Protein AF-0000000068242786 (afdb_homodimer)

pLDDT: mean 90.92, std 7.45, range [47.47, 98.5]

Radius of gyration: 35.15 Å; Cα contacts (8 Å, |Δi|>4): 2105; chains: 2; bounding box: 86×103×88 Å

Solvent-accessible surface area (backbone atoms only — not comparable to full-atom values): 65023 Å² total; per-residue (Å²): 59,40,18,56,28,35,86,28,65,60,56,69,77,55,50,75,40,43,66,59,50,75,63,57,51,54,53,75,44,25,63,65,37,53,57,46,44,44,52,46,68,58,66,44,66,45,70,44,24,59,73,55,35,28,76,55,34,51,72,90,55,14,58,59,59,55,84,41,35,75,56,82,75,47,72,68,58,48,49,52,32,40,47,53,52,49,50,50,54,51,50,49,49,52,50,51,51,52,43,28,71,74,63,60,50,44,77,36,46,36,42,41,52,40,84,58,78,84,68,50,89,62,90,73,50,42,33,25,35,19,53,75,75,46,60,50,87,80,47,34,68,52,53,52,48,36,46,54,37,56,50,66,36,70,43,82,73,47,86,67,36,61,39,71,47,74,85,47,42,37,84,39,29,54,54,52,54,42,59,73,74,35,86,54,48,50,61,45,34,32,36,31,43,49,79,35,30,43,66,87,78,62,49,50,20,46,67,35,41,53,35,47,24,40,34,41,49,52,23,52,30,52,36,49,25,48,44,34,41,72,72,64,73,40,94,52,58,42,41,70,65,38,62,60,68,80,54,65,60,52,54,54,50,35,51,54,52,50,65,63,48,73,76,64,70,63,73,73,45,48,48,53,76,48,56,70,62,48,50,54,51,32,72,73,39,45,91,76,41,68,91,81,77,34,49,59,84,55,73,59,54,63,62,62,52,46,29,60,53,43,61,53,72,51,85,69,40,51,40,50,63,59,27,48,49,54,48,45,40,47,51,45,52,48,46,48,47,53,27,62,76,22,54,74,32,76,62,12,28,35,33,24,34,56,72,59,34,74,76,49,69,60,54,48,51,38,22,52,50,54,62,67,45,80,81,55,90,73,84,44,72,59,76,30,47,28,67,57,47,34,51,56,47,47,51,52,34,50,73,70,69,47,84,62,45,62,43,62,36,81,84,52,92,49,70,59,49,77,41,87,50,95,63,34,32,35,36,28,24,47,84,45,75,38,32,46,42,53,49,54,27,44,40,22,24,48,47,21,33,54,46,17,12,48,54,25,4,67,69,30,81,53,47,55,31,50,75,42,37,67,62,13,67,33,38,48,38,2,49,14,49,44,26,16,39,32,54,49,51,60,46,55,60,58,50,32,52,33,24,49,35,33,50,44,37,53,36,44,75,71,62,72,37,69,43,60,38,30,48,46,39,32,71,74,67,61,40,55,67,68,62,25,48,53,51,41,47,58,28,49,34,36,47,30,33,36,59,54,30,32,42,47,50,17,24,54,52,41,55,54,46,53,74,74,39,86,62,62,69,49,31,27,13,33,33,20,74,88,45,44,69,56,48,53,37,35,39,70,31,60,59,38,62,77,46,79,45,63,46,60,73,66,75,44,74,62,57,65,68,59,46,50,56,59,70,66,48,72,132,59,40,20,55,26,31,92,30,65,62,57,69,77,54,51,76,40,41,65,59,50,74,62,58,51,54,54,74,44,23,64,66,37,52,56,47,45,43,52,47,70,59,66,44,66,44,70,45,24,59,73,55,35,27,76,56,34,50,70,91,55,13,57,60,57,56,85,40,34,75,57,83,75,48,73,66,58,48,48,52,32,40,48,54,53,49,49,50,52,51,50,49,48,52,49,51,51,50,43,29,71,73,62,60,52,42,77,37,48,38,41,42,51,39,81,58,77,86,69,50,91,63,90,72,50,42,32,26,35,19,52,75,76,47,62,50,87,80,47,34,69,54,53,52,46,36,46,54,37,55,49,66,36,69,43,81,77,45,85,67,36,61,40,70,46,73,84,46,42,37,84,40,29,55,54,53,52,41,60,73,74,36,87,53,48,49,63,45,35,32,36,31,42,48,78,36,30,42,66,86,78,62,50,49,20,46,67,37,41,51,34,48,24,40,32,40,49,51,23,52,30,51,34,51,26,50,45,35,40,74,74,64,73,40,93,52,58,42,42,70,65,39,63,60,68,79,56,66,62,52,54,53,50,36,51,52,52,49,65,63,47,74,76,65,69,65,71,73,45,47,47,51,76,47,55,69,62,50,50,53,51,33,73,74,38,44,91,76,42,70,90,80,77,33,48,58,84,54,73,58,55,63,61,62,51,46,28,59,53,42,62,54,69,50,83,69,40,50,40,51,63,60,27,50,50,55,47,45,41,46,52,46,52,48,46,49,46,52,28,62,74,23,54,73,30,76,62,12,27,34,33,24,34,55,75,59,33,74,77,50,71,59,53,48,51,39,22,50,51,53,61,68,44,79,80,56,91,74,84,44,72,60,77,31,47,30,68,56,48,34,52,56,47,48,52,50,33,50,73,71,70,49,84,62,45,61,46,62,36,79,83,53,92,50,70,59,50,78,40,86,50,95,64,35,32,37,37,27,22,47,85,46,74,38,30,47,43,52,49,54,25,43,39,22,25,49,47,20,32,55,46,18,13,47,53,25,3,66,69,30,81,53,48,54,31,51,73,42,38,67,61,13,66,34,37,48,39,3,49,15,49,43,26,16,39,33,54,48,50,61,47,56,62,56,50,32,53,34,22,50,36,34,50,44,37,54,37,42,75,72,62,72,37,68,42,60,37,31,46,47,38,32,71,75,66,61,40,54,67,67,60,26,50,53,52,43,47,58,30,47,34,36,47,28,33,35,58,55,30,32,42,45,49,18,25,55,51,41,55,55,46,53,74,74,41,88,60,61,72,50,31,27,13,32,33,19,73,90,44,44,69,58,49,51,37,33,40,70,32,58,59,38,61,77,47,79,47,62,46,61,73,66,76,45,75,61,58,66,68,58,46,49,56,60,69,65,51,72,130

Structure (mmCIF, N/CA/C/O backbone):
data_AF-0000000068242786-model_v1
#
loop_
_entity.id
_entity.type
_entity.pdbx_description
1 polymer 'Flavohemoglobin expression-modulating QEGLA motif protein'
#
loop_
_atom_site.group_PDB
_atom_site.id
_atom_site.type_symbol
_atom_site.label_atom_id
_atom_site.label_alt_id
_atom_site.label_comp_id
_atom_site.label_asym_id
_atom_site.label_entity_id
_atom_site.label_seq_id
_atom_site.pdbx_PDB_ins_code
_atom_site.Cartn_x
_atom_site.Cartn_y
_atom_site.Cartn_z
_atom_site.occupancy
_atom_site.B_iso_or_equiv
_atom_site.auth_seq_id
_atom_site.auth_comp_id
_atom_site.auth_asym_id
_atom_site.auth_atom_id
_atom_site.pdbx_PDB_model_num
ATOM 1 N N . MET A 1 1 ? -4.738 38.281 -1.427 1 53.56 1 MET A N 1
ATOM 2 C CA . MET A 1 1 ? -3.43 37.656 -1.284 1 53.56 1 MET A CA 1
ATOM 3 C C . MET A 1 1 ? -2.678 37.656 -2.611 1 53.56 1 MET A C 1
ATOM 5 O O . MET A 1 1 ? -3.275 37.438 -3.668 1 53.56 1 MET A O 1
ATOM 9 N N . TYR A 1 2 ? -1.513 38.344 -2.645 1 54.56 2 TYR A N 1
ATOM 10 C CA . TYR A 1 2 ? -0.728 38.5 -3.863 1 54.56 2 TYR A CA 1
ATOM 11 C C . TYR A 1 2 ? 0.491 37.562 -3.85 1 54.56 2 TYR A C 1
ATOM 13 O O . TYR A 1 2 ? 1.108 37.375 -2.801 1 54.56 2 TYR A O 1
ATOM 21 N N . CYS A 1 3 ? 0.607 36.719 -4.805 1 49.56 3 CYS A N 1
ATOM 22 C CA . CYS A 1 3 ? 1.878 36 -4.926 1 49.56 3 CYS A CA 1
ATOM 23 C C . CYS A 1 3 ? 2.574 36.344 -6.234 1 49.56 3 CYS A C 1
ATOM 25 O O . CYS A 1 3 ? 1.915 36.625 -7.238 1 49.56 3 CYS A O 1
ATOM 27 N N . TYR A 1 4 ? 3.936 36.75 -6.141 1 48.44 4 TYR A N 1
ATOM 28 C CA . TYR A 1 4 ? 4.797 36.969 -7.297 1 48.44 4 TYR A CA 1
ATOM 29 C C . TYR A 1 4 ? 4.781 35.781 -8.219 1 48.44 4 TYR A C 1
ATOM 31 O O . TYR A 1 4 ? 4.59 34.625 -7.77 1 48.44 4 TYR A O 1
ATOM 39 N N . PRO A 1 5 ? 4.828 36 -9.633 1 47.94 5 PRO A N 1
ATOM 40 C CA . PRO A 1 5 ? 4.469 35.062 -10.672 1 47.94 5 PRO A CA 1
ATOM 41 C C . PRO A 1 5 ? 5.254 33.75 -10.562 1 47.94 5 PRO A C 1
ATOM 43 O O . PRO A 1 5 ? 6.465 33.75 -10.328 1 47.94 5 PRO A O 1
ATOM 46 N N . CYS A 1 6 ? 4.777 32.562 -10.641 1 53.25 6 CYS A N 1
ATOM 47 C CA . CYS A 1 6 ? 5.215 31.188 -10.773 1 53.25 6 CYS A CA 1
ATOM 48 C C . CYS A 1 6 ? 5.57 30.875 -12.219 1 53.25 6 CYS A C 1
ATOM 50 O O . CYS A 1 6 ? 4.762 31.078 -13.125 1 53.25 6 CYS A O 1
ATOM 52 N N . ARG A 1 7 ? 6.527 30.25 -12.547 1 56.69 7 ARG A N 1
ATOM 53 C CA . ARG A 1 7 ? 7.125 29.75 -13.773 1 56.69 7 ARG A CA 1
ATOM 54 C C . ARG A 1 7 ? 6.324 30.188 -14.992 1 56.69 7 ARG A C 1
ATOM 56 O O . ARG A 1 7 ? 5.594 29.391 -15.586 1 56.69 7 ARG A O 1
ATOM 63 N N . LYS A 1 8 ? 6.473 31.562 -15.328 1 69.62 8 LYS A N 1
ATOM 64 C CA . LYS A 1 8 ? 5.52 32.094 -16.297 1 69.62 8 LYS A CA 1
ATOM 65 C C . LYS A 1 8 ? 6.223 32.469 -17.594 1 69.62 8 LYS A C 1
ATOM 67 O O . LYS A 1 8 ? 7.395 32.844 -17.578 1 69.62 8 LYS A O 1
ATOM 72 N N . PRO A 1 9 ? 5.664 32.156 -18.531 1 76.12 9 PRO A N 1
ATOM 73 C CA . PRO A 1 9 ? 6.234 32.375 -19.875 1 76.12 9 PRO A CA 1
ATOM 74 C C . PRO A 1 9 ? 6.637 33.812 -20.141 1 76.12 9 PRO A C 1
ATOM 76 O O . PRO A 1 9 ? 5.984 34.75 -19.641 1 76.12 9 PRO A O 1
ATOM 79 N N . LEU A 1 10 ? 7.883 33.969 -20.594 1 84.94 10 LEU A N 1
ATOM 80 C CA . LEU A 1 10 ? 8.32 35.219 -21.156 1 84.94 10 LEU A CA 1
ATOM 81 C C . LEU A 1 10 ? 7.672 35.469 -22.516 1 84.94 10 LEU A C 1
ATOM 83 O O . LEU A 1 10 ? 7.527 34.562 -23.312 1 84.94 10 LEU A O 1
ATOM 87 N N . ARG A 1 11 ? 7.242 36.656 -22.625 1 87.69 11 ARG A N 1
ATOM 88 C CA . ARG A 1 11 ? 6.707 37.031 -23.938 1 87.69 11 ARG A CA 1
ATOM 89 C C . ARG A 1 11 ? 7.68 36.625 -25.047 1 87.69 11 ARG A C 1
ATOM 91 O O . ARG A 1 11 ? 8.891 36.781 -24.891 1 87.69 11 ARG A O 1
ATOM 98 N N . GLU A 1 12 ? 7.164 36.25 -26.156 1 87.94 12 GLU A N 1
ATOM 99 C CA . GLU A 1 12 ? 7.961 35.688 -27.25 1 87.94 12 GLU A CA 1
ATOM 100 C C . GLU A 1 12 ? 9.023 36.688 -27.719 1 87.94 12 GLU A C 1
ATOM 102 O O . GLU A 1 12 ? 10.148 36.281 -28.031 1 87.94 12 GLU A O 1
ATOM 107 N N . ASP A 1 13 ? 8.695 37.938 -27.844 1 89 13 ASP A N 1
ATOM 108 C CA . ASP A 1 13 ? 9.633 38.938 -28.359 1 89 13 ASP A CA 1
ATOM 109 C C . ASP A 1 13 ? 10.766 39.188 -27.359 1 89 13 ASP A C 1
ATOM 111 O O . ASP A 1 13 ? 11.875 39.531 -27.766 1 89 13 ASP A O 1
ATOM 115 N N . LEU A 1 14 ? 10.5 39.031 -26.141 1 90.44 14 LEU A N 1
ATOM 116 C CA . LEU A 1 14 ? 11.523 39.219 -25.125 1 90.44 14 LEU A CA 1
ATOM 117 C C . LEU A 1 14 ? 12.406 37.969 -25.016 1 90.44 14 LEU A C 1
ATOM 119 O O . LEU A 1 14 ? 13.602 38.094 -24.734 1 90.44 14 LEU A O 1
ATOM 123 N N . LEU A 1 15 ? 11.766 36.812 -25.234 1 88.69 15 LEU A N 1
ATOM 124 C CA . LEU A 1 15 ? 12.492 35.562 -25.172 1 88.69 15 LEU A CA 1
ATOM 125 C C . LEU A 1 15 ? 13.609 35.531 -26.203 1 88.69 15 LEU A C 1
ATOM 127 O O . LEU A 1 15 ? 14.695 35 -25.938 1 88.69 15 LEU A O 1
ATOM 131 N N . LYS A 1 16 ? 13.359 36.062 -27.312 1 86.81 16 LYS A N 1
ATOM 132 C CA . LYS A 1 16 ? 14.328 36.094 -28.406 1 86.81 16 LYS A CA 1
ATOM 133 C C . LYS A 1 16 ? 15.555 36.906 -28.047 1 86.81 16 LYS A C 1
ATOM 135 O O . LYS A 1 16 ? 16.656 36.656 -28.547 1 86.81 16 LYS A O 1
ATOM 140 N N . GLN A 1 17 ? 15.336 37.875 -27.156 1 88.88 17 GLN A N 1
ATOM 141 C CA . GLN A 1 17 ? 16.438 38.781 -26.812 1 88.88 17 GLN A CA 1
ATOM 142 C C . GLN A 1 17 ? 17.031 38.406 -25.453 1 88.88 17 GLN A C 1
ATOM 144 O O . GLN A 1 17 ? 18 39.031 -25.016 1 88.88 17 GLN A O 1
ATOM 149 N N . CYS A 1 18 ? 16.453 37.438 -24.844 1 89.25 18 CYS A N 1
ATOM 150 C CA . CYS A 1 18 ? 16.875 37.062 -23.484 1 89.25 18 CYS A CA 1
ATOM 151 C C . CYS A 1 18 ? 18.203 36.312 -23.516 1 89.25 18 CYS A C 1
ATOM 153 O O . CYS A 1 18 ? 18.344 35.344 -24.25 1 89.25 18 CYS A O 1
ATOM 155 N N . GLN A 1 19 ? 19.172 36.75 -22.672 1 89.44 19 GLN A N 1
ATOM 156 C CA . GLN A 1 19 ? 20.484 36.094 -22.656 1 89.44 19 GLN A CA 1
ATOM 157 C C . GLN A 1 19 ? 20.562 35.062 -21.547 1 89.44 19 GLN A C 1
ATOM 159 O O . GLN A 1 19 ? 21.516 34.281 -21.5 1 89.44 19 GLN A O 1
ATOM 164 N N . LEU A 1 20 ? 19.656 35.031 -20.672 1 88.81 20 LEU A N 1
ATOM 165 C CA . LEU A 1 20 ? 19.641 34.062 -19.578 1 88.81 20 LEU A CA 1
ATOM 166 C C . LEU A 1 20 ? 19.109 32.719 -20.047 1 88.81 20 LEU A C 1
ATOM 168 O O . LEU A 1 20 ? 18.172 32.688 -20.859 1 88.81 20 LEU A O 1
ATOM 172 N N . SER A 1 21 ? 19.797 31.719 -19.562 1 87.19 21 SER A N 1
ATOM 173 C CA . SER A 1 21 ? 19.266 30.375 -19.812 1 87.19 21 SER A CA 1
ATOM 174 C C . SER A 1 21 ? 17.969 30.141 -19.062 1 87.19 21 SER A C 1
ATOM 176 O O . SER A 1 21 ? 17.594 30.922 -18.188 1 87.19 21 SER A O 1
ATOM 178 N N . LYS A 1 22 ? 17.219 29.109 -19.5 1 85.25 22 LYS A N 1
ATOM 179 C CA . LYS A 1 22 ? 15.984 28.75 -18.812 1 85.25 22 LYS A CA 1
ATOM 180 C C . LYS A 1 22 ? 16.25 28.453 -17.344 1 85.25 22 LYS A C 1
ATOM 182 O O . LYS A 1 22 ? 15.461 28.844 -16.469 1 85.25 22 LYS A O 1
ATOM 187 N N . THR A 1 23 ? 17.375 27.875 -17.031 1 85.19 23 THR A N 1
ATOM 188 C CA . THR A 1 23 ? 17.75 27.516 -15.664 1 85.19 23 THR A CA 1
ATOM 189 C C . THR A 1 23 ? 18.031 28.766 -14.836 1 85.19 23 THR A C 1
ATOM 191 O O . THR A 1 23 ? 17.625 28.859 -13.68 1 85.19 23 THR A O 1
ATOM 194 N N . GLU A 1 24 ? 18.625 29.656 -15.445 1 85.81 24 GLU A N 1
ATOM 195 C CA . GLU A 1 24 ? 18.938 30.906 -14.766 1 85.81 24 GLU A CA 1
ATOM 196 C C . GLU A 1 24 ? 17.656 31.703 -14.469 1 85.81 24 GLU A C 1
ATOM 198 O O . GLU A 1 24 ? 17.531 32.312 -13.406 1 85.81 24 GLU A O 1
ATOM 203 N N . ARG A 1 25 ? 16.812 31.75 -15.406 1 86.69 25 ARG A N 1
ATOM 204 C CA . ARG A 1 25 ? 15.547 32.438 -15.203 1 86.69 25 ARG A CA 1
ATOM 205 C C . ARG A 1 25 ? 14.742 31.781 -14.086 1 86.69 25 ARG A C 1
ATOM 207 O O . ARG A 1 25 ? 14.164 32.469 -13.242 1 86.69 25 ARG A O 1
ATOM 214 N N . ASN A 1 26 ? 14.773 30.469 -14.086 1 85.62 26 ASN A N 1
ATOM 215 C CA . ASN A 1 26 ? 14 29.719 -13.094 1 85.62 26 ASN A CA 1
ATOM 216 C C . ASN A 1 26 ? 14.523 29.953 -11.68 1 85.62 26 ASN A C 1
ATOM 218 O O . ASN A 1 26 ? 13.758 29.969 -10.719 1 85.62 26 ASN A O 1
ATOM 222 N N . LEU A 1 27 ? 15.766 30.188 -11.617 1 86.81 27 LEU A N 1
ATOM 223 C CA . LEU A 1 27 ? 16.391 30.422 -10.32 1 86.81 27 LEU A CA 1
ATOM 224 C C . LEU A 1 27 ? 15.852 31.703 -9.68 1 86.81 27 LEU A C 1
ATOM 226 O O . LEU A 1 27 ? 15.68 31.766 -8.461 1 86.81 27 LEU A O 1
ATOM 230 N N . GLU A 1 28 ? 15.5 32.688 -10.5 1 84.56 28 GLU A N 1
ATOM 231 C CA . GLU A 1 28 ? 15.07 34 -9.992 1 84.56 28 GLU A CA 1
ATOM 232 C C . GLU A 1 28 ? 13.555 34.031 -9.805 1 84.56 28 GLU A C 1
ATOM 234 O O . GLU A 1 28 ? 13.039 34.938 -9.133 1 84.56 28 GLU A O 1
ATOM 239 N N . GLU A 1 29 ? 12.898 33.094 -10.375 1 87.44 29 GLU A N 1
ATOM 240 C CA . GLU A 1 29 ? 11.445 33.031 -10.234 1 87.44 29 GLU A CA 1
ATOM 241 C C . GLU A 1 29 ? 11.047 32.375 -8.922 1 87.44 29 GLU A C 1
ATOM 243 O O . GLU A 1 29 ? 11.898 31.828 -8.203 1 87.44 29 GLU A O 1
ATOM 248 N N . ALA A 1 30 ? 9.836 32.5 -8.516 1 86.56 30 ALA A N 1
ATOM 249 C CA . ALA A 1 30 ? 9.297 31.906 -7.293 1 86.56 30 ALA A CA 1
ATOM 250 C C . ALA A 1 30 ? 8.164 30.938 -7.605 1 86.56 30 ALA A C 1
ATOM 252 O O . ALA A 1 30 ? 7.008 31.188 -7.258 1 86.56 30 ALA A O 1
ATOM 253 N N . PRO A 1 31 ? 8.625 29.781 -8.125 1 87.5 31 PRO A N 1
ATOM 254 C CA . PRO A 1 31 ? 7.594 28.812 -8.492 1 87.5 31 PRO A CA 1
ATOM 255 C C . PRO A 1 31 ? 6.812 28.297 -7.281 1 87.5 31 PRO A C 1
ATOM 257 O O . PRO A 1 31 ? 7.348 28.25 -6.172 1 87.5 31 PRO A O 1
ATOM 260 N N . TYR A 1 32 ? 5.527 28 -7.406 1 89.12 32 TYR A N 1
ATOM 261 C CA . TYR A 1 32 ? 4.633 27.328 -6.473 1 89.12 32 TYR A CA 1
ATOM 262 C C . TYR A 1 32 ? 4.156 28.281 -5.391 1 89.12 32 TYR A C 1
ATOM 264 O O . TYR A 1 32 ? 3.434 27.891 -4.473 1 89.12 32 TYR A O 1
ATOM 272 N N . THR A 1 33 ? 4.52 29.562 -5.477 1 91 33 THR A N 1
ATOM 273 C CA . THR A 1 33 ? 4.074 30.516 -4.48 1 91 33 THR A CA 1
ATOM 274 C C . THR A 1 33 ? 2.566 30.734 -4.578 1 91 33 THR A C 1
ATOM 276 O O . THR A 1 33 ? 1.927 31.125 -3.598 1 91 33 THR A O 1
ATOM 279 N N . ASP A 1 34 ? 2.037 30.531 -5.777 1 89.81 34 ASP A N 1
ATOM 280 C CA . ASP A 1 34 ? 0.59 30.609 -5.953 1 89.81 34 ASP A CA 1
ATOM 281 C C . ASP A 1 34 ? -0.124 29.562 -5.109 1 89.81 34 ASP A C 1
ATOM 283 O O . ASP A 1 34 ? -1.256 29.766 -4.668 1 89.81 34 ASP A O 1
ATOM 287 N N . GLN A 1 35 ? 0.539 28.438 -4.832 1 89.81 35 GLN A N 1
ATOM 288 C CA . GLN A 1 35 ? -0.067 27.375 -4.051 1 89.81 35 GLN A CA 1
ATOM 289 C C . GLN A 1 35 ? -0.158 27.75 -2.576 1 89.81 35 GLN A C 1
ATOM 291 O O . GLN A 1 35 ? -1.036 27.266 -1.859 1 89.81 35 GLN A O 1
ATOM 296 N N . PHE A 1 36 ? 0.725 28.734 -2.18 1 92.44 36 PHE A N 1
ATOM 297 C CA . PHE A 1 36 ? 0.713 29.188 -0.795 1 92.44 36 PHE A CA 1
ATOM 298 C C . PHE A 1 36 ? -0.629 29.828 -0.445 1 92.44 36 PHE A C 1
ATOM 300 O O . PHE A 1 36 ? -1.062 29.781 0.708 1 92.44 36 PHE A O 1
ATOM 307 N N . ILE A 1 37 ? -1.262 30.391 -1.475 1 90.81 37 ILE A N 1
ATOM 308 C CA . ILE A 1 37 ? -2.414 31.25 -1.184 1 90.81 37 ILE A CA 1
ATOM 309 C C . ILE A 1 37 ? -3.648 30.688 -1.896 1 90.81 37 ILE A C 1
ATOM 311 O O . ILE A 1 37 ? -4.699 31.344 -1.914 1 90.81 37 ILE A O 1
ATOM 315 N N . ALA A 1 38 ? -3.533 29.547 -2.453 1 85.88 38 ALA A N 1
ATOM 316 C CA . ALA A 1 38 ? -4.566 29.016 -3.336 1 85.88 38 ALA A CA 1
ATOM 317 C C . ALA A 1 38 ? -5.887 28.828 -2.592 1 85.88 38 ALA A C 1
ATOM 319 O O . ALA A 1 38 ? -6.961 28.938 -3.188 1 85.88 38 ALA A O 1
ATOM 320 N N . SER A 1 39 ? -5.832 28.703 -1.296 1 83.81 39 SER A N 1
ATOM 321 C CA . SER A 1 39 ? -7.031 28.422 -0.513 1 83.81 39 SER A CA 1
ATOM 322 C C . SER A 1 39 ? -7.746 29.703 -0.104 1 83.81 39 SER A C 1
ATOM 324 O O . SER A 1 39 ? -8.852 29.656 0.446 1 83.81 39 SER A O 1
ATOM 326 N N . GLN A 1 40 ? -7.172 30.812 -0.411 1 87.5 40 GLN A N 1
ATOM 327 C CA . GLN A 1 40 ? -7.742 32.062 0.034 1 87.5 40 GLN A CA 1
ATOM 328 C C . GLN A 1 40 ? -8.883 32.5 -0.878 1 87.5 40 GLN A C 1
ATOM 330 O O . GLN A 1 40 ? -8.891 32.188 -2.07 1 87.5 40 GLN A O 1
ATOM 335 N N . PRO A 1 41 ? -9.82 33.219 -0.347 1 84.62 41 PRO A N 1
ATOM 336 C CA . PRO A 1 41 ? -11 33.594 -1.126 1 84.62 41 PRO A CA 1
ATOM 337 C C . PRO A 1 41 ? -10.664 34.5 -2.311 1 84.62 41 PRO A C 1
ATOM 339 O O . PRO A 1 41 ? -11.266 34.375 -3.381 1 84.62 41 PRO A O 1
ATOM 342 N N . ILE A 1 42 ? -9.773 35.5 -2.084 1 89.94 42 ILE A N 1
ATOM 343 C CA . ILE A 1 42 ? -9.352 36.375 -3.16 1 89.94 42 ILE A CA 1
ATOM 344 C C . ILE A 1 42 ? -7.84 36.25 -3.359 1 89.94 42 ILE A C 1
ATOM 346 O O . ILE A 1 42 ? -7.062 36.531 -2.439 1 89.94 42 ILE A O 1
ATOM 350 N N . THR A 1 43 ? -7.488 35.812 -4.496 1 91.12 43 THR A N 1
ATOM 351 C CA . THR A 1 43 ? -6.074 35.625 -4.809 1 91.12 43 THR A CA 1
ATOM 352 C C . THR A 1 43 ? -5.699 36.438 -6.062 1 91.12 43 THR A C 1
ATOM 354 O O . THR A 1 43 ? -6.48 36.5 -7.012 1 91.12 43 THR A O 1
ATOM 357 N N . LEU A 1 44 ? -4.633 37.156 -6.012 1 92.5 44 LEU A N 1
ATOM 358 C CA . LEU A 1 44 ? -4.023 37.812 -7.156 1 92.5 44 LEU A CA 1
ATOM 359 C C . LEU A 1 44 ? -2.633 37.25 -7.438 1 92.5 44 LEU A C 1
ATOM 361 O O . LEU A 1 44 ? -1.777 37.219 -6.547 1 92.5 44 LEU A O 1
ATOM 365 N N . CYS A 1 45 ? -2.428 36.719 -8.625 1 89.25 45 CYS A N 1
ATOM 366 C CA . CYS A 1 45 ? -1.149 36.125 -9 1 89.25 45 CYS A CA 1
ATOM 367 C C . CYS A 1 45 ? -0.629 36.719 -10.297 1 89.25 45 CYS A C 1
ATOM 369 O O . CYS A 1 45 ? -1.37 36.812 -11.273 1 89.25 45 CYS A O 1
ATOM 371 N N . GLY A 1 46 ? 0.573 37.219 -10.258 1 87.25 46 GLY A N 1
ATOM 372 C CA . GLY A 1 46 ? 1.195 37.594 -11.516 1 87.25 46 GLY A CA 1
ATOM 373 C C . GLY A 1 46 ? 1.413 36.406 -12.453 1 87.25 46 GLY A C 1
ATOM 374 O O . GLY A 1 46 ? 1.969 35.375 -12.055 1 87.25 46 GLY A O 1
ATOM 375 N N . LEU A 1 47 ? 0.993 36.531 -13.719 1 86.31 47 LEU A N 1
ATOM 376 C CA . LEU A 1 47 ? 1.026 35.375 -14.633 1 86.31 47 LEU A CA 1
ATOM 377 C C . LEU A 1 47 ? 2.189 35.5 -15.609 1 86.31 47 LEU A C 1
ATOM 379 O O . LEU A 1 47 ? 2.43 34.625 -16.422 1 86.31 47 LEU A O 1
ATOM 383 N N . ASP A 1 48 ? 2.893 36.625 -15.477 1 88.06 48 ASP A N 1
ATOM 384 C CA . ASP A 1 48 ? 4.031 36.844 -16.375 1 88.06 48 ASP A CA 1
ATOM 385 C C . ASP A 1 48 ? 5.348 36.781 -15.594 1 88.06 48 ASP A C 1
ATOM 387 O O . ASP A 1 48 ? 5.367 36.969 -14.383 1 88.06 48 ASP A O 1
ATOM 391 N N . SER A 1 49 ? 6.441 36.562 -16.406 1 88.88 49 SER A N 1
ATOM 392 C CA . SER A 1 49 ? 7.766 36.469 -15.797 1 88.88 49 SER A CA 1
ATOM 393 C C . SER A 1 49 ? 8.164 37.812 -15.172 1 88.88 49 SER A C 1
ATOM 395 O O . SER A 1 49 ? 7.852 38.875 -15.703 1 88.88 49 SER A O 1
ATOM 397 N N . ARG A 1 50 ? 8.898 37.656 -14.07 1 88.56 50 ARG A N 1
ATOM 398 C CA . ARG A 1 50 ? 9.391 38.875 -13.422 1 88.56 50 ARG A CA 1
ATOM 399 C C . ARG A 1 50 ? 10.352 39.625 -14.328 1 88.56 50 ARG A C 1
ATOM 401 O O . ARG A 1 50 ? 10.602 40.812 -14.117 1 88.56 50 ARG A O 1
ATOM 408 N N . PHE A 1 51 ? 10.867 38.969 -15.312 1 88.56 51 PHE A N 1
ATOM 409 C CA . PHE A 1 51 ? 11.797 39.594 -16.234 1 88.56 51 PHE A CA 1
ATOM 410 C C . PHE A 1 51 ? 11.055 40.5 -17.219 1 88.56 51 PHE A C 1
ATOM 412 O O . PHE A 1 51 ? 11.641 41.438 -17.797 1 88.56 51 PHE A O 1
ATOM 419 N N . GLU A 1 52 ? 9.859 40.188 -17.406 1 89.56 52 GLU A N 1
ATOM 420 C CA . GLU A 1 52 ? 9.047 41.062 -18.234 1 89.56 52 GLU A CA 1
ATOM 421 C C . GLU A 1 52 ? 8.719 42.375 -17.516 1 89.56 52 GLU A C 1
ATOM 423 O O . GLU A 1 52 ? 8.891 43.438 -18.062 1 89.56 52 GLU A O 1
ATOM 428 N N . TYR A 1 53 ? 8.219 42.281 -16.375 1 90.69 53 TYR A N 1
ATOM 429 C CA . TYR A 1 53 ? 8.016 43.375 -15.438 1 90.69 53 TYR A CA 1
ATOM 430 C C . TYR A 1 53 ? 7.98 42.875 -14 1 90.69 53 TYR A C 1
ATOM 432 O O . TYR A 1 53 ? 7.371 41.844 -13.711 1 90.69 53 TYR A O 1
ATOM 440 N N . ASP A 1 54 ? 8.672 43.562 -13.18 1 90.12 54 ASP A N 1
ATOM 441 C CA . ASP A 1 54 ? 8.703 43.25 -11.75 1 90.12 54 ASP A CA 1
ATOM 442 C C . ASP A 1 54 ? 7.609 44 -10.992 1 90.12 54 ASP A C 1
ATOM 444 O O . ASP A 1 54 ? 7.668 45.219 -10.859 1 90.12 54 ASP A O 1
ATOM 448 N N . LEU A 1 55 ? 6.672 43.281 -10.469 1 90.62 55 LEU A N 1
ATOM 449 C CA . LEU A 1 55 ? 5.52 43.875 -9.805 1 90.62 55 LEU A CA 1
ATOM 450 C C . LEU A 1 55 ? 5.918 44.469 -8.461 1 90.62 55 LEU A C 1
ATOM 452 O O . LEU A 1 55 ? 5.16 45.25 -7.875 1 90.62 55 LEU A O 1
ATOM 456 N N . ASN A 1 56 ? 7.125 44.125 -8.016 1 89.75 56 ASN A N 1
ATOM 457 C CA . ASN A 1 56 ? 7.582 44.656 -6.73 1 89.75 56 ASN A CA 1
ATOM 458 C C . ASN A 1 56 ? 8.391 45.938 -6.906 1 89.75 56 ASN A C 1
ATOM 460 O O . ASN A 1 56 ? 9.008 46.406 -5.961 1 89.75 56 ASN A O 1
ATOM 464 N N . ARG A 1 57 ? 8.336 46.469 -8.102 1 91.75 57 ARG A N 1
ATOM 465 C CA . ARG A 1 57 ? 8.984 47.719 -8.406 1 91.75 57 ARG A CA 1
ATOM 466 C C . ARG A 1 57 ? 8.008 48.688 -9.078 1 91.75 57 ARG A C 1
ATOM 468 O O . ARG A 1 57 ? 7.039 48.281 -9.703 1 91.75 57 ARG A O 1
ATOM 475 N N . ALA A 1 58 ? 8.367 49.906 -8.883 1 92.5 58 ALA A N 1
ATOM 476 C CA . ALA A 1 58 ? 7.562 50.938 -9.555 1 92.5 58 ALA A CA 1
ATOM 477 C C . ALA A 1 58 ? 7.641 50.781 -11.07 1 92.5 58 ALA A C 1
ATOM 479 O O . ALA A 1 58 ? 8.625 50.25 -11.602 1 92.5 58 ALA A O 1
ATOM 480 N N . LYS A 1 59 ? 6.637 51.281 -11.703 1 93.12 59 LYS A N 1
ATOM 481 C CA . LYS A 1 59 ? 6.473 51.125 -13.148 1 93.12 59 LYS A CA 1
ATOM 482 C C . LYS A 1 59 ? 7.773 51.438 -13.883 1 93.12 59 LYS A C 1
ATOM 484 O O . LYS A 1 59 ? 8.258 50.625 -14.672 1 93.12 59 LYS A O 1
ATOM 489 N N . THR A 1 60 ? 8.438 52.531 -13.516 1 89.94 60 THR A N 1
ATOM 490 C CA . THR A 1 60 ? 9.617 53 -14.219 1 89.94 60 THR A CA 1
ATOM 491 C C . THR A 1 60 ? 10.789 52.031 -14.031 1 89.94 60 THR A C 1
ATOM 493 O O . THR A 1 60 ? 11.625 51.875 -14.922 1 89.94 60 THR A O 1
ATOM 496 N N . LEU A 1 61 ? 10.75 51.375 -12.938 1 90 61 LEU A N 1
ATOM 497 C CA . LEU A 1 61 ? 11.867 50.5 -12.602 1 90 61 LEU A CA 1
ATOM 498 C C . LEU A 1 61 ? 11.5 49.031 -12.82 1 90 61 LEU A C 1
ATOM 500 O O . LEU A 1 61 ? 12.312 48.125 -12.562 1 90 61 LEU A O 1
ATOM 504 N N . SER A 1 62 ? 10.344 48.75 -13.289 1 90.69 62 SER A N 1
ATOM 505 C CA . SER A 1 62 ? 9.82 47.406 -13.359 1 90.69 62 SER A CA 1
ATOM 506 C C . SER A 1 62 ? 10.492 46.594 -14.477 1 90.69 62 SER A C 1
ATOM 508 O O . SER A 1 62 ? 10.461 45.375 -14.477 1 90.69 62 SER A O 1
ATOM 510 N N . THR A 1 63 ? 11.148 47.219 -15.398 1 86.25 63 THR A N 1
ATOM 511 C CA . THR A 1 63 ? 11.812 46.562 -16.516 1 86.25 63 THR A CA 1
ATOM 512 C C . THR A 1 63 ? 13.328 46.594 -16.344 1 86.25 63 THR A C 1
ATOM 514 O O . THR A 1 63 ? 14.062 46.531 -17.328 1 86.25 63 THR A O 1
ATOM 517 N N . ARG A 1 64 ? 13.781 46.688 -15.227 1 73.44 64 ARG A N 1
ATOM 518 C CA . ARG A 1 64 ? 15.172 47 -14.922 1 73.44 64 ARG A CA 1
ATOM 519 C C . ARG A 1 64 ? 16.078 45.812 -15.156 1 73.44 64 ARG A C 1
ATOM 521 O O . ARG A 1 64 ? 17.312 45.938 -15.141 1 73.44 64 ARG A O 1
ATOM 528 N N . TYR A 1 65 ? 15.602 44.656 -15.391 1 74.38 65 TYR A N 1
ATOM 529 C CA . TYR A 1 65 ? 16.5 43.531 -15.578 1 74.38 65 TYR A CA 1
ATOM 530 C C . TYR A 1 65 ? 17.266 43.656 -16.891 1 74.38 65 TYR A C 1
ATOM 532 O O . TYR A 1 65 ? 17.203 42.781 -17.75 1 74.38 65 TYR A O 1
ATOM 540 N N . LYS A 1 66 ? 18.047 44.688 -16.891 1 68.12 66 LYS A N 1
ATOM 541 C CA . LYS A 1 66 ? 18.797 45.031 -18.094 1 68.12 66 LYS A CA 1
ATOM 542 C C . LYS A 1 66 ? 19.812 43.938 -18.422 1 68.12 66 LYS A C 1
ATOM 544 O O . LYS A 1 66 ? 20.047 43.625 -19.594 1 68.12 66 LYS A O 1
ATOM 549 N N . SER A 1 67 ? 20.188 43.438 -17.391 1 73.69 67 SER A N 1
ATOM 550 C CA . SER A 1 67 ? 21.25 42.438 -17.594 1 73.69 67 SER A CA 1
ATOM 551 C C . SER A 1 67 ? 20.703 41.156 -18.188 1 73.69 67 SER A C 1
ATOM 553 O O . SER A 1 67 ? 21.469 40.312 -18.672 1 73.69 67 SER A O 1
ATOM 555 N N . ALA A 1 68 ? 19.438 41.094 -18.25 1 84.69 68 ALA A N 1
ATOM 556 C CA . ALA A 1 68 ? 18.844 39.844 -18.766 1 84.69 68 ALA A CA 1
ATOM 557 C C . ALA A 1 68 ? 18.75 39.875 -20.281 1 84.69 68 ALA A C 1
ATOM 559 O O . ALA A 1 68 ? 18.562 38.844 -20.922 1 84.69 68 ALA A O 1
ATOM 560 N N . TRP A 1 69 ? 19.141 41.094 -20.844 1 88.19 69 TRP A N 1
ATOM 561 C CA . TRP A 1 69 ? 18.891 41.281 -22.266 1 88.19 69 TRP A CA 1
ATOM 562 C C . TRP A 1 69 ? 20.203 41.469 -23.031 1 88.19 69 TRP A C 1
ATOM 564 O O . TRP A 1 69 ? 21.125 42.094 -22.547 1 88.19 69 TRP A O 1
ATOM 574 N N . ASN A 1 70 ? 20.25 40.906 -24.188 1 87.88 70 ASN A N 1
ATOM 575 C CA . ASN A 1 70 ? 21.422 41.094 -25.031 1 87.88 70 ASN A CA 1
ATOM 576 C C . ASN A 1 70 ? 21.469 42.5 -25.625 1 87.88 70 ASN A C 1
ATOM 578 O O . ASN A 1 70 ? 22.531 42.938 -26.062 1 87.88 70 ASN A O 1
ATOM 582 N N . ARG A 1 71 ? 20.328 43.062 -25.828 1 86.06 71 ARG A N 1
ATOM 583 C CA . ARG A 1 71 ? 20.188 44.469 -26.25 1 86.06 71 ARG A CA 1
ATOM 584 C C . ARG A 1 71 ? 19.094 45.156 -25.438 1 86.06 71 ARG A C 1
ATOM 586 O O . ARG A 1 71 ? 18.219 44.5 -24.875 1 86.06 71 ARG A O 1
ATOM 593 N N . PRO A 1 72 ? 19.25 46.469 -25.391 1 86.94 72 PRO A N 1
ATOM 594 C CA . PRO A 1 72 ? 18.219 47.188 -24.625 1 86.94 72 PRO A CA 1
ATOM 595 C C . PRO A 1 72 ? 16.828 46.969 -25.188 1 86.94 72 PRO A C 1
ATOM 597 O O . PRO A 1 72 ? 16.656 46.844 -26.406 1 86.94 72 PRO A O 1
ATOM 600 N N . LEU A 1 73 ? 15.875 47 -24.344 1 90.81 73 LEU A N 1
ATOM 601 C CA . LEU A 1 73 ? 14.484 46.844 -24.766 1 90.81 73 LEU A CA 1
ATOM 602 C C . LEU A 1 73 ? 14.055 48.031 -25.641 1 90.81 73 LEU A C 1
ATOM 604 O O . LEU A 1 73 ? 14.438 49.156 -25.391 1 90.81 73 LEU A O 1
ATOM 608 N N . SER A 1 74 ? 13.312 47.688 -26.641 1 90.38 74 SER A N 1
ATOM 609 C CA . SER A 1 74 ? 12.742 48.75 -27.469 1 90.38 74 SER A CA 1
ATOM 610 C C . SER A 1 74 ? 11.641 49.5 -26.734 1 90.38 74 SER A C 1
ATOM 612 O O . SER A 1 74 ? 11.141 49.031 -25.703 1 90.38 74 SER A O 1
ATOM 614 N N . ASP A 1 75 ? 11.305 50.719 -27.234 1 92.38 75 ASP A N 1
ATOM 615 C CA . ASP A 1 75 ? 10.219 51.5 -26.641 1 92.38 75 ASP A CA 1
ATOM 616 C C . ASP A 1 75 ? 8.906 50.719 -26.688 1 92.38 75 ASP A C 1
ATOM 618 O O . ASP A 1 75 ? 8.109 50.812 -25.75 1 92.38 75 ASP A O 1
ATOM 622 N N . LYS A 1 76 ? 8.734 50.031 -27.719 1 93.94 76 LYS A N 1
ATOM 623 C CA . LYS A 1 76 ? 7.52 49.219 -27.859 1 93.94 76 LYS A CA 1
ATOM 624 C C . LYS A 1 76 ? 7.473 48.125 -26.812 1 93.94 76 LYS A C 1
ATOM 626 O O . LYS A 1 76 ? 6.426 47.875 -26.219 1 93.94 76 LYS A O 1
ATOM 631 N N . GLN A 1 77 ? 8.617 47.438 -26.688 1 92.19 77 GLN A N 1
ATOM 632 C CA . GLN A 1 77 ? 8.703 46.344 -25.703 1 92.19 77 GLN A CA 1
ATOM 633 C C . GLN A 1 77 ? 8.492 46.875 -24.297 1 92.19 77 GLN A C 1
ATOM 635 O O . GLN A 1 77 ? 7.758 46.281 -23.5 1 92.19 77 GLN A O 1
ATOM 640 N N . ARG A 1 78 ? 9.086 47.938 -23.953 1 92.62 78 ARG A N 1
ATOM 641 C CA . ARG A 1 78 ? 8.969 48.531 -22.641 1 92.62 78 ARG A CA 1
ATOM 642 C C . ARG A 1 78 ? 7.547 49.031 -22.391 1 92.62 78 ARG A C 1
ATOM 644 O O . ARG A 1 78 ? 7.012 48.844 -21.281 1 92.62 78 ARG A O 1
ATOM 651 N N . THR A 1 79 ? 6.934 49.656 -23.359 1 94.56 79 THR A N 1
ATOM 652 C CA . THR A 1 79 ? 5.578 50.188 -23.234 1 94.56 79 THR A CA 1
ATOM 653 C C . THR A 1 79 ? 4.59 49.062 -22.938 1 94.56 79 THR A C 1
ATOM 655 O O . THR A 1 79 ? 3.682 49.219 -22.125 1 94.56 79 THR A O 1
ATOM 658 N N . GLU A 1 80 ? 4.805 48 -23.625 1 94.31 80 GLU A N 1
ATOM 659 C CA . GLU A 1 80 ? 3.926 46.844 -23.406 1 94.31 80 GLU A CA 1
ATOM 660 C C . GLU A 1 80 ? 4.086 46.312 -22 1 94.31 80 GLU A C 1
ATOM 662 O O . GLU A 1 80 ? 3.102 45.969 -21.344 1 94.31 80 GLU A O 1
ATOM 667 N N . SER A 1 81 ? 5.352 46.156 -21.516 1 93 81 SER A N 1
ATOM 668 C CA . SER A 1 81 ? 5.613 45.719 -20.156 1 93 81 SER A CA 1
ATOM 669 C C . SER A 1 81 ? 5.004 46.656 -19.141 1 93 81 SER A C 1
ATOM 671 O O . SER A 1 81 ? 4.402 46.219 -18.156 1 93 81 SER A O 1
ATOM 673 N N . HIS A 1 82 ? 5.117 47.906 -19.375 1 95.25 82 HIS A N 1
ATOM 674 C CA . HIS A 1 82 ? 4.566 48.906 -18.5 1 95.25 82 HIS A CA 1
ATOM 675 C C . HIS A 1 82 ? 3.041 48.875 -18.484 1 95.25 82 HIS A C 1
ATOM 677 O O . HIS A 1 82 ? 2.412 49.125 -17.453 1 95.25 82 HIS A O 1
ATOM 683 N N . ARG A 1 83 ? 2.479 48.625 -19.641 1 95.25 83 ARG A N 1
ATOM 684 C CA . ARG A 1 83 ? 1.026 48.5 -19.734 1 95.25 83 ARG A CA 1
ATOM 685 C C . ARG A 1 83 ? 0.516 47.375 -18.844 1 95.25 83 ARG A C 1
ATOM 687 O O . ARG A 1 83 ? -0.453 47.562 -18.094 1 95.25 83 ARG A O 1
ATOM 694 N N . LYS A 1 84 ? 1.157 46.281 -18.953 1 93.38 84 LYS A N 1
ATOM 695 C CA . LYS A 1 84 ? 0.754 45.125 -18.156 1 93.38 84 LYS A CA 1
ATOM 696 C C . LYS A 1 84 ? 0.951 45.375 -16.672 1 93.38 84 LYS A C 1
ATOM 698 O O . LYS A 1 84 ? 0.111 45 -15.852 1 93.38 84 LYS A O 1
ATOM 703 N N . HIS A 1 85 ? 2.076 45.969 -16.328 1 94.19 85 HIS A N 1
ATOM 704 C CA . HIS A 1 85 ? 2.34 46.375 -14.953 1 94.19 85 HIS A CA 1
ATOM 705 C C . HIS A 1 85 ? 1.234 47.281 -14.422 1 94.19 85 HIS A C 1
ATOM 707 O O . HIS A 1 85 ? 0.705 47.062 -13.336 1 94.19 85 HIS A O 1
ATOM 713 N N . SER A 1 86 ? 0.844 48.281 -15.203 1 95.06 86 SER A N 1
ATOM 714 C CA . SER A 1 86 ? -0.177 49.25 -14.82 1 95.06 86 SER A CA 1
ATOM 715 C C . SER A 1 86 ? -1.544 48.594 -14.68 1 95.06 86 SER A C 1
ATOM 717 O O . SER A 1 86 ? -2.338 48.938 -13.812 1 95.06 86 SER A O 1
ATOM 719 N N . GLU A 1 87 ? -1.74 47.688 -15.594 1 94.69 87 GLU A N 1
ATOM 720 C CA . GLU A 1 87 ? -3.012 47 -15.555 1 94.69 87 GLU A CA 1
ATOM 721 C C . GLU A 1 87 ? -3.166 46.219 -14.25 1 94.69 87 GLU A C 1
ATOM 723 O O . GLU A 1 87 ? -4.258 46.156 -13.68 1 94.69 87 GLU A O 1
ATOM 728 N N . PHE A 1 88 ? -2.115 45.625 -13.844 1 94.44 88 PHE A N 1
ATOM 729 C CA . PHE A 1 88 ? -2.154 44.875 -12.578 1 94.44 88 PHE A CA 1
ATOM 730 C C . PHE A 1 88 ? -2.539 45.812 -11.438 1 94.44 88 PHE A C 1
ATOM 732 O O . PHE A 1 88 ? -3.439 45.531 -10.648 1 94.44 88 PHE A O 1
ATOM 739 N N . TYR A 1 89 ? -1.922 46.906 -11.281 1 95.19 89 TYR A N 1
ATOM 740 C CA . TYR A 1 89 ? -2.133 47.781 -10.141 1 95.19 89 TYR A CA 1
ATOM 741 C C . TYR A 1 89 ? -3.469 48.531 -10.258 1 95.19 89 TYR A C 1
ATOM 743 O O . TYR A 1 89 ? -4.07 48.875 -9.25 1 95.19 89 TYR A O 1
ATOM 751 N N . GLN A 1 90 ? -3.957 48.688 -11.508 1 95.19 90 GLN A N 1
ATOM 752 C CA . GLN A 1 90 ? -5.309 49.219 -11.672 1 95.19 90 GLN A CA 1
ATOM 753 C C . GLN A 1 90 ? -6.344 48.25 -11.078 1 95.19 90 GLN A C 1
ATOM 755 O O . GLN A 1 90 ? -7.254 48.688 -10.367 1 95.19 90 GLN A O 1
ATOM 760 N N . LEU A 1 91 ? -6.129 47.094 -11.469 1 95.19 91 LEU A N 1
ATOM 761 C CA . LEU A 1 91 ? -7.023 46.062 -10.93 1 95.19 91 LEU A CA 1
ATOM 762 C C . LEU A 1 91 ? -6.891 45.969 -9.414 1 95.19 91 LEU A C 1
ATOM 764 O O . LEU A 1 91 ? -7.895 45.875 -8.703 1 95.19 91 LEU A O 1
ATOM 768 N N . TYR A 1 92 ? -5.707 45.938 -8.961 1 95.75 92 TYR A N 1
ATOM 769 C CA . TYR A 1 92 ? -5.41 45.844 -7.535 1 95.75 92 TYR A CA 1
ATOM 770 C C . TYR A 1 92 ? -6.074 47 -6.77 1 95.75 92 TYR A C 1
ATOM 772 O O . TYR A 1 92 ? -6.742 46.75 -5.762 1 95.75 92 TYR A O 1
ATOM 780 N N . GLU A 1 93 ? -5.938 48.125 -7.273 1 96.31 93 GLU A N 1
ATOM 781 C CA . GLU A 1 93 ? -6.516 49.312 -6.621 1 96.31 93 GLU A CA 1
ATOM 782 C C . GLU A 1 93 ? -8.039 49.25 -6.594 1 96.31 93 GLU A C 1
ATOM 784 O O . GLU A 1 93 ? -8.664 49.562 -5.582 1 96.31 93 GLU A O 1
ATOM 789 N N . ALA A 1 94 ? -8.523 48.844 -7.715 1 96.81 94 ALA A N 1
ATOM 790 C CA . ALA A 1 94 ? -9.984 48.75 -7.801 1 96.81 94 ALA A CA 1
ATOM 791 C C . ALA A 1 94 ? -10.508 47.719 -6.797 1 96.81 94 ALA A C 1
ATOM 793 O O . ALA A 1 94 ? -11.539 47.938 -6.164 1 96.81 94 ALA A O 1
ATOM 794 N N . LEU A 1 95 ? -9.812 46.688 -6.719 1 96.06 95 LEU A N 1
ATOM 795 C CA . LEU A 1 95 ? -10.211 45.625 -5.816 1 96.06 95 LEU A CA 1
ATOM 796 C C . LEU A 1 95 ? -10.148 46.094 -4.363 1 96.06 95 LEU A C 1
ATOM 798 O O . LEU A 1 95 ? -11.094 45.875 -3.598 1 96.06 95 LEU A O 1
ATOM 802 N N . ILE A 1 96 ? -9.055 46.688 -3.957 1 96.62 96 ILE A N 1
ATOM 803 C CA . ILE A 1 96 ? -8.867 47.125 -2.578 1 96.62 96 ILE A CA 1
ATOM 804 C C . ILE A 1 96 ? -9.914 48.188 -2.234 1 96.62 96 ILE A C 1
ATOM 806 O O . ILE A 1 96 ? -10.484 48.188 -1.142 1 96.62 96 ILE A O 1
ATOM 810 N N . ARG A 1 97 ? -10.156 49.062 -3.191 1 96.62 97 ARG A N 1
ATOM 811 C CA . ARG A 1 97 ? -11.148 50.094 -2.977 1 96.62 97 ARG A CA 1
ATOM 812 C C . ARG A 1 97 ? -12.523 49.5 -2.695 1 96.62 97 ARG A C 1
ATOM 814 O O . ARG A 1 97 ? -13.219 49.938 -1.771 1 96.62 97 ARG A O 1
ATOM 821 N N . LYS A 1 98 ? -12.844 48.656 -3.525 1 96.25 98 LYS A N 1
ATOM 822 C CA . LYS A 1 98 ? -14.133 48 -3.352 1 96.25 98 LYS A CA 1
ATOM 823 C C . LYS A 1 98 ? -14.195 47.25 -2.02 1 96.25 98 LYS A C 1
ATOM 825 O O . LYS A 1 98 ? -15.211 47.312 -1.319 1 96.25 98 LYS A O 1
ATOM 830 N N . LEU A 1 99 ? -13.172 46.562 -1.636 1 94.31 99 LEU A N 1
ATOM 831 C CA . LEU A 1 99 ? -13.133 45.781 -0.406 1 94.31 99 LEU A CA 1
ATOM 832 C C . LEU A 1 99 ? -13.18 46.688 0.819 1 94.31 99 LEU A C 1
ATOM 834 O O . LEU A 1 99 ? -13.836 46.375 1.811 1 94.31 99 LEU A O 1
ATOM 838 N N . GLU A 1 100 ? -12.484 47.812 0.728 1 93.69 100 GLU A N 1
ATOM 839 C CA . GLU A 1 100 ? -12.539 48.75 1.828 1 93.69 100 GLU A CA 1
ATOM 840 C C . GLU A 1 100 ? -13.953 49.312 2.004 1 93.69 100 GLU A C 1
ATOM 842 O O . GLU A 1 100 ? -14.406 49.5 3.131 1 93.69 100 GLU A O 1
ATOM 847 N N . ALA A 1 101 ? -14.516 49.531 0.873 1 94.25 101 ALA A N 1
ATOM 848 C CA . ALA A 1 101 ? -15.875 50.062 0.923 1 94.25 101 ALA A CA 1
ATOM 849 C C . ALA A 1 101 ? -16.844 49.031 1.53 1 94.25 101 ALA A C 1
ATOM 851 O O . ALA A 1 101 ? -17.75 49.406 2.275 1 94.25 101 ALA A O 1
ATOM 852 N N . MET A 1 102 ? -16.609 47.875 1.24 1 91.12 102 MET A N 1
ATOM 853 C CA . MET A 1 102 ? -17.531 46.844 1.657 1 91.12 102 MET A CA 1
ATOM 854 C C . MET A 1 102 ? -17.266 46.406 3.104 1 91.12 102 MET A C 1
ATOM 856 O O . MET A 1 102 ? -18.203 46.125 3.85 1 91.12 102 MET A O 1
ATOM 860 N N . HIS A 1 103 ? -15.984 46.406 3.525 1 89.06 103 HIS A N 1
ATOM 861 C CA . HIS A 1 103 ? -15.672 45.719 4.777 1 89.06 103 HIS A CA 1
ATOM 862 C C . HIS A 1 103 ? -14.977 46.688 5.754 1 89.06 103 HIS A C 1
ATOM 864 O O . HIS A 1 103 ? -14.719 46.312 6.902 1 89.06 103 HIS A O 1
ATOM 870 N N . GLY A 1 104 ? -14.648 47.844 5.305 1 88.94 104 GLY A N 1
ATOM 871 C CA . GLY A 1 104 ? -14.039 48.844 6.164 1 88.94 104 GLY A CA 1
ATOM 872 C C . GLY A 1 104 ? -12.523 48.781 6.172 1 88.94 104 GLY A C 1
ATOM 873 O O . GLY A 1 104 ? -11.844 49.812 5.98 1 88.94 104 GLY A O 1
ATOM 874 N N . MET A 1 105 ? -12.016 47.562 6.402 1 92 105 MET A N 1
ATOM 875 C CA . MET A 1 105 ? -10.57 47.344 6.41 1 92 105 MET A CA 1
ATOM 876 C C . MET A 1 105 ? -10.188 46.156 5.566 1 92 105 MET A C 1
ATOM 878 O O . MET A 1 105 ? -11.016 45.25 5.332 1 92 105 MET A O 1
ATOM 882 N N . VAL A 1 106 ? -8.969 46.188 5.117 1 94.31 106 VAL A N 1
ATOM 883 C CA . VAL A 1 106 ? -8.484 45.125 4.258 1 94.31 106 VAL A CA 1
ATOM 884 C C . VAL A 1 106 ? -7.094 44.688 4.715 1 94.31 106 VAL A C 1
ATOM 886 O O . VAL A 1 106 ? -6.293 45.5 5.176 1 94.31 106 VAL A O 1
ATOM 889 N N . ILE A 1 107 ? -6.84 43.406 4.73 1 94.94 107 ILE A N 1
ATOM 890 C CA . ILE A 1 107 ? -5.504 42.844 4.965 1 94.94 107 ILE A CA 1
ATOM 891 C C . ILE A 1 107 ? -5.004 42.156 3.701 1 94.94 107 ILE A C 1
ATOM 893 O O . ILE A 1 107 ? -5.742 41.406 3.064 1 94.94 107 ILE A O 1
ATOM 897 N N . VAL A 1 108 ? -3.822 42.5 3.287 1 96.12 108 VAL A N 1
ATOM 898 C CA . VAL A 1 108 ? -3.195 41.906 2.107 1 96.12 108 VAL A CA 1
ATOM 899 C C . VAL A 1 108 ? -1.962 41.094 2.521 1 96.12 108 VAL A C 1
ATOM 901 O O . VAL A 1 108 ? -1.042 41.656 3.139 1 96.12 108 VAL A O 1
ATOM 904 N N . PHE A 1 109 ? -2.014 39.812 2.266 1 96.31 109 PHE A N 1
ATOM 905 C CA . PHE A 1 109 ? -0.833 38.969 2.453 1 96.31 109 PHE A CA 1
ATOM 906 C C . PHE A 1 109 ? 0.003 38.938 1.181 1 96.31 109 PHE A C 1
ATOM 908 O O . PHE A 1 109 ? -0.404 38.312 0.188 1 96.31 109 PHE A O 1
ATOM 915 N N . ASP A 1 110 ? 1.14 39.594 1.219 1 95.75 110 ASP A N 1
ATOM 916 C CA . ASP A 1 110 ? 2.076 39.656 0.101 1 95.75 110 ASP A CA 1
ATOM 917 C C . ASP A 1 110 ? 3.15 38.594 0.22 1 95.75 110 ASP A C 1
ATOM 919 O O . ASP A 1 110 ? 4.121 38.75 0.962 1 95.75 110 ASP A O 1
ATOM 923 N N . MET A 1 111 ? 2.986 37.469 -0.552 1 94.31 111 MET A N 1
ATOM 924 C CA . MET A 1 111 ? 3.822 36.281 -0.37 1 94.31 111 MET A CA 1
ATOM 925 C C . MET A 1 111 ? 4.852 36.156 -1.49 1 94.31 111 MET A C 1
ATOM 927 O O . MET A 1 111 ? 4.52 36.344 -2.664 1 94.31 111 MET A O 1
ATOM 931 N N . TYR A 1 112 ? 6.102 35.875 -1.08 1 92.12 112 TYR A N 1
ATOM 932 C CA . TYR A 1 112 ? 7.211 35.625 -1.994 1 92.12 112 TYR A CA 1
ATOM 933 C C . TYR A 1 112 ? 8.062 34.438 -1.512 1 92.12 112 TYR A C 1
ATOM 935 O O . TYR A 1 112 ? 7.965 34.031 -0.353 1 92.12 112 TYR A O 1
ATOM 943 N N . ALA A 1 113 ? 8.766 33.844 -2.455 1 93.62 113 ALA A N 1
ATOM 944 C CA . ALA A 1 113 ? 9.789 32.875 -2.094 1 93.62 113 ALA A CA 1
ATOM 945 C C . ALA A 1 113 ? 11.188 33.375 -2.434 1 93.62 113 ALA A C 1
ATOM 947 O O . ALA A 1 113 ? 11.367 34.094 -3.426 1 93.62 113 ALA A O 1
ATOM 948 N N . TYR A 1 114 ? 12.141 33.031 -1.549 1 93.25 114 TYR A N 1
ATOM 949 C CA . TYR A 1 114 ? 13.461 33.562 -1.825 1 93.25 114 TYR A CA 1
ATOM 950 C C . TYR A 1 114 ? 14.523 32.5 -1.801 1 93.25 114 TYR A C 1
ATOM 952 O O . TYR A 1 114 ? 14.344 31.453 -1.164 1 93.25 114 TYR A O 1
ATOM 960 N N . ASN A 1 115 ? 15.641 32.719 -2.57 1 92.94 115 ASN A N 1
ATOM 961 C CA . ASN A 1 115 ? 16.828 31.875 -2.576 1 92.94 115 ASN A CA 1
ATOM 962 C C . ASN A 1 115 ? 17.703 32.125 -1.352 1 92.94 115 ASN A C 1
ATOM 964 O O . ASN A 1 115 ? 17.859 33.281 -0.918 1 92.94 115 ASN A O 1
ATOM 968 N N . TYR A 1 116 ? 18.172 31.062 -0.793 1 92.75 116 TYR A N 1
ATOM 969 C CA . TYR A 1 116 ? 18.938 31.25 0.437 1 92.75 116 TYR A CA 1
ATOM 970 C C . TYR A 1 116 ? 20.375 30.812 0.26 1 92.75 116 TYR A C 1
ATOM 972 O O . TYR A 1 116 ? 21.266 31.203 1.029 1 92.75 116 TYR A O 1
ATOM 980 N N . LYS A 1 117 ? 20.719 30 -0.705 1 88.5 117 LYS A N 1
ATOM 981 C CA . LYS A 1 117 ? 22.078 29.484 -0.873 1 88.5 117 LYS A CA 1
ATOM 982 C C . LYS A 1 117 ? 23.062 30.594 -1.234 1 88.5 117 LYS A C 1
ATOM 984 O O . LYS A 1 117 ? 24.219 30.562 -0.837 1 88.5 117 LYS A O 1
ATOM 989 N N . GLN A 1 118 ? 22.594 31.609 -1.938 1 83.75 118 GLN A N 1
ATOM 990 C CA . GLN A 1 118 ? 23.438 32.719 -2.408 1 83.75 118 GLN A CA 1
ATOM 991 C C . GLN A 1 118 ? 23.703 33.719 -1.3 1 83.75 118 GLN A C 1
ATOM 993 O O . GLN A 1 118 ? 24.562 34.594 -1.432 1 83.75 118 GLN A O 1
ATOM 998 N N . LEU A 1 119 ? 22.922 33.625 -0.25 1 88.12 119 LEU A N 1
ATOM 999 C CA . LEU A 1 119 ? 23.016 34.625 0.822 1 88.12 119 LEU A CA 1
ATOM 1000 C C . LEU A 1 119 ? 24.156 34.25 1.775 1 88.12 119 LEU A C 1
ATOM 1002 O O . LEU A 1 119 ? 24.422 35 2.725 1 88.12 119 LEU A O 1
ATOM 1006 N N . GLY A 1 120 ? 24.953 33.25 1.468 1 80.12 120 GLY A N 1
ATOM 1007 C CA . GLY A 1 120 ? 26.109 32.906 2.281 1 80.12 120 GLY A CA 1
ATOM 1008 C C . GLY A 1 120 ? 25.766 31.953 3.404 1 80.12 120 GLY A C 1
ATOM 1009 O O . GLY A 1 120 ? 24.766 31.234 3.342 1 80.12 120 GLY A O 1
ATOM 1010 N N . ASP A 1 121 ? 26.609 31.828 4.3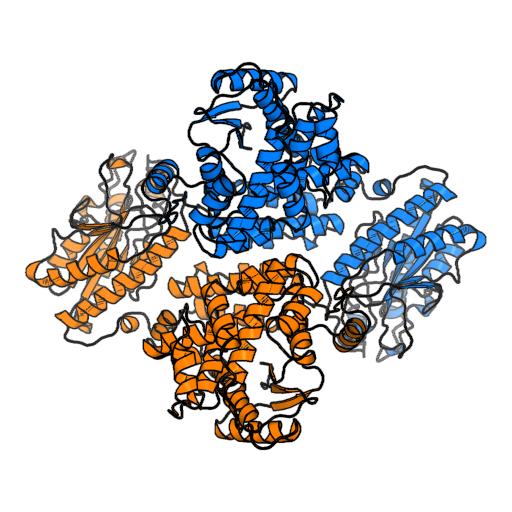91 1 79.75 121 ASP A N 1
ATOM 1011 C CA . ASP A 1 121 ? 26.516 30.828 5.438 1 79.75 121 ASP A CA 1
ATOM 1012 C C . ASP A 1 121 ? 25.688 31.328 6.617 1 79.75 121 ASP A C 1
ATOM 1014 O O . ASP A 1 121 ? 25.469 30.594 7.586 1 79.75 121 ASP A O 1
ATOM 1018 N N . LYS A 1 122 ? 25.141 32.625 6.395 1 82.62 122 LYS A N 1
ATOM 1019 C CA . LYS A 1 122 ? 24.297 33.125 7.484 1 82.62 122 LYS A CA 1
ATOM 1020 C C . LYS A 1 122 ? 22.969 32.375 7.527 1 82.62 122 LYS A C 1
ATOM 1022 O O . LYS A 1 122 ? 22.375 32.094 6.484 1 82.62 122 LYS A O 1
ATOM 1027 N N . PRO A 1 123 ? 22.594 32.094 8.852 1 89.19 123 PRO A N 1
ATOM 1028 C CA . PRO A 1 123 ? 21.281 31.438 8.969 1 89.19 123 PRO A CA 1
ATOM 1029 C C . PRO A 1 123 ? 20.141 32.312 8.477 1 89.19 123 PRO A C 1
ATOM 1031 O O . PRO A 1 123 ? 20.125 33.531 8.727 1 89.19 123 PRO A O 1
ATOM 1034 N N . THR A 1 124 ? 19.359 31.891 7.613 1 94.69 124 THR A N 1
ATOM 1035 C CA . THR A 1 124 ? 18.172 32.562 7.09 1 94.69 124 THR A CA 1
ATOM 1036 C C . THR A 1 124 ? 16.891 31.891 7.598 1 94.69 124 THR A C 1
ATOM 1038 O O . THR A 1 124 ? 16.844 30.656 7.723 1 94.69 124 THR A O 1
ATOM 1041 N N . PRO A 1 125 ? 15.906 32.688 7.973 1 97.38 125 PRO A N 1
ATOM 1042 C CA . PRO A 1 125 ? 14.672 32.094 8.5 1 97.38 125 PRO A CA 1
ATOM 1043 C C . PRO A 1 125 ? 13.789 31.484 7.402 1 97.38 125 PRO A C 1
ATOM 1045 O O . PRO A 1 125 ? 13.883 31.906 6.242 1 97.38 125 PRO A O 1
ATOM 1048 N N . VAL A 1 126 ? 13 30.547 7.809 1 97.81 126 VAL A N 1
ATOM 1049 C CA . VAL A 1 126 ? 12.039 29.969 6.871 1 97.81 126 VAL A CA 1
ATOM 1050 C C . VAL A 1 126 ? 11.047 31.047 6.438 1 97.81 126 VAL A C 1
ATOM 1052 O O . VAL A 1 126 ? 10.719 31.156 5.254 1 97.81 126 VAL A O 1
ATOM 1055 N N . PHE A 1 127 ? 10.586 31.844 7.43 1 98.38 127 PHE A N 1
ATOM 1056 C CA . PHE A 1 127 ? 9.664 32.938 7.137 1 98.38 127 PHE A CA 1
ATOM 1057 C C . PHE A 1 127 ? 10.289 34.281 7.508 1 98.38 127 PHE A C 1
ATOM 1059 O O . PHE A 1 127 ? 10.68 34.5 8.656 1 98.38 127 PHE A O 1
ATOM 1066 N N . ASN A 1 128 ? 10.422 35.188 6.586 1 98.25 128 ASN A N 1
ATOM 1067 C CA . ASN A 1 128 ? 10.852 36.594 6.797 1 98.25 128 ASN A CA 1
ATOM 1068 C C . ASN A 1 128 ? 9.711 37.562 6.574 1 98.25 128 ASN A C 1
ATOM 1070 O O . ASN A 1 128 ? 9.156 37.625 5.477 1 98.25 128 ASN A O 1
ATOM 1074 N N . VAL A 1 129 ? 9.367 38.281 7.59 1 98.25 129 VAL A N 1
ATOM 1075 C CA . VAL A 1 129 ? 8.305 39.281 7.48 1 98.25 129 VAL A CA 1
ATOM 1076 C C . VAL A 1 129 ? 8.914 40.688 7.449 1 98.25 129 VAL A C 1
ATOM 1078 O O . VAL A 1 129 ? 9.664 41.062 8.359 1 98.25 129 VAL A O 1
ATOM 1081 N N . GLY A 1 130 ? 8.617 41.406 6.398 1 97.94 130 GLY A N 1
ATOM 1082 C CA . GLY A 1 130 ? 9.102 42.781 6.277 1 97.94 130 GLY A CA 1
ATOM 1083 C C . GLY A 1 130 ? 8.172 43.812 6.902 1 97.94 130 GLY A C 1
ATOM 1084 O O . GLY A 1 130 ? 6.977 43.844 6.59 1 97.94 130 GLY A O 1
ATOM 1085 N N . THR A 1 131 ? 8.703 44.656 7.805 1 97.81 131 THR A N 1
ATOM 1086 C CA . THR A 1 131 ? 7.812 45.562 8.523 1 97.81 131 THR A CA 1
ATOM 1087 C C . THR A 1 131 ? 8.258 47.031 8.344 1 97.81 131 THR A C 1
ATOM 1089 O O . THR A 1 131 ? 7.68 47.938 8.953 1 97.81 131 THR A O 1
ATOM 1092 N N . ALA A 1 132 ? 9.227 47.25 7.473 1 97.12 132 ALA A N 1
ATOM 1093 C CA . ALA A 1 132 ? 9.828 48.594 7.371 1 97.12 132 ALA A CA 1
ATOM 1094 C C . ALA A 1 132 ? 8.797 49.625 6.926 1 97.12 132 ALA A C 1
ATOM 1096 O O . ALA A 1 132 ? 8.914 50.812 7.258 1 97.12 132 ALA A O 1
ATOM 1097 N N . GLN A 1 133 ? 7.82 49.188 6.195 1 96.62 133 GLN A N 1
ATOM 1098 C CA . GLN A 1 133 ? 6.828 50.125 5.676 1 96.62 133 GLN A CA 1
ATOM 1099 C C . GLN A 1 133 ? 5.477 49.938 6.359 1 96.62 133 GLN A C 1
ATOM 1101 O O . GLN A 1 133 ? 4.438 50.312 5.805 1 96.62 133 GLN A O 1
ATOM 1106 N N . ILE A 1 134 ? 5.453 49.312 7.484 1 97.25 134 ILE A N 1
ATOM 1107 C CA . ILE A 1 134 ? 4.215 49.062 8.219 1 97.25 134 ILE A CA 1
ATOM 1108 C C . ILE A 1 134 ? 4.129 50.031 9.406 1 97.25 134 ILE A C 1
ATOM 1110 O O . ILE A 1 134 ? 5.121 50.25 10.109 1 97.25 134 ILE A O 1
ATOM 1114 N N . ASP A 1 135 ? 2.996 50.656 9.578 1 96.12 135 ASP A N 1
ATOM 1115 C CA . ASP A 1 135 ? 2.727 51.406 10.797 1 96.12 135 ASP A CA 1
ATOM 1116 C C . ASP A 1 135 ? 2.605 50.469 12 1 96.12 135 ASP A C 1
ATOM 1118 O O . ASP A 1 135 ? 1.5 50.062 12.375 1 96.12 135 ASP A O 1
ATOM 1122 N N . MET A 1 136 ? 3.688 50.281 12.617 1 96 136 MET A N 1
ATOM 1123 C CA . MET A 1 136 ? 3.766 49.281 13.672 1 96 136 MET A CA 1
ATOM 1124 C C . MET A 1 136 ? 3.006 49.719 14.914 1 96 136 MET A C 1
ATOM 1126 O O . MET A 1 136 ? 2.645 48.906 15.758 1 96 136 MET A O 1
ATOM 1130 N N . GLN A 1 137 ? 2.816 51.031 15.07 1 94.75 137 GLN A N 1
ATOM 1131 C CA . GLN A 1 137 ? 2 51.5 16.188 1 94.75 137 GLN A CA 1
ATOM 1132 C C . GLN A 1 137 ? 0.543 51.062 16.016 1 94.75 137 GLN A C 1
ATOM 1134 O O . GLN A 1 137 ? -0.112 50.688 16.984 1 94.75 137 GLN A O 1
ATOM 1139 N N . ARG A 1 138 ? 0.144 51.156 14.828 1 95.12 138 ARG A N 1
ATOM 1140 C CA . ARG A 1 138 ? -1.249 50.812 14.539 1 95.12 138 ARG A CA 1
ATOM 1141 C C . ARG A 1 138 ? -1.437 49.312 14.359 1 95.12 138 ARG A C 1
ATOM 1143 O O . ARG A 1 138 ? -2.371 48.75 14.914 1 95.12 138 ARG A O 1
ATOM 1150 N N . TRP A 1 139 ? -0.519 48.719 13.57 1 95.88 139 TRP A N 1
ATOM 1151 C CA . TRP A 1 139 ? -0.764 47.344 13.094 1 95.88 139 TRP A CA 1
ATOM 1152 C C . TRP A 1 139 ? 0.172 46.344 13.781 1 95.88 139 TRP A C 1
ATOM 1154 O O . TRP A 1 139 ? 0.161 45.156 13.461 1 95.88 139 TRP A O 1
ATOM 1164 N N . GLY A 1 140 ? 0.97 46.75 14.703 1 96.44 140 GLY A N 1
ATOM 1165 C CA . GLY A 1 140 ? 2.014 45.938 15.305 1 96.44 140 GLY A CA 1
ATOM 1166 C C . GLY A 1 140 ? 1.49 44.656 15.922 1 96.44 140 GLY A C 1
ATOM 1167 O O . GLY A 1 140 ? 2.139 43.594 15.844 1 96.44 140 GLY A O 1
ATOM 1168 N N . SER A 1 141 ? 0.375 44.688 16.562 1 96.44 141 SER A N 1
ATOM 1169 C CA . SER A 1 141 ? -0.196 43.5 17.203 1 96.44 141 SER A CA 1
ATOM 1170 C C . SER A 1 141 ? -0.557 42.438 16.172 1 96.44 141 SER A C 1
ATOM 1172 O O . SER A 1 141 ? -0.417 41.25 16.438 1 96.44 141 SER A O 1
ATOM 1174 N N . VAL A 1 142 ? -1.029 42.875 15.039 1 96.88 142 VAL A N 1
ATOM 1175 C CA . VAL A 1 142 ? -1.385 41.938 13.969 1 96.88 142 VAL A CA 1
ATOM 1176 C C . VAL A 1 142 ? -0.122 41.281 13.414 1 96.88 142 VAL A C 1
ATOM 1178 O O . VAL A 1 142 ? -0.107 40.094 13.141 1 96.88 142 VAL A O 1
ATOM 1181 N N . VAL A 1 143 ? 0.928 42.062 13.281 1 97.81 143 VAL A N 1
ATOM 1182 C CA . VAL A 1 143 ? 2.201 41.562 12.789 1 97.81 143 VAL A CA 1
ATOM 1183 C C . VAL A 1 143 ? 2.742 40.5 13.75 1 97.81 143 VAL A C 1
ATOM 1185 O O . VAL A 1 143 ? 3.207 39.438 13.328 1 97.81 143 VAL A O 1
ATOM 1188 N N . LYS A 1 144 ? 2.635 40.812 15.023 1 97.44 144 LYS A N 1
ATOM 1189 C CA . LYS A 1 144 ? 3.102 39.875 16.031 1 97.44 144 LYS A CA 1
ATOM 1190 C C . LYS A 1 144 ? 2.297 38.594 16 1 97.44 144 LYS A C 1
ATOM 1192 O O . LYS A 1 144 ? 2.859 37.5 16.125 1 97.44 144 LYS A O 1
ATOM 1197 N N . ARG A 1 145 ? 1.015 38.75 15.852 1 97.25 145 ARG A N 1
ATOM 1198 C CA . ARG A 1 145 ? 0.158 37.562 15.742 1 97.25 145 ARG A CA 1
ATOM 1199 C C . ARG A 1 145 ? 0.526 36.719 14.516 1 97.25 145 ARG A C 1
ATOM 1201 O O . ARG A 1 145 ? 0.616 35.5 14.602 1 97.25 145 ARG A O 1
ATOM 1208 N N . PHE A 1 146 ? 0.736 37.375 13.461 1 97.69 146 PHE A N 1
ATOM 1209 C CA . PHE A 1 146 ? 1.085 36.719 12.219 1 97.69 146 PHE A CA 1
ATOM 1210 C C . PHE A 1 146 ? 2.385 35.938 12.367 1 97.69 146 PHE A C 1
ATOM 1212 O O . PHE A 1 146 ? 2.465 34.75 11.984 1 97.69 146 PHE A O 1
ATOM 1219 N N . CYS A 1 147 ? 3.336 36.531 12.969 1 98.44 147 CYS A N 1
ATOM 1220 C CA . CYS A 1 147 ? 4.621 35.875 13.195 1 98.44 147 CYS A CA 1
ATOM 1221 C C . CYS A 1 147 ? 4.465 34.656 14.117 1 98.44 147 CYS A C 1
ATOM 1223 O O . CYS A 1 147 ? 5.098 33.625 13.898 1 98.44 147 CYS A O 1
ATOM 1225 N N . ALA A 1 148 ? 3.658 34.844 15.086 1 97.94 148 ALA A N 1
ATOM 1226 C CA . ALA A 1 148 ? 3.408 33.719 16 1 97.94 148 ALA A CA 1
ATOM 1227 C C . ALA A 1 148 ? 2.764 32.531 15.281 1 97.94 148 ALA A C 1
ATOM 1229 O O . ALA A 1 148 ? 3.129 31.391 15.516 1 97.94 148 ALA A O 1
ATOM 1230 N N . GLU A 1 149 ? 1.807 32.844 14.438 1 97.56 149 GLU A N 1
ATOM 1231 C CA . GLU A 1 149 ? 1.125 31.781 13.695 1 97.56 149 GLU A CA 1
ATOM 1232 C C . GLU A 1 149 ? 2.074 31.094 12.719 1 97.56 149 GLU A C 1
ATOM 1234 O O . GLU A 1 149 ? 2.014 29.875 12.547 1 97.56 149 GLU A O 1
ATOM 1239 N N . LEU A 1 150 ? 2.926 31.859 12.062 1 98.25 150 LEU A N 1
ATOM 1240 C CA . LEU A 1 150 ? 3.912 31.297 11.156 1 98.25 150 LEU A CA 1
ATOM 1241 C C . LEU A 1 150 ? 4.863 30.359 11.891 1 98.25 150 LEU A C 1
ATOM 1243 O O . LEU A 1 150 ? 5.246 29.312 11.367 1 98.25 150 LEU A O 1
ATOM 1247 N N . SER A 1 151 ? 5.18 30.719 13.086 1 97.5 151 SER A N 1
ATOM 1248 C CA . SER A 1 151 ? 6.156 29.969 13.875 1 97.5 151 SER A CA 1
ATOM 1249 C C . SER A 1 151 ? 5.598 28.609 14.305 1 97.5 151 SER A C 1
ATOM 1251 O O . SER A 1 151 ? 6.355 27.703 14.648 1 97.5 151 SER A O 1
ATOM 1253 N N . LYS A 1 152 ? 4.301 28.469 14.242 1 96.38 152 LYS A N 1
ATOM 1254 C CA . LYS A 1 152 ? 3.652 27.234 14.664 1 96.38 152 LYS A CA 1
ATOM 1255 C C . LYS A 1 152 ? 3.658 26.203 13.539 1 96.38 152 LYS A C 1
ATOM 1257 O O . LYS A 1 152 ? 3.418 25.016 13.773 1 96.38 152 LYS A O 1
ATOM 1262 N N . ILE A 1 153 ? 4 26.609 12.352 1 96.44 153 ILE A N 1
ATOM 1263 C CA . ILE A 1 153 ? 3.922 25.719 11.195 1 96.44 153 ILE A CA 1
ATOM 1264 C C . ILE A 1 153 ? 4.992 24.625 11.312 1 96.44 153 ILE A C 1
ATOM 1266 O O . ILE A 1 153 ? 6.168 24.938 11.539 1 96.44 153 ILE A O 1
ATOM 1270 N N . GLN A 1 154 ? 4.582 23.375 11.219 1 94 154 GLN A N 1
ATOM 1271 C CA . GLN A 1 154 ? 5.496 22.25 11.273 1 94 154 GLN A CA 1
ATOM 1272 C C . GLN A 1 154 ? 5.84 21.75 9.867 1 94 154 GLN A C 1
ATOM 1274 O O . GLN A 1 154 ? 4.945 21.531 9.047 1 94 154 GLN A O 1
ATOM 1279 N N . LEU A 1 155 ? 7.109 21.641 9.57 1 94.62 155 LEU A N 1
ATOM 1280 C CA . LEU A 1 155 ? 7.609 21.156 8.297 1 94.62 155 LEU A CA 1
ATOM 1281 C C . LEU A 1 155 ? 8.406 19.859 8.484 1 94.62 155 LEU A C 1
ATOM 1283 O O . LEU A 1 155 ? 9.125 19.719 9.469 1 94.62 155 LEU A O 1
ATOM 1287 N N . PRO A 1 156 ? 8.25 18.938 7.582 1 91.06 156 PRO A N 1
ATOM 1288 C CA . PRO A 1 156 ? 8.969 17.672 7.707 1 91.06 156 PRO A CA 1
ATOM 1289 C C . PRO A 1 156 ? 10.484 17.844 7.676 1 91.06 156 PRO A C 1
ATOM 1291 O O . PRO A 1 156 ? 11.031 18.281 6.66 1 91.06 156 PRO A O 1
ATOM 1294 N N . HIS A 1 157 ? 11.148 17.484 8.773 1 89.44 157 HIS A N 1
ATOM 1295 C CA . HIS A 1 157 ? 12.594 17.406 8.891 1 89.44 157 HIS A CA 1
ATOM 1296 C C . HIS A 1 157 ? 13.242 18.766 8.742 1 89.44 157 HIS A C 1
ATOM 1298 O O . HIS A 1 157 ? 14.406 18.875 8.344 1 89.44 157 HIS A O 1
ATOM 1304 N N . ILE A 1 158 ? 12.453 19.844 8.883 1 92.69 158 ILE A N 1
ATOM 1305 C CA . ILE A 1 158 ? 12.945 21.219 8.789 1 92.69 158 ILE A CA 1
ATOM 1306 C C . ILE A 1 158 ? 12.562 21.984 10.055 1 92.69 158 ILE A C 1
ATOM 1308 O O . ILE A 1 158 ? 11.414 21.953 10.492 1 92.69 158 ILE A O 1
ATOM 1312 N N . GLU A 1 159 ? 13.531 22.578 10.641 1 91.06 159 GLU A N 1
ATOM 1313 C CA . GLU A 1 159 ? 13.242 23.453 11.781 1 91.06 159 GLU A CA 1
ATOM 1314 C C . GLU A 1 159 ? 12.672 24.797 11.32 1 91.06 159 GLU A C 1
ATOM 1316 O O . GLU A 1 159 ? 13.297 25.5 10.523 1 91.06 159 GLU A O 1
ATOM 1321 N N . ASN A 1 160 ? 11.547 25.125 11.781 1 95.44 160 ASN A N 1
ATOM 1322 C CA . ASN A 1 160 ? 10.891 26.391 11.438 1 95.44 160 ASN A CA 1
ATOM 1323 C C . ASN A 1 160 ? 11.5 27.562 12.188 1 95.44 160 ASN A C 1
ATOM 1325 O O . ASN A 1 160 ? 11.938 27.422 13.328 1 95.44 160 ASN A O 1
ATOM 1329 N N . SER A 1 161 ? 11.648 28.672 11.477 1 96.5 161 SER A N 1
ATOM 1330 C CA . SER A 1 161 ? 12.055 29.938 12.078 1 96.5 161 SER A CA 1
ATOM 1331 C C . SER A 1 161 ? 11.383 31.125 11.391 1 96.5 161 SER A C 1
ATOM 1333 O O . SER A 1 161 ? 11.195 31.109 10.172 1 96.5 161 SER A O 1
ATOM 1335 N N . THR A 1 162 ? 10.914 32.031 12.18 1 97.81 162 THR A N 1
ATOM 1336 C CA . THR A 1 162 ? 10.273 33.25 11.688 1 97.81 162 THR A CA 1
ATOM 1337 C C . THR A 1 162 ? 10.961 34.469 12.25 1 97.81 162 THR A C 1
ATOM 1339 O O . THR A 1 162 ? 11.148 34.594 13.461 1 97.81 162 THR A O 1
ATOM 1342 N N . GLU A 1 163 ? 11.359 35.375 11.391 1 97.62 163 GLU A N 1
ATOM 1343 C CA . GLU A 1 163 ? 12.039 36.594 11.82 1 97.62 163 GLU A CA 1
ATOM 1344 C C . GLU A 1 163 ? 11.5 37.812 11.086 1 97.62 163 GLU A C 1
ATOM 1346 O O . GLU A 1 163 ? 10.953 37.719 9.984 1 97.62 163 GLU A O 1
ATOM 1351 N N . ILE A 1 164 ? 11.648 38.938 11.75 1 97.69 164 ILE A N 1
ATOM 1352 C CA . ILE A 1 164 ? 11.25 40.188 11.164 1 97.69 164 ILE A CA 1
ATOM 1353 C C . ILE A 1 164 ? 12.484 40.906 10.594 1 97.69 164 ILE A C 1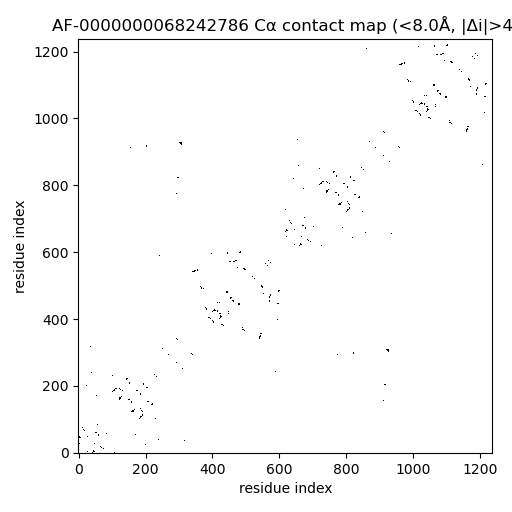
ATOM 1355 O O . ILE A 1 164 ? 13.484 41.094 11.289 1 97.69 164 ILE A O 1
ATOM 1359 N N . ASN A 1 165 ? 12.484 41.25 9.344 1 97.12 165 ASN A N 1
ATOM 1360 C CA . ASN A 1 165 ? 13.477 42.062 8.68 1 97.12 165 ASN A CA 1
ATOM 1361 C C . ASN A 1 165 ? 14.859 41.438 8.703 1 97.12 165 ASN A C 1
ATOM 1363 O O . ASN A 1 165 ? 15.867 42.125 8.797 1 97.12 165 ASN A O 1
ATOM 1367 N N . ALA A 1 166 ? 14.906 40.125 8.688 1 95.25 166 ALA A N 1
ATOM 1368 C CA . ALA A 1 166 ? 16.188 39.438 8.781 1 95.25 166 ALA A CA 1
ATOM 1369 C C . ALA A 1 166 ? 16.891 39.406 7.426 1 95.25 166 ALA A C 1
ATOM 1371 O O . ALA A 1 166 ? 18.125 39.531 7.352 1 95.25 166 ALA A O 1
ATOM 1372 N N . VAL A 1 167 ? 16.141 39.156 6.418 1 94.62 167 VAL A N 1
ATOM 1373 C CA . VAL A 1 167 ? 16.703 39.062 5.074 1 94.62 167 VAL A CA 1
ATOM 1374 C C . VAL A 1 167 ? 16.203 40.25 4.23 1 94.62 167 VAL A C 1
ATOM 1376 O O . VAL A 1 167 ? 16.984 40.938 3.568 1 94.62 167 VAL A O 1
ATOM 1379 N N . PHE A 1 168 ? 14.828 40.375 4.285 1 93.69 168 PHE A N 1
ATOM 1380 C CA . PHE A 1 168 ? 14.18 41.469 3.555 1 93.69 168 PHE A CA 1
ATOM 1381 C C . PHE A 1 168 ? 13.367 42.344 4.504 1 93.69 168 PHE A C 1
ATOM 1383 O O . PHE A 1 168 ? 12.734 41.844 5.43 1 93.69 168 PHE A O 1
ATOM 1390 N N . GLU A 1 169 ? 13.281 43.562 4.199 1 95.81 169 GLU A N 1
ATOM 1391 C CA . GLU A 1 169 ? 12.656 44.5 5.133 1 95.81 169 GLU A CA 1
ATOM 1392 C C . GLU A 1 169 ? 11.258 44.906 4.668 1 95.81 169 GLU A C 1
ATOM 1394 O O . GLU A 1 169 ? 10.539 45.594 5.371 1 95.81 169 GLU A O 1
ATOM 1399 N N . GLY A 1 170 ? 10.82 44.406 3.533 1 94 170 GLY A N 1
ATOM 1400 C CA . GLY A 1 170 ? 9.477 44.688 3.055 1 94 170 GLY A CA 1
ATOM 1401 C C . GLY A 1 170 ? 9.352 46.062 2.406 1 94 170 GLY A C 1
ATOM 1402 O O . GLY A 1 170 ? 8.398 46.781 2.668 1 94 170 GLY A O 1
ATOM 1403 N N . ARG A 1 171 ? 10.297 46.406 1.575 1 93 171 ARG A N 1
ATOM 1404 C CA . ARG A 1 171 ? 10.32 47.688 0.919 1 93 171 ARG A CA 1
ATOM 1405 C C . ARG A 1 171 ? 9.859 47.594 -0.532 1 93 171 ARG A C 1
ATOM 1407 O O . ARG A 1 171 ? 10.281 48.375 -1.38 1 93 171 ARG A O 1
ATOM 1414 N N . GLY A 1 172 ? 9.047 46.656 -0.777 1 92.62 172 GLY A N 1
ATOM 1415 C CA . GLY A 1 172 ? 8.539 46.469 -2.125 1 92.62 172 GLY A CA 1
ATOM 1416 C C . GLY A 1 172 ? 7.559 47.531 -2.555 1 92.62 172 GLY A C 1
ATOM 1417 O O . GLY A 1 172 ? 7.086 48.312 -1.729 1 92.62 172 GLY A O 1
ATOM 1418 N N . TYR A 1 173 ? 7.281 47.531 -3.816 1 94.12 173 TYR A N 1
ATOM 1419 C CA . TYR A 1 173 ? 6.418 48.562 -4.387 1 94.12 173 TYR A CA 1
ATOM 1420 C C . TYR A 1 173 ? 4.961 48.312 -4.012 1 94.12 173 TYR A C 1
ATOM 1422 O O . TYR A 1 173 ? 4.188 49.25 -3.859 1 94.12 173 TYR A O 1
ATOM 1430 N N . LEU A 1 174 ? 4.559 47.094 -3.85 1 94.88 174 LEU A N 1
ATOM 1431 C CA . LEU A 1 174 ? 3.156 46.812 -3.57 1 94.88 174 LEU A CA 1
ATOM 1432 C C . LEU A 1 174 ? 2.709 47.469 -2.273 1 94.88 174 LEU A C 1
ATOM 1434 O O . LEU A 1 174 ? 1.654 48.094 -2.229 1 94.88 174 LEU A O 1
ATOM 1438 N N . ILE A 1 175 ? 3.5 47.281 -1.228 1 96.06 175 ILE A N 1
ATOM 1439 C CA . ILE A 1 175 ? 3.125 47.875 0.045 1 96.06 175 ILE A CA 1
ATOM 1440 C C . ILE A 1 175 ? 3.25 49.406 -0.051 1 96.06 175 ILE A C 1
ATOM 1442 O O . ILE A 1 175 ? 2.422 50.125 0.492 1 96.06 175 ILE A O 1
ATOM 1446 N N . ALA A 1 176 ? 4.242 49.875 -0.725 1 96 176 ALA A N 1
ATOM 1447 C CA . ALA A 1 176 ? 4.387 51.312 -0.914 1 96 176 ALA A CA 1
ATOM 1448 C C . ALA A 1 176 ? 3.178 51.906 -1.639 1 96 176 ALA A C 1
ATOM 1450 O O . ALA A 1 176 ? 2.656 52.938 -1.246 1 96 176 ALA A O 1
ATOM 1451 N N . HIS A 1 177 ? 2.846 51.219 -2.67 1 95.75 177 HIS A N 1
ATOM 1452 C CA . HIS A 1 177 ? 1.682 51.656 -3.443 1 95.75 177 HIS A CA 1
ATOM 1453 C C . HIS A 1 177 ? 0.416 51.625 -2.594 1 95.75 177 HIS A C 1
ATOM 1455 O O . HIS A 1 177 ? -0.4 52.531 -2.654 1 95.75 177 HIS A O 1
ATOM 1461 N N . THR A 1 178 ? 0.184 50.562 -1.83 1 96.75 178 THR A N 1
ATOM 1462 C CA . THR A 1 178 ? -0.993 50.438 -0.98 1 96.75 178 THR A CA 1
ATOM 1463 C C . THR A 1 178 ? -1.04 51.531 0.069 1 96.75 178 THR A C 1
ATOM 1465 O O . THR A 1 178 ? -2.082 52.156 0.268 1 96.75 178 THR A O 1
ATOM 1468 N N . ASN A 1 179 ? 0.113 51.781 0.688 1 96.12 179 ASN A N 1
ATOM 1469 C CA . ASN A 1 179 ? 0.194 52.812 1.716 1 96.12 179 ASN A CA 1
ATOM 1470 C C . ASN A 1 179 ? -0.112 54.188 1.146 1 96.12 179 ASN A C 1
ATOM 1472 O O . ASN A 1 179 ? -0.645 55.031 1.849 1 96.12 179 ASN A O 1
ATOM 1476 N N . ALA A 1 180 ? 0.21 54.375 -0.078 1 95.5 180 ALA A N 1
ATOM 1477 C CA . ALA A 1 180 ? 0.013 55.656 -0.725 1 95.5 180 ALA A CA 1
ATOM 1478 C C . ALA A 1 180 ? -1.459 55.906 -1.051 1 95.5 180 ALA A C 1
ATOM 1480 O O . ALA A 1 180 ? -1.915 57.031 -1.116 1 95.5 180 ALA A O 1
ATOM 1481 N N . HIS A 1 181 ? -2.195 54.906 -1.173 1 95.25 181 HIS A N 1
ATOM 1482 C CA . HIS A 1 181 ? -3.541 55.062 -1.712 1 95.25 181 HIS A CA 1
ATOM 1483 C C . HIS A 1 181 ? -4.598 54.656 -0.692 1 95.25 181 HIS A C 1
ATOM 1485 O O . HIS A 1 181 ? -5.75 55.094 -0.779 1 95.25 181 HIS A O 1
ATOM 1491 N N . PHE A 1 182 ? -4.262 53.812 0.205 1 96.25 182 PHE A N 1
ATOM 1492 C CA . PHE A 1 182 ? -5.258 53.25 1.108 1 96.25 182 PHE A CA 1
ATOM 1493 C C . PHE A 1 182 ? -4.77 53.312 2.551 1 96.25 182 PHE A C 1
ATOM 1495 O O . PHE A 1 182 ? -3.777 52.656 2.9 1 96.25 182 PHE A O 1
ATOM 1502 N N . ASP A 1 183 ? -5.469 53.906 3.363 1 93.94 183 ASP A N 1
ATOM 1503 C CA . ASP A 1 183 ? -5.066 54.062 4.754 1 93.94 183 ASP A CA 1
ATOM 1504 C C . ASP A 1 183 ? -5.57 52.906 5.617 1 93.94 183 ASP A C 1
ATOM 1506 O O . ASP A 1 183 ? -5.012 52.625 6.68 1 93.94 183 ASP A O 1
ATOM 1510 N N . ARG A 1 184 ? -6.586 52.25 5.266 1 94.94 184 ARG A N 1
ATOM 1511 C CA . ARG A 1 184 ? -7.223 51.219 6.094 1 94.94 184 ARG A CA 1
ATOM 1512 C C . ARG A 1 184 ? -6.859 49.812 5.613 1 94.94 184 ARG A C 1
ATOM 1514 O O . ARG A 1 184 ? -7.605 48.875 5.852 1 94.94 184 ARG A O 1
ATOM 1521 N N . THR A 1 185 ? -5.762 49.75 4.863 1 96 185 THR A N 1
ATOM 1522 C CA . THR A 1 185 ? -5.316 48.469 4.336 1 96 185 THR A CA 1
ATOM 1523 C C . THR A 1 185 ? -3.932 48.125 4.871 1 96 185 THR A C 1
ATOM 1525 O O . THR A 1 185 ? -2.992 48.906 4.742 1 96 185 THR A O 1
ATOM 1528 N N . LEU A 1 186 ? -3.822 46.969 5.52 1 96.81 186 LEU A N 1
ATOM 1529 C CA . LEU A 1 186 ? -2.543 46.469 5.992 1 96.81 186 LEU A CA 1
ATOM 1530 C C . LEU A 1 186 ? -1.957 45.469 4.992 1 96.81 186 LEU A C 1
ATOM 1532 O O . LEU A 1 186 ? -2.646 44.531 4.551 1 96.81 186 LEU A O 1
ATOM 1536 N N . VAL A 1 187 ? -0.75 45.719 4.625 1 97.12 187 VAL A N 1
ATOM 1537 C CA . VAL A 1 187 ? -0.02 44.75 3.787 1 97.12 187 VAL A CA 1
ATOM 1538 C C . VAL A 1 187 ? 1.052 44.062 4.617 1 97.12 187 VAL A C 1
ATOM 1540 O O . VAL A 1 187 ? 1.788 44.688 5.367 1 97.12 187 VAL A O 1
ATOM 1543 N N . LEU A 1 188 ? 1.108 42.75 4.531 1 97.38 188 LEU A N 1
ATOM 1544 C CA . LEU A 1 188 ? 2.119 41.938 5.219 1 97.38 188 LEU A CA 1
ATOM 1545 C C . LEU A 1 188 ? 3.066 41.281 4.219 1 97.38 188 LEU A C 1
ATOM 1547 O O . LEU A 1 188 ? 2.848 40.156 3.801 1 97.38 188 LEU A O 1
ATOM 1551 N N . PRO A 1 189 ? 4.125 41.938 3.887 1 96.81 189 PRO A N 1
ATOM 1552 C CA . PRO A 1 189 ? 5.117 41.312 3.02 1 96.81 189 PRO A CA 1
ATOM 1553 C C . PRO A 1 189 ? 5.797 40.125 3.688 1 96.81 189 PRO A C 1
ATOM 1555 O O . PRO A 1 189 ? 6.359 40.25 4.777 1 96.81 189 PRO A O 1
ATOM 1558 N N . THR A 1 190 ? 5.719 38.969 3.057 1 97.19 190 THR A N 1
ATOM 1559 C CA . THR A 1 190 ? 6.27 37.75 3.643 1 97.19 190 THR A CA 1
ATOM 1560 C C . THR A 1 190 ? 7.066 36.969 2.607 1 97.19 190 THR A C 1
ATOM 1562 O O . THR A 1 190 ? 6.555 36.656 1.527 1 97.19 190 THR A O 1
ATOM 1565 N N . GLU A 1 191 ? 8.312 36.719 2.914 1 96.12 191 GLU A N 1
ATOM 1566 C CA . GLU A 1 191 ? 9.172 35.906 2.066 1 96.12 191 GLU A CA 1
ATOM 1567 C C . GLU A 1 191 ? 9.391 34.531 2.674 1 96.12 191 GLU A C 1
ATOM 1569 O O . GLU A 1 191 ? 9.742 34.406 3.848 1 96.12 191 GLU A O 1
ATOM 1574 N N . VAL A 1 192 ? 9.141 33.5 1.887 1 96.81 192 VAL A N 1
ATOM 1575 C CA . VAL A 1 192 ? 9.297 32.125 2.322 1 96.81 192 VAL A CA 1
ATOM 1576 C C . VAL A 1 192 ? 10.57 31.531 1.716 1 96.81 192 VAL A C 1
ATOM 1578 O O . VAL A 1 192 ? 10.773 31.578 0.5 1 96.81 192 VAL A O 1
ATOM 1581 N N . LYS A 1 193 ? 11.398 30.984 2.582 1 96.38 193 LYS A N 1
ATOM 1582 C CA . LYS A 1 193 ? 12.617 30.312 2.141 1 96.38 193 LYS A CA 1
ATOM 1583 C C . LYS A 1 193 ? 12.297 29.125 1.241 1 96.38 193 LYS A C 1
ATOM 1585 O O . LYS A 1 193 ? 11.367 28.359 1.518 1 96.38 193 LYS A O 1
ATOM 1590 N N . LYS A 1 194 ? 13.047 28.938 0.186 1 95.06 194 LYS A N 1
ATOM 1591 C CA . LYS A 1 194 ? 12.805 27.859 -0.76 1 95.06 194 LYS A CA 1
ATOM 1592 C C . LYS A 1 194 ? 13.242 26.516 -0.18 1 95.06 194 LYS A C 1
ATOM 1594 O O . LYS A 1 194 ? 13.953 25.75 -0.834 1 95.06 194 LYS A O 1
ATOM 1599 N N . VAL A 1 195 ? 12.711 26.203 0.976 1 95.06 195 VAL A N 1
ATOM 1600 C CA . VAL A 1 195 ? 13 24.922 1.61 1 95.06 195 VAL A CA 1
ATOM 1601 C C . VAL A 1 195 ? 12.164 23.828 0.961 1 95.06 195 VAL A C 1
ATOM 1603 O O . VAL A 1 195 ? 12.461 22.641 1.12 1 95.06 195 VAL A O 1
ATOM 1606 N N . PHE A 1 196 ? 11.117 24.188 0.14 1 95.62 196 PHE A N 1
ATOM 1607 C CA . PHE A 1 196 ? 10.164 23.25 -0.445 1 95.62 196 PHE A CA 1
ATOM 1608 C C . PHE A 1 196 ? 10.648 22.766 -1.809 1 95.62 196 PHE A C 1
ATOM 1610 O O . PHE A 1 196 ? 9.953 22.016 -2.496 1 95.62 196 PHE A O 1
ATOM 1617 N N . MET A 1 197 ? 11.898 23.156 -2.182 1 94.5 197 MET A N 1
ATOM 1618 C CA . MET A 1 197 ? 12.492 22.734 -3.447 1 94.5 197 MET A CA 1
ATOM 1619 C C . MET A 1 197 ? 14.008 22.828 -3.4 1 94.5 197 MET A C 1
ATOM 1621 O O . MET A 1 197 ? 14.57 23.469 -2.498 1 94.5 197 MET A O 1
ATOM 1625 N N . GLU A 1 198 ? 14.672 22.109 -4.281 1 92 198 GLU A N 1
ATOM 1626 C CA . GLU A 1 198 ? 16.094 22.359 -4.547 1 92 198 GLU A CA 1
ATOM 1627 C C . GLU A 1 198 ? 16.281 23.609 -5.41 1 92 198 GLU A C 1
ATOM 1629 O O . GLU A 1 198 ? 15.922 23.609 -6.594 1 92 198 GLU A O 1
ATOM 1634 N N . GLU A 1 199 ? 16.797 24.641 -4.828 1 89.12 199 GLU A N 1
ATOM 1635 C CA . GLU A 1 199 ? 16.797 25.969 -5.438 1 89.12 199 GLU A CA 1
ATOM 1636 C C . GLU A 1 199 ? 17.531 25.953 -6.777 1 89.12 199 GLU A C 1
ATOM 1638 O O . GLU A 1 199 ? 17.125 26.641 -7.715 1 89.12 199 GLU A O 1
ATOM 1643 N N . ASP A 1 200 ? 18.578 25.031 -6.926 1 87.5 200 ASP A N 1
ATOM 1644 C CA . ASP A 1 200 ? 19.422 25.062 -8.125 1 87.5 200 ASP A CA 1
ATOM 1645 C C . ASP A 1 200 ? 18.703 24.391 -9.297 1 87.5 200 ASP A C 1
ATOM 1647 O O . ASP A 1 200 ? 18.812 24.844 -10.438 1 87.5 200 ASP A O 1
ATOM 1651 N N . THR A 1 201 ? 17.969 23.375 -9 1 86.94 201 THR A N 1
ATOM 1652 C CA . THR A 1 201 ? 17.375 22.594 -10.078 1 86.94 201 THR A CA 1
ATOM 1653 C C . THR A 1 201 ? 15.883 22.891 -10.211 1 86.94 201 THR A C 1
ATOM 1655 O O . THR A 1 201 ? 15.281 22.625 -11.258 1 86.94 201 THR A O 1
ATOM 1658 N N . GLY A 1 202 ? 15.32 23.359 -9.195 1 89.31 202 GLY A N 1
ATOM 1659 C CA . GLY A 1 202 ? 13.883 23.609 -9.211 1 89.31 202 GLY A CA 1
ATOM 1660 C C . GLY A 1 202 ? 13.07 22.375 -8.867 1 89.31 202 GLY A C 1
ATOM 1661 O O . GLY A 1 202 ? 11.836 22.391 -8.922 1 89.31 202 GLY A O 1
ATOM 1662 N N . THR A 1 203 ? 13.758 21.344 -8.422 1 90.81 203 THR A N 1
ATOM 1663 C CA . THR A 1 203 ? 13.062 20.109 -8.055 1 90.81 203 THR A CA 1
ATOM 1664 C C . THR A 1 203 ? 12.281 20.281 -6.762 1 90.81 203 THR A C 1
ATOM 1666 O O . THR A 1 203 ? 12.852 20.641 -5.727 1 90.81 203 THR A O 1
ATOM 1669 N N . VAL A 1 204 ? 11.016 20.016 -6.816 1 93 204 VAL A N 1
ATOM 1670 C CA . VAL A 1 204 ? 10.125 20.297 -5.699 1 93 204 VAL A CA 1
ATOM 1671 C C . VAL A 1 204 ? 10.156 19.141 -4.703 1 93 204 VAL A C 1
ATOM 1673 O O . VAL A 1 204 ? 10.398 18 -5.082 1 93 204 VAL A O 1
ATOM 1676 N N . TYR A 1 205 ? 10.031 19.469 -3.439 1 94.5 205 TYR A N 1
ATOM 1677 C CA . TYR A 1 205 ? 9.766 18.516 -2.361 1 94.5 205 TYR A CA 1
ATOM 1678 C C . TYR A 1 205 ? 8.297 18.562 -1.946 1 94.5 205 TYR A C 1
ATOM 1680 O O . TYR A 1 205 ? 7.922 19.297 -1.038 1 94.5 205 TYR A O 1
ATOM 1688 N N . PRO A 1 206 ? 7.523 17.656 -2.508 1 92.12 206 PRO A N 1
ATOM 1689 C CA . PRO A 1 206 ? 6.066 17.75 -2.381 1 92.12 206 PRO A CA 1
ATOM 1690 C C . PRO A 1 206 ? 5.594 17.688 -0.93 1 92.12 206 PRO A C 1
ATOM 1692 O O . PRO A 1 206 ? 4.668 18.406 -0.547 1 92.12 206 PRO A O 1
ATOM 1695 N N . LEU A 1 207 ? 6.188 16.891 -0.088 1 91.38 207 LEU A N 1
ATOM 1696 C CA . LEU A 1 207 ? 5.762 16.766 1.302 1 91.38 207 LEU A CA 1
ATOM 1697 C C . LEU A 1 207 ? 5.961 18.078 2.053 1 91.38 207 LEU A C 1
ATOM 1699 O O . LEU A 1 207 ? 5.113 18.484 2.854 1 91.38 207 LEU A O 1
ATOM 1703 N N . VAL A 1 208 ? 7.039 18.734 1.777 1 95 208 VAL A N 1
ATOM 1704 C CA . VAL A 1 208 ? 7.328 20.016 2.424 1 95 208 VAL A CA 1
ATOM 1705 C C . VAL A 1 208 ? 6.375 21.078 1.901 1 95 208 VAL A C 1
ATOM 1707 O O . VAL A 1 208 ? 5.832 21.875 2.678 1 95 208 VAL A O 1
ATOM 1710 N N . LEU A 1 209 ? 6.223 21.094 0.588 1 94.88 209 LEU A N 1
ATOM 1711 C CA . LEU A 1 209 ? 5.336 22.078 -0.024 1 94.88 209 LEU A CA 1
ATOM 1712 C C . LEU A 1 209 ? 3.918 21.953 0.525 1 94.88 209 LEU A C 1
ATOM 1714 O O . LEU A 1 209 ? 3.279 22.953 0.856 1 94.88 209 LEU A O 1
ATOM 1718 N N . ASN A 1 210 ? 3.434 20.75 0.626 1 92.25 210 ASN A N 1
ATOM 1719 C CA . ASN A 1 210 ? 2.086 20.531 1.139 1 92.25 210 ASN A CA 1
ATOM 1720 C C . ASN A 1 210 ? 1.949 20.984 2.586 1 92.25 210 ASN A C 1
ATOM 1722 O O . ASN A 1 210 ? 0.941 21.594 2.953 1 92.25 210 ASN A O 1
ATOM 1726 N N . ALA A 1 211 ? 2.926 20.656 3.359 1 93.88 211 ALA A N 1
ATOM 1727 C CA . ALA A 1 211 ? 2.918 21.094 4.754 1 93.88 211 ALA A CA 1
ATOM 1728 C C . ALA A 1 211 ? 2.93 22.609 4.852 1 93.88 211 ALA A C 1
ATOM 1730 O O . ALA A 1 211 ? 2.262 23.188 5.715 1 93.88 211 ALA A O 1
ATOM 1731 N N . LEU A 1 212 ? 3.721 23.188 4.023 1 95.38 212 LEU A N 1
ATOM 1732 C CA . LEU A 1 212 ? 3.809 24.641 3.98 1 95.38 212 LEU A CA 1
ATOM 1733 C C . LEU A 1 212 ? 2.459 25.266 3.629 1 95.38 212 LEU A C 1
ATOM 1735 O O . LEU A 1 212 ? 2.021 26.219 4.277 1 95.38 212 LEU A O 1
ATOM 1739 N N . CYS A 1 213 ? 1.806 24.766 2.615 1 94.38 213 CYS A N 1
ATOM 1740 C CA . CYS A 1 213 ? 0.519 25.281 2.17 1 94.38 213 CYS A CA 1
ATOM 1741 C C . CYS A 1 213 ? -0.534 25.141 3.264 1 94.38 213 CYS A C 1
ATOM 1743 O O . CYS A 1 213 ? -1.291 26.078 3.523 1 94.38 213 CYS A O 1
ATOM 1745 N N . SER A 1 214 ? -0.556 24.047 3.928 1 93.12 214 SER A N 1
ATOM 1746 C CA . SER A 1 214 ? -1.505 23.828 5.016 1 93.12 214 SER A CA 1
ATOM 1747 C C . SER A 1 214 ? -1.223 24.75 6.191 1 93.12 214 SER A C 1
ATOM 1749 O O . SER A 1 214 ? -2.145 25.344 6.754 1 93.12 214 SER A O 1
ATOM 1751 N N . GLY A 1 215 ? 0.015 24.812 6.551 1 95.12 215 GLY A N 1
ATOM 1752 C CA . GLY A 1 215 ? 0.402 25.703 7.633 1 95.12 215 GLY A CA 1
ATOM 1753 C C . GLY A 1 215 ? 0.069 27.156 7.359 1 95.12 215 GLY A C 1
ATOM 1754 O O . GLY A 1 215 ? -0.409 27.875 8.25 1 95.12 215 GLY A O 1
ATOM 1755 N N . LEU A 1 216 ? 0.337 27.594 6.148 1 95.62 216 LEU A N 1
ATOM 1756 C CA . LEU A 1 216 ? 0.064 28.969 5.766 1 95.62 216 LEU A CA 1
ATOM 1757 C C . LEU A 1 216 ? -1.436 29.25 5.766 1 95.62 216 LEU A C 1
ATOM 1759 O O . LEU A 1 216 ? -1.873 30.328 6.176 1 95.62 216 LEU A O 1
ATOM 1763 N N . LYS A 1 217 ? -2.232 28.344 5.23 1 92.19 217 LYS A N 1
ATOM 1764 C CA . LYS A 1 217 ? -3.682 28.5 5.293 1 92.19 217 LYS A CA 1
ATOM 1765 C C . LYS A 1 217 ? -4.145 28.797 6.719 1 92.19 217 LYS A C 1
ATOM 1767 O O . LYS A 1 217 ? -4.922 29.719 6.945 1 92.19 217 LYS A O 1
ATOM 1772 N N . GLY A 1 218 ? -3.623 28 7.645 1 92.5 218 GLY A N 1
ATOM 1773 C CA . GLY A 1 218 ? -3.961 28.219 9.047 1 92.5 218 GLY A CA 1
ATOM 1774 C C . GLY A 1 218 ? -3.48 29.547 9.578 1 92.5 218 GLY A C 1
ATOM 1775 O O . GLY A 1 218 ? -4.223 30.25 10.273 1 92.5 218 GLY A O 1
ATOM 1776 N N . ALA A 1 219 ? -2.26 29.906 9.242 1 95.38 219 ALA A N 1
ATOM 1777 C CA . ALA A 1 219 ? -1.665 31.141 9.734 1 95.38 219 ALA A CA 1
ATOM 1778 C C . ALA A 1 219 ? -2.404 32.375 9.188 1 95.38 219 ALA A C 1
ATOM 1780 O O . ALA A 1 219 ? -2.666 33.312 9.922 1 95.38 219 ALA A O 1
ATOM 1781 N N . LEU A 1 220 ? -2.744 32.344 7.934 1 94.38 220 LEU A N 1
ATOM 1782 C CA . LEU A 1 220 ? -3.434 33.469 7.289 1 94.38 220 LEU A CA 1
ATOM 1783 C C . LEU A 1 220 ? -4.844 33.625 7.848 1 94.38 220 LEU A C 1
ATOM 1785 O O . LEU A 1 220 ? -5.273 34.75 8.148 1 94.38 220 LEU A O 1
ATOM 1789 N N . SER A 1 221 ? -5.523 32.5 7.996 1 90.19 221 SER A N 1
ATOM 1790 C CA . SER A 1 221 ? -6.898 32.562 8.484 1 90.19 221 SER A CA 1
ATOM 1791 C C . SER A 1 221 ? -6.957 33.031 9.938 1 90.19 221 SER A C 1
ATOM 1793 O O . SER A 1 221 ? -7.82 33.812 10.305 1 90.19 221 SER A O 1
ATOM 1795 N N . GLN A 1 222 ? -6.047 32.531 10.766 1 91.62 222 GLN A N 1
ATOM 1796 C CA . GLN A 1 222 ? -6.012 32.938 12.172 1 91.62 222 GLN A CA 1
ATOM 1797 C C . GLN A 1 222 ? -5.672 34.406 12.328 1 91.62 222 GLN A C 1
ATOM 1799 O O . GLN A 1 222 ? -6.258 35.094 13.156 1 91.62 222 GLN A O 1
ATOM 1804 N N . THR A 1 223 ? -4.754 34.844 11.516 1 94.25 223 THR A N 1
ATOM 1805 C CA . THR A 1 223 ? -4.359 36.25 11.562 1 94.25 223 THR A CA 1
ATOM 1806 C C . THR A 1 223 ? -5.496 37.125 11.078 1 94.25 223 THR A C 1
ATOM 1808 O O . THR A 1 223 ? -5.754 38.188 11.672 1 94.25 223 THR A O 1
ATOM 1811 N N . SER A 1 224 ? -6.156 36.75 10.031 1 92.25 224 SER A N 1
ATOM 1812 C CA . SER A 1 224 ? -7.281 37.531 9.508 1 92.25 224 SER A CA 1
ATOM 1813 C C . SER A 1 224 ? -8.406 37.625 10.531 1 92.25 224 SER A C 1
ATOM 1815 O O . SER A 1 224 ? -9.016 38.688 10.672 1 92.25 224 SER A O 1
ATOM 1817 N N . ALA A 1 225 ? -8.672 36.531 11.172 1 88.94 225 ALA A N 1
ATOM 1818 C CA . ALA A 1 225 ? -9.695 36.562 12.219 1 88.94 225 ALA A CA 1
ATOM 1819 C C . ALA A 1 225 ? -9.305 37.5 13.344 1 88.94 225 ALA A C 1
ATOM 1821 O O . ALA A 1 225 ? -10.141 38.25 13.852 1 88.94 225 ALA A O 1
ATOM 1822 N N . TYR A 1 226 ? -8.047 37.5 13.742 1 91.75 226 TYR A N 1
ATOM 1823 C CA . TYR A 1 226 ? -7.543 38.375 14.781 1 91.75 226 TYR A CA 1
ATOM 1824 C C . TYR A 1 226 ? -7.641 39.844 14.344 1 91.75 226 TYR A C 1
ATOM 1826 O O . TYR A 1 226 ? -8.047 40.688 15.125 1 91.75 226 TYR A O 1
ATOM 1834 N N . PHE A 1 227 ? -7.266 40.125 13.109 1 92.5 227 PHE A N 1
ATOM 1835 C CA . PHE A 1 227 ? -7.328 41.469 12.523 1 92.5 227 PHE A CA 1
ATOM 1836 C C . PHE A 1 227 ? -8.75 42 12.578 1 92.5 227 PHE A C 1
ATOM 1838 O O . PHE A 1 227 ? -8.961 43.156 12.961 1 92.5 227 PHE A O 1
ATOM 1845 N N . GLN A 1 228 ? -9.695 41.156 12.211 1 88 228 GLN A N 1
ATOM 1846 C CA . GLN A 1 228 ? -11.102 41.562 12.211 1 88 228 GLN A CA 1
ATOM 1847 C C . GLN A 1 228 ? -11.594 41.844 13.625 1 88 228 GLN A C 1
ATOM 1849 O O . GLN A 1 228 ? -12.32 42.812 13.844 1 88 228 GLN A O 1
ATOM 1854 N N . ARG A 1 229 ? -11.234 41.031 14.531 1 86.5 229 ARG A N 1
ATOM 1855 C CA . ARG A 1 229 ? -11.672 41.188 15.914 1 86.5 229 ARG A CA 1
ATOM 1856 C C . ARG A 1 229 ? -11.062 42.438 16.531 1 86.5 229 ARG A C 1
ATOM 1858 O O . ARG A 1 229 ? -11.742 43.188 17.266 1 86.5 229 ARG A O 1
ATOM 1865 N N . ARG A 1 230 ? -9.891 42.688 16.219 1 87.19 230 ARG A N 1
ATOM 1866 C CA . ARG A 1 230 ? -9.148 43.781 16.859 1 87.19 230 ARG A CA 1
ATOM 1867 C C . ARG A 1 230 ? -9.508 45.125 16.25 1 87.19 230 ARG A C 1
ATOM 1869 O O . ARG A 1 230 ? -9.641 46.125 16.953 1 87.19 230 ARG A O 1
ATOM 1876 N N . HIS A 1 231 ? -9.734 45.125 14.953 1 85.38 231 HIS A N 1
ATOM 1877 C CA . HIS A 1 231 ? -9.82 46.438 14.297 1 85.38 231 HIS A CA 1
ATOM 1878 C C . HIS A 1 231 ? -11.211 46.688 13.742 1 85.38 231 HIS A C 1
ATOM 1880 O O . HIS A 1 231 ? -11.602 47.812 13.523 1 85.38 231 HIS A O 1
ATOM 1886 N N . ASN A 1 232 ? -11.922 45.625 13.422 1 78.25 232 ASN A N 1
ATOM 1887 C CA . ASN A 1 232 ? -13.266 45.844 12.875 1 78.25 232 ASN A CA 1
ATOM 1888 C C . ASN A 1 232 ? -14.336 45.5 13.906 1 78.25 232 ASN A C 1
ATOM 1890 O O . ASN A 1 232 ? -15.531 45.625 13.625 1 78.25 232 ASN A O 1
ATOM 1894 N N . ARG A 1 233 ? -14.109 45.094 15.117 1 70.75 233 ARG A N 1
ATOM 1895 C CA . ARG A 1 233 ? -14.984 44.812 16.25 1 70.75 233 ARG A CA 1
ATOM 1896 C C . ARG A 1 233 ? -16.078 43.812 15.867 1 70.75 233 ARG A C 1
ATOM 1898 O O . ARG A 1 233 ? -17.234 43.969 16.219 1 70.75 233 ARG A O 1
ATOM 1905 N N . ARG A 1 234 ? -15.867 42.938 14.977 1 71.44 234 ARG A N 1
ATOM 1906 C CA . ARG A 1 234 ? -16.75 41.844 14.586 1 71.44 234 ARG A CA 1
ATOM 1907 C C . ARG A 1 234 ? -16.156 40.5 14.961 1 71.44 234 ARG A C 1
ATOM 1909 O O . ARG A 1 234 ? -14.977 40.219 14.711 1 71.44 234 ARG A O 1
ATOM 1916 N N . ARG A 1 235 ? -16.984 39.812 15.664 1 65.88 235 ARG A N 1
ATOM 1917 C CA . ARG A 1 235 ? -16.516 38.469 16.047 1 65.88 235 ARG A CA 1
ATOM 1918 C C . ARG A 1 235 ? -16.734 37.469 14.914 1 65.88 235 ARG A C 1
ATOM 1920 O O . ARG A 1 235 ? -17.875 37.219 14.508 1 65.88 235 ARG A O 1
ATOM 1927 N N . ILE A 1 236 ? -15.625 37.188 14.188 1 72.31 236 ILE A N 1
ATOM 1928 C CA . ILE A 1 236 ? -15.711 36.219 13.086 1 72.31 236 ILE A CA 1
ATOM 1929 C C . ILE A 1 236 ? -14.688 35.094 13.297 1 72.31 236 ILE A C 1
ATOM 1931 O O . ILE A 1 236 ? -13.57 35.375 13.75 1 72.31 236 ILE A O 1
ATOM 1935 N N . SER A 1 237 ? -15.188 33.844 13.188 1 68.81 237 SER A N 1
ATOM 1936 C CA . SER A 1 237 ? -14.289 32.719 13.289 1 68.81 237 SER A CA 1
ATOM 1937 C C . SER A 1 237 ? -13.414 32.594 12.047 1 68.81 237 SER A C 1
ATOM 1939 O O . SER A 1 237 ? -13.711 33.188 11.008 1 68.81 237 SER A O 1
ATOM 1941 N N . LYS A 1 238 ? -12.344 31.938 12.156 1 70.12 238 LYS A N 1
ATOM 1942 C CA . LYS A 1 238 ? -11.406 31.75 11.047 1 70.12 238 LYS A CA 1
ATOM 1943 C C . LYS A 1 238 ? -12.094 31.062 9.867 1 70.12 238 LYS A C 1
ATOM 1945 O O . LYS A 1 238 ? -11.734 31.312 8.711 1 70.12 238 LYS A O 1
ATOM 1950 N N . ALA A 1 239 ? -13.023 30.297 10.18 1 69.94 239 ALA A N 1
ATOM 1951 C CA . ALA A 1 239 ? -13.695 29.547 9.117 1 69.94 239 ALA A CA 1
ATOM 1952 C C . ALA A 1 239 ? -14.484 30.484 8.211 1 69.94 239 ALA A C 1
ATOM 1954 O O . ALA A 1 239 ? -14.594 30.25 7 1 69.94 239 ALA A O 1
ATOM 1955 N N . LYS A 1 240 ? -14.914 31.531 8.703 1 67.75 240 LYS A N 1
ATOM 1956 C CA . LYS A 1 240 ? -15.75 32.469 7.949 1 67.75 240 LYS A CA 1
ATOM 1957 C C . LYS A 1 240 ? -14.891 33.344 7.047 1 67.75 240 LYS A C 1
ATOM 1959 O O . LYS A 1 240 ? -15.422 34.094 6.203 1 67.75 240 LYS A O 1
ATOM 1964 N N . MET A 1 241 ? -13.609 33.156 7.262 1 65.81 241 MET A N 1
ATOM 1965 C CA . MET A 1 241 ? -12.68 33.938 6.43 1 65.81 241 MET A CA 1
ATOM 1966 C C . MET A 1 241 ? -12.414 33.219 5.109 1 65.81 241 MET A C 1
ATOM 1968 O O . MET A 1 241 ? -11.844 33.781 4.188 1 65.81 241 MET A O 1
ATOM 1972 N N . LEU A 1 242 ? -12.898 31.984 5.086 1 74.56 242 LEU A N 1
ATOM 1973 C CA . LEU A 1 242 ? -12.688 31.172 3.895 1 74.56 242 LEU A CA 1
ATOM 1974 C C . LEU A 1 242 ? -13.953 31.125 3.041 1 74.56 242 LEU A C 1
ATOM 1976 O O . LEU A 1 242 ? -15.008 31.578 3.469 1 74.56 242 LEU A O 1
ATOM 1980 N N . GLY A 1 243 ? -13.766 30.656 1.804 1 71.94 243 GLY A N 1
ATOM 1981 C CA . GLY A 1 243 ? -14.883 30.609 0.874 1 71.94 243 GLY A CA 1
ATOM 1982 C C . GLY A 1 243 ? -15.992 29.672 1.327 1 71.94 243 GLY A C 1
ATOM 1983 O O . GLY A 1 243 ? -15.727 28.625 1.901 1 71.94 243 GLY A O 1
ATOM 1984 N N . SER A 1 244 ? -17.219 30.078 1.065 1 72.06 244 SER A N 1
ATOM 1985 C CA . SER A 1 244 ? -18.375 29.328 1.543 1 72.06 244 SER A CA 1
ATOM 1986 C C . SER A 1 244 ? -18.875 28.344 0.491 1 72.06 244 SER A C 1
ATOM 1988 O O . SER A 1 244 ? -19.719 27.484 0.777 1 72.06 244 SER A O 1
ATOM 1990 N N . SER A 1 245 ? -18.344 28.406 -0.647 1 79.5 245 SER A N 1
ATOM 1991 C CA . SER A 1 245 ? -18.812 27.484 -1.681 1 79.5 245 SER A CA 1
ATOM 1992 C C . SER A 1 245 ? -17.797 26.375 -1.929 1 79.5 245 SER A C 1
ATOM 1994 O O . SER A 1 245 ? -16.594 26.609 -1.913 1 79.5 245 SER A O 1
ATOM 1996 N N . ILE A 1 246 ? -18.422 25.188 -2.104 1 86.75 246 ILE A N 1
ATOM 1997 C CA . ILE A 1 246 ? -17.562 24.047 -2.383 1 86.75 246 ILE A CA 1
ATOM 1998 C C . ILE A 1 246 ? -17.031 24.141 -3.811 1 86.75 246 ILE A C 1
ATOM 2000 O O . ILE A 1 246 ? -17.781 24.375 -4.75 1 86.75 246 ILE A O 1
ATOM 2004 N N . GLU A 1 247 ? -15.828 23.938 -3.98 1 86.44 247 GLU A N 1
ATOM 2005 C CA . GLU A 1 247 ? -15.188 23.984 -5.293 1 86.44 247 GLU A CA 1
ATOM 2006 C C . GLU A 1 247 ? -15.727 22.875 -6.199 1 86.44 247 GLU A C 1
ATOM 2008 O O . GLU A 1 247 ? -15.922 21.734 -5.754 1 86.44 247 GLU A O 1
ATOM 2013 N N . PRO A 1 248 ? -16.047 23.172 -7.438 1 89.12 248 PRO A N 1
ATOM 2014 C CA . PRO A 1 248 ? -16.531 22.172 -8.383 1 89.12 248 PRO A CA 1
ATOM 2015 C C . PRO A 1 248 ? -15.586 20.984 -8.516 1 89.12 248 PRO A C 1
ATOM 2017 O O . PRO A 1 248 ? -16.031 19.844 -8.664 1 89.12 248 PRO A O 1
ATOM 2020 N N . ALA A 1 249 ? -14.336 21.281 -8.438 1 91 249 ALA A N 1
ATOM 2021 C CA . ALA A 1 249 ? -13.352 20.219 -8.539 1 91 249 ALA A CA 1
ATOM 2022 C C . ALA A 1 249 ? -13.539 19.188 -7.43 1 91 249 ALA A C 1
ATOM 2024 O O . ALA A 1 249 ? -13.406 17.984 -7.66 1 91 249 ALA A O 1
ATOM 2025 N N . ILE A 1 250 ? -13.859 19.625 -6.293 1 93.56 250 ILE A N 1
ATOM 2026 C CA . ILE A 1 250 ? -14.062 18.75 -5.145 1 93.56 250 ILE A CA 1
ATOM 2027 C C . ILE A 1 250 ? -15.297 17.875 -5.367 1 93.56 250 ILE A C 1
ATOM 2029 O O . ILE A 1 250 ? -15.266 16.672 -5.117 1 93.56 250 ILE A O 1
ATOM 2033 N N . LEU A 1 251 ? -16.344 18.484 -5.875 1 94.06 251 LEU A N 1
ATOM 2034 C CA . LEU A 1 251 ? -17.578 17.766 -6.109 1 94.06 251 LEU A CA 1
ATOM 2035 C C . LEU A 1 251 ? -17.391 16.656 -7.145 1 94.06 251 LEU A C 1
ATOM 2037 O O . LEU A 1 251 ? -17.891 15.547 -6.977 1 94.06 251 LEU A O 1
ATOM 2041 N N . SER A 1 252 ? -16.672 16.984 -8.172 1 94.75 252 SER A N 1
ATOM 2042 C CA . SER A 1 252 ? -16.406 16 -9.227 1 94.75 252 SER A CA 1
ATOM 2043 C C . SER A 1 252 ? -15.578 14.836 -8.703 1 94.75 252 SER A C 1
ATOM 2045 O O . SER A 1 252 ? -15.898 13.68 -8.961 1 94.75 252 SER A O 1
ATOM 2047 N N . ILE A 1 253 ? -14.539 15.117 -8.008 1 95.69 253 ILE A N 1
ATOM 2048 C CA . ILE A 1 253 ? -13.664 14.094 -7.445 1 95.69 253 ILE A CA 1
ATOM 2049 C C . ILE A 1 253 ? -14.438 13.25 -6.438 1 95.69 253 ILE A C 1
ATOM 2051 O O . ILE A 1 253 ? -14.312 12.023 -6.422 1 95.69 253 ILE A O 1
ATOM 2055 N N . ASP A 1 254 ? -15.234 13.883 -5.613 1 96.19 254 ASP A N 1
ATOM 2056 C CA . ASP A 1 254 ? -16.047 13.203 -4.598 1 96.19 254 ASP A CA 1
ATOM 2057 C C . ASP A 1 254 ? -17.016 12.227 -5.242 1 96.19 254 ASP A C 1
ATOM 2059 O O . ASP A 1 254 ? -17.172 11.094 -4.766 1 96.19 254 ASP A O 1
ATOM 2063 N N . ASP A 1 255 ? -17.625 12.641 -6.285 1 94.56 255 ASP A N 1
ATOM 2064 C CA . ASP A 1 255 ? -18.578 11.789 -7.004 1 94.56 255 ASP A CA 1
ATOM 2065 C C . ASP A 1 255 ? -17.875 10.586 -7.625 1 94.56 255 ASP A C 1
ATOM 2067 O O . ASP A 1 255 ? -18.375 9.461 -7.551 1 94.56 255 ASP A O 1
ATOM 2071 N N . ALA A 1 256 ? -16.766 10.836 -8.211 1 94.31 256 ALA A N 1
ATOM 2072 C CA . ALA A 1 256 ? -15.992 9.758 -8.82 1 94.31 256 ALA A CA 1
ATOM 2073 C C . ALA A 1 256 ? -15.531 8.75 -7.777 1 94.31 256 ALA A C 1
ATOM 2075 O O . ALA A 1 256 ? -15.586 7.539 -8 1 94.31 256 ALA A O 1
ATOM 2076 N N . LEU A 1 257 ? -15.062 9.289 -6.699 1 94.12 257 LEU A N 1
ATOM 2077 C CA . LEU A 1 257 ? -14.609 8.438 -5.605 1 94.12 257 LEU A CA 1
ATOM 2078 C C . LEU A 1 257 ? -15.75 7.578 -5.074 1 94.12 257 LEU A C 1
ATOM 2080 O O . LEU A 1 257 ? -15.57 6.387 -4.805 1 94.12 257 LEU A O 1
ATOM 2084 N N . SER A 1 258 ? -16.906 8.125 -4.902 1 92.5 258 SER A N 1
ATOM 2085 C CA . SER A 1 258 ? -18.078 7.414 -4.398 1 92.5 258 SER A CA 1
ATOM 2086 C C . SER A 1 258 ? -18.484 6.281 -5.336 1 92.5 258 SER A C 1
ATOM 2088 O O . SER A 1 258 ? -18.812 5.184 -4.883 1 92.5 258 SER A O 1
ATOM 2090 N N . LYS A 1 259 ? -18.438 6.5 -6.586 1 90.31 259 LYS A N 1
ATOM 2091 C CA . LYS A 1 259 ? -18.781 5.488 -7.578 1 90.31 259 LYS A CA 1
ATOM 2092 C C . LYS A 1 259 ? -17.812 4.312 -7.531 1 90.31 259 LYS A C 1
ATOM 2094 O O . LYS A 1 259 ? -18.219 3.156 -7.668 1 90.31 259 LYS A O 1
ATOM 2099 N N . LEU A 1 260 ? -16.609 4.617 -7.305 1 88.94 260 LEU A N 1
ATOM 2100 C CA . LEU A 1 260 ? -15.57 3.588 -7.258 1 88.94 260 LEU A CA 1
ATOM 2101 C C . LEU A 1 260 ? -15.719 2.725 -6.008 1 88.94 260 LEU A C 1
ATOM 2103 O O . LEU A 1 260 ? -15.438 1.525 -6.043 1 88.94 260 LEU A O 1
ATOM 2107 N N . THR A 1 261 ? -16.141 3.277 -4.898 1 88.06 261 THR A N 1
ATOM 2108 C CA . THR A 1 261 ? -16.125 2.598 -3.609 1 88.06 261 THR A CA 1
ATOM 2109 C C . THR A 1 261 ? -17.375 1.749 -3.434 1 88.06 261 THR A C 1
ATOM 2111 O O . THR A 1 261 ? -17.422 0.87 -2.57 1 88.06 261 THR A O 1
ATOM 2114 N N . ARG A 1 262 ? -18.391 1.934 -4.152 1 78.69 262 ARG A N 1
ATOM 2115 C CA . ARG A 1 262 ? -19.625 1.167 -4.043 1 78.69 262 ARG A CA 1
ATOM 2116 C C . ARG A 1 262 ? -19.359 -0.324 -4.227 1 78.69 262 ARG A C 1
ATOM 2118 O O . ARG A 1 262 ? -20.078 -1.16 -3.676 1 78.69 262 ARG A O 1
ATOM 2125 N N . LYS A 1 263 ? -18.312 -0.687 -4.738 1 68.06 263 LYS A N 1
ATOM 2126 C CA . LYS A 1 263 ? -18 -2.068 -5.09 1 68.06 263 LYS A CA 1
ATOM 2127 C C . LYS A 1 263 ? -17.188 -2.74 -3.992 1 68.06 263 LYS A C 1
ATOM 2129 O O . LYS A 1 263 ? -16.953 -3.951 -4.031 1 68.06 263 LYS A O 1
ATOM 2134 N N . VAL A 1 264 ? -16.797 -1.962 -3.004 1 75.25 264 VAL A N 1
ATOM 2135 C CA . VAL A 1 264 ? -15.766 -2.512 -2.125 1 75.25 264 VAL A CA 1
ATOM 2136 C C . VAL A 1 264 ? -16.328 -2.67 -0.713 1 75.25 264 VAL A C 1
ATOM 2138 O O . VAL A 1 264 ? -16.547 -1.679 -0.013 1 75.25 264 VAL A O 1
ATOM 2141 N N . GLU A 1 265 ? -17.109 -3.744 -0.426 1 71.19 265 GLU A N 1
ATOM 2142 C CA . GLU A 1 265 ? -17.516 -3.98 0.959 1 71.19 265 GLU A CA 1
ATOM 2143 C C . GLU A 1 265 ? -16.562 -4.961 1.643 1 71.19 265 GLU A C 1
ATOM 2145 O O . GLU A 1 265 ? -16.453 -6.117 1.231 1 71.19 265 GLU A O 1
ATOM 2150 N N . THR A 1 266 ? -15.781 -4.641 2.678 1 64.88 266 THR A N 1
ATOM 2151 C CA . THR A 1 266 ? -14.688 -5.367 3.305 1 64.88 266 THR A CA 1
ATOM 2152 C C . THR A 1 266 ? -15.203 -6.555 4.105 1 64.88 266 THR A C 1
ATOM 2154 O O . THR A 1 266 ? -14.82 -7.699 3.852 1 64.88 266 THR A O 1
ATOM 2157 N N . LEU A 1 267 ? -16.078 -6.336 5.012 1 66.31 267 LEU A N 1
ATOM 2158 C CA . LEU A 1 267 ? -16.375 -7.289 6.074 1 66.31 267 LEU A CA 1
ATOM 2159 C C . LEU A 1 267 ? -16.953 -8.578 5.5 1 66.31 267 LEU A C 1
ATOM 2161 O O . LEU A 1 267 ? -16.672 -9.664 6.016 1 66.31 267 LEU A O 1
ATOM 2165 N N . LYS A 1 268 ? -17.516 -8.516 4.398 1 76.31 268 LYS A N 1
ATOM 2166 C CA . LYS A 1 268 ? -18.125 -9.688 3.793 1 76.31 268 LYS A CA 1
ATOM 2167 C C . LYS A 1 268 ? -17.078 -10.664 3.283 1 76.31 268 LYS A C 1
ATOM 2169 O O . LYS A 1 268 ? -17.297 -11.875 3.271 1 76.31 268 LYS A O 1
ATOM 2174 N N . TYR A 1 269 ? -15.938 -10.211 3.064 1 85.88 269 TYR A N 1
ATOM 2175 C CA . TYR A 1 269 ? -14.945 -11.062 2.416 1 85.88 269 TYR A CA 1
ATOM 2176 C C . TYR A 1 269 ? -13.938 -11.594 3.43 1 85.88 269 TYR A C 1
ATOM 2178 O O . TYR A 1 269 ? -13.234 -12.57 3.164 1 85.88 269 TYR A O 1
ATOM 2186 N N . VAL A 1 270 ? -13.883 -11 4.617 1 88.5 270 VAL A N 1
ATOM 2187 C CA . VAL A 1 270 ? -12.859 -11.383 5.586 1 88.5 270 VAL A CA 1
ATOM 2188 C C . VAL A 1 270 ? -13.398 -12.477 6.504 1 88.5 270 VAL A C 1
ATOM 2190 O O . VAL A 1 270 ? -12.633 -13.172 7.172 1 88.5 270 VAL A O 1
ATOM 2193 N N . ASN A 1 271 ? -14.695 -12.711 6.559 1 87.12 271 ASN A N 1
ATOM 2194 C CA . ASN A 1 271 ? -15.281 -13.734 7.41 1 87.12 271 ASN A CA 1
ATOM 2195 C C . ASN A 1 271 ? -15.227 -15.109 6.75 1 87.12 271 ASN A C 1
ATOM 2197 O O . ASN A 1 271 ? -15.742 -15.297 5.645 1 87.12 271 ASN A O 1
ATOM 2201 N N . PRO A 1 272 ? -14.602 -16.078 7.453 1 90.44 272 PRO A N 1
ATOM 2202 C CA . PRO A 1 272 ? -14.539 -17.422 6.883 1 90.44 272 PRO A CA 1
ATOM 2203 C C . PRO A 1 272 ? -15.922 -18.047 6.676 1 90.44 272 PRO A C 1
ATOM 2205 O O . PRO A 1 272 ? -16.828 -17.812 7.48 1 90.44 272 PRO A O 1
ATOM 2208 N N . THR A 1 273 ? -16.047 -18.844 5.699 1 88.69 273 THR A N 1
ATOM 2209 C CA . THR A 1 273 ? -17.328 -19.484 5.383 1 88.69 273 THR A CA 1
ATOM 2210 C C . THR A 1 273 ? -17.438 -20.844 6.074 1 88.69 273 THR A C 1
ATOM 2212 O O . THR A 1 273 ? -18.516 -21.422 6.137 1 88.69 273 THR A O 1
ATOM 2215 N N . ASN A 1 274 ? -16.422 -21.375 6.641 1 90.19 274 ASN A N 1
ATOM 2216 C CA . ASN A 1 274 ? -16.438 -22.719 7.219 1 90.19 274 ASN A CA 1
ATOM 2217 C C . ASN A 1 274 ? -16.062 -22.688 8.703 1 90.19 274 ASN A C 1
ATOM 2219 O O . ASN A 1 274 ? -15.32 -23.547 9.18 1 90.19 274 ASN A O 1
ATOM 2223 N N . ILE A 1 275 ? -16.531 -21.688 9.438 1 88.25 275 ILE A N 1
ATOM 2224 C CA . ILE A 1 275 ? -16.188 -21.5 10.844 1 88.25 275 ILE A CA 1
ATOM 2225 C C . ILE A 1 275 ? -16.688 -22.703 11.656 1 88.25 275 ILE A C 1
ATOM 2227 O O . ILE A 1 275 ? -15.992 -23.172 12.555 1 88.25 275 ILE A O 1
ATOM 2231 N N . ASN A 1 276 ? -17.891 -23.219 11.375 1 87.75 276 ASN A N 1
ATOM 2232 C CA . ASN A 1 276 ? -18.484 -24.312 12.133 1 87.75 276 ASN A CA 1
ATOM 2233 C C . ASN A 1 276 ? -17.656 -25.594 12 1 87.75 276 ASN A C 1
ATOM 2235 O O . ASN A 1 276 ? -17.406 -26.281 12.984 1 87.75 276 ASN A O 1
ATOM 2239 N N . ILE A 1 277 ? -17.266 -25.859 10.812 1 90.81 277 ILE A N 1
ATOM 2240 C CA . ILE A 1 277 ? -16.453 -27.047 10.547 1 90.81 277 ILE A CA 1
ATOM 2241 C C . ILE A 1 277 ? -15.102 -26.906 11.25 1 90.81 277 ILE A C 1
ATOM 2243 O O . ILE A 1 277 ? -14.594 -27.859 11.828 1 90.81 277 ILE A O 1
ATOM 2247 N N . GLU A 1 278 ? -14.516 -25.734 11.203 1 92.75 278 GLU A N 1
ATOM 2248 C CA . GLU A 1 278 ? -13.219 -25.484 11.82 1 92.75 278 GLU A CA 1
ATOM 2249 C C . GLU A 1 278 ? -13.305 -25.578 13.344 1 92.75 278 GLU A C 1
ATOM 2251 O O . GLU A 1 278 ? -12.352 -26 13.992 1 92.75 278 GLU A O 1
ATOM 2256 N N . GLN A 1 279 ? -14.461 -25.125 13.891 1 92.38 279 GLN A N 1
ATOM 2257 C CA . GLN A 1 279 ? -14.648 -25.25 15.336 1 92.38 279 GLN A CA 1
ATOM 2258 C C . GLN A 1 279 ? -14.633 -26.719 15.766 1 92.38 279 GLN A C 1
ATOM 2260 O O . GLN A 1 279 ? -14.023 -27.062 16.781 1 92.38 279 GLN A O 1
ATOM 2265 N N . LYS A 1 280 ? -15.281 -27.578 15.016 1 94.19 280 LYS A N 1
ATOM 2266 C CA . LYS A 1 280 ? -15.305 -29 15.312 1 94.19 280 LYS A CA 1
ATOM 2267 C C . LYS A 1 280 ? -13.906 -29.609 15.211 1 94.19 280 LYS A C 1
ATOM 2269 O O . LYS A 1 280 ? -13.516 -30.422 16.047 1 94.19 280 LYS A O 1
ATOM 2274 N N . ARG A 1 281 ? -13.234 -29.172 14.164 1 94.88 281 ARG A N 1
ATOM 2275 C CA . ARG A 1 281 ? -11.867 -29.656 13.992 1 94.88 281 ARG A CA 1
ATOM 2276 C C . ARG A 1 281 ? -10.984 -29.219 15.156 1 94.88 281 ARG A C 1
ATOM 2278 O O . ARG A 1 281 ? -10.141 -30 15.625 1 94.88 281 ARG A O 1
ATOM 2285 N N . PHE A 1 282 ? -11.133 -27.984 15.617 1 95.12 282 PHE A N 1
ATOM 2286 C CA . PHE A 1 282 ? -10.375 -27.469 16.75 1 95.12 282 PHE A CA 1
ATOM 2287 C C . PHE A 1 282 ? -10.672 -28.25 18.016 1 95.12 282 PHE A C 1
ATOM 2289 O O . PHE A 1 282 ? -9.758 -28.594 18.766 1 95.12 282 PHE A O 1
ATOM 2296 N N . GLU A 1 283 ? -11.945 -28.594 18.281 1 94.62 283 GLU A N 1
ATOM 2297 C CA . GLU A 1 283 ? -12.359 -29.297 19.484 1 94.62 283 GLU A CA 1
ATOM 2298 C C . GLU A 1 283 ? -11.828 -30.734 19.484 1 94.62 283 GLU A C 1
ATOM 2300 O O . GLU A 1 283 ? -11.523 -31.281 20.547 1 94.62 283 GLU A O 1
ATOM 2305 N N . ALA A 1 284 ? -11.672 -31.234 18.328 1 94.44 284 ALA A N 1
ATOM 2306 C CA . ALA A 1 284 ? -11.188 -32.594 18.203 1 94.44 284 ALA A CA 1
ATOM 2307 C C . ALA A 1 284 ? -9.703 -32.688 18.547 1 94.44 284 ALA A C 1
ATOM 2309 O O . ALA A 1 284 ? -9.273 -33.656 19.188 1 94.44 284 ALA A O 1
ATOM 2310 N N . ALA A 1 285 ? -8.906 -31.703 18.094 1 93.69 285 ALA A N 1
ATOM 2311 C CA . ALA A 1 285 ? -7.469 -31.703 18.359 1 93.69 285 ALA A CA 1
ATOM 2312 C C . ALA A 1 285 ? -6.938 -30.281 18.5 1 93.69 285 ALA A C 1
ATOM 2314 O O . ALA A 1 285 ? -6.273 -29.766 17.609 1 93.69 285 ALA A O 1
ATOM 2315 N N . PRO A 1 286 ? -7.094 -29.719 19.625 1 89.88 286 PRO A N 1
ATOM 2316 C CA . PRO A 1 286 ? -6.77 -28.312 19.797 1 89.88 286 PRO A CA 1
ATOM 2317 C C . PRO A 1 286 ? -5.277 -28.016 19.641 1 89.88 286 PRO A C 1
ATOM 2319 O O . PRO A 1 286 ? -4.898 -27.062 18.953 1 89.88 286 PRO A O 1
ATOM 2322 N N . SER A 1 287 ? -4.395 -28.844 20.203 1 87.88 287 SER A N 1
ATOM 2323 C CA . SER A 1 287 ? -2.963 -28.562 20.234 1 87.88 287 SER A CA 1
ATOM 2324 C C . SER A 1 287 ? -2.348 -28.688 18.844 1 87.88 287 SER A C 1
ATOM 2326 O O . SER A 1 287 ? -1.309 -28.078 18.562 1 87.88 287 SER A O 1
ATOM 2328 N N . ARG A 1 288 ? -2.967 -29.359 17.953 1 89.88 288 ARG A N 1
ATOM 2329 C CA . ARG A 1 288 ? -2.426 -29.562 16.625 1 89.88 288 ARG A CA 1
ATOM 2330 C C . ARG A 1 288 ? -3.229 -28.781 15.578 1 89.88 288 ARG A C 1
ATOM 2332 O O . ARG A 1 288 ? -2.939 -28.859 14.383 1 89.88 288 ARG A O 1
ATOM 2339 N N . TYR A 1 289 ? -4.051 -28.016 16.094 1 93.12 289 TYR A N 1
ATOM 2340 C CA . TYR A 1 289 ? -4.984 -27.359 15.18 1 93.12 289 TYR A CA 1
ATOM 2341 C C . TYR A 1 289 ? -4.309 -26.203 14.453 1 93.12 289 TYR A C 1
ATOM 2343 O O . TYR A 1 289 ? -3.621 -25.391 15.078 1 93.12 289 TYR A O 1
ATOM 2351 N N . LYS A 1 290 ? -4.375 -26.203 13.125 1 91.38 290 LYS A N 1
ATOM 2352 C CA . LYS A 1 290 ? -4.031 -25.078 12.266 1 91.38 290 LYS A CA 1
ATOM 2353 C C . LYS A 1 290 ? -5.227 -24.641 11.422 1 91.38 290 LYS A C 1
ATOM 2355 O O . LYS A 1 290 ? -5.805 -25.453 10.695 1 91.38 290 LYS A O 1
ATOM 2360 N N . PRO A 1 291 ? -5.594 -23.406 11.562 1 91.62 291 PRO A N 1
ATOM 2361 C CA . PRO A 1 291 ? -6.785 -22.969 10.836 1 91.62 291 PRO A CA 1
ATOM 2362 C C . PRO A 1 291 ? -6.664 -23.141 9.328 1 91.62 291 PRO A C 1
ATOM 2364 O O . PRO A 1 291 ? -5.605 -22.891 8.75 1 91.62 291 PRO A O 1
ATOM 2367 N N . GLU A 1 292 ? -7.613 -23.672 8.711 1 91.25 292 GLU A N 1
ATOM 2368 C CA . GLU A 1 292 ? -7.781 -23.75 7.262 1 91.25 292 GLU A CA 1
ATOM 2369 C C . GLU A 1 292 ? -9.07 -23.062 6.82 1 91.25 292 GLU A C 1
ATOM 2371 O O . GLU A 1 292 ? -9.938 -23.688 6.203 1 91.25 292 GLU A O 1
ATOM 2376 N N . PHE A 1 293 ? -9.086 -21.797 7.043 1 92.81 293 PHE A N 1
ATOM 2377 C CA . PHE A 1 293 ? -10.258 -20.969 6.758 1 92.81 293 PHE A CA 1
ATOM 2378 C C . PHE A 1 293 ? -10.445 -20.812 5.254 1 92.81 293 PHE A C 1
ATOM 2380 O O . PHE A 1 293 ? -9.477 -20.688 4.512 1 92.81 293 PHE A O 1
ATOM 2387 N N . ARG A 1 294 ? -11.625 -20.844 4.836 1 91.81 294 ARG A N 1
ATOM 2388 C CA . ARG A 1 294 ? -12.016 -20.547 3.461 1 91.81 294 ARG A CA 1
ATOM 2389 C C . ARG A 1 294 ? -12.797 -19.234 3.387 1 91.81 294 ARG A C 1
ATOM 2391 O O . ARG A 1 294 ? -13.523 -18.891 4.32 1 91.81 294 ARG A O 1
ATOM 2398 N N . TYR A 1 295 ? -12.609 -18.547 2.295 1 92.38 295 TYR A N 1
ATOM 2399 C CA . TYR A 1 295 ? -13.227 -17.234 2.172 1 92.38 295 TYR A CA 1
ATOM 2400 C C . TYR A 1 295 ? -13.992 -17.109 0.86 1 92.38 295 TYR A C 1
ATOM 2402 O O . TYR A 1 295 ? -13.773 -17.891 -0.071 1 92.38 295 TYR A O 1
ATOM 2410 N N . LYS A 1 296 ? -14.883 -16.156 0.854 1 89.81 296 LYS A N 1
ATOM 2411 C CA . LYS A 1 296 ? -15.602 -15.82 -0.373 1 89.81 296 LYS A CA 1
ATOM 2412 C C . LYS A 1 296 ? -14.656 -15.219 -1.416 1 89.81 296 LYS A C 1
ATOM 2414 O O . LYS A 1 296 ? -13.719 -14.5 -1.072 1 89.81 296 LYS A O 1
ATOM 2419 N N . GLN A 1 297 ? -14.953 -15.57 -2.703 1 91.12 297 GLN A N 1
ATOM 2420 C CA . GLN A 1 297 ? -14.117 -15.062 -3.781 1 91.12 297 GLN A CA 1
ATOM 2421 C C . GLN A 1 297 ? -14.352 -13.57 -3.998 1 91.12 297 GLN A C 1
ATOM 2423 O O . GLN A 1 297 ? -15.484 -13.094 -3.9 1 91.12 297 GLN A O 1
ATOM 2428 N N . LEU A 1 298 ? -13.32 -12.898 -4.266 1 89.44 298 LEU A N 1
ATOM 2429 C CA . LEU A 1 298 ? -13.367 -11.453 -4.434 1 89.44 298 LEU A CA 1
ATOM 2430 C C . LEU A 1 298 ? -13.523 -11.078 -5.906 1 89.44 298 LEU A C 1
ATOM 2432 O O . LEU A 1 298 ? -12.727 -11.508 -6.742 1 89.44 298 LEU A O 1
ATOM 2436 N N . PRO A 1 299 ? -14.57 -10.344 -6.258 1 89.88 299 PRO A N 1
ATOM 2437 C CA . PRO A 1 299 ? -14.75 -9.883 -7.637 1 89.88 299 PRO A CA 1
ATOM 2438 C C . PRO A 1 299 ? -14.086 -8.539 -7.906 1 89.88 299 PRO A C 1
ATOM 2440 O O . PRO A 1 299 ? -14.695 -7.648 -8.508 1 89.88 299 PRO A O 1
ATOM 2443 N N . ILE A 1 300 ? -12.875 -8.359 -7.488 1 88.12 300 ILE A N 1
ATOM 2444 C CA . ILE A 1 300 ? -12.195 -7.082 -7.633 1 88.12 300 ILE A CA 1
ATOM 2445 C C . ILE A 1 300 ? -10.82 -7.301 -8.266 1 88.12 300 ILE A C 1
ATOM 2447 O O . ILE A 1 300 ? -10.047 -8.141 -7.805 1 88.12 300 ILE A O 1
ATOM 2451 N N . ASN A 1 301 ? -10.641 -6.59 -9.359 1 88.94 301 ASN A N 1
ATOM 2452 C CA . ASN A 1 301 ? -9.297 -6.492 -9.93 1 88.94 301 ASN A CA 1
ATOM 2453 C C . ASN A 1 301 ? -8.5 -5.355 -9.289 1 88.94 301 ASN A C 1
ATOM 2455 O O . ASN A 1 301 ? -8.734 -4.184 -9.594 1 88.94 301 ASN A O 1
ATOM 2459 N N . ALA A 1 302 ? -7.516 -5.727 -8.469 1 89.56 302 ALA A N 1
ATOM 2460 C CA . ALA A 1 302 ? -6.789 -4.754 -7.66 1 89.56 302 ALA A CA 1
ATOM 2461 C C . ALA A 1 302 ? -6.113 -3.705 -8.539 1 89.56 302 ALA A C 1
ATOM 2463 O O . ALA A 1 302 ? -6.207 -2.506 -8.273 1 89.56 302 ALA A O 1
ATOM 2464 N N . ASN A 1 303 ? -5.457 -4.102 -9.609 1 89.25 303 ASN A N 1
ATOM 2465 C CA . ASN A 1 303 ? -4.727 -3.186 -10.484 1 89.25 303 ASN A CA 1
ATOM 2466 C C . ASN A 1 303 ? -5.668 -2.201 -11.172 1 89.25 303 ASN A C 1
ATOM 2468 O O . ASN A 1 303 ? -5.359 -1.013 -11.281 1 89.25 303 ASN A O 1
ATOM 2472 N N . GLU A 1 304 ? -6.715 -2.742 -11.656 1 89.25 304 GLU A N 1
ATOM 2473 C CA . GLU A 1 304 ? -7.688 -1.883 -12.32 1 89.25 304 GLU A CA 1
ATOM 2474 C C . GLU A 1 304 ? -8.297 -0.875 -11.352 1 89.25 304 GLU A C 1
ATOM 2476 O O . GLU A 1 304 ? -8.469 0.297 -11.695 1 89.25 304 GLU A O 1
ATOM 2481 N N . PHE A 1 305 ? -8.648 -1.325 -10.211 1 92.25 305 PHE A N 1
ATOM 2482 C CA . PHE A 1 305 ? -9.219 -0.447 -9.195 1 92.25 305 PHE A CA 1
ATOM 2483 C C . PHE A 1 305 ? -8.25 0.675 -8.844 1 92.25 305 PHE A C 1
ATOM 2485 O O . PHE A 1 305 ? -8.633 1.845 -8.805 1 92.25 305 PHE A O 1
ATOM 2492 N N . LYS A 1 306 ? -7.02 0.333 -8.609 1 93.62 306 LYS A N 1
ATOM 2493 C CA . LYS A 1 306 ? -6.004 1.31 -8.219 1 93.62 306 LYS A CA 1
ATOM 2494 C C . LYS A 1 306 ? -5.723 2.289 -9.359 1 93.62 306 LYS A C 1
ATOM 2496 O O . LYS A 1 306 ? -5.465 3.469 -9.117 1 93.62 306 LYS A O 1
ATOM 2501 N N . GLN A 1 307 ? -5.754 1.792 -10.555 1 92.56 307 GLN A N 1
ATOM 2502 C CA . GLN A 1 307 ? -5.598 2.672 -11.711 1 92.56 307 GLN A CA 1
ATOM 2503 C C . GLN A 1 307 ? -6.668 3.762 -11.719 1 92.56 307 GLN A C 1
ATOM 2505 O O . GLN A 1 307 ? -6.359 4.938 -11.93 1 92.56 307 GLN A O 1
ATOM 2510 N N . GLN A 1 308 ? -7.898 3.348 -11.5 1 93.12 308 GLN A N 1
ATOM 2511 C CA . GLN A 1 308 ? -9 4.301 -11.469 1 93.12 308 GLN A CA 1
ATOM 2512 C C . GLN A 1 308 ? -8.859 5.273 -10.305 1 93.12 308 GLN A C 1
ATOM 2514 O O . GLN A 1 308 ? -9.133 6.465 -10.445 1 93.12 308 GLN A O 1
ATOM 2519 N N . LEU A 1 309 ? -8.406 4.777 -9.211 1 93.88 309 LEU A N 1
ATOM 2520 C CA . LEU A 1 309 ? -8.258 5.574 -8 1 93.88 309 LEU A CA 1
ATOM 2521 C C . LEU A 1 309 ? -7.219 6.672 -8.203 1 93.88 309 LEU A C 1
ATOM 2523 O O . LEU A 1 309 ? -7.477 7.84 -7.902 1 93.88 309 LEU A O 1
ATOM 2527 N N . TYR A 1 310 ? -6.066 6.352 -8.734 1 93.69 310 TYR A N 1
ATOM 2528 C CA . TYR A 1 310 ? -4.953 7.293 -8.805 1 93.69 310 TYR A CA 1
ATOM 2529 C C . TYR A 1 310 ? -5.082 8.203 -10.023 1 93.69 310 TYR A C 1
ATOM 2531 O O . TYR A 1 310 ? -4.332 9.172 -10.164 1 93.69 310 TYR A O 1
ATOM 2539 N N . GLN A 1 311 ? -6.09 7.988 -10.828 1 93.06 311 GLN A N 1
ATOM 2540 C CA . GLN A 1 311 ? -6.379 8.867 -11.953 1 93.06 311 GLN A CA 1
ATOM 2541 C C . GLN A 1 311 ? -7.172 10.094 -11.508 1 93.06 311 GLN A C 1
ATOM 2543 O O . GLN A 1 311 ? -7.281 11.07 -12.242 1 93.06 311 GLN A O 1
ATOM 2548 N N . LEU A 1 312 ? -7.742 10.016 -10.32 1 94.38 312 LEU A N 1
ATOM 2549 C CA . LEU A 1 312 ? -8.492 11.164 -9.82 1 94.38 312 LEU A CA 1
ATOM 2550 C C . LEU A 1 312 ? -7.602 12.391 -9.719 1 94.38 312 LEU A C 1
ATOM 2552 O O . LEU A 1 312 ? -6.5 12.328 -9.164 1 94.38 312 LEU A O 1
ATOM 2556 N N . PRO A 1 313 ? -8.023 13.539 -10.258 1 93.38 313 PRO A N 1
ATOM 2557 C CA . PRO A 1 313 ? -7.195 14.75 -10.281 1 93.38 313 PRO A CA 1
ATOM 2558 C C . PRO A 1 313 ? -7.219 15.5 -8.953 1 93.38 313 PRO A C 1
ATOM 2560 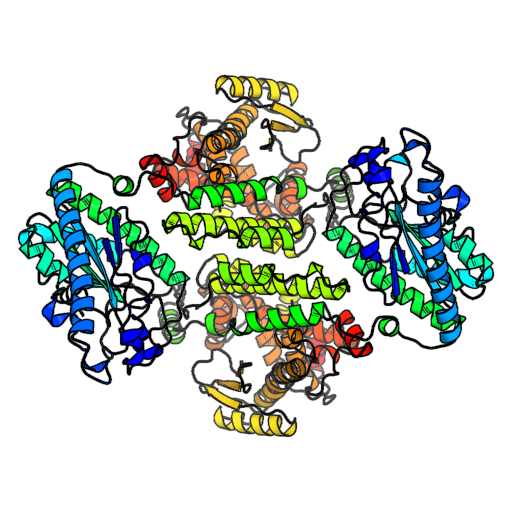O O . PRO A 1 313 ? -7.66 16.656 -8.906 1 93.38 313 PRO A O 1
ATOM 2563 N N . ILE A 1 314 ? -6.625 14.953 -7.914 1 92.88 314 ILE A N 1
ATOM 2564 C CA . ILE A 1 314 ? -6.637 15.5 -6.559 1 92.88 314 ILE A CA 1
ATOM 2565 C C . ILE A 1 314 ? -5.891 16.828 -6.535 1 92.88 314 ILE A C 1
ATOM 2567 O O . ILE A 1 314 ? -6.23 17.734 -5.762 1 92.88 314 ILE A O 1
ATOM 2571 N N . GLU A 1 315 ? -4.918 17.031 -7.426 1 87.44 315 GLU A N 1
ATOM 2572 C CA . GLU A 1 315 ? -4.055 18.203 -7.453 1 87.44 315 GLU A CA 1
ATOM 2573 C C . GLU A 1 315 ? -4.836 19.453 -7.855 1 87.44 315 GLU A C 1
ATOM 2575 O O . GLU A 1 315 ? -4.375 20.578 -7.641 1 87.44 315 GLU A O 1
ATOM 2580 N N . THR A 1 316 ? -6.023 19.281 -8.359 1 89.31 316 THR A N 1
ATOM 2581 C CA . THR A 1 316 ? -6.824 20.406 -8.812 1 89.31 316 THR A CA 1
ATOM 2582 C C . THR A 1 316 ? -7.562 21.062 -7.645 1 89.31 316 THR A C 1
ATOM 2584 O O . THR A 1 316 ? -8.102 22.156 -7.773 1 89.31 316 THR A O 1
ATOM 2587 N N . ILE A 1 317 ? -7.535 20.406 -6.477 1 91.31 317 ILE A N 1
ATOM 2588 C CA . ILE A 1 317 ? -8.172 20.953 -5.289 1 91.31 317 ILE A CA 1
ATOM 2589 C C . ILE A 1 317 ? -7.34 22.109 -4.746 1 91.31 317 ILE A C 1
ATOM 2591 O O . ILE A 1 317 ? -6.141 21.953 -4.488 1 91.31 317 ILE A O 1
ATOM 2595 N N . SER A 1 318 ? -7.938 23.266 -4.535 1 87.12 318 SER A N 1
ATOM 2596 C CA . SER A 1 318 ? -7.23 24.469 -4.094 1 87.12 318 SER A CA 1
ATOM 2597 C C . SER A 1 318 ? -7.004 24.453 -2.584 1 87.12 318 SER A C 1
ATOM 2599 O O . SER A 1 318 ? -5.945 24.859 -2.105 1 87.12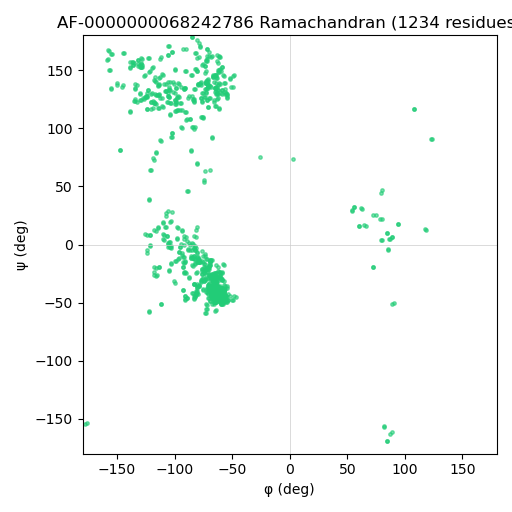 318 SER A O 1
ATOM 2601 N N . ASP A 1 319 ? -8.016 23.984 -1.833 1 88 319 ASP A N 1
ATOM 2602 C CA . ASP A 1 319 ? -7.879 23.922 -0.382 1 88 319 ASP A CA 1
ATOM 2603 C C . ASP A 1 319 ? -6.887 22.828 0.026 1 88 319 ASP A C 1
ATOM 2605 O O . ASP A 1 319 ? -7.117 21.656 -0.224 1 88 319 ASP A O 1
ATOM 2609 N N . PRO A 1 320 ? -5.816 23.203 0.667 1 88.88 320 PRO A N 1
ATOM 2610 C CA . PRO A 1 320 ? -4.766 22.219 0.958 1 88.88 320 PRO A CA 1
ATOM 2611 C C . PRO A 1 320 ? -5.234 21.109 1.903 1 88.88 320 PRO A C 1
ATOM 2613 O O . PRO A 1 320 ? -4.801 19.969 1.778 1 88.88 320 PRO A O 1
ATOM 2616 N N . ASP A 1 321 ? -6.082 21.422 2.811 1 91 321 ASP A N 1
ATOM 2617 C CA . ASP A 1 321 ? -6.551 20.422 3.76 1 91 321 ASP A CA 1
ATOM 2618 C C . ASP A 1 321 ? -7.477 19.406 3.082 1 91 321 ASP A C 1
ATOM 2620 O O . ASP A 1 321 ? -7.402 18.203 3.355 1 91 321 ASP A O 1
ATOM 2624 N N . LEU A 1 322 ? -8.328 19.969 2.25 1 92.56 322 LEU A N 1
ATOM 2625 C CA . LEU A 1 322 ? -9.195 19.062 1.501 1 92.56 322 LEU A CA 1
ATOM 2626 C C . LEU A 1 322 ? -8.398 18.234 0.504 1 92.56 322 LEU A C 1
ATOM 2628 O O . LEU A 1 322 ? -8.703 17.062 0.281 1 92.56 322 LEU A O 1
ATOM 2632 N N . LYS A 1 323 ? -7.43 18.891 -0.102 1 92.56 323 LYS A N 1
ATOM 2633 C CA . LYS A 1 323 ? -6.531 18.172 -0.987 1 92.56 323 LYS A CA 1
ATOM 2634 C C . LYS A 1 323 ? -5.875 17 -0.26 1 92.56 323 LYS A C 1
ATOM 2636 O O . LYS A 1 323 ? -5.816 15.883 -0.788 1 92.56 323 LYS A O 1
ATOM 2641 N N . GLN A 1 324 ? -5.426 17.25 0.931 1 92.44 324 GLN A N 1
ATOM 2642 C CA . GLN A 1 324 ? -4.801 16.219 1.742 1 92.44 324 GLN A CA 1
ATOM 2643 C C . GLN A 1 324 ? -5.809 15.133 2.123 1 92.44 324 GLN A C 1
ATOM 2645 O O . GLN A 1 324 ? -5.484 13.945 2.115 1 92.44 324 GLN A O 1
ATOM 2650 N N . LEU A 1 325 ? -6.977 15.516 2.471 1 95.38 325 LEU A N 1
ATOM 2651 C CA . LEU A 1 325 ? -8.008 14.555 2.854 1 95.38 325 LEU A CA 1
ATOM 2652 C C . LEU A 1 325 ? -8.305 13.594 1.711 1 95.38 325 LEU A C 1
ATOM 2654 O O . LEU A 1 325 ? -8.289 12.375 1.905 1 95.38 325 LEU A O 1
ATOM 2658 N N . TYR A 1 326 ? -8.555 14.133 0.542 1 95.94 326 TYR A N 1
ATOM 2659 C CA . TYR A 1 326 ? -8.906 13.281 -0.588 1 95.94 326 TYR A CA 1
ATOM 2660 C C . TYR A 1 326 ? -7.711 12.453 -1.032 1 95.94 326 TYR A C 1
ATOM 2662 O O . TYR A 1 326 ? -7.867 11.312 -1.476 1 95.94 326 TYR A O 1
ATOM 2670 N N . GLY A 1 327 ? -6.531 13.094 -0.937 1 94.06 327 GLY A N 1
ATOM 2671 C CA . GLY A 1 327 ? -5.336 12.297 -1.167 1 94.06 327 GLY A CA 1
ATOM 2672 C C . GLY A 1 327 ? -5.215 11.117 -0.22 1 94.06 327 GLY A C 1
ATOM 2673 O O . GLY A 1 327 ? -4.926 10 -0.648 1 94.06 327 GLY A O 1
ATOM 2674 N N . SER A 1 328 ? -5.453 11.344 1.026 1 94.5 328 SER A N 1
ATOM 2675 C CA . SER A 1 328 ? -5.41 10.289 2.035 1 94.5 328 SER A CA 1
ATOM 2676 C C . SER A 1 328 ? -6.496 9.242 1.792 1 94.5 328 SER A C 1
ATOM 2678 O O . SER A 1 328 ? -6.293 8.055 2.061 1 94.5 328 SER A O 1
ATOM 2680 N N . MET A 1 329 ? -7.633 9.711 1.33 1 95.44 329 MET A N 1
ATOM 2681 C CA . MET A 1 329 ? -8.719 8.797 0.999 1 95.44 329 MET A CA 1
ATOM 2682 C C . MET A 1 329 ? -8.289 7.816 -0.091 1 95.44 329 MET A C 1
ATOM 2684 O O . MET A 1 329 ? -8.57 6.621 -0.003 1 95.44 329 MET A O 1
ATOM 2688 N N . VAL A 1 330 ? -7.664 8.352 -1.084 1 94.81 330 VAL A N 1
ATOM 2689 C CA . VAL A 1 330 ? -7.176 7.535 -2.188 1 94.81 330 VAL A CA 1
ATOM 2690 C C . VAL A 1 330 ? -6.195 6.492 -1.662 1 94.81 330 VAL A C 1
ATOM 2692 O O . VAL A 1 330 ? -6.297 5.309 -1.994 1 94.81 330 VAL A O 1
ATOM 2695 N N . ASP A 1 331 ? -5.312 6.895 -0.831 1 93.62 331 ASP A N 1
ATOM 2696 C CA . ASP A 1 331 ? -4.312 5.996 -0.263 1 93.62 331 ASP A CA 1
ATOM 2697 C C . ASP A 1 331 ? -4.969 4.918 0.601 1 93.62 331 ASP A C 1
ATOM 2699 O O . ASP A 1 331 ? -4.598 3.746 0.525 1 93.62 331 ASP A O 1
ATOM 2703 N N . LYS A 1 332 ? -5.895 5.352 1.39 1 93.94 332 LYS A N 1
ATOM 2704 C CA . LYS A 1 332 ? -6.543 4.41 2.301 1 93.94 332 LYS A CA 1
ATOM 2705 C C . LYS A 1 332 ? -7.352 3.371 1.531 1 93.94 332 LYS A C 1
ATOM 2707 O O . LYS A 1 332 ? -7.41 2.205 1.928 1 93.94 332 LYS A O 1
ATOM 2712 N N . LEU A 1 333 ? -8.008 3.807 0.485 1 93.81 333 LEU A N 1
ATOM 2713 C CA . LEU A 1 333 ? -8.75 2.865 -0.347 1 93.81 333 LEU A CA 1
ATOM 2714 C C . LEU A 1 333 ? -7.809 1.882 -1.029 1 93.81 333 LEU A C 1
ATOM 2716 O O . LEU A 1 333 ? -8.125 0.698 -1.164 1 93.81 333 LEU A O 1
ATOM 2720 N N . SER A 1 334 ? -6.707 2.404 -1.473 1 94.12 334 SER A N 1
ATOM 2721 C CA . SER A 1 334 ? -5.688 1.521 -2.027 1 94.12 334 SER A CA 1
ATOM 2722 C C . SER A 1 334 ? -5.242 0.482 -1.004 1 94.12 334 SER A C 1
ATOM 2724 O O . SER A 1 334 ? -5.086 -0.696 -1.334 1 94.12 334 SER A O 1
ATOM 2726 N N . GLU A 1 335 ? -4.996 0.928 0.22 1 93.62 335 GLU A N 1
ATOM 2727 C CA . GLU A 1 335 ? -4.613 0.02 1.298 1 93.62 335 GLU A CA 1
ATOM 2728 C C . GLU A 1 335 ? -5.699 -1.025 1.548 1 93.62 335 GLU A C 1
ATOM 2730 O O . GLU A 1 335 ? -5.395 -2.191 1.808 1 93.62 335 GLU A O 1
ATOM 2735 N N . LYS A 1 336 ? -6.922 -0.646 1.492 1 93.44 336 LYS A N 1
ATOM 2736 C CA . LYS A 1 336 ? -8.047 -1.549 1.705 1 93.44 336 LYS A CA 1
ATOM 2737 C C . LYS A 1 336 ? -8.086 -2.645 0.643 1 93.44 336 LYS A C 1
ATOM 2739 O O . LYS A 1 336 ? -8.344 -3.809 0.953 1 93.44 336 LYS A O 1
ATOM 2744 N N . ILE A 1 337 ? -7.816 -2.244 -0.557 1 93.19 337 ILE A N 1
ATOM 2745 C CA . ILE A 1 337 ? -7.812 -3.209 -1.649 1 93.19 337 ILE A CA 1
ATOM 2746 C C . ILE A 1 337 ? -6.672 -4.207 -1.454 1 93.19 337 ILE A C 1
ATOM 2748 O O . ILE A 1 337 ? -6.836 -5.402 -1.701 1 93.19 337 ILE A O 1
ATOM 2752 N N . ASP A 1 338 ? -5.508 -3.695 -1.035 1 93.62 338 ASP A N 1
ATOM 2753 C CA . ASP A 1 338 ? -4.398 -4.594 -0.73 1 93.62 338 ASP A CA 1
ATOM 2754 C C . ASP A 1 338 ? -4.777 -5.586 0.366 1 93.62 338 ASP A C 1
ATOM 2756 O O . ASP A 1 338 ? -4.43 -6.766 0.291 1 93.62 338 ASP A O 1
ATOM 2760 N N . LEU A 1 339 ? -5.449 -5.059 1.354 1 93.94 339 LEU A N 1
ATOM 2761 C CA . LEU A 1 339 ? -5.906 -5.898 2.455 1 93.94 339 LEU A CA 1
ATOM 2762 C C . LEU A 1 339 ? -6.848 -6.988 1.952 1 93.94 339 LEU A C 1
ATOM 2764 O O . LEU A 1 339 ? -6.645 -8.172 2.234 1 93.94 339 LEU A O 1
ATOM 2768 N N . LEU A 1 340 ? -7.801 -6.66 1.133 1 93.06 340 LEU A N 1
ATOM 2769 C CA . LEU A 1 340 ? -8.828 -7.582 0.663 1 93.06 340 LEU A CA 1
ATOM 2770 C C . LEU A 1 340 ? -8.227 -8.625 -0.281 1 93.06 340 LEU A C 1
ATOM 2772 O O . LEU A 1 340 ? -8.594 -9.805 -0.221 1 93.06 340 LEU A O 1
ATOM 2776 N N . THR A 1 341 ? -7.312 -8.234 -1.104 1 91.94 341 THR A N 1
ATOM 2777 C CA . THR A 1 341 ? -6.789 -9.133 -2.127 1 91.94 341 THR A CA 1
ATOM 2778 C C . THR A 1 341 ? -5.719 -10.047 -1.543 1 91.94 341 THR A C 1
ATOM 2780 O O . THR A 1 341 ? -5.238 -10.961 -2.221 1 91.94 341 THR A O 1
ATOM 2783 N N . SER A 1 342 ? -5.375 -9.836 -0.292 1 93.19 342 SER A N 1
ATOM 2784 C CA . SER A 1 342 ? -4.371 -10.688 0.337 1 93.19 342 SER A CA 1
ATOM 2785 C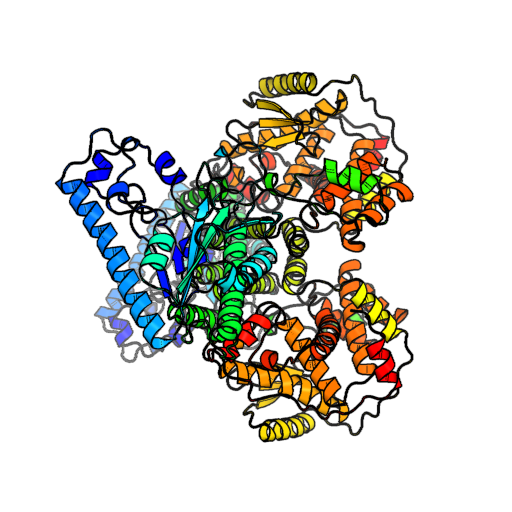 C . SER A 1 342 ? -5.012 -11.641 1.339 1 93.19 342 SER A C 1
ATOM 2787 O O . SER A 1 342 ? -4.309 -12.328 2.084 1 93.19 342 SER A O 1
ATOM 2789 N N . ILE A 1 343 ? -6.34 -11.695 1.4 1 93.19 343 ILE A N 1
ATOM 2790 C CA . ILE A 1 343 ? -7.059 -12.539 2.35 1 93.19 343 ILE A CA 1
ATOM 2791 C C . ILE A 1 343 ? -6.598 -13.992 2.201 1 93.19 343 ILE A C 1
ATOM 2793 O O . ILE A 1 343 ? -6.543 -14.523 1.088 1 93.19 343 ILE A O 1
ATOM 2797 N N . GLY A 1 344 ? -6.273 -14.602 3.314 1 91.38 344 GLY A N 1
ATOM 2798 C CA . GLY A 1 344 ? -5.863 -15.992 3.324 1 91.38 344 GLY A CA 1
ATOM 2799 C C . GLY A 1 344 ? -4.387 -16.188 3.035 1 91.38 344 GLY A C 1
ATOM 2800 O O . GLY A 1 344 ? -3.887 -17.312 3.035 1 91.38 344 GLY A O 1
ATOM 2801 N N . GLN A 1 345 ? -3.725 -15.047 2.729 1 89.25 345 GLN A N 1
ATOM 2802 C CA . GLN A 1 345 ? -2.293 -15.078 2.447 1 89.25 345 GLN A CA 1
ATOM 2803 C C . GLN A 1 345 ? -1.491 -14.5 3.609 1 89.25 345 GLN A C 1
ATOM 2805 O O . GLN A 1 345 ? -2.051 -13.844 4.492 1 89.25 345 GLN A O 1
ATOM 2810 N N . GLU A 1 346 ? -0.263 -14.766 3.627 1 85 346 GLU A N 1
ATOM 2811 C CA . GLU A 1 346 ? 0.611 -14.289 4.691 1 85 346 GLU A CA 1
ATOM 2812 C C . GLU A 1 346 ? 0.704 -12.766 4.688 1 85 346 GLU A C 1
ATOM 2814 O O . GLU A 1 346 ? 0.826 -12.141 5.742 1 85 346 GLU A O 1
ATOM 2819 N N . SER A 1 347 ? 0.617 -12.203 3.518 1 89.88 347 SER A N 1
ATOM 2820 C CA . SER A 1 347 ? 0.762 -10.758 3.395 1 89.88 347 SER A CA 1
ATOM 2821 C C . SER A 1 347 ? -0.43 -10.023 4.004 1 89.88 347 SER A C 1
ATOM 2823 O O . SER A 1 347 ? -0.367 -8.82 4.25 1 89.88 347 SER A O 1
ATOM 2825 N N . PHE A 1 348 ? -1.532 -10.75 4.289 1 95.44 348 PHE A N 1
ATOM 2826 C CA . PHE A 1 348 ? -2.725 -10.141 4.859 1 95.44 348 PHE A CA 1
ATOM 2827 C C . PHE A 1 348 ? -2.408 -9.477 6.195 1 95.44 348 PHE A C 1
ATOM 2829 O O . PHE A 1 348 ? -2.883 -8.375 6.477 1 95.44 348 PHE A O 1
ATOM 2836 N N . LEU A 1 349 ? -1.622 -10.156 6.992 1 94.75 349 LEU A N 1
ATOM 2837 C CA . LEU A 1 349 ? -1.274 -9.641 8.312 1 94.75 349 LEU A CA 1
ATOM 2838 C C . LEU A 1 349 ? -0.606 -8.273 8.195 1 94.75 349 LEU A C 1
ATOM 2840 O O . LEU A 1 349 ? -0.955 -7.344 8.93 1 94.75 349 LEU A O 1
ATOM 2844 N N . TYR A 1 350 ? 0.324 -8.102 7.309 1 92.62 350 TYR A N 1
ATOM 2845 C CA . TYR A 1 350 ? 1.06 -6.855 7.16 1 92.62 350 TYR A CA 1
ATOM 2846 C C . TYR A 1 350 ? 0.153 -5.75 6.629 1 92.62 350 TYR A C 1
ATOM 2848 O O . TYR A 1 350 ? 0.285 -4.586 7.02 1 92.62 350 TYR A O 1
ATOM 2856 N N . ASN A 1 351 ? -0.75 -6.137 5.703 1 94.69 351 ASN A N 1
ATOM 2857 C CA . ASN A 1 351 ? -1.734 -5.168 5.23 1 94.69 351 ASN A CA 1
ATOM 2858 C C . ASN A 1 351 ? -2.697 -4.762 6.344 1 94.69 351 ASN A C 1
ATOM 2860 O O . ASN A 1 351 ? -3.131 -3.609 6.402 1 94.69 351 ASN A O 1
ATOM 2864 N N . SER A 1 352 ? -3.055 -5.758 7.203 1 95.31 352 SER A N 1
ATOM 2865 C CA . SER A 1 352 ? -3.908 -5.469 8.352 1 95.31 352 SER A CA 1
ATOM 2866 C C . SER A 1 352 ? -3.229 -4.508 9.32 1 95.31 352 SER A C 1
ATOM 2868 O O . SER A 1 352 ? -3.855 -3.564 9.805 1 95.31 352 SER A O 1
ATOM 2870 N N . LEU A 1 353 ? -1.938 -4.727 9.555 1 93.69 353 LEU A N 1
ATOM 2871 C CA . LEU A 1 353 ? -1.159 -3.855 10.43 1 93.69 353 LEU A CA 1
ATOM 2872 C C . LEU A 1 353 ? -1.068 -2.447 9.852 1 93.69 353 LEU A C 1
ATOM 2874 O O . LEU A 1 353 ? -1.181 -1.463 10.586 1 93.69 353 LEU A O 1
ATOM 2878 N N . ARG A 1 354 ? -0.912 -2.398 8.594 1 92.5 354 ARG A N 1
ATOM 2879 C CA . ARG A 1 354 ? -0.826 -1.107 7.922 1 92.5 354 ARG A CA 1
ATOM 2880 C C . ARG A 1 354 ? -2.154 -0.361 7.996 1 92.5 354 ARG A C 1
ATOM 2882 O O . ARG A 1 354 ? -2.178 0.858 8.18 1 92.5 354 ARG A O 1
ATOM 2889 N N . PHE A 1 355 ? -3.248 -1.091 7.859 1 93.62 355 PHE A N 1
ATOM 2890 C CA . PHE A 1 355 ? -4.574 -0.488 7.773 1 93.62 355 PHE A CA 1
ATOM 2891 C C . PHE A 1 355 ? -5.105 -0.157 9.164 1 93.62 355 PHE A C 1
ATOM 2893 O O . PHE A 1 355 ? -5.684 0.912 9.375 1 93.62 355 PHE A O 1
ATOM 2900 N N . TYR A 1 356 ? -4.898 -1.104 10.195 1 94.56 356 TYR A N 1
ATOM 2901 C CA . TYR A 1 356 ? -5.547 -0.949 11.492 1 94.56 356 TYR A CA 1
ATOM 2902 C C . TYR A 1 356 ? -4.523 -0.689 12.586 1 94.56 356 TYR A C 1
ATOM 2904 O O . TYR A 1 356 ? -4.875 -0.232 13.68 1 94.56 356 TYR A O 1
ATOM 2912 N N . GLY A 1 357 ? -3.266 -1.026 12.344 1 92.06 357 GLY A N 1
ATOM 2913 C CA . GLY A 1 357 ? -2.238 -0.86 13.359 1 92.06 357 GLY A CA 1
ATOM 2914 C C . GLY A 1 357 ? -2.164 -2.021 14.328 1 92.06 357 GLY A C 1
ATOM 2915 O O . GLY A 1 357 ? -2.641 -3.119 14.031 1 92.06 357 GLY A O 1
ATOM 2916 N N . ARG A 1 358 ? -1.439 -1.85 15.375 1 92.25 358 ARG A N 1
ATOM 2917 C CA . ARG A 1 358 ? -1.277 -2.814 16.453 1 92.25 358 ARG A CA 1
ATOM 2918 C C . ARG A 1 358 ? -1.522 -2.162 17.812 1 92.25 358 ARG A C 1
ATOM 2920 O O . ARG A 1 358 ? -1.435 -0.94 17.953 1 92.25 358 ARG A O 1
ATOM 2927 N N . PRO A 1 359 ? -1.884 -2.982 18.797 1 93.5 359 PRO A N 1
ATOM 2928 C CA . PRO A 1 359 ? -2.027 -2.391 20.125 1 93.5 359 PRO A CA 1
ATOM 2929 C C . PRO A 1 359 ? -0.706 -1.87 20.688 1 93.5 359 PRO A C 1
ATOM 2931 O O . PRO A 1 359 ? 0.325 -2.537 20.578 1 93.5 359 PRO A O 1
ATOM 2934 N N . ASN A 1 360 ? -0.716 -0.731 21.219 1 87.62 360 ASN A N 1
ATOM 2935 C CA . ASN A 1 360 ? 0.491 -0.204 21.844 1 87.62 360 ASN A CA 1
ATOM 2936 C C . ASN A 1 360 ? 0.627 -0.678 23.281 1 87.62 360 ASN A C 1
ATOM 2938 O O . ASN A 1 360 ? -0.24 -1.392 23.797 1 87.62 360 ASN A O 1
ATOM 2942 N N . ARG A 1 361 ? 1.642 -0.317 23.938 1 85.31 361 ARG A N 1
ATOM 2943 C CA . ARG A 1 361 ? 1.95 -0.784 25.281 1 85.31 361 ARG A CA 1
ATOM 2944 C C . ARG A 1 361 ? 0.889 -0.327 26.281 1 85.31 361 ARG A C 1
ATOM 2946 O O . ARG A 1 361 ? 0.471 -1.097 27.141 1 85.31 361 ARG A O 1
ATOM 2953 N N . THR A 1 362 ? 0.477 0.886 26.094 1 90.62 362 THR A N 1
ATOM 2954 C CA . THR A 1 362 ? -0.533 1.432 27 1 90.62 362 THR A CA 1
ATOM 2955 C C . THR A 1 362 ? -1.841 0.656 26.875 1 90.62 362 THR A C 1
ATOM 2957 O O . THR A 1 362 ? -2.479 0.344 27.875 1 90.62 362 THR A O 1
ATOM 2960 N N . ALA A 1 363 ? -2.254 0.368 25.672 1 93.38 363 ALA A N 1
ATOM 2961 C CA . ALA A 1 363 ? -3.477 -0.395 25.438 1 93.38 363 ALA A CA 1
ATOM 2962 C C . ALA A 1 363 ? -3.387 -1.783 26.078 1 93.38 363 ALA A C 1
ATOM 2964 O O . ALA A 1 363 ? -4.359 -2.273 26.656 1 93.38 363 ALA A O 1
ATOM 2965 N N . ILE A 1 364 ? -2.256 -2.404 26 1 94.62 364 ILE A N 1
ATOM 2966 C CA . ILE A 1 364 ? -2.033 -3.736 26.547 1 94.62 364 ILE A CA 1
ATOM 2967 C C . ILE A 1 364 ? -2.104 -3.684 28.062 1 94.62 364 ILE A C 1
ATOM 2969 O O . ILE A 1 364 ? -2.754 -4.52 28.703 1 94.62 364 ILE A O 1
ATOM 2973 N N . GLU A 1 365 ? -1.458 -2.697 28.609 1 93.56 365 GLU A N 1
ATOM 2974 C CA . GLU A 1 365 ? -1.476 -2.553 30.047 1 93.56 365 GLU A CA 1
ATOM 2975 C C . GLU A 1 365 ? -2.887 -2.27 30.562 1 93.56 365 GLU A C 1
ATOM 2977 O O . GLU A 1 365 ? -3.291 -2.787 31.609 1 93.56 365 GLU A O 1
ATOM 2982 N N . ASN A 1 366 ? -3.598 -1.42 29.859 1 95.94 366 ASN A N 1
ATOM 2983 C CA . ASN A 1 366 ? -4.988 -1.158 30.203 1 95.94 366 ASN A CA 1
ATOM 2984 C C . ASN A 1 366 ? -5.824 -2.438 30.188 1 95.94 366 ASN A C 1
ATOM 2986 O O . ASN A 1 366 ? -6.637 -2.668 31.078 1 95.94 366 ASN A O 1
ATOM 2990 N N . ALA A 1 367 ? -5.621 -3.225 29.141 1 96.88 367 ALA A N 1
ATOM 2991 C CA . ALA A 1 367 ? -6.367 -4.473 29 1 96.88 367 ALA A CA 1
ATOM 2992 C C . ALA A 1 367 ? -6.051 -5.426 30.156 1 96.88 367 ALA A C 1
ATOM 2994 O O . ALA A 1 367 ? -6.957 -6.023 30.734 1 96.88 367 ALA A O 1
ATOM 2995 N N . LYS A 1 368 ? -4.793 -5.57 30.5 1 94.94 368 LYS A N 1
ATOM 2996 C CA . LYS A 1 368 ? -4.387 -6.426 31.609 1 94.94 368 LYS A CA 1
ATOM 2997 C C . LYS A 1 368 ? -5.004 -5.949 32.938 1 94.94 368 LYS A C 1
ATOM 2999 O O . LYS A 1 368 ? -5.465 -6.762 33.719 1 94.94 368 LYS A O 1
ATOM 3004 N N . PHE A 1 369 ? -5.02 -4.629 33.094 1 94.75 369 PHE A N 1
ATOM 3005 C CA . PHE A 1 369 ? -5.598 -4.031 34.281 1 94.75 369 PHE A CA 1
ATOM 3006 C C . PHE A 1 369 ? -7.074 -4.395 34.406 1 94.75 369 PHE A C 1
ATOM 3008 O O . PHE A 1 369 ? -7.52 -4.836 35.469 1 94.75 369 PHE A O 1
ATOM 3015 N N . LEU A 1 370 ? -7.809 -4.258 33.312 1 95.31 370 LEU A N 1
ATOM 3016 C CA . LEU A 1 370 ? -9.242 -4.512 33.344 1 95.31 370 LEU A CA 1
ATOM 3017 C C . LEU A 1 370 ? -9.539 -5.984 33.594 1 95.31 370 LEU A C 1
ATOM 3019 O O . LEU A 1 370 ? -10.531 -6.32 34.25 1 95.31 370 LEU A O 1
ATOM 3023 N N . LEU A 1 371 ? -8.695 -6.863 33.094 1 94.56 371 LEU A N 1
ATOM 3024 C CA . LEU A 1 371 ? -8.922 -8.297 33.219 1 94.56 371 LEU A CA 1
ATOM 3025 C C . LEU A 1 371 ? -8.469 -8.781 34.594 1 94.56 371 LEU A C 1
ATOM 3027 O O . LEU A 1 371 ? -8.938 -9.812 35.094 1 94.56 371 LEU A O 1
ATOM 3031 N N . TYR A 1 372 ? -7.57 -8.055 35.188 1 91.44 372 TYR A N 1
ATOM 3032 C CA . TYR A 1 372 ? -7.09 -8.398 36.531 1 91.44 372 TYR A CA 1
ATOM 3033 C C . TYR A 1 372 ? -8.102 -7.992 37.594 1 91.44 372 TYR A C 1
ATOM 3035 O O . TYR A 1 372 ? -8.227 -8.656 38.625 1 91.44 372 TYR A O 1
ATOM 3043 N N . ALA A 1 373 ? -8.867 -6.91 37.312 1 92 373 ALA A N 1
ATOM 3044 C CA . ALA A 1 373 ? -9.852 -6.41 38.281 1 92 373 ALA A CA 1
ATOM 3045 C C . ALA A 1 373 ? -10.984 -7.414 38.469 1 92 373 ALA A C 1
ATOM 3047 O O . ALA A 1 373 ? -11.414 -8.07 37.5 1 92 373 ALA A O 1
ATOM 3048 N N . LYS A 1 374 ? -11.461 -7.445 39.688 1 90.25 374 LYS A N 1
ATOM 3049 C CA . LYS A 1 374 ? -12.594 -8.32 39.969 1 90.25 374 LYS A CA 1
ATOM 3050 C C . LYS A 1 374 ? -13.836 -7.898 39.219 1 90.25 374 LYS A C 1
ATOM 3052 O O . LYS A 1 374 ? -14.188 -6.719 39.188 1 90.25 374 LYS A O 1
ATOM 3057 N N . THR A 1 375 ? -14.422 -8.875 38.594 1 90.19 375 THR A N 1
ATOM 3058 C CA . THR A 1 375 ? -15.586 -8.594 37.75 1 90.19 375 THR A CA 1
ATOM 3059 C C . THR A 1 375 ? -16.719 -8.031 38.594 1 90.19 375 THR A C 1
ATOM 3061 O O . THR A 1 375 ? -17.062 -8.594 39.656 1 90.19 375 THR A O 1
ATOM 3064 N N . LEU A 1 376 ? -17.25 -6.934 38.156 1 91.62 376 LEU A N 1
ATOM 3065 C CA . LEU A 1 376 ? -18.422 -6.34 38.781 1 91.62 376 LEU A CA 1
ATOM 3066 C C . LEU A 1 376 ? -19.703 -6.992 38.312 1 91.62 376 LEU A C 1
ATOM 3068 O O . LEU A 1 376 ? -19.844 -7.281 37.125 1 91.62 376 LEU A O 1
ATOM 3072 N N . PRO A 1 377 ? -20.578 -7.301 39.281 1 87.06 377 PRO A N 1
ATOM 3073 C CA . PRO A 1 377 ? -21.844 -7.898 38.875 1 87.06 377 PRO A CA 1
ATOM 3074 C C . PRO A 1 377 ? -22.688 -6.965 38 1 87.06 377 PRO A C 1
ATOM 3076 O O . PRO A 1 377 ? -22.688 -5.75 38.219 1 87.06 377 PRO A O 1
ATOM 3079 N N . GLU A 1 378 ? -23.266 -7.484 36.906 1 85.56 378 GLU A N 1
ATOM 3080 C CA . GLU A 1 378 ? -24.141 -6.734 36 1 85.56 378 GLU A CA 1
ATOM 3081 C C . GLU A 1 378 ? -25.562 -7.285 36.031 1 85.56 378 GLU A C 1
ATOM 3083 O O . GLU A 1 378 ? -25.766 -8.5 36 1 85.56 378 GLU A O 1
ATOM 3088 N N . GLU A 1 379 ? -26.453 -6.414 36.219 1 82.12 379 GLU A N 1
ATOM 3089 C CA . GLU A 1 379 ? -27.844 -6.809 36.031 1 82.12 379 GLU A CA 1
ATOM 3090 C C . GLU A 1 379 ? -28.203 -6.93 34.562 1 82.12 379 GLU A C 1
ATOM 3092 O O . GLU A 1 379 ? -28.406 -5.922 33.875 1 82.12 379 GLU A O 1
ATOM 3097 N N . LYS A 1 380 ? -28.391 -8.07 34.094 1 82.38 380 LYS A N 1
ATOM 3098 C CA . LYS A 1 380 ? -28.578 -8.297 32.656 1 82.38 380 LYS A CA 1
ATOM 3099 C C . LYS A 1 380 ? -30.047 -8.148 32.25 1 82.38 380 LYS A C 1
ATOM 3101 O O . LYS A 1 380 ? -30.359 -7.703 31.156 1 82.38 380 LYS A O 1
ATOM 3106 N N . GLY A 1 381 ? -30.844 -8.398 33.125 1 84.75 381 GLY A N 1
ATOM 3107 C CA . GLY A 1 381 ? -32.25 -8.266 32.844 1 84.75 381 GLY A CA 1
ATOM 3108 C C . GLY A 1 381 ? -32.844 -9.469 32.125 1 84.75 381 GLY A C 1
ATOM 3109 O O . GLY A 1 381 ? -32.281 -10.57 32.219 1 84.75 381 GLY A O 1
ATOM 3110 N N . GLU A 1 382 ? -33.969 -9.281 31.422 1 90.88 382 GLU A N 1
ATOM 3111 C CA . GLU A 1 382 ? -34.688 -10.328 30.703 1 90.88 382 GLU A CA 1
ATOM 3112 C C . GLU A 1 382 ? -33.938 -10.75 29.453 1 90.88 382 GLU A C 1
ATOM 3114 O O . GLU A 1 382 ? -33.188 -9.977 28.891 1 90.88 382 GLU A O 1
ATOM 3119 N N . LEU A 1 383 ? -34.125 -11.977 29.156 1 94.12 383 LEU A N 1
ATOM 3120 C CA . LEU A 1 383 ? -33.5 -12.516 27.938 1 94.12 383 LEU A CA 1
ATOM 3121 C C . LEU A 1 383 ? -34.5 -12.516 26.781 1 94.12 383 LEU A C 1
ATOM 3123 O O . LEU A 1 383 ? -35.688 -12.789 26.969 1 94.12 383 LEU A O 1
ATOM 3127 N N . TYR A 1 384 ? -34 -12.156 25.656 1 95.5 384 TYR A N 1
ATOM 3128 C CA . TYR A 1 384 ? -34.781 -12.078 24.438 1 95.5 384 TYR A CA 1
ATOM 3129 C C . TYR A 1 384 ? -34.125 -12.883 23.312 1 95.5 384 TYR A C 1
ATOM 3131 O O . TYR A 1 384 ? -32.906 -13.023 23.281 1 95.5 384 TYR A O 1
ATOM 3139 N N . ASN A 1 385 ? -34.906 -13.469 22.5 1 94 385 ASN A N 1
ATOM 3140 C CA . ASN A 1 385 ? -34.375 -14.062 21.281 1 94 385 ASN A CA 1
ATOM 3141 C C . ASN A 1 385 ? -34.125 -13.016 20.203 1 94 385 ASN A C 1
ATOM 3143 O O . ASN A 1 385 ? -34.438 -11.836 20.391 1 94 385 ASN A O 1
ATOM 3147 N N . ALA A 1 386 ? -33.531 -13.406 19.125 1 94.5 386 ALA A N 1
ATOM 3148 C CA . ALA A 1 386 ? -33.094 -12.484 18.078 1 94.5 386 ALA A CA 1
ATOM 3149 C C . ALA A 1 386 ? -34.281 -11.758 17.469 1 94.5 386 ALA A C 1
ATOM 3151 O O . ALA A 1 386 ? -34.188 -10.578 17.109 1 94.5 386 ALA A O 1
ATOM 3152 N N . ASP A 1 387 ? -35.406 -12.422 17.328 1 95.06 387 ASP A N 1
ATOM 3153 C CA . ASP A 1 387 ? -36.594 -11.805 16.75 1 95.06 387 ASP A CA 1
ATOM 3154 C C . ASP A 1 387 ? -37.156 -10.727 17.688 1 95.06 387 ASP A C 1
ATOM 3156 O O . ASP A 1 387 ? -37.562 -9.648 17.219 1 95.06 387 ASP A O 1
ATOM 3160 N N . GLN A 1 388 ? -37.219 -11.078 18.922 1 95.75 388 GLN A N 1
ATOM 3161 C CA . GLN A 1 388 ? -37.688 -10.117 19.906 1 95.75 388 GLN A CA 1
ATOM 3162 C C . GLN A 1 388 ? -36.75 -8.898 19.984 1 95.75 388 GLN A C 1
ATOM 3164 O O . GLN A 1 388 ? -37.219 -7.762 20.062 1 95.75 388 GLN A O 1
ATOM 3169 N N . ALA A 1 389 ? -35.531 -9.18 20.031 1 96.31 389 ALA A N 1
ATOM 3170 C CA . ALA A 1 389 ? -34.531 -8.102 20.047 1 96.31 389 ALA A CA 1
ATOM 3171 C C . ALA A 1 389 ? -34.688 -7.195 18.828 1 96.31 389 ALA A C 1
ATOM 3173 O O . ALA A 1 389 ? -34.594 -5.973 18.938 1 96.31 389 ALA A O 1
ATOM 3174 N N . ALA A 1 390 ? -34.906 -7.836 17.656 1 96.19 390 ALA A N 1
ATOM 3175 C CA . ALA A 1 390 ? -35.094 -7.094 16.406 1 96.19 390 ALA A CA 1
ATOM 3176 C C . ALA A 1 390 ? -36.281 -6.148 16.5 1 96.19 390 ALA A C 1
ATOM 3178 O O . ALA A 1 390 ? -36.219 -5.02 16 1 96.19 390 ALA A O 1
ATOM 3179 N N . GLU A 1 391 ? -37.312 -6.598 17.109 1 95.81 391 GLU A N 1
ATOM 3180 C CA . GLU A 1 391 ? -38.5 -5.785 17.25 1 95.81 391 GLU A CA 1
ATOM 3181 C C . GLU A 1 391 ? -38.25 -4.578 18.141 1 95.81 391 GLU A C 1
ATOM 3183 O O . GLU A 1 391 ? -38.719 -3.469 17.844 1 95.81 391 GLU A O 1
ATOM 3188 N N . ILE A 1 392 ? -37.625 -4.816 19.219 1 96.12 392 ILE A N 1
ATOM 3189 C CA . ILE A 1 392 ? -37.312 -3.75 20.156 1 96.12 392 ILE A CA 1
ATOM 3190 C C . ILE A 1 392 ? -36.406 -2.705 19.484 1 96.12 392 ILE A C 1
ATOM 3192 O O . ILE A 1 392 ? -36.656 -1.503 19.609 1 96.12 392 ILE A O 1
ATOM 3196 N N . MET A 1 393 ? -35.438 -3.172 18.797 1 96.44 393 MET A N 1
ATOM 3197 C CA . MET A 1 393 ? -34.5 -2.281 18.141 1 96.44 393 MET A CA 1
ATOM 3198 C C . MET A 1 393 ? -35.156 -1.509 17 1 96.44 393 MET A C 1
ATOM 3200 O O . MET A 1 393 ? -34.875 -0.331 16.797 1 96.44 393 MET A O 1
ATOM 3204 N N . LEU A 1 394 ? -36.062 -2.205 16.281 1 95.88 394 LEU A N 1
ATOM 3205 C CA . LEU A 1 394 ? -36.75 -1.55 15.195 1 95.88 394 LEU A CA 1
ATOM 3206 C C . LEU A 1 394 ? -37.656 -0.42 15.727 1 95.88 394 LEU A C 1
ATOM 3208 O O . LEU A 1 394 ? -37.75 0.637 15.094 1 95.88 394 LEU A O 1
ATOM 3212 N N . LYS A 1 395 ? -38.281 -0.667 16.781 1 95.81 395 LYS A N 1
ATOM 3213 C CA . LYS A 1 395 ? -39.094 0.363 17.406 1 95.81 395 LYS A CA 1
ATOM 3214 C C . LYS A 1 395 ? -38.281 1.597 17.75 1 95.81 395 LYS A C 1
ATOM 3216 O O . LYS A 1 395 ? -38.719 2.729 17.547 1 95.81 395 LYS A O 1
ATOM 3221 N N . LYS A 1 396 ? -37.125 1.374 18.312 1 95.31 396 LYS A N 1
ATOM 3222 C CA . LYS A 1 396 ? -36.25 2.49 18.656 1 95.31 396 LYS A CA 1
ATOM 3223 C C . LYS A 1 396 ? -35.781 3.234 17.406 1 95.31 396 LYS A C 1
ATOM 3225 O O . LYS A 1 396 ? -35.719 4.465 17.406 1 95.31 396 LYS A O 1
ATOM 3230 N N . ALA A 1 397 ? -35.406 2.525 16.375 1 95.62 397 ALA A N 1
ATOM 3231 C CA . ALA A 1 397 ? -35 3.135 15.117 1 95.62 397 ALA A CA 1
ATOM 3232 C C . ALA A 1 397 ? -36.094 4.023 14.555 1 95.62 397 ALA A C 1
ATOM 3234 O O . ALA A 1 397 ? -35.844 5.121 14.055 1 95.62 397 ALA A O 1
ATOM 3235 N N . GLN A 1 398 ? -37.312 3.551 14.703 1 94.62 398 GLN A N 1
ATOM 3236 C CA . GLN A 1 398 ? -38.469 4.312 14.227 1 94.62 398 GLN A CA 1
ATOM 3237 C C . GLN A 1 398 ? -38.656 5.578 15.055 1 94.62 398 GLN A C 1
ATOM 3239 O O . GLN A 1 398 ? -38.969 6.641 14.516 1 94.62 398 GLN A O 1
ATOM 3244 N N . GLU A 1 399 ? -38.469 5.41 16.234 1 94.75 399 GLU A N 1
ATOM 3245 C CA . GLU A 1 399 ? -38.594 6.562 17.125 1 94.75 399 GLU A CA 1
ATOM 3246 C C . GLU A 1 399 ? -37.562 7.637 16.766 1 94.75 399 GLU A C 1
ATOM 3248 O O . GLU A 1 399 ? -37.844 8.836 16.891 1 94.75 399 GLU A O 1
ATOM 3253 N N . TRP A 1 400 ? -36.406 7.203 16.406 1 94.94 400 TRP A N 1
ATOM 3254 C CA . TRP A 1 400 ? -35.312 8.125 16.047 1 94.94 400 TRP A CA 1
ATOM 3255 C C . TRP A 1 400 ? -35.469 8.602 14.602 1 94.94 400 TRP A C 1
ATOM 3257 O O . TRP A 1 400 ? -34.625 9.359 14.109 1 94.94 400 TRP A O 1
ATOM 3267 N N . GLY A 1 401 ? -36.5 8.086 13.867 1 93.56 401 GLY A N 1
ATOM 3268 C CA . GLY A 1 401 ? -36.781 8.5 12.5 1 93.56 401 GLY A CA 1
ATOM 3269 C C . GLY A 1 401 ? -35.875 7.84 11.484 1 93.56 401 GLY A C 1
ATOM 3270 O O . GLY A 1 401 ? -35.625 8.398 10.414 1 93.56 401 GLY A O 1
ATOM 3271 N N . MET A 1 402 ? -35.281 6.699 11.828 1 93.94 402 MET A N 1
ATOM 3272 C CA . MET A 1 402 ? -34.375 5.996 10.93 1 93.94 402 MET A CA 1
ATOM 3273 C C . MET A 1 402 ? -35.094 4.855 10.219 1 93.94 402 MET A C 1
ATOM 3275 O O . MET A 1 402 ? -35.5 3.869 10.852 1 93.94 402 MET A O 1
ATOM 3279 N N . HIS A 1 403 ? -35.219 4.938 8.984 1 91.88 403 HIS A N 1
ATOM 3280 C CA . HIS A 1 403 ? -35.844 3.889 8.188 1 91.88 403 HIS A CA 1
ATOM 3281 C C . HIS A 1 403 ? -34.844 2.805 7.82 1 91.88 403 HIS A C 1
ATOM 3283 O O . HIS A 1 403 ? -34.062 2.959 6.863 1 91.88 403 HIS A O 1
ATOM 3289 N N . CYS A 1 404 ? -34.844 1.699 8.492 1 93.06 404 CYS A N 1
ATOM 3290 C CA . CYS A 1 404 ? -33.906 0.611 8.258 1 93.06 404 CYS A CA 1
ATOM 3291 C C . CYS A 1 404 ? -34.562 -0.743 8.461 1 93.06 404 CYS A C 1
ATOM 3293 O O . CYS A 1 404 ? -35.75 -0.812 8.82 1 93.06 404 CYS A O 1
ATOM 3295 N N . HIS A 1 405 ? -33.906 -1.764 7.977 1 93 405 HIS A N 1
ATOM 3296 C CA . HIS A 1 405 ? -34.344 -3.133 8.227 1 93 405 HIS A CA 1
ATOM 3297 C C . HIS A 1 405 ? -33.5 -3.787 9.32 1 93 405 HIS A C 1
ATOM 3299 O O . HIS A 1 405 ? -32.312 -3.502 9.445 1 93 405 HIS A O 1
ATOM 3305 N N . ILE A 1 406 ? -34.125 -4.52 10.164 1 93.81 406 ILE A N 1
ATOM 3306 C CA . ILE A 1 406 ? -33.438 -5.312 11.172 1 93.81 406 ILE A CA 1
ATOM 3307 C C . ILE A 1 406 ? -33.844 -6.781 11.047 1 93.81 406 ILE A C 1
ATOM 3309 O O . ILE A 1 406 ? -35.031 -7.113 11.156 1 93.81 406 ILE A O 1
ATOM 3313 N N . THR A 1 407 ? -32.844 -7.605 10.727 1 91.69 407 THR A N 1
ATOM 3314 C CA . THR A 1 407 ? -33.188 -9 10.43 1 91.69 407 THR A CA 1
ATOM 3315 C C . THR A 1 407 ? -32.219 -9.945 11.141 1 91.69 407 THR A C 1
ATOM 3317 O O . THR A 1 407 ? -31 -9.734 11.109 1 91.69 407 THR A O 1
ATOM 3320 N N . PRO A 1 408 ? -32.719 -10.953 11.758 1 92.38 408 PRO A N 1
ATOM 3321 C CA . PRO A 1 408 ? -31.859 -12 12.297 1 92.38 408 PRO A CA 1
ATOM 3322 C C . PRO A 1 408 ? -31.25 -12.875 11.211 1 92.38 408 PRO A C 1
ATOM 3324 O O . PRO A 1 408 ? -31.875 -13.133 10.18 1 92.38 408 PRO A O 1
ATOM 3327 N N . THR A 1 409 ? -30.031 -13.195 11.367 1 85.56 409 THR A N 1
ATOM 3328 C CA . THR A 1 409 ? -29.359 -14.086 10.438 1 85.56 409 THR A CA 1
ATOM 3329 C C . THR A 1 409 ? -28.469 -15.078 11.18 1 85.56 409 THR A C 1
ATOM 3331 O O . THR A 1 409 ? -28.016 -14.805 12.297 1 85.56 409 THR A O 1
ATOM 3334 N N . ALA A 1 410 ? -28.203 -16.266 10.633 1 77.62 410 ALA A N 1
ATOM 3335 C CA . ALA A 1 410 ? -27.406 -17.297 11.258 1 77.62 410 ALA A CA 1
ATOM 3336 C C . ALA A 1 410 ? -25.953 -17.234 10.781 1 77.62 410 ALA A C 1
ATOM 3338 O O . ALA A 1 410 ? -25.094 -17.953 11.297 1 77.62 410 ALA A O 1
ATOM 3339 N N . SER A 1 411 ? -25.625 -16.375 9.906 1 66.44 411 SER A N 1
ATOM 3340 C CA . SER A 1 411 ? -24.328 -16.391 9.234 1 66.44 411 SER A CA 1
ATOM 3341 C C . SER A 1 411 ? -23.359 -15.414 9.883 1 66.44 411 SER A C 1
ATOM 3343 O O . SER A 1 411 ? -22.219 -15.289 9.438 1 66.44 411 SER A O 1
ATOM 3345 N N . LEU A 1 412 ? -23.75 -14.789 10.984 1 68.56 412 LEU A N 1
ATOM 3346 C CA . LEU A 1 412 ? -22.906 -13.75 11.562 1 68.56 412 LEU A CA 1
ATOM 3347 C C . LEU A 1 412 ? -21.953 -14.336 12.609 1 68.56 412 LEU A C 1
ATOM 3349 O O . LEU A 1 412 ? -22.359 -15.195 13.398 1 68.56 412 LEU A O 1
ATOM 3353 N N . ALA A 1 413 ? -20.719 -13.93 12.492 1 64.62 413 ALA A N 1
ATOM 3354 C CA . ALA A 1 413 ? -19.781 -14.242 13.57 1 64.62 413 ALA A CA 1
ATOM 3355 C C . ALA A 1 413 ? -20 -13.328 14.773 1 64.62 413 ALA A C 1
ATOM 3357 O O . ALA A 1 413 ? -19.922 -13.773 15.922 1 64.62 413 ALA A O 1
ATOM 3358 N N . ALA A 1 414 ? -20.453 -12.141 14.469 1 71.06 414 ALA A N 1
ATOM 3359 C CA . ALA A 1 414 ? -20.688 -11.141 15.516 1 71.06 414 ALA A CA 1
ATOM 3360 C C . ALA A 1 414 ? -22.125 -11.203 16 1 71.06 414 ALA A C 1
ATOM 3362 O O . ALA A 1 414 ? -22.953 -11.922 15.438 1 71.06 414 ALA A O 1
ATOM 3363 N N . ARG A 1 415 ? -22.359 -10.508 17.109 1 77.31 415 ARG A N 1
ATOM 3364 C CA . ARG A 1 415 ? -23.719 -10.477 17.672 1 77.31 415 ARG A CA 1
ATOM 3365 C C . ARG A 1 415 ? -24.625 -9.594 16.828 1 77.31 415 ARG A C 1
ATOM 3367 O O . ARG A 1 415 ? -25.844 -9.812 16.797 1 77.31 415 ARG A O 1
ATOM 3374 N N . ALA A 1 416 ? -24.047 -8.609 16.219 1 83.56 416 ALA A N 1
ATOM 3375 C CA . ALA A 1 416 ? -24.797 -7.684 15.367 1 83.56 416 ALA A CA 1
ATOM 3376 C C . ALA A 1 416 ? -23.875 -7.008 14.352 1 83.56 416 ALA A C 1
ATOM 3378 O O . ALA A 1 416 ? -22.672 -6.898 14.57 1 83.56 416 ALA A O 1
ATOM 3379 N N . MET A 1 417 ? -24.422 -6.672 13.211 1 79.94 417 MET A N 1
ATOM 3380 C CA . MET A 1 417 ? -23.656 -5.977 12.18 1 79.94 417 MET A CA 1
ATOM 3381 C C . MET A 1 417 ? -24.578 -5.086 11.344 1 79.94 417 MET A C 1
ATOM 3383 O O . MET A 1 417 ? -25.688 -5.473 11.008 1 79.94 417 MET A O 1
ATOM 3387 N N . VAL A 1 418 ? -24.078 -3.926 11.055 1 82 418 VAL A N 1
ATOM 3388 C CA . VAL A 1 418 ? -24.828 -3.006 10.195 1 82 418 VAL A CA 1
ATOM 3389 C C . VAL A 1 418 ? -24.25 -3.047 8.781 1 82 418 VAL A C 1
ATOM 3391 O O . VAL A 1 418 ? -23.031 -3.074 8.594 1 82 418 VAL A O 1
ATOM 3394 N N . SER A 1 419 ? -25.125 -3.197 7.863 1 79.19 419 SER A N 1
ATOM 3395 C CA . SER A 1 419 ? -24.766 -3.102 6.453 1 79.19 419 SER A CA 1
ATOM 3396 C C . SER A 1 419 ? -25.312 -1.817 5.832 1 79.19 419 SER A C 1
ATOM 3398 O O . SER A 1 419 ? -26.469 -1.462 6.043 1 79.19 419 SER A O 1
ATOM 3400 N N . GLY A 1 420 ? -24.5 -1.15 5.145 1 72.5 420 GLY A N 1
ATOM 3401 C CA . GLY A 1 420 ? -24.875 0.116 4.539 1 72.5 420 GLY A CA 1
ATOM 3402 C C . GLY A 1 420 ? -25.656 -0.052 3.252 1 72.5 420 GLY A C 1
ATOM 3403 O O . GLY A 1 420 ? -25.844 0.91 2.506 1 72.5 420 GLY A O 1
ATOM 3404 N N . LYS A 1 421 ? -26.203 -1.223 2.914 1 73.94 421 LYS A N 1
ATOM 3405 C CA . LYS A 1 421 ? -27 -1.435 1.712 1 73.94 421 LYS A CA 1
ATOM 3406 C C . LYS A 1 421 ? -28.266 -0.592 1.744 1 73.94 421 LYS A C 1
ATOM 3408 O O . LYS A 1 421 ? -28.578 0.032 2.762 1 73.94 421 LYS A O 1
ATOM 3413 N N . LYS A 1 422 ? -28.953 -0.409 0.504 1 76.56 422 LYS A N 1
ATOM 3414 C CA . LYS A 1 422 ? -30.219 0.329 0.448 1 76.56 422 LYS A CA 1
ATOM 3415 C C . LYS A 1 422 ? -31.406 -0.62 0.455 1 76.56 422 LYS A C 1
ATOM 3417 O O . LYS A 1 422 ? -31.594 -1.398 -0.482 1 76.56 422 LYS A O 1
ATOM 3422 N N . PRO A 1 423 ? -32.031 -0.417 1.469 1 81.88 423 PRO A N 1
ATOM 3423 C CA . PRO A 1 423 ? -31.953 0.332 2.727 1 81.88 423 PRO A CA 1
ATOM 3424 C C . PRO A 1 423 ? -30.953 -0.262 3.713 1 81.88 423 PRO A C 1
ATOM 3426 O O . PRO A 1 423 ? -30.688 -1.464 3.674 1 81.88 423 PRO A O 1
ATOM 3429 N N . PRO A 1 424 ? -30.453 0.58 4.559 1 87.88 424 PRO A N 1
ATOM 3430 C CA . PRO A 1 424 ? -29.531 0.051 5.566 1 87.88 424 PRO A CA 1
ATOM 3431 C C . PRO A 1 424 ? -30.141 -1.063 6.406 1 87.88 424 PRO A C 1
ATOM 3433 O O . PRO A 1 424 ? -31.328 -1.003 6.742 1 87.88 424 PRO A O 1
ATOM 3436 N N . THR A 1 425 ? -29.391 -2.09 6.695 1 89.75 425 THR A N 1
ATOM 3437 C CA . THR A 1 425 ? -29.906 -3.264 7.391 1 89.75 425 THR A CA 1
ATOM 3438 C C . THR A 1 425 ? -29.016 -3.635 8.57 1 89.75 425 THR A C 1
ATOM 3440 O O . THR A 1 425 ? -27.781 -3.617 8.453 1 89.75 425 THR A O 1
ATOM 3443 N N . LEU A 1 426 ? -29.625 -3.818 9.664 1 92.75 426 LEU A N 1
ATOM 3444 C CA . LEU A 1 426 ? -28.953 -4.34 10.844 1 92.75 426 LEU A CA 1
ATOM 3445 C C . LEU A 1 426 ? -29.219 -5.832 11.016 1 92.75 426 LEU A C 1
ATOM 3447 O O . LEU A 1 426 ? -30.375 -6.254 11.086 1 92.75 426 LEU A O 1
ATOM 3451 N N . TYR A 1 427 ? -28.172 -6.605 11.016 1 89.12 427 TYR A N 1
ATOM 3452 C CA . TYR A 1 427 ? -28.281 -8.047 11.18 1 89.12 427 TYR A CA 1
ATOM 3453 C C . TYR A 1 427 ? -28 -8.453 12.625 1 89.12 427 TYR A C 1
ATOM 3455 O O . TYR A 1 427 ? -27.094 -7.926 13.266 1 89.12 427 TYR A O 1
ATOM 3463 N N . LEU A 1 428 ? -28.844 -9.312 13.117 1 92.31 428 LEU A N 1
ATOM 3464 C CA . LEU A 1 428 ? -28.656 -9.875 14.445 1 92.31 428 LEU A CA 1
ATOM 3465 C C . LEU A 1 428 ? -28.391 -11.375 14.359 1 92.31 428 LEU A C 1
ATOM 3467 O O . LEU A 1 428 ? -28.984 -12.078 13.539 1 92.31 428 LEU A O 1
ATOM 3471 N N . ASN A 1 429 ? -27.453 -11.812 15.133 1 86.5 429 ASN A N 1
ATOM 3472 C CA . ASN A 1 429 ? -27.172 -13.242 15.195 1 86.5 429 ASN A CA 1
ATOM 3473 C C . ASN A 1 429 ? -28.359 -14.031 15.75 1 86.5 429 ASN A C 1
ATOM 3475 O O . ASN A 1 429 ? -28.75 -13.836 16.906 1 86.5 429 ASN A O 1
ATOM 3479 N N . SER A 1 430 ? -28.891 -14.922 15.008 1 89.81 430 SER A N 1
ATOM 3480 C CA . SER A 1 430 ? -30.109 -15.625 15.383 1 89.81 430 SER A CA 1
ATOM 3481 C C . SER A 1 430 ? -29.828 -16.766 16.359 1 89.81 430 SER A C 1
ATOM 3483 O O . SER A 1 430 ? -30.734 -17.281 17 1 89.81 430 SER A O 1
ATOM 3485 N N . LYS A 1 431 ? -28.609 -17.062 16.516 1 81.38 431 LYS A N 1
ATOM 3486 C CA . LYS A 1 431 ? -28.25 -18.234 17.312 1 81.38 431 LYS A CA 1
ATOM 3487 C C . LYS A 1 431 ? -28.016 -17.859 18.766 1 81.38 431 LYS A C 1
ATOM 3489 O O . LYS A 1 431 ? -27.781 -18.734 19.609 1 81.38 431 LYS A O 1
ATOM 3494 N N . VAL A 1 432 ? -28.156 -16.609 19.062 1 85.12 432 VAL A N 1
ATOM 3495 C CA . VAL A 1 432 ? -27.812 -16.203 20.422 1 85.12 432 VAL A CA 1
ATOM 3496 C C . VAL A 1 432 ? -29.016 -15.531 21.078 1 85.12 432 VAL A C 1
ATOM 3498 O O . VAL A 1 432 ? -29.984 -15.172 20.391 1 85.12 432 VAL A O 1
ATOM 3501 N N . MET A 1 433 ? -28.953 -15.508 22.391 1 91.25 433 MET A N 1
ATOM 3502 C CA . MET A 1 433 ? -29.922 -14.766 23.188 1 91.25 433 MET A CA 1
ATOM 3503 C C . MET A 1 433 ? -29.359 -13.414 23.625 1 91.25 433 MET A C 1
ATOM 3505 O O . MET A 1 433 ? -28.141 -13.266 23.75 1 91.25 433 MET A O 1
ATOM 3509 N N . TYR A 1 434 ? -30.25 -12.5 23.766 1 93.56 434 TYR A N 1
ATOM 3510 C CA . TYR A 1 434 ? -29.844 -11.141 24.125 1 93.56 434 TYR A CA 1
ATOM 3511 C C . TYR A 1 434 ? -30.469 -10.711 25.453 1 93.56 434 TYR A C 1
ATOM 3513 O O . TYR A 1 434 ? -31.672 -10.875 25.656 1 93.56 434 TYR A O 1
ATOM 3521 N N . SER A 1 435 ? -29.672 -10.211 26.312 1 93.56 435 SER A N 1
ATOM 3522 C CA . SER A 1 435 ? -30.219 -9.602 27.516 1 93.56 435 SER A CA 1
ATOM 3523 C C . SER A 1 435 ? -30.719 -8.188 27.25 1 93.56 435 SER A C 1
ATOM 3525 O O . SER A 1 435 ? -30.375 -7.586 26.234 1 93.56 435 SER A O 1
ATOM 3527 N N . HIS A 1 436 ? -31.562 -7.699 28.109 1 94.06 436 HIS A N 1
ATOM 3528 C CA . HIS A 1 436 ? -32.062 -6.344 27.953 1 94.06 436 HIS A CA 1
ATOM 3529 C C . HIS A 1 436 ? -30.938 -5.328 27.875 1 94.06 436 HIS A C 1
ATOM 3531 O O . HIS A 1 436 ? -30.953 -4.445 27.016 1 94.06 436 HIS A O 1
ATOM 3537 N N . ALA A 1 437 ? -30.016 -5.418 28.828 1 92.25 437 ALA A N 1
ATOM 3538 C CA . ALA A 1 437 ? -28.875 -4.504 28.844 1 92.25 437 ALA A CA 1
ATOM 3539 C C . ALA A 1 437 ? -28.094 -4.57 27.531 1 92.25 437 ALA A C 1
ATOM 3541 O O . ALA A 1 437 ? -27.641 -3.547 27.016 1 92.25 437 ALA A O 1
ATOM 3542 N N . GLU A 1 438 ? -27.984 -5.746 27.031 1 92.56 438 GLU A N 1
ATOM 3543 C CA . GLU A 1 438 ? -27.25 -5.945 25.781 1 92.56 438 GLU A CA 1
ATOM 3544 C C . GLU A 1 438 ? -28 -5.305 24.609 1 92.56 438 GLU A C 1
ATOM 3546 O O . GLU A 1 438 ? -27.375 -4.715 23.719 1 92.56 438 GLU A O 1
ATOM 3551 N N . ILE A 1 439 ? -29.266 -5.426 24.609 1 94.81 439 ILE A N 1
ATOM 3552 C CA . ILE A 1 439 ? -30.062 -4.84 23.547 1 94.81 439 ILE A CA 1
ATOM 3553 C C . ILE A 1 439 ? -29.922 -3.318 23.562 1 94.81 439 ILE A C 1
ATOM 3555 O O . ILE A 1 439 ? -29.75 -2.689 22.516 1 94.81 439 ILE A O 1
ATOM 3559 N N . GLN A 1 440 ? -29.969 -2.773 24.734 1 93.5 440 GLN A N 1
ATOM 3560 C CA . GLN A 1 440 ? -29.844 -1.325 24.859 1 93.5 440 GLN A CA 1
ATOM 3561 C C . GLN A 1 440 ? -28.469 -0.862 24.391 1 93.5 440 GLN A C 1
ATOM 3563 O O . GLN A 1 440 ? -28.344 0.179 23.75 1 93.5 440 GLN A O 1
ATOM 3568 N N . ARG A 1 441 ? -27.438 -1.637 24.75 1 93.62 441 ARG A N 1
ATOM 3569 C CA . ARG A 1 441 ? -26.078 -1.339 24.281 1 93.62 441 ARG A CA 1
ATOM 3570 C C . ARG A 1 441 ? -26.016 -1.375 22.766 1 93.62 441 ARG A C 1
ATOM 3572 O O . ARG A 1 441 ? -25.438 -0.48 22.141 1 93.62 441 ARG A O 1
ATOM 3579 N N . LEU A 1 442 ? -26.609 -2.383 22.219 1 94.5 442 LEU A N 1
ATOM 3580 C CA . LEU A 1 442 ? -26.594 -2.555 20.766 1 94.5 442 LEU A CA 1
ATOM 3581 C C . LEU A 1 442 ? -27.344 -1.421 20.078 1 94.5 442 LEU A C 1
ATOM 3583 O O . LEU A 1 442 ? -26.953 -0.982 18.984 1 94.5 442 LEU A O 1
ATOM 3587 N N . ILE A 1 443 ? -28.422 -1.007 20.688 1 95.5 443 ILE A N 1
ATOM 3588 C CA . ILE A 1 443 ? -29.188 0.102 20.141 1 95.5 443 ILE A CA 1
ATOM 3589 C C . ILE A 1 443 ? -28.297 1.344 20.047 1 95.5 443 ILE A C 1
ATOM 3591 O O . ILE A 1 443 ? -28.25 1.99 18.984 1 95.5 443 ILE A O 1
ATOM 3595 N N . GLN A 1 444 ? -27.609 1.666 21.109 1 95.75 444 GLN A N 1
ATOM 3596 C CA . GLN A 1 444 ? -26.75 2.846 21.125 1 95.75 444 GLN A CA 1
ATOM 3597 C C . GLN A 1 444 ? -25.562 2.666 20.172 1 95.75 444 GLN A C 1
ATOM 3599 O O . GLN A 1 444 ? -25.188 3.596 19.453 1 95.75 444 GLN A O 1
ATOM 3604 N N . HIS A 1 445 ? -25.016 1.498 20.109 1 96.06 445 HIS A N 1
ATOM 3605 C CA . HIS A 1 445 ? -23.844 1.163 19.312 1 96.06 445 HIS A CA 1
ATOM 3606 C C . HIS A 1 445 ? -24.172 1.096 17.828 1 96.06 445 HIS A C 1
ATOM 3608 O O . HIS A 1 445 ? -23.609 1.847 17.031 1 96.06 445 HIS A O 1
ATOM 3614 N N . GLU A 1 446 ? -25.094 0.231 17.469 1 95.06 446 GLU A N 1
ATOM 3615 C CA . GLU A 1 446 ? -25.391 -0.082 16.062 1 95.06 446 GLU A CA 1
ATOM 3616 C C . GLU A 1 446 ? -26.312 0.961 15.445 1 95.06 446 GLU A C 1
ATOM 3618 O O . GLU A 1 446 ? -26.094 1.396 14.312 1 95.06 446 GLU A O 1
ATOM 3623 N N . ILE A 1 447 ? -27.328 1.343 16.188 1 95.44 447 ILE A N 1
ATOM 3624 C CA . ILE A 1 447 ? -28.281 2.307 15.648 1 95.44 447 ILE A CA 1
ATOM 3625 C C . ILE A 1 447 ? -27.812 3.727 15.977 1 95.44 447 ILE A C 1
ATOM 3627 O O . ILE A 1 447 ? -27.797 4.594 15.102 1 95.44 447 ILE A O 1
ATOM 3631 N N . GLY A 1 448 ? -27.422 4 17.141 1 95.94 448 GLY A N 1
ATOM 3632 C CA . GLY A 1 448 ? -27.078 5.332 17.625 1 95.94 448 GLY A CA 1
ATOM 3633 C C . GLY A 1 448 ? -25.812 5.887 16.984 1 95.94 448 GLY A C 1
ATOM 3634 O O . GLY A 1 448 ? -25.625 7.102 16.922 1 95.94 448 GLY A O 1
ATOM 3635 N N . VAL A 1 449 ? -24.922 4.988 16.547 1 96.38 449 VAL A N 1
ATOM 3636 C CA . VAL A 1 449 ? -23.672 5.504 15.984 1 96.38 449 VAL A CA 1
ATOM 3637 C C . VAL A 1 449 ? -23.5 5 14.555 1 96.38 449 VAL A C 1
ATOM 3639 O O . VAL A 1 449 ? -23.5 5.793 13.609 1 96.38 449 VAL A O 1
ATOM 3642 N N . HIS A 1 450 ? -23.5 3.658 14.32 1 94.62 450 HIS A N 1
ATOM 3643 C CA . HIS A 1 450 ? -23.203 3.121 12.992 1 94.62 450 HIS A CA 1
ATOM 3644 C C . HIS A 1 450 ? -24.312 3.49 12.008 1 94.62 450 HIS A C 1
ATOM 3646 O O . HIS A 1 450 ? -24.031 4 10.922 1 94.62 450 HIS A O 1
ATOM 3652 N N . LEU A 1 451 ? -25.516 3.23 12.359 1 94.69 451 LEU A N 1
ATOM 3653 C CA . LEU A 1 451 ? -26.625 3.594 11.477 1 94.69 451 LEU A CA 1
ATOM 3654 C C . LEU A 1 451 ? -26.781 5.109 11.391 1 94.69 451 LEU A C 1
ATOM 3656 O O . LEU A 1 451 ? -27.047 5.648 10.312 1 94.69 451 LEU A O 1
ATOM 3660 N N . ALA A 1 452 ? -26.672 5.762 12.539 1 95.94 452 ALA A N 1
ATOM 3661 C CA . ALA A 1 452 ? -26.781 7.219 12.57 1 95.94 452 ALA A CA 1
ATOM 3662 C C . ALA A 1 452 ? -25.766 7.863 11.625 1 95.94 452 ALA A C 1
ATOM 3664 O O . ALA A 1 452 ? -26.125 8.758 10.852 1 95.94 452 ALA A O 1
ATOM 3665 N N . THR A 1 453 ? -24.516 7.457 11.703 1 96.19 453 THR A N 1
ATOM 3666 C CA . THR A 1 453 ? -23.484 8.062 10.867 1 96.19 453 THR A CA 1
ATOM 3667 C C . THR A 1 453 ? -23.672 7.664 9.406 1 96.19 453 THR A C 1
ATOM 3669 O O . THR A 1 453 ? -23.25 8.383 8.5 1 96.19 453 THR A O 1
ATOM 3672 N N . THR A 1 454 ? -24.297 6.488 9.141 1 93.69 454 THR A N 1
ATOM 3673 C CA . THR A 1 454 ? -24.672 6.133 7.773 1 93.69 454 THR A CA 1
ATOM 3674 C C . THR A 1 454 ? -25.688 7.109 7.215 1 93.69 454 THR A C 1
ATOM 3676 O O . THR A 1 454 ? -25.531 7.629 6.109 1 93.69 454 THR A O 1
ATOM 3679 N N . PHE A 1 455 ? -26.703 7.43 7.992 1 94.88 455 PHE A N 1
ATOM 3680 C CA . PHE A 1 455 ? -27.75 8.352 7.57 1 94.88 455 PHE A CA 1
ATOM 3681 C C . PHE A 1 455 ? -27.219 9.773 7.465 1 94.88 455 PHE A C 1
ATOM 3683 O O . PHE A 1 455 ? -27.453 10.469 6.477 1 94.88 455 PHE A O 1
ATOM 3690 N N . ASN A 1 456 ? -26.516 10.195 8.508 1 97.12 456 ASN A N 1
ATOM 3691 C CA . ASN A 1 456 ? -25.922 11.531 8.492 1 97.12 456 ASN A CA 1
ATOM 3692 C C . ASN A 1 456 ? -24.984 11.719 7.309 1 97.12 456 ASN A C 1
ATOM 3694 O O . ASN A 1 456 ? -24.953 12.781 6.684 1 97.12 456 ASN A O 1
ATOM 3698 N N . GLY A 1 457 ? -24.156 10.688 7.09 1 95.81 457 GLY A N 1
ATOM 3699 C CA . GLY A 1 457 ? -23.234 10.742 5.965 1 95.81 457 GLY A CA 1
ATOM 3700 C C . GLY A 1 457 ? -23.938 10.906 4.629 1 95.81 457 GLY A C 1
ATOM 3701 O O . GLY A 1 457 ? -23.453 11.641 3.758 1 95.81 457 GLY A O 1
ATOM 3702 N N . ARG A 1 458 ? -25.078 10.273 4.453 1 92.88 458 ARG A N 1
ATOM 3703 C CA . ARG A 1 458 ? -25.844 10.312 3.209 1 92.88 458 ARG A CA 1
ATOM 3704 C C . ARG A 1 458 ? -26.484 11.688 3.002 1 92.88 458 ARG A C 1
ATOM 3706 O O . ARG A 1 458 ? -26.781 12.07 1.87 1 92.88 458 ARG A O 1
ATOM 3713 N N . MET A 1 459 ? -26.594 12.438 4.074 1 94.25 459 MET A N 1
ATOM 3714 C CA . MET A 1 459 ? -27.219 13.758 4.02 1 94.25 459 MET A CA 1
ATOM 3715 C C . MET A 1 459 ? -26.203 14.82 3.613 1 94.25 459 MET A C 1
ATOM 3717 O O . MET A 1 459 ? -26.578 15.93 3.236 1 94.25 459 MET A O 1
ATOM 3721 N N . GLN A 1 460 ? -25 14.5 3.602 1 95.81 460 GLN A N 1
ATOM 3722 C CA . GLN A 1 460 ? -23.953 15.5 3.357 1 95.81 460 GLN A CA 1
ATOM 3723 C C . GLN A 1 460 ? -23.812 15.789 1.866 1 95.81 460 GLN A C 1
ATOM 3725 O O . GLN A 1 460 ? -24.031 14.906 1.035 1 95.81 460 GLN A O 1
ATOM 3730 N N . PRO A 1 461 ? -23.438 16.984 1.55 1 93.94 461 PRO A N 1
ATOM 3731 C CA . PRO A 1 461 ? -23.141 17.297 0.149 1 93.94 461 PRO A CA 1
ATOM 3732 C C . PRO A 1 461 ? -21.938 16.531 -0.391 1 93.94 461 PRO A C 1
ATOM 3734 O O . PRO A 1 461 ? -21.859 16.25 -1.591 1 93.94 461 PRO A O 1
ATOM 3737 N N . LEU A 1 462 ? -21.031 16.25 0.46 1 95.12 462 LEU A N 1
ATOM 3738 C CA . LEU A 1 462 ? -19.859 15.477 0.091 1 95.12 462 LEU A CA 1
ATOM 3739 C C . LEU A 1 462 ? -20.031 14.016 0.489 1 95.12 462 LEU A C 1
ATOM 3741 O O . LEU A 1 462 ? -20.172 13.703 1.673 1 95.12 462 LEU A O 1
ATOM 3745 N N . ARG A 1 463 ? -19.938 13.133 -0.418 1 94.19 463 ARG A N 1
ATOM 3746 C CA . ARG A 1 463 ? -20.25 11.719 -0.241 1 94.19 463 ARG A CA 1
ATOM 3747 C C . ARG A 1 463 ? -19.125 10.992 0.483 1 94.19 463 ARG A C 1
ATOM 3749 O O . ARG A 1 463 ? -19.312 9.891 1.001 1 94.19 463 ARG A O 1
ATOM 3756 N N . VAL A 1 464 ? -17.969 11.641 0.539 1 95.19 464 VAL A N 1
ATOM 3757 C CA . VAL A 1 464 ? -16.797 11.031 1.175 1 95.19 464 VAL A CA 1
ATOM 3758 C C . VAL A 1 464 ? -17.125 10.711 2.633 1 95.19 464 VAL A C 1
ATOM 3760 O O . VAL A 1 464 ? -16.609 9.734 3.186 1 95.19 464 VAL A O 1
ATOM 3763 N N . PHE A 1 465 ? -18.047 11.383 3.201 1 95.69 465 PHE A N 1
ATOM 3764 C CA . PHE A 1 465 ? -18.391 11.203 4.605 1 95.69 465 PHE A CA 1
ATOM 3765 C C . PHE A 1 465 ? -19.266 9.977 4.793 1 95.69 465 PHE A C 1
ATOM 3767 O O . PHE A 1 465 ? -19.453 9.5 5.918 1 95.69 465 PHE A O 1
ATOM 3774 N N . SER A 1 466 ? -19.797 9.414 3.73 1 92.19 466 SER A N 1
ATOM 3775 C CA . SER A 1 466 ? -20.531 8.148 3.785 1 92.19 466 SER A CA 1
ATOM 3776 C C . SER A 1 466 ? -19.609 6.965 3.551 1 92.19 466 SER A C 1
ATOM 3778 O O . SER A 1 466 ? -19.922 5.836 3.924 1 92.19 466 SER A O 1
ATOM 3780 N N . ILE A 1 467 ? -18.5 7.164 2.889 1 90.94 467 ILE A N 1
ATOM 3781 C CA . ILE A 1 467 ? -17.547 6.117 2.549 1 90.94 467 ILE A CA 1
ATOM 3782 C C . ILE A 1 467 ? -16.75 5.727 3.791 1 90.94 467 ILE A C 1
ATOM 3784 O O . ILE A 1 467 ? -16.547 4.539 4.066 1 90.94 467 ILE A O 1
ATOM 3788 N N . GLY A 1 468 ? -16.406 6.719 4.605 1 92.69 468 GLY A N 1
ATOM 3789 C CA . GLY A 1 468 ? -15.539 6.535 5.758 1 92.69 468 GLY A CA 1
ATOM 3790 C C . GLY A 1 468 ? -14.156 7.137 5.566 1 92.69 468 GLY A C 1
ATOM 3791 O O . GLY A 1 468 ? -13.406 6.715 4.688 1 92.69 468 GLY A O 1
ATOM 3792 N N . LEU A 1 469 ? -13.805 8.094 6.344 1 96 469 LEU A N 1
ATOM 3793 C CA . LEU A 1 469 ? -12.523 8.789 6.27 1 96 469 LEU A CA 1
ATOM 3794 C C . LEU A 1 469 ? -11.398 7.902 6.785 1 96 469 LEU A C 1
ATOM 3796 O O . LEU A 1 469 ? -11.648 6.914 7.48 1 96 469 LEU A O 1
ATOM 3800 N N . PRO A 1 470 ? -10.164 8.203 6.379 1 94.25 470 PRO A N 1
ATOM 3801 C CA . PRO A 1 470 ? -9.047 7.453 6.953 1 94.25 470 PRO A CA 1
ATOM 3802 C C . PRO A 1 470 ? -9.031 7.484 8.477 1 94.25 470 PRO A C 1
ATOM 3804 O O . PRO A 1 470 ? -9.125 8.555 9.078 1 94.25 470 PRO A O 1
ATOM 3807 N N . GLY A 1 471 ? -8.984 6.336 9.078 1 92.88 471 GLY A N 1
ATOM 3808 C CA . GLY A 1 471 ? -8.992 6.254 10.531 1 92.88 471 GLY A CA 1
ATOM 3809 C C . GLY A 1 471 ? -10.391 6.188 11.125 1 92.88 471 GLY A C 1
ATOM 3810 O O . GLY A 1 471 ? -10.555 6.199 12.344 1 92.88 471 GLY A O 1
ATOM 3811 N N . ALA A 1 472 ? -11.383 6.078 10.273 1 94.69 472 ALA A N 1
ATOM 3812 C CA . ALA A 1 472 ? -12.773 6.137 10.727 1 94.69 472 ALA A CA 1
ATOM 3813 C C . ALA A 1 472 ? -13.117 4.934 11.594 1 94.69 472 ALA A C 1
ATOM 3815 O O . ALA A 1 472 ? -13.922 5.039 12.523 1 94.69 472 ALA A O 1
ATOM 3816 N N . THR A 1 473 ? -12.461 3.803 11.367 1 93 473 THR A N 1
ATOM 3817 C CA . THR A 1 473 ? -12.797 2.594 12.109 1 93 473 THR A CA 1
ATOM 3818 C C . THR A 1 473 ? -12.594 2.807 13.609 1 93 473 THR A C 1
ATOM 3820 O O . THR A 1 473 ? -13.477 2.498 14.414 1 93 473 THR A O 1
ATOM 3823 N N . GLU A 1 474 ? -11.469 3.305 13.953 1 94.19 474 GLU A N 1
ATOM 3824 C CA . GLU A 1 474 ? -11.172 3.557 15.359 1 94.19 474 GLU A CA 1
ATOM 3825 C C . GLU A 1 474 ? -12.156 4.559 15.961 1 94.19 474 GLU A C 1
ATOM 3827 O O . GLU A 1 474 ? -12.68 4.34 17.047 1 94.19 474 GLU A O 1
ATOM 3832 N N . SER A 1 475 ? -12.406 5.66 15.234 1 95.69 475 SER A N 1
ATOM 3833 C CA . SER A 1 475 ? -13.281 6.711 15.742 1 95.69 475 SER A CA 1
ATOM 3834 C C . SER A 1 475 ? -14.727 6.234 15.828 1 95.69 475 SER A C 1
ATOM 3836 O O . SER A 1 475 ? -15.438 6.566 16.781 1 95.69 475 SER A O 1
ATOM 3838 N N . GLN A 1 476 ? -15.156 5.434 14.844 1 95.12 476 GLN A N 1
ATOM 3839 C CA . GLN A 1 476 ? -16.516 4.906 14.844 1 95.12 476 GLN A CA 1
ATOM 3840 C C . GLN A 1 476 ? -16.734 3.936 16 1 95.12 476 GLN A C 1
ATOM 3842 O O . GLN A 1 476 ? -17.734 4.02 16.719 1 95.12 476 GLN A O 1
ATOM 3847 N N . GLU A 1 477 ? -15.781 3.078 16.188 1 94.94 477 GLU A N 1
ATOM 3848 C CA . GLU A 1 477 ? -15.891 2.129 17.281 1 94.94 477 GLU A CA 1
ATOM 3849 C C . GLU A 1 477 ? -15.797 2.838 18.641 1 94.94 477 GLU A C 1
ATOM 3851 O O . GLU A 1 477 ? -16.516 2.494 19.578 1 94.94 477 GLU A O 1
ATOM 3856 N N . GLY A 1 478 ? -14.875 3.762 18.688 1 95.88 478 GLY A N 1
ATOM 3857 C CA . GLY A 1 478 ? -14.758 4.539 19.906 1 95.88 478 GLY A CA 1
ATOM 3858 C C . GLY A 1 478 ? -16.031 5.281 20.266 1 95.88 478 GLY A C 1
ATOM 3859 O O . GLY A 1 478 ? -16.469 5.246 21.422 1 95.88 478 GLY A O 1
ATOM 3860 N N . LEU A 1 479 ? -16.609 5.926 19.281 1 95.94 479 LEU A N 1
ATOM 3861 C CA . LEU A 1 479 ? -17.859 6.656 19.484 1 95.94 479 LEU A CA 1
ATOM 3862 C C . LEU A 1 479 ? -18.984 5.707 19.875 1 95.94 479 LEU A C 1
ATOM 3864 O O . LEU A 1 479 ? -19.828 6.059 20.703 1 95.94 479 LEU A O 1
ATOM 3868 N N . ALA A 1 480 ? -19.016 4.555 19.266 1 96.38 480 ALA A N 1
ATOM 3869 C CA . ALA A 1 480 ? -20.062 3.58 19.547 1 96.38 480 ALA A CA 1
ATOM 3870 C C . ALA A 1 480 ? -20 3.1 20.984 1 96.38 480 ALA A C 1
ATOM 3872 O O . ALA A 1 480 ? -21.031 2.975 21.656 1 96.38 480 ALA A O 1
ATOM 3873 N N . ILE A 1 481 ? -18.844 2.834 21.438 1 95.94 481 ILE A N 1
ATOM 3874 C CA . ILE A 1 481 ? -18.688 2.371 22.812 1 95.94 481 ILE A CA 1
ATOM 3875 C C . ILE A 1 481 ? -18.953 3.523 23.781 1 95.94 481 ILE A C 1
ATOM 3877 O O . ILE A 1 481 ? -19.531 3.322 24.859 1 95.94 481 ILE A O 1
ATOM 3881 N N . LEU A 1 482 ? -18.516 4.719 23.422 1 94.62 482 LEU A N 1
ATOM 3882 C CA . LEU A 1 482 ? -18.844 5.887 24.234 1 94.62 482 LEU A CA 1
ATOM 3883 C C . LEU A 1 482 ? -20.359 6.031 24.375 1 94.62 482 LEU A C 1
ATOM 3885 O O . LEU A 1 482 ? -20.859 6.398 25.438 1 94.62 482 LEU A O 1
ATOM 3889 N N . ALA A 1 483 ? -21.031 5.789 23.281 1 95.25 483 ALA A N 1
ATOM 3890 C CA . ALA A 1 483 ? -22.5 5.859 23.297 1 95.25 483 ALA A CA 1
ATOM 3891 C C . ALA A 1 483 ? -23.078 4.863 24.297 1 95.25 483 ALA A C 1
ATOM 3893 O O . ALA A 1 483 ? -24.031 5.18 25.016 1 95.25 483 ALA A O 1
ATOM 3894 N N . GLU A 1 484 ? -22.547 3.609 24.328 1 94.62 484 GLU A N 1
ATOM 3895 C CA . GLU A 1 484 ? -22.938 2.633 25.328 1 94.62 484 GLU A CA 1
ATOM 3896 C C . GLU A 1 484 ? -22.75 3.178 26.734 1 94.62 484 GLU A C 1
ATOM 3898 O O . GLU A 1 484 ? -23.609 3.023 27.594 1 94.62 484 GLU A O 1
ATOM 3903 N N . TYR A 1 485 ? -21.625 3.791 26.891 1 93.31 485 TYR A N 1
ATOM 3904 C CA . TYR A 1 485 ? -21.219 4.332 28.188 1 93.31 485 TYR A CA 1
ATOM 3905 C C . TYR A 1 485 ? -22.141 5.48 28.609 1 93.31 485 TYR A C 1
ATOM 3907 O O . TYR A 1 485 ? -22.641 5.504 29.719 1 93.31 485 TYR A O 1
ATOM 3915 N N . LYS A 1 486 ? -22.344 6.398 27.719 1 92.25 486 LYS A N 1
ATOM 3916 C CA . LYS A 1 486 ? -23.125 7.594 28.016 1 92.25 486 LYS A CA 1
ATOM 3917 C C . LYS A 1 486 ? -24.594 7.242 28.25 1 92.25 486 LYS A C 1
ATOM 3919 O O . LYS A 1 486 ? -25.297 7.965 28.953 1 92.25 486 LYS A O 1
ATOM 3924 N N . ALA A 1 487 ? -25.016 6.141 27.672 1 91.81 487 ALA A N 1
ATOM 3925 C CA . ALA A 1 487 ? -26.391 5.695 27.844 1 91.81 487 ALA A CA 1
ATOM 3926 C C . ALA A 1 487 ? -26.562 4.926 29.141 1 91.81 487 ALA A C 1
ATOM 3928 O O . ALA A 1 487 ? -27.688 4.617 29.562 1 91.81 487 ALA A O 1
ATOM 3929 N N . GLY A 1 488 ? -25.469 4.555 29.766 1 89.31 488 GLY A N 1
ATOM 3930 C CA . GLY A 1 488 ? -25.516 3.926 31.078 1 89.31 488 GLY A CA 1
ATOM 3931 C C . GLY A 1 488 ? -25.516 2.41 31.016 1 89.31 488 GLY A C 1
ATOM 3932 O O . GLY A 1 488 ? -25.875 1.738 31.984 1 89.31 488 GLY A O 1
ATOM 3933 N N . TYR A 1 489 ? -25.141 1.868 29.938 1 90.38 489 TYR A N 1
ATOM 3934 C CA . TYR A 1 489 ? -25.234 0.419 29.797 1 90.38 489 TYR A CA 1
ATOM 3935 C C . TYR A 1 489 ? -23.844 -0.203 29.688 1 90.38 489 TYR A C 1
ATOM 3937 O O . TYR A 1 489 ? -23.703 -1.343 29.234 1 90.38 489 TYR A O 1
ATOM 3945 N N . MET A 1 490 ? -22.828 0.568 30.031 1 91.44 490 MET A N 1
ATOM 3946 C CA . MET A 1 490 ? -21.484 0.01 30.109 1 91.44 490 MET A CA 1
ATOM 3947 C C . MET A 1 490 ? -21.328 -0.887 31.328 1 91.44 490 MET A C 1
ATOM 3949 O O . MET A 1 490 ? -21.906 -0.611 32.375 1 91.44 490 MET A O 1
ATOM 3953 N N . SER A 1 491 ? -20.688 -1.957 31.188 1 92.5 491 SER A N 1
ATOM 3954 C CA . SER A 1 491 ? -20.406 -2.869 32.281 1 92.5 491 SER A CA 1
ATOM 3955 C C . SER A 1 491 ? -18.953 -3.295 32.312 1 92.5 491 SER A C 1
ATOM 3957 O O . SER A 1 491 ? -18.25 -3.121 31.297 1 92.5 491 SER A O 1
ATOM 3959 N N . HIS A 1 492 ? -18.547 -3.723 33.438 1 94.31 492 HIS A N 1
ATOM 3960 C CA . HIS A 1 492 ? -17.188 -4.242 33.531 1 94.31 492 HIS A CA 1
ATOM 3961 C C . HIS A 1 492 ? -16.984 -5.445 32.625 1 94.31 492 HIS A C 1
ATOM 3963 O O . HIS A 1 492 ? -15.922 -5.613 32.031 1 94.31 492 HIS A O 1
ATOM 3969 N N . GLU A 1 493 ? -17.984 -6.273 32.531 1 92.31 493 GLU A N 1
ATOM 3970 C CA . GLU A 1 493 ? -17.922 -7.434 31.625 1 92.31 493 GLU A CA 1
ATOM 3971 C C . GLU A 1 493 ? -17.703 -7.008 30.188 1 92.31 493 GLU A C 1
ATOM 3973 O O . GLU A 1 493 ? -16.938 -7.648 29.453 1 92.31 493 GLU A O 1
ATOM 3978 N N . ARG A 1 494 ? -18.406 -5.98 29.828 1 93.12 494 ARG A N 1
ATOM 3979 C CA . ARG A 1 494 ? -18.25 -5.438 28.484 1 93.12 494 ARG A CA 1
ATOM 3980 C C . ARG A 1 494 ? -16.828 -4.934 28.25 1 93.12 494 ARG A C 1
ATOM 3982 O O . ARG A 1 494 ? -16.203 -5.219 27.219 1 93.12 494 ARG A O 1
ATOM 3989 N N . LEU A 1 495 ? -16.297 -4.258 29.234 1 95.38 495 LEU A N 1
ATOM 3990 C CA . LEU A 1 495 ? -14.922 -3.76 29.156 1 95.38 495 LEU A CA 1
ATOM 3991 C C . LEU A 1 495 ? -13.93 -4.91 29.109 1 95.38 495 LEU A C 1
ATOM 3993 O O . LEU A 1 495 ? -12.914 -4.832 28.406 1 95.38 495 LEU A O 1
ATOM 3997 N N . LYS A 1 496 ? -14.203 -5.945 29.844 1 95.19 496 LYS A N 1
ATOM 3998 C CA . LYS A 1 496 ? -13.336 -7.121 29.844 1 95.19 496 LYS A CA 1
ATOM 3999 C C . LYS A 1 496 ? -13.328 -7.797 28.484 1 95.19 496 LYS A C 1
ATOM 4001 O O . LYS A 1 496 ? -12.289 -8.273 28.031 1 95.19 496 LYS A O 1
ATOM 4006 N N . THR A 1 497 ? -14.484 -7.816 27.875 1 94.19 497 THR A N 1
ATOM 4007 C CA . THR A 1 497 ? -14.57 -8.375 26.531 1 94.19 497 THR A CA 1
ATOM 4008 C C . THR A 1 497 ? -13.688 -7.586 25.562 1 94.19 497 THR A C 1
ATOM 4010 O O . THR A 1 497 ? -12.945 -8.18 24.766 1 94.19 497 THR A O 1
ATOM 4013 N N . LEU A 1 498 ? -13.773 -6.277 25.656 1 96.19 498 LEU A N 1
ATOM 4014 C CA . LEU A 1 498 ? -12.969 -5.414 24.781 1 96.19 498 LEU A CA 1
ATOM 4015 C C . LEU A 1 498 ? -11.484 -5.574 25.094 1 96.19 498 LEU A C 1
ATOM 4017 O O . LEU A 1 498 ? -10.656 -5.57 24.172 1 96.19 498 LEU A O 1
ATOM 4021 N N . ALA A 1 499 ? -11.188 -5.707 26.391 1 97.31 499 ALA A N 1
ATOM 4022 C CA . ALA A 1 499 ? -9.805 -5.906 26.828 1 97.31 499 ALA A CA 1
ATOM 4023 C C . ALA A 1 499 ? -9.25 -7.227 26.297 1 97.31 499 ALA A C 1
ATOM 4025 O O . ALA A 1 499 ? -8.094 -7.297 25.875 1 97.31 499 ALA A O 1
ATOM 4026 N N . THR A 1 500 ? -10.055 -8.266 26.359 1 97.62 500 THR A N 1
ATOM 4027 C CA . THR A 1 500 ? -9.664 -9.578 25.859 1 97.62 500 THR A CA 1
ATOM 4028 C C . THR A 1 500 ? -9.281 -9.508 24.391 1 97.62 500 THR A C 1
ATOM 4030 O O . THR A 1 500 ? -8.328 -10.156 23.953 1 97.62 500 THR A O 1
ATOM 4033 N N . ARG A 1 501 ? -10 -8.742 23.641 1 96.94 501 ARG A N 1
ATOM 4034 C CA . ARG A 1 501 ? -9.742 -8.602 22.203 1 96.94 501 ARG A CA 1
ATOM 4035 C C . ARG A 1 501 ? -8.391 -7.945 21.953 1 96.94 501 ARG A C 1
ATOM 4037 O O . ARG A 1 501 ? -7.691 -8.305 21 1 96.94 501 ARG A O 1
ATOM 4044 N N . VAL A 1 502 ? -8.008 -6.965 22.766 1 97.88 502 VAL A N 1
ATOM 4045 C CA . VAL A 1 502 ? -6.703 -6.316 22.672 1 97.88 502 VAL A CA 1
ATOM 4046 C C . VAL A 1 502 ? -5.594 -7.344 22.875 1 97.88 502 VAL A C 1
ATOM 4048 O O . VAL A 1 502 ? -4.648 -7.418 22.094 1 97.88 502 VAL A O 1
ATOM 4051 N N . LEU A 1 503 ? -5.762 -8.156 23.922 1 97.62 503 LEU A N 1
ATOM 4052 C CA . LEU A 1 503 ? -4.738 -9.141 24.266 1 97.62 503 LEU A CA 1
ATOM 4053 C C . LEU A 1 503 ? -4.684 -10.258 23.234 1 97.62 503 LEU A C 1
ATOM 4055 O O . LEU A 1 503 ? -3.613 -10.797 22.953 1 97.62 503 LEU A O 1
ATOM 4059 N N . ALA A 1 504 ? -5.828 -10.578 22.688 1 98 504 ALA A N 1
ATOM 4060 C CA . ALA A 1 504 ? -5.852 -11.578 21.625 1 98 504 ALA A CA 1
ATOM 4061 C C . ALA A 1 504 ? -5.039 -11.125 20.422 1 98 504 ALA A C 1
ATOM 4063 O O . ALA A 1 504 ? -4.281 -11.914 19.844 1 98 504 ALA A O 1
AT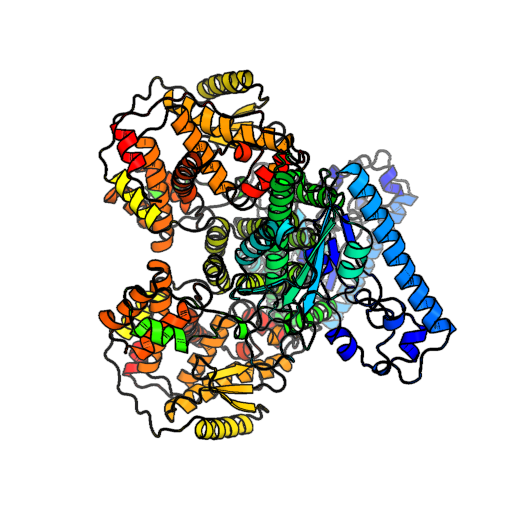OM 4064 N N . VAL A 1 505 ? -5.211 -9.867 19.969 1 97.69 505 VAL A N 1
ATOM 4065 C CA . VAL A 1 505 ? -4.453 -9.32 18.844 1 97.69 505 VAL A CA 1
ATOM 4066 C C . VAL A 1 505 ? -2.963 -9.328 19.172 1 97.69 505 VAL A C 1
ATOM 4068 O O . VAL A 1 505 ? -2.141 -9.727 18.344 1 97.69 505 VAL A O 1
ATOM 4071 N N . ASP A 1 506 ? -2.648 -8.906 20.391 1 95.88 506 ASP A N 1
ATOM 4072 C CA . ASP A 1 506 ? -1.254 -8.883 20.828 1 95.88 506 ASP A CA 1
ATOM 4073 C C . ASP A 1 506 ? -0.647 -10.281 20.781 1 95.88 506 ASP A C 1
ATOM 4075 O O . ASP A 1 506 ? 0.472 -10.469 20.297 1 95.88 506 ASP A O 1
ATOM 4079 N N . SER A 1 507 ? -1.382 -11.227 21.328 1 95.56 507 SER A N 1
ATOM 4080 C CA . SER A 1 507 ? -0.912 -12.609 21.344 1 95.56 507 SER A CA 1
ATOM 4081 C C . SER A 1 507 ? -0.73 -13.156 19.938 1 95.56 507 SER A C 1
ATOM 4083 O O . SER A 1 507 ? 0.261 -13.828 19.656 1 95.56 507 SER A O 1
ATOM 4085 N N . MET A 1 508 ? -1.681 -12.922 19.078 1 95.88 508 MET A N 1
ATOM 4086 C CA . MET A 1 508 ? -1.589 -13.383 17.688 1 95.88 508 MET A CA 1
ATOM 4087 C C . MET A 1 508 ? -0.334 -12.844 17.016 1 95.88 508 MET A C 1
ATOM 4089 O O . MET A 1 508 ? 0.346 -13.562 16.297 1 95.88 508 MET A O 1
ATOM 4093 N N . LEU A 1 509 ? 0.055 -11.602 17.266 1 92 509 LEU A N 1
ATOM 4094 C CA . LEU A 1 509 ? 1.222 -10.961 16.672 1 92 509 LEU A CA 1
ATOM 4095 C C . LEU A 1 509 ? 2.512 -11.578 17.203 1 92 509 LEU A C 1
ATOM 4097 O O . LEU A 1 509 ? 3.521 -11.625 16.5 1 92 509 LEU A O 1
ATOM 4101 N N . LYS A 1 510 ? 2.424 -12.078 18.406 1 87.38 510 LYS A N 1
ATOM 4102 C CA . LYS A 1 510 ? 3.617 -12.625 19.047 1 87.38 510 LYS A CA 1
ATOM 4103 C C . LYS A 1 510 ? 3.768 -14.117 18.75 1 87.38 510 LYS A C 1
ATOM 4105 O O . LYS A 1 510 ? 4.863 -14.586 18.422 1 87.38 510 LYS A O 1
ATOM 4110 N N . GLU A 1 511 ? 2.6 -14.828 18.859 1 86.06 511 GLU A N 1
ATOM 4111 C CA . GLU A 1 511 ? 2.664 -16.297 18.844 1 86.06 511 GLU A CA 1
ATOM 4112 C C . GLU A 1 511 ? 2.486 -16.828 17.438 1 86.06 511 GLU A C 1
ATOM 4114 O O . GLU A 1 511 ? 3.061 -17.875 17.078 1 86.06 511 GLU A O 1
ATOM 4119 N N . HIS A 1 512 ? 1.636 -16.25 16.688 1 86.44 512 HIS A N 1
ATOM 4120 C CA . HIS A 1 512 ? 1.279 -16.719 15.352 1 86.44 512 HIS A CA 1
ATOM 4121 C C . HIS A 1 512 ? 0.801 -18.172 15.383 1 86.44 512 HIS A C 1
ATOM 4123 O O . HIS A 1 512 ? 1.174 -18.969 14.531 1 86.44 512 HIS A O 1
ATOM 4129 N N . ASN A 1 513 ? 0.211 -18.531 16.375 1 92.69 513 ASN A N 1
ATOM 4130 C CA . ASN A 1 513 ? -0.317 -19.859 16.625 1 92.69 513 ASN A CA 1
ATOM 4131 C C . ASN A 1 513 ? -1.693 -19.812 17.281 1 92.69 513 ASN A C 1
ATOM 4133 O O . ASN A 1 513 ? -1.822 -19.359 18.422 1 92.69 513 ASN A O 1
ATOM 4137 N N . PHE A 1 514 ? -2.672 -20.281 16.562 1 96.31 514 PHE A N 1
ATOM 4138 C CA . PHE A 1 514 ? -4.07 -20.203 16.969 1 96.31 514 PHE A CA 1
ATOM 4139 C C . PHE A 1 514 ? -4.266 -20.797 18.359 1 96.31 514 PHE A C 1
ATOM 4141 O O . PHE A 1 514 ? -4.867 -20.172 19.234 1 96.31 514 PHE A O 1
ATOM 4148 N N . TYR A 1 515 ? -3.748 -21.938 18.609 1 95.94 515 TYR A N 1
ATOM 4149 C CA . TYR A 1 515 ? -3.932 -22.641 19.875 1 95.94 515 TYR A CA 1
ATOM 4150 C C . TYR A 1 515 ? -3.262 -21.891 21.016 1 95.94 515 TYR A C 1
ATOM 4152 O O . TYR A 1 515 ? -3.801 -21.828 22.125 1 95.94 515 TYR A O 1
ATOM 4160 N N . GLN A 1 516 ? -2.1 -21.359 20.797 1 95 516 GLN A N 1
ATOM 4161 C CA . GLN A 1 516 ? -1.392 -20.641 21.844 1 95 516 GLN A CA 1
ATOM 4162 C C . GLN A 1 516 ? -2.178 -19.406 22.297 1 95 516 GLN A C 1
ATOM 4164 O O . GLN A 1 516 ? -2.229 -19.094 23.484 1 95 516 GLN A O 1
ATOM 4169 N N . THR A 1 517 ? -2.781 -18.75 21.312 1 96.75 517 THR A N 1
ATOM 4170 C CA . THR A 1 517 ? -3.602 -17.578 21.656 1 96.75 517 THR A CA 1
ATOM 4171 C C . THR A 1 517 ? -4.852 -18.016 22.422 1 96.75 517 THR A C 1
ATOM 4173 O O . THR A 1 517 ? -5.219 -17.391 23.422 1 96.75 517 THR A O 1
ATOM 4176 N N . PHE A 1 518 ? -5.457 -19.062 21.938 1 97.31 518 PHE A N 1
ATOM 4177 C CA . PHE A 1 518 ? -6.617 -19.609 22.625 1 97.31 518 PHE A CA 1
ATOM 4178 C C . PHE A 1 518 ? -6.27 -19.984 24.062 1 97.31 518 PHE A C 1
ATOM 4180 O O . PHE A 1 518 ? -6.984 -19.625 24.984 1 97.31 518 PHE A O 1
ATOM 4187 N N . SER A 1 519 ? -5.184 -20.703 24.266 1 96.31 519 SER A N 1
ATOM 4188 C CA . SER A 1 519 ? -4.734 -21.156 25.578 1 96.31 519 SER A CA 1
ATOM 4189 C C . SER A 1 519 ? -4.363 -19.984 26.469 1 96.31 519 SER A C 1
ATOM 4191 O O . SER A 1 519 ? -4.645 -19.984 27.672 1 96.31 519 SER A O 1
ATOM 4193 N N . TYR A 1 520 ? -3.777 -19 25.844 1 96.31 520 TYR A N 1
ATOM 4194 C CA . TYR A 1 520 ? -3.416 -17.781 26.562 1 96.31 520 TYR A CA 1
ATOM 4195 C C . TYR A 1 520 ? -4.645 -17.125 27.172 1 96.31 520 TYR A C 1
ATOM 4197 O O . TYR A 1 520 ? -4.645 -16.766 28.344 1 96.31 520 TYR A O 1
ATOM 4205 N N . LEU A 1 521 ? -5.703 -17.031 26.422 1 96.44 521 LEU A N 1
ATOM 4206 C CA . LEU A 1 521 ? -6.93 -16.391 26.875 1 96.44 521 LEU A CA 1
ATOM 4207 C C . LEU A 1 521 ? -7.629 -17.219 27.938 1 96.44 521 LEU A C 1
ATOM 4209 O O . LEU A 1 521 ? -8.133 -16.688 28.922 1 96.44 521 LEU A O 1
ATOM 4213 N N . THR A 1 522 ? -7.602 -18.516 27.812 1 96.12 522 THR A N 1
ATOM 4214 C CA . THR A 1 522 ? -8.344 -19.391 28.719 1 96.12 522 THR A CA 1
ATOM 4215 C C . THR A 1 522 ? -7.562 -19.641 30 1 96.12 522 THR A C 1
ATOM 4217 O O . THR A 1 522 ? -8.117 -19.547 31.094 1 96.12 522 THR A O 1
ATOM 4220 N N . GLU A 1 523 ? -6.32 -19.906 29.875 1 95.31 523 GLU A N 1
ATOM 4221 C CA . GLU A 1 523 ? -5.523 -20.344 31.016 1 95.31 523 GLU A CA 1
ATOM 4222 C C . GLU A 1 523 ? -5.012 -19.141 31.828 1 95.31 523 GLU A C 1
ATOM 4224 O O . GLU A 1 523 ? -5.027 -19.156 33.062 1 95.31 523 GLU A O 1
ATOM 4229 N N . GLU A 1 524 ? -4.586 -18.156 31.141 1 93 524 GLU A N 1
ATOM 4230 C CA . GLU A 1 524 ? -3.988 -17.016 31.844 1 93 524 GLU A CA 1
ATOM 4231 C C . GLU A 1 524 ? -5.059 -16.047 32.344 1 93 524 GLU A C 1
ATOM 4233 O O . GLU A 1 524 ? -4.91 -15.453 33.406 1 93 524 GLU A O 1
ATOM 4238 N N . TYR A 1 525 ? -6.156 -15.922 31.562 1 93.25 525 TYR A N 1
ATOM 4239 C CA . TYR A 1 525 ? -7.098 -14.867 31.938 1 93.25 525 TYR A CA 1
ATOM 4240 C C . TYR A 1 525 ? -8.477 -15.453 32.219 1 93.25 525 TYR A C 1
ATOM 4242 O O . TYR A 1 525 ? -9.43 -14.711 32.469 1 93.25 525 TYR A O 1
ATOM 4250 N N . GLY A 1 526 ? -8.648 -16.672 32.094 1 92.06 526 GLY A N 1
ATOM 4251 C CA . GLY A 1 526 ? -9.859 -17.359 32.5 1 92.06 526 GLY A CA 1
ATOM 4252 C C . GLY A 1 526 ? -11.039 -17.094 31.594 1 92.06 526 GLY A C 1
ATOM 4253 O O . GLY A 1 526 ? -12.195 -17.172 32.031 1 92.06 526 GLY A O 1
ATOM 4254 N N . VAL A 1 527 ? -10.836 -16.766 30.375 1 94.06 527 VAL A N 1
ATOM 4255 C CA . VAL A 1 527 ? -11.922 -16.594 29.406 1 94.06 527 VAL A CA 1
ATOM 4256 C C . VAL A 1 527 ? -12.57 -17.938 29.094 1 94.06 527 VAL A C 1
ATOM 4258 O O . VAL A 1 527 ? -11.875 -18.953 28.984 1 94.06 527 VAL A O 1
ATOM 4261 N N . ASP A 1 528 ? -13.867 -17.922 29.078 1 93.75 528 ASP A N 1
ATOM 4262 C CA . ASP A 1 528 ? -14.555 -19.172 28.781 1 93.75 528 ASP A CA 1
ATOM 4263 C C . ASP A 1 528 ? -14.18 -19.688 27.391 1 93.75 528 ASP A C 1
ATOM 4265 O O . ASP A 1 528 ? -13.906 -18.891 26.484 1 93.75 528 ASP A O 1
ATOM 4269 N N . ARG A 1 529 ? -14.203 -20.953 27.141 1 93.44 529 ARG A N 1
ATOM 4270 C CA . ARG A 1 529 ? -13.68 -21.625 25.969 1 93.44 529 ARG A CA 1
ATOM 4271 C C . ARG A 1 529 ? -14.383 -21.141 24.703 1 93.44 529 ARG A C 1
ATOM 4273 O O . ARG A 1 529 ? -13.742 -20.922 23.672 1 93.44 529 ARG A O 1
ATOM 4280 N N . GLU A 1 530 ? -15.633 -21.016 24.781 1 90.12 530 GLU A N 1
ATOM 4281 C CA . GLU A 1 530 ? -16.391 -20.609 23.609 1 90.12 530 GLU A CA 1
ATOM 4282 C C . GLU A 1 530 ? -16.031 -19.188 23.172 1 90.12 530 GLU A C 1
ATOM 4284 O O . GLU A 1 530 ? -15.773 -18.938 22 1 90.12 530 GLU A O 1
ATOM 4289 N N . SER A 1 531 ? -16.062 -18.328 24.141 1 91.69 531 SER A N 1
ATOM 4290 C CA . SER A 1 531 ? -15.719 -16.938 23.875 1 91.69 531 SER A CA 1
ATOM 4291 C C . SER A 1 531 ? -14.273 -16.812 23.391 1 91.69 531 SER A C 1
ATOM 4293 O O . SER A 1 531 ? -13.969 -15.992 22.531 1 91.69 531 SER A O 1
ATOM 4295 N N . ALA A 1 532 ? -13.414 -17.625 23.969 1 95.88 532 ALA A N 1
ATOM 4296 C CA . ALA A 1 532 ? -12.008 -17.609 23.578 1 95.88 532 ALA A CA 1
ATOM 4297 C C . ALA A 1 532 ? -11.836 -18.047 22.125 1 95.88 532 ALA A C 1
ATOM 4299 O O . ALA A 1 532 ? -11.039 -17.484 21.391 1 95.88 532 ALA A O 1
ATOM 4300 N N . PHE A 1 533 ? -12.602 -19.094 21.766 1 94.38 533 PHE A N 1
ATOM 4301 C CA . PHE A 1 533 ? -12.531 -19.578 20.391 1 94.38 533 PHE A CA 1
ATOM 4302 C C . PHE A 1 533 ? -13.008 -18.5 19.422 1 94.38 533 PHE A C 1
ATOM 4304 O O . PHE A 1 533 ? -12.375 -18.25 18.391 1 94.38 533 PHE A O 1
ATOM 4311 N N . VAL A 1 534 ? -14.086 -17.875 19.766 1 90.56 534 VAL A N 1
ATOM 4312 C CA . VAL A 1 534 ? -14.664 -16.859 18.906 1 90.56 534 VAL A CA 1
ATOM 4313 C C . VAL A 1 534 ? -13.688 -15.688 18.766 1 90.56 534 VAL A C 1
ATOM 4315 O O . VAL A 1 534 ? -13.438 -15.203 17.672 1 90.56 534 VAL A O 1
ATOM 4318 N N . THR A 1 535 ? -13.156 -15.242 19.859 1 95.19 535 THR A N 1
ATOM 4319 C CA . THR A 1 535 ? -12.227 -14.125 19.859 1 95.19 535 THR A CA 1
ATOM 4320 C C . THR A 1 535 ? -10.961 -14.469 19.062 1 95.19 535 THR A C 1
ATOM 4322 O O . THR A 1 535 ? -10.469 -13.656 18.281 1 95.19 535 THR A O 1
ATOM 4325 N N . THR A 1 536 ? -10.43 -15.68 19.297 1 96.5 536 THR A N 1
ATOM 4326 C CA . THR A 1 536 ? -9.242 -16.109 18.578 1 96.5 536 THR A CA 1
ATOM 4327 C C . THR A 1 536 ? -9.508 -16.203 17.078 1 96.5 536 THR A C 1
ATOM 4329 O O . THR A 1 536 ? -8.672 -15.789 16.266 1 96.5 536 THR A O 1
ATOM 4332 N N . THR A 1 537 ? -10.672 -16.703 16.734 1 94 537 THR A N 1
ATOM 4333 C CA . THR A 1 537 ? -11.062 -16.781 15.336 1 94 537 THR A CA 1
ATOM 4334 C C . THR A 1 537 ? -11.117 -15.391 14.711 1 94 537 THR A C 1
ATOM 4336 O O . THR A 1 537 ? -10.656 -15.188 13.578 1 94 537 THR A O 1
ATOM 4339 N N . ARG A 1 538 ? -11.57 -14.422 15.445 1 92.44 538 ARG A N 1
ATOM 4340 C CA . ARG A 1 538 ? -11.695 -13.047 14.969 1 92.44 538 ARG A CA 1
ATOM 4341 C C . ARG A 1 538 ? -10.328 -12.461 14.625 1 92.44 538 ARG A C 1
ATOM 4343 O O . ARG A 1 538 ? -10.188 -11.734 13.641 1 92.44 538 ARG A O 1
ATOM 4350 N N . VAL A 1 539 ? -9.352 -12.852 15.391 1 96.38 539 VAL A N 1
ATOM 4351 C CA . VAL A 1 539 ? -8.07 -12.18 15.219 1 96.38 539 VAL A CA 1
ATOM 4352 C C . VAL A 1 539 ? -7.211 -12.961 14.219 1 96.38 539 VAL A C 1
ATOM 4354 O O . VAL A 1 539 ? -6.316 -12.391 13.586 1 96.38 539 VAL A O 1
ATOM 4357 N N . TYR A 1 540 ? -7.527 -14.25 13.969 1 96.19 540 TYR A N 1
ATOM 4358 C CA . TYR A 1 540 ? -6.715 -15.047 13.055 1 96.19 540 TYR A CA 1
ATOM 4359 C C . TYR A 1 540 ? -7.359 -15.125 11.672 1 96.19 540 TYR A C 1
ATOM 4361 O O . TYR A 1 540 ? -6.73 -15.578 10.711 1 96.19 540 TYR A O 1
ATOM 4369 N N . ARG A 1 541 ? -8.641 -14.742 11.57 1 93.5 541 ARG A N 1
ATOM 4370 C CA . ARG A 1 541 ? -9.281 -14.781 10.258 1 93.5 541 ARG A CA 1
ATOM 4371 C C . ARG A 1 541 ? -8.531 -13.906 9.258 1 93.5 541 ARG A C 1
ATOM 4373 O O . ARG A 1 541 ? -7.867 -12.938 9.641 1 93.5 541 ARG A O 1
ATOM 4380 N N . GLY A 1 542 ? -8.625 -14.266 7.926 1 93.19 542 GLY A N 1
ATOM 4381 C CA . GLY A 1 542 ? -7.941 -13.578 6.84 1 93.19 542 GLY A CA 1
ATOM 4382 C C . GLY A 1 542 ? -6.445 -13.844 6.816 1 93.19 542 GLY A C 1
ATOM 4383 O O . GLY A 1 542 ? -5.789 -13.633 5.793 1 93.19 542 GLY A O 1
ATOM 4384 N N . GLY A 1 543 ? -5.82 -14.281 7.867 1 93.31 543 GLY A N 1
ATOM 4385 C CA . GLY A 1 543 ? -4.387 -14.469 8.023 1 93.31 543 GLY A CA 1
ATOM 4386 C C . GLY A 1 543 ? -3.785 -13.602 9.117 1 93.31 543 GLY A C 1
ATOM 4387 O O . GLY A 1 543 ? -2.562 -13.477 9.211 1 93.31 543 GLY A O 1
ATOM 4388 N N . GLY A 1 544 ? -4.609 -13.023 9.898 1 95.44 544 GLY A N 1
ATOM 4389 C CA . GLY A 1 544 ? -4.238 -12.094 10.953 1 95.44 544 GLY A CA 1
ATOM 4390 C C . GLY A 1 544 ? -4.91 -10.742 10.82 1 95.44 544 GLY A C 1
ATOM 4391 O O . GLY A 1 544 ? -4.414 -9.867 10.117 1 95.44 544 GLY A O 1
ATOM 4392 N N . PHE A 1 545 ? -6.039 -10.594 11.414 1 95.56 545 PHE A N 1
ATOM 4393 C CA . PHE A 1 545 ? -6.863 -9.391 11.336 1 95.56 545 PHE A CA 1
ATOM 4394 C C . PHE A 1 545 ? -6.758 -8.578 12.617 1 95.56 545 PHE A C 1
ATOM 4396 O O . PHE A 1 545 ? -7.27 -8.984 13.664 1 95.56 545 PHE A O 1
ATOM 4403 N N . THR A 1 546 ? -6.152 -7.375 12.594 1 96.12 546 THR A N 1
ATOM 4404 C CA . THR A 1 546 ? -5.766 -6.66 13.805 1 96.12 546 THR A CA 1
ATOM 4405 C C . THR A 1 546 ? -6.816 -5.617 14.172 1 96.12 546 THR A C 1
ATOM 4407 O O . THR A 1 546 ? -6.582 -4.777 15.047 1 96.12 546 THR A O 1
ATOM 4410 N N . LYS A 1 547 ? -7.977 -5.629 13.656 1 94.38 547 LYS A N 1
ATOM 4411 C CA . LYS A 1 547 ? -9.008 -4.605 13.805 1 94.38 547 LYS A CA 1
ATOM 4412 C C . LYS A 1 547 ? -9.492 -4.523 15.25 1 94.38 547 LYS A C 1
ATOM 4414 O O . LYS A 1 547 ? -9.766 -3.436 15.758 1 94.38 547 LYS A O 1
ATOM 4419 N N . ASP A 1 548 ? -9.523 -5.555 15.969 1 94.81 548 ASP A N 1
ATOM 4420 C CA . ASP A 1 548 ? -10.305 -5.691 17.188 1 94.81 548 ASP A CA 1
ATOM 4421 C C . ASP A 1 548 ? -9.672 -4.906 18.344 1 94.81 548 ASP A C 1
ATOM 4423 O O . ASP A 1 548 ? -10.328 -4.621 19.344 1 94.81 548 ASP A O 1
ATOM 4427 N N . HIS A 1 549 ? -8.398 -4.637 18.25 1 96.06 549 HIS A N 1
ATOM 4428 C CA . HIS A 1 549 ? -7.801 -3.873 19.344 1 96.06 549 HIS A CA 1
ATOM 4429 C C . HIS A 1 549 ? -8.312 -2.438 19.359 1 96.06 549 HIS A C 1
ATOM 4431 O O . HIS A 1 549 ? -8.227 -1.752 20.375 1 96.06 549 HIS A O 1
ATOM 4437 N N . LEU A 1 550 ? -8.938 -1.981 18.297 1 95.38 550 LEU A N 1
ATOM 4438 C CA . LEU A 1 550 ? -9.328 -0.586 18.109 1 95.38 550 LEU A CA 1
ATOM 4439 C C . LEU A 1 550 ? -10.516 -0.229 18.984 1 95.38 550 LEU A C 1
ATOM 4441 O O . LEU A 1 550 ? -10.742 0.946 19.281 1 95.38 550 LEU A O 1
ATOM 4445 N N . TYR A 1 551 ? -11.281 -1.261 19.453 1 94.06 551 TYR A N 1
ATOM 4446 C CA . TYR A 1 551 ? -12.492 -0.993 20.234 1 94.06 551 TYR A CA 1
ATOM 4447 C C . TYR A 1 551 ? -12.148 -0.315 21.547 1 94.06 551 TYR A C 1
ATOM 4449 O O . TYR A 1 551 ? -12.633 0.786 21.828 1 94.06 551 TYR A O 1
ATOM 4457 N N . LEU A 1 552 ? -11.32 -0.956 22.297 1 95.38 552 LEU A N 1
ATOM 4458 C CA . LEU A 1 552 ? -10.961 -0.409 23.609 1 95.38 552 LEU A CA 1
ATOM 4459 C C . LEU A 1 552 ? -10.156 0.875 23.453 1 95.38 552 LEU A C 1
ATOM 4461 O O . LEU A 1 552 ? -10.414 1.863 24.141 1 95.38 552 LEU A O 1
ATOM 4465 N N . GLU A 1 553 ? -9.219 0.82 22.531 1 93.94 553 GLU A N 1
ATOM 4466 C CA . GLU A 1 553 ? -8.383 1.995 22.297 1 93.94 553 GLU A CA 1
ATOM 4467 C C . GLU A 1 553 ? -9.211 3.18 21.812 1 93.94 553 GLU A C 1
ATOM 4469 O O . GLU A 1 553 ? -9 4.312 22.25 1 93.94 553 GLU A O 1
ATOM 4474 N N . GLY A 1 554 ? -10.078 2.885 20.875 1 94.75 554 GLY A N 1
ATOM 4475 C CA . GLY A 1 554 ? -10.969 3.924 20.391 1 94.75 554 GLY A CA 1
ATOM 4476 C C . GLY A 1 554 ? -11.828 4.535 21.469 1 94.75 554 GLY A C 1
ATOM 4477 O O . GLY A 1 554 ? -12.008 5.754 21.516 1 94.75 554 GLY A O 1
ATOM 4478 N N . PHE A 1 555 ? -12.305 3.684 22.422 1 95.44 555 PHE A N 1
ATOM 4479 C CA . PHE A 1 555 ? -13.141 4.156 23.531 1 95.44 555 PHE A CA 1
ATOM 4480 C C . PHE A 1 555 ? -12.359 5.105 24.422 1 95.44 555 PHE A C 1
ATOM 4482 O O . PHE A 1 555 ? -12.828 6.211 24.719 1 95.44 555 PHE A O 1
ATOM 4489 N N . ILE A 1 556 ? -11.211 4.684 24.797 1 94.31 556 ILE A N 1
ATOM 4490 C CA . ILE A 1 556 ? -10.398 5.469 25.719 1 94.31 556 ILE A CA 1
ATOM 4491 C C . ILE A 1 556 ? -10.039 6.809 25.062 1 94.31 556 ILE A C 1
ATOM 4493 O O . ILE A 1 556 ? -10.164 7.859 25.703 1 94.31 556 ILE A O 1
ATOM 4497 N N . ASN A 1 557 ? -9.641 6.738 23.797 1 93.56 557 ASN A N 1
ATOM 4498 C CA . ASN A 1 557 ? -9.305 7.961 23.078 1 93.56 557 ASN A CA 1
ATOM 4499 C C . ASN A 1 557 ? -10.508 8.891 22.953 1 93.56 557 ASN A C 1
ATOM 4501 O O . ASN A 1 557 ? -10.367 10.109 23.109 1 93.56 557 ASN A O 1
ATOM 4505 N N . THR A 1 558 ? -11.633 8.336 22.672 1 95.06 558 THR A N 1
ATOM 4506 C CA . THR A 1 558 ? -12.852 9.117 22.516 1 95.06 558 THR A CA 1
ATOM 4507 C C . THR A 1 558 ? -13.258 9.75 23.844 1 95.06 558 THR A C 1
ATOM 4509 O O . THR A 1 558 ? -13.695 10.906 23.891 1 95.06 558 THR A O 1
ATOM 4512 N N . LEU A 1 559 ? -13.133 9 24.891 1 93.06 559 LEU A N 1
ATOM 4513 C CA . LEU A 1 559 ? -13.461 9.516 26.219 1 93.06 559 LEU A CA 1
ATOM 4514 C C . LEU A 1 559 ? -12.586 10.711 26.562 1 93.06 559 LEU A C 1
ATOM 4516 O O . LEU A 1 559 ? -13.07 11.703 27.109 1 93.06 559 LEU A O 1
ATOM 4520 N N . GLN A 1 560 ? -11.367 10.586 26.25 1 92.06 560 GLN A N 1
ATOM 4521 C CA . GLN A 1 560 ? -10.43 11.68 26.516 1 92.06 560 GLN A CA 1
ATOM 4522 C C . GLN A 1 560 ? -10.766 12.906 25.688 1 92.06 560 GLN A C 1
ATOM 4524 O O . GLN A 1 560 ? -10.758 14.031 26.188 1 92.06 560 GLN A O 1
ATOM 4529 N N . GLN A 1 561 ? -11.023 12.672 24.453 1 93 561 GLN A N 1
ATOM 4530 C CA . GLN A 1 561 ? -11.344 13.781 23.562 1 93 561 GLN A CA 1
ATOM 4531 C C . GLN A 1 561 ? -12.648 14.461 23.969 1 93 561 GLN A C 1
ATOM 4533 O O . GLN A 1 561 ? -12.789 15.68 23.844 1 93 561 GLN A O 1
ATOM 4538 N N . ALA A 1 562 ? -13.555 13.68 24.438 1 92.06 562 ALA A N 1
ATOM 4539 C CA . ALA A 1 562 ? -14.867 14.195 24.828 1 92.06 562 ALA A CA 1
ATOM 4540 C C . ALA A 1 562 ? -14.75 15.141 26.016 1 92.06 562 ALA A C 1
ATOM 4542 O O . ALA A 1 562 ? -15.609 16 26.219 1 92.06 562 ALA A O 1
ATOM 4543 N N . GLN A 1 563 ? -13.695 14.969 26.781 1 89.75 563 GLN A N 1
ATOM 4544 C CA . GLN A 1 563 ? -13.461 15.852 27.922 1 89.75 563 GLN A CA 1
ATOM 4545 C C . GLN A 1 563 ? -12.922 17.203 27.469 1 89.75 563 GLN A C 1
ATOM 4547 O O . GLN A 1 563 ? -13.07 18.203 28.172 1 89.75 563 GLN A O 1
ATOM 4552 N N . LYS A 1 564 ? -12.375 17.219 26.312 1 91.75 564 LYS A N 1
ATOM 4553 C CA . LYS A 1 564 ? -11.688 18.422 25.844 1 91.75 564 LYS A CA 1
ATOM 4554 C C . LYS A 1 564 ? -12.562 19.234 24.906 1 91.75 564 LYS A C 1
ATOM 4556 O O . LYS A 1 564 ? -12.43 20.453 24.828 1 91.75 564 LYS A O 1
ATOM 4561 N N . ARG A 1 565 ? -13.367 18.547 24.172 1 93.19 565 ARG A N 1
ATOM 4562 C CA . ARG A 1 565 ? -14.18 19.25 23.172 1 93.19 565 ARG A CA 1
ATOM 4563 C C . ARG A 1 565 ? -15.422 18.438 22.812 1 93.19 565 ARG A C 1
ATOM 4565 O O . ARG A 1 565 ? -15.516 17.266 23.156 1 93.19 565 ARG A O 1
ATOM 4572 N N . SER A 1 566 ? -16.281 19.172 22.141 1 93.44 566 SER A N 1
ATOM 4573 C CA . SER A 1 566 ? -17.453 18.469 21.609 1 93.44 566 SER A CA 1
ATOM 4574 C C . SER A 1 566 ? -17.078 17.531 20.469 1 93.44 566 SER A C 1
ATOM 4576 O O . SER A 1 566 ? -16.281 17.906 19.609 1 93.44 566 SER A O 1
ATOM 4578 N N . LEU A 1 567 ? -17.641 16.328 20.469 1 94.75 567 LEU A N 1
ATOM 4579 C CA . LEU A 1 567 ? -17.344 15.352 19.422 1 94.75 567 LEU A CA 1
ATOM 4580 C C . LEU A 1 567 ? -18.547 15.18 18.5 1 94.75 567 LEU A C 1
ATOM 4582 O O . LEU A 1 567 ? -18.578 14.25 17.688 1 94.75 567 LEU A O 1
ATOM 4586 N N . ASP A 1 568 ? -19.484 16.078 18.562 1 94.44 568 ASP A N 1
ATOM 4587 C CA . ASP A 1 568 ? -20.734 15.961 17.828 1 94.44 568 ASP A CA 1
ATOM 4588 C C . ASP A 1 568 ? -20.469 15.883 16.328 1 94.44 568 ASP A C 1
ATOM 4590 O O . ASP A 1 568 ? -21.141 15.133 15.617 1 94.44 568 ASP A O 1
ATOM 4594 N N . ASN A 1 569 ? -19.547 16.625 15.883 1 96.31 569 ASN A N 1
ATOM 4595 C CA . ASN A 1 569 ? -19.281 16.703 14.453 1 96.31 569 ASN A CA 1
ATOM 4596 C C . ASN A 1 569 ? -18.703 15.398 13.914 1 96.31 569 ASN A C 1
ATOM 4598 O O . ASN A 1 569 ? -18.672 15.188 12.703 1 96.31 569 ASN A O 1
ATOM 4602 N N . LEU A 1 570 ? -18.266 14.5 14.82 1 96.69 570 LEU A N 1
ATOM 4603 C CA . LEU A 1 570 ? -17.812 13.188 14.375 1 96.69 570 LEU A CA 1
ATOM 4604 C C . LEU A 1 570 ? -18.984 12.359 13.859 1 96.69 570 LEU A C 1
ATOM 4606 O O . LEU A 1 570 ? -18.797 11.375 13.141 1 96.69 570 LEU A O 1
ATOM 4610 N N . LEU A 1 571 ? -20.219 12.805 14.234 1 97.19 571 LEU A N 1
ATOM 4611 C CA . LEU A 1 571 ? -21.422 12.055 13.852 1 97.19 571 LEU A CA 1
ATOM 4612 C C . LEU A 1 571 ? -21.906 12.484 12.477 1 97.19 571 LEU A C 1
ATOM 4614 O O . LEU A 1 571 ? -22.875 11.922 11.945 1 97.19 571 LEU A O 1
ATOM 4618 N N . VAL A 1 572 ? -21.234 13.422 11.836 1 97.12 572 VAL A N 1
ATOM 4619 C CA . VAL A 1 572 ? -21.625 13.914 10.516 1 97.12 572 VAL A CA 1
ATOM 4620 C C . VAL A 1 572 ? -21.594 12.766 9.508 1 97.12 572 VAL A C 1
ATOM 4622 O O . VAL A 1 572 ? -22.375 12.758 8.547 1 97.12 572 VAL A O 1
ATOM 4625 N N . GLY A 1 573 ? -20.844 11.836 9.703 1 97.19 573 GLY A N 1
ATOM 4626 C CA . GLY A 1 573 ? -20.641 10.641 8.898 1 97.19 573 GLY A CA 1
ATOM 4627 C C . GLY A 1 573 ? -19.672 9.664 9.523 1 97.19 573 GLY A C 1
ATOM 4628 O O . GLY A 1 573 ? -19.609 9.531 10.742 1 97.19 573 GLY A O 1
ATOM 4629 N N . LYS A 1 574 ? -19.031 8.875 8.664 1 95.44 574 LYS A N 1
ATOM 4630 C CA . LYS A 1 574 ? -17.969 7.992 9.133 1 95.44 574 LYS A CA 1
ATOM 4631 C C . LYS A 1 574 ? -16.625 8.719 9.172 1 95.44 574 LYS A C 1
ATOM 4633 O O . LYS A 1 574 ? -15.781 8.516 8.305 1 95.44 574 LYS A O 1
ATOM 4638 N N . CYS A 1 575 ? -16.438 9.477 10.227 1 96.69 575 CYS A N 1
ATOM 4639 C CA . CYS A 1 575 ? -15.344 10.438 10.328 1 96.69 575 CYS A CA 1
ATOM 4640 C C . CYS A 1 575 ? -14.25 9.922 11.266 1 96.69 575 CYS A C 1
ATOM 4642 O O . CYS A 1 575 ? -14.398 8.859 11.875 1 96.69 575 CYS A O 1
ATOM 4644 N N . SER A 1 576 ? -13.195 10.602 11.273 1 95.75 576 SER A N 1
ATOM 4645 C CA . SER A 1 576 ? -12.055 10.266 12.125 1 95.75 576 SER A CA 1
ATOM 4646 C C . SER A 1 576 ? -11.594 11.484 12.922 1 95.75 576 SER A C 1
ATOM 4648 O O . SER A 1 576 ? -11.773 12.625 12.484 1 95.75 576 SER A O 1
ATOM 4650 N N . TYR A 1 577 ? -11.016 11.195 14.062 1 94.38 577 TYR A N 1
ATOM 4651 C CA . TYR A 1 577 ? -10.508 12.25 14.938 1 94.38 577 TYR A CA 1
ATOM 4652 C C . TYR A 1 577 ? -9.445 13.078 14.219 1 94.38 577 TYR A C 1
ATOM 4654 O O . TYR A 1 577 ? -9.32 14.281 14.469 1 94.38 577 TYR A O 1
ATOM 4662 N N . GLN A 1 578 ? -8.781 12.453 13.328 1 92.38 578 GLN A N 1
ATOM 4663 C CA . GLN A 1 578 ? -7.695 13.094 12.594 1 92.38 578 GLN A CA 1
ATOM 4664 C C . GLN A 1 578 ? -8.211 14.297 11.805 1 92.38 578 GLN A C 1
ATOM 4666 O O . GLN A 1 578 ? -7.469 15.25 11.57 1 92.38 578 GLN A O 1
ATOM 4671 N N . TYR A 1 579 ? -9.461 14.305 11.484 1 95.44 579 TYR A N 1
ATOM 4672 C CA . TYR A 1 579 ? -10.008 15.336 10.609 1 95.44 579 TYR A CA 1
ATOM 4673 C C . TYR A 1 579 ? -11.039 16.188 11.336 1 95.44 579 TYR A C 1
ATOM 4675 O O . TYR A 1 579 ? -11.812 16.906 10.703 1 95.44 579 TYR A O 1
ATOM 4683 N N . LEU A 1 580 ? -11.109 16.047 12.641 1 95.5 580 LEU A N 1
ATOM 4684 C CA . LEU A 1 580 ? -12.156 16.719 13.398 1 95.5 580 LEU A CA 1
ATOM 4685 C C . LEU A 1 580 ? -12.055 18.234 13.242 1 95.5 580 LEU A C 1
ATOM 4687 O O . LEU A 1 580 ? -13.078 18.922 13.117 1 95.5 580 LEU A O 1
ATOM 4691 N N . ASP A 1 581 ? -10.82 18.844 13.219 1 92.44 581 ASP A N 1
ATOM 4692 C CA . ASP A 1 581 ? -10.648 20.281 13.031 1 92.44 581 ASP A CA 1
ATOM 4693 C C . ASP A 1 581 ? -11.164 20.719 11.664 1 92.44 581 ASP A C 1
ATOM 4695 O O . ASP A 1 581 ? -11.828 21.75 11.555 1 92.44 581 ASP A O 1
ATOM 4699 N N . LEU A 1 582 ? -10.82 19.938 10.742 1 93.38 582 LEU A N 1
ATOM 4700 C CA . LEU A 1 582 ? -11.289 20.234 9.398 1 93.38 582 LEU A CA 1
ATOM 4701 C C . LEU A 1 582 ? -12.812 20.125 9.32 1 93.38 582 LEU A C 1
ATOM 4703 O O . LEU A 1 582 ? -13.469 20.969 8.703 1 93.38 582 LEU A O 1
ATOM 4707 N N . ILE A 1 583 ? -13.406 19.109 9.922 1 96 583 ILE A N 1
ATOM 4708 C CA . ILE A 1 583 ? -14.852 18.906 9.906 1 96 583 ILE A CA 1
ATOM 4709 C C . ILE A 1 583 ? -15.547 20.078 10.586 1 96 583 ILE A C 1
ATOM 4711 O O . ILE A 1 583 ? -16.547 20.594 10.078 1 96 583 ILE A O 1
ATOM 4715 N N . ASP A 1 584 ? -14.977 20.484 11.703 1 94.38 584 ASP A N 1
ATOM 4716 C CA . ASP A 1 584 ? -15.516 21.656 12.398 1 94.38 584 ASP A CA 1
ATOM 4717 C C . ASP A 1 584 ? -15.516 22.875 11.492 1 94.38 584 ASP A C 1
ATOM 4719 O O . ASP A 1 584 ? -16.5 23.625 11.438 1 94.38 584 ASP A O 1
ATOM 4723 N N . GLU A 1 585 ? -14.406 23.062 10.828 1 90.88 585 GLU A N 1
ATOM 4724 C CA . GLU A 1 585 ? -14.281 24.188 9.906 1 90.88 585 GLU A CA 1
ATOM 4725 C C . GLU A 1 585 ? -15.32 24.109 8.797 1 90.88 585 GLU A C 1
ATOM 4727 O O . GLU A 1 585 ? -15.961 25.109 8.469 1 90.88 585 GLU A O 1
ATOM 4732 N N . LEU A 1 586 ? -15.523 22.938 8.25 1 92.69 586 LEU A N 1
ATOM 4733 C CA . LEU A 1 586 ? -16.438 22.766 7.133 1 92.69 586 LEU A CA 1
ATOM 4734 C C . LEU A 1 586 ? -17.891 22.953 7.57 1 92.69 586 LEU A C 1
ATOM 4736 O O . LEU A 1 586 ? -18.703 23.469 6.809 1 92.69 586 LEU A O 1
ATOM 4740 N N . VAL A 1 587 ? -18.219 22.531 8.758 1 93.19 587 VAL A N 1
ATOM 4741 C CA . VAL A 1 587 ? -19.562 22.75 9.305 1 93.19 587 VAL A CA 1
ATOM 4742 C C . VAL A 1 587 ? -19.797 24.25 9.516 1 93.19 587 VAL A C 1
ATOM 4744 O O . VAL A 1 587 ? -20.844 24.781 9.156 1 93.19 587 VAL A O 1
ATOM 4747 N N . GLU A 1 588 ? -18.781 24.891 10.055 1 89.62 588 GLU A N 1
ATOM 4748 C CA . GLU A 1 588 ? -18.891 26.328 10.32 1 89.62 588 GLU A CA 1
ATOM 4749 C C . GLU A 1 588 ? -19.016 27.109 9.023 1 89.62 588 GLU A C 1
ATOM 4751 O O . GLU A 1 588 ? -19.688 28.141 8.977 1 89.62 588 GLU A O 1
ATOM 4756 N N . ARG A 1 589 ? -18.344 26.609 8.023 1 86.44 589 ARG A N 1
ATOM 4757 C CA . ARG A 1 589 ? -18.375 27.266 6.715 1 86.44 589 ARG A CA 1
ATOM 4758 C C . ARG A 1 589 ? -19.688 26.984 5.996 1 86.44 589 ARG A C 1
ATOM 4760 O O . ARG A 1 589 ? -20.016 27.641 5.012 1 86.44 589 ARG A O 1
ATOM 4767 N N . GLY A 1 590 ? -20.469 25.938 6.527 1 88.44 590 GLY A N 1
ATOM 4768 C CA . GLY A 1 590 ? -21.734 25.578 5.914 1 88.44 590 GLY A CA 1
ATOM 4769 C C . GLY A 1 590 ? -21.578 24.578 4.781 1 88.44 590 GLY A C 1
ATOM 4770 O O . GLY A 1 590 ? -22.516 24.359 4.016 1 88.44 590 GLY A O 1
ATOM 4771 N N . TRP A 1 591 ? -20.344 24.094 4.574 1 90 591 TRP A N 1
ATOM 4772 C CA . TRP A 1 591 ? -20.125 23.062 3.564 1 90 591 TRP A CA 1
ATOM 4773 C C . TRP A 1 591 ? -20.797 21.75 3.975 1 90 591 TRP A C 1
ATOM 4775 O O . TRP A 1 591 ? -21.203 20.969 3.121 1 90 591 TRP A O 1
ATOM 4785 N N . LEU A 1 592 ? -20.875 21.484 5.316 1 94.12 592 LEU A N 1
ATOM 4786 C CA . LEU A 1 592 ? -21.438 20.266 5.859 1 94.12 592 LEU A CA 1
ATOM 4787 C C . LEU A 1 592 ? -22.656 20.578 6.738 1 94.12 592 LEU A C 1
ATOM 4789 O O . LEU A 1 592 ? -22.734 21.656 7.324 1 94.12 592 LEU A O 1
ATOM 4793 N N . ILE A 1 593 ? -23.5 19.625 6.797 1 95.38 593 ILE A N 1
ATOM 4794 C CA . ILE A 1 593 ? -24.703 19.734 7.609 1 95.38 593 ILE A CA 1
ATOM 4795 C C . ILE A 1 593 ? -24.453 19.125 8.984 1 95.38 593 ILE A C 1
ATOM 4797 O O . ILE A 1 593 ? -23.844 18.062 9.102 1 95.38 593 ILE A O 1
ATOM 4801 N N . LYS A 1 594 ? -24.875 19.797 9.961 1 95.81 594 LYS A N 1
ATOM 4802 C CA . LYS A 1 594 ? -24.766 19.266 11.312 1 95.81 594 LYS A CA 1
ATOM 4803 C C . LYS A 1 594 ? -25.484 17.906 11.422 1 95.81 594 LYS A C 1
ATOM 4805 O O . LYS A 1 594 ? -26.484 17.672 10.75 1 95.81 594 LYS A O 1
ATOM 4810 N N . PRO A 1 595 ? -24.922 17.031 12.242 1 96.5 595 PRO A N 1
ATOM 4811 C CA . PRO A 1 595 ? -25.562 15.711 12.375 1 96.5 595 PRO A CA 1
ATOM 4812 C C . PRO A 1 595 ? -26.984 15.797 12.945 1 96.5 595 PRO A C 1
ATOM 4814 O O . PRO A 1 595 ? -27.203 16.5 13.938 1 96.5 595 PRO A O 1
ATOM 4817 N N . ARG A 1 596 ? -27.859 15.133 12.344 1 95.31 596 ARG A N 1
ATOM 4818 C CA . ARG A 1 596 ? -29.25 15.062 12.781 1 95.31 596 ARG A CA 1
ATOM 4819 C C . ARG A 1 596 ? -29.453 13.883 13.727 1 95.31 596 ARG A C 1
ATOM 4821 O O . ARG A 1 596 ? -30.156 14.016 14.734 1 95.31 596 ARG A O 1
ATOM 4828 N N . PHE A 1 597 ? -28.969 12.742 13.352 1 95.69 597 PHE A N 1
ATOM 4829 C CA . PHE A 1 597 ? -29.141 11.516 14.117 1 95.69 597 PHE A CA 1
ATOM 4830 C C . PHE A 1 597 ? -28 11.32 15.102 1 95.69 597 PHE A C 1
ATOM 4832 O O . PHE A 1 597 ? -26.828 11.5 14.742 1 95.69 597 PHE A O 1
ATOM 4839 N N . ARG A 1 598 ? -28.266 10.977 16.266 1 92.44 598 ARG A N 1
ATOM 4840 C CA . ARG A 1 598 ? -27.266 10.758 17.297 1 92.44 598 ARG A CA 1
ATOM 4841 C C . ARG A 1 598 ? -27.766 9.789 18.359 1 92.44 598 ARG A C 1
ATOM 4843 O O . ARG A 1 598 ? -28.969 9.477 18.391 1 92.44 598 ARG A O 1
ATOM 4850 N N . PHE A 1 599 ? -26.922 9.266 19.141 1 92.25 599 PHE A N 1
ATOM 4851 C CA . PHE A 1 599 ? -27.25 8.383 20.25 1 92.25 599 PHE A CA 1
ATOM 4852 C C . PHE A 1 599 ? -27.766 9.18 21.438 1 92.25 599 PHE A C 1
ATOM 4854 O O . PHE A 1 599 ? -27.734 10.406 21.438 1 92.25 599 PHE A O 1
ATOM 4861 N N . ASP A 1 600 ? -28.281 8.469 22.422 1 88.31 600 ASP A N 1
ATOM 4862 C CA . ASP A 1 600 ? -28.812 9.094 23.625 1 88.31 600 ASP A CA 1
ATOM 4863 C C . ASP A 1 600 ? -27.703 9.383 24.641 1 88.31 600 ASP A C 1
ATOM 4865 O O . ASP A 1 600 ? -26.812 8.562 24.844 1 88.31 600 ASP A O 1
ATOM 4869 N N . ASP A 1 601 ? -27.672 10.594 25 1 86.88 601 ASP A N 1
ATOM 4870 C CA . ASP A 1 601 ? -26.844 10.953 26.141 1 86.88 601 ASP A CA 1
ATOM 4871 C C . ASP A 1 601 ? -27.688 11.172 27.391 1 86.88 601 ASP A C 1
ATOM 4873 O O . ASP A 1 601 ? -28.188 12.273 27.625 1 86.88 601 ASP A O 1
ATOM 4877 N N . LEU A 1 602 ? -27.844 10.141 28.141 1 82.44 602 LEU A N 1
ATOM 4878 C CA . LEU A 1 602 ? -28.781 10.172 29.266 1 82.44 602 LEU A CA 1
ATOM 4879 C C . LEU A 1 602 ? -28.109 10.766 30.5 1 82.44 602 LEU A C 1
ATOM 4881 O O . LEU A 1 602 ? -28.766 10.977 31.516 1 82.44 602 LEU A O 1
ATOM 4885 N N . GLY A 1 603 ? -26.859 11.164 30.375 1 75.31 603 GLY A N 1
ATOM 4886 C CA . GLY A 1 603 ? -26.156 11.766 31.484 1 75.31 603 GLY A CA 1
ATOM 4887 C C . GLY A 1 603 ? -26.047 10.852 32.688 1 75.31 603 GLY A C 1
ATOM 4888 O O . GLY A 1 603 ? -25.922 11.312 33.812 1 75.31 603 GLY A O 1
ATOM 4889 N N . SER A 1 604 ? -26.297 9.578 32.469 1 77 604 SER A N 1
ATOM 4890 C CA . SER A 1 604 ? -26.234 8.641 33.594 1 77 604 SER A CA 1
ATOM 4891 C C . SER A 1 604 ? -24.781 8.398 34.031 1 77 604 SER A C 1
ATOM 4893 O O . SER A 1 604 ? -23.891 8.328 33.188 1 77 604 SER A O 1
ATOM 4895 N N . GLU A 1 605 ? -24.609 8.531 35.312 1 76.62 605 GLU A N 1
ATOM 4896 C CA . GLU A 1 605 ? -23.297 8.242 35.875 1 76.62 605 GLU A CA 1
ATOM 4897 C C . GLU A 1 605 ? -23.109 6.746 36.125 1 76.62 605 GLU A C 1
ATOM 4899 O O . GLU A 1 605 ? -23.984 6.105 36.719 1 76.62 605 GLU A O 1
ATOM 4904 N N . PRO A 1 606 ? -22.141 6.219 35.625 1 81.38 606 PRO A N 1
ATOM 4905 C CA . PRO A 1 606 ? -21.891 4.797 35.875 1 81.38 606 PRO A CA 1
ATOM 4906 C C . PRO A 1 606 ? -21.688 4.488 37.375 1 81.38 606 PRO A C 1
ATOM 4908 O O . PRO A 1 606 ? -21.484 5.402 38.156 1 81.38 606 PRO A O 1
ATOM 4911 N N . GLU A 1 607 ? -21.828 3.258 37.719 1 86.38 607 GLU A N 1
ATOM 4912 C CA . GLU A 1 607 ? -21.484 2.795 39.062 1 86.38 607 GLU A CA 1
ATOM 4913 C C . GLU A 1 607 ? -20.094 3.266 39.469 1 86.38 607 GLU A C 1
ATOM 4915 O O . GLU A 1 607 ? -19.156 3.264 38.656 1 86.38 607 GLU A O 1
ATOM 4920 N N . PRO A 1 608 ? -19.969 3.732 40.656 1 90.06 608 PRO A N 1
ATOM 4921 C CA . PRO A 1 608 ? -18.719 4.383 41.094 1 90.06 608 PRO A CA 1
ATOM 4922 C C . PRO A 1 608 ? -17.484 3.516 40.875 1 90.06 608 PRO A C 1
ATOM 4924 O O . PRO A 1 608 ? -16.438 4.023 40.469 1 90.06 608 PRO A O 1
ATOM 4927 N N . THR A 1 609 ? -17.625 2.254 41.188 1 92.19 609 THR A N 1
ATOM 4928 C CA . THR A 1 609 ? -16.469 1.38 41 1 92.19 609 THR A CA 1
ATOM 4929 C C . THR A 1 609 ? -16.109 1.264 39.5 1 92.19 609 THR A C 1
ATOM 4931 O O . THR A 1 609 ? -14.938 1.244 39.156 1 92.19 609 THR A O 1
ATOM 4934 N N . LEU A 1 610 ? -17.125 1.163 38.75 1 92.81 610 LEU A N 1
ATOM 4935 C CA . LEU A 1 610 ? -16.906 1.105 37.281 1 92.81 610 LEU A CA 1
ATOM 4936 C C . LEU A 1 610 ? -16.281 2.402 36.781 1 92.81 610 LEU A C 1
ATOM 4938 O O . LEU A 1 610 ? -15.359 2.375 35.969 1 92.81 610 LEU A O 1
ATOM 4942 N N . LYS A 1 611 ? -16.812 3.449 37.281 1 91.56 611 LYS A N 1
ATOM 4943 C CA . LYS A 1 611 ? -16.266 4.758 36.938 1 91.56 611 LYS A CA 1
ATOM 4944 C C . LYS A 1 611 ? -14.781 4.852 37.312 1 91.56 611 LYS A C 1
ATOM 4946 O O . LYS A 1 611 ? -13.977 5.371 36.562 1 91.56 611 LYS A O 1
ATOM 4951 N N . TYR A 1 612 ? -14.484 4.316 38.469 1 92.12 612 TYR A N 1
ATOM 4952 C CA . TYR A 1 612 ? -13.109 4.301 38.938 1 92.12 612 TYR A CA 1
ATOM 4953 C C . TYR A 1 612 ? -12.219 3.48 38 1 92.12 612 TYR A C 1
ATOM 4955 O O . TYR A 1 612 ? -11.102 3.887 37.688 1 92.12 612 TYR A O 1
ATOM 4963 N N . LEU A 1 613 ? -12.695 2.369 37.594 1 93.19 613 LEU A N 1
ATOM 4964 C CA . LEU A 1 613 ? -11.938 1.514 36.688 1 93.19 613 LEU A CA 1
ATOM 4965 C C . LEU A 1 613 ? -11.672 2.227 35.375 1 93.19 613 LEU A C 1
ATOM 4967 O O . LEU A 1 613 ? -10.555 2.16 34.844 1 93.19 613 LEU A O 1
ATOM 4971 N N . ILE A 1 614 ? -12.664 2.928 34.875 1 93.75 614 ILE A N 1
ATOM 4972 C CA . ILE A 1 614 ? -12.555 3.617 33.594 1 93.75 614 ILE A CA 1
ATOM 4973 C C . ILE A 1 614 ? -11.594 4.793 33.719 1 93.75 614 ILE A C 1
ATOM 4975 O O . ILE A 1 614 ? -10.758 5.02 32.844 1 93.75 614 ILE A O 1
ATOM 4979 N N . GLU A 1 615 ? -11.617 5.496 34.781 1 90.81 615 GLU A N 1
ATOM 4980 C CA . GLU A 1 615 ? -10.758 6.656 35.031 1 90.81 615 GLU A CA 1
ATOM 4981 C C . GLU A 1 615 ? -9.312 6.234 35.25 1 90.81 615 GLU A C 1
ATOM 4983 O O . GLU A 1 615 ? -8.398 7.047 35.125 1 90.81 615 GLU A O 1
ATOM 4988 N N . SER A 1 616 ? -9.109 4.934 35.625 1 92 616 SER A N 1
ATOM 4989 C CA . SER A 1 616 ? -7.77 4.406 35.875 1 92 616 SER A CA 1
ATOM 4990 C C . SER A 1 616 ? -7.055 4.062 34.562 1 92 616 SER A C 1
ATOM 4992 O O . SER A 1 616 ? -5.844 3.826 34.562 1 92 616 SER A O 1
ATOM 4994 N N . LEU A 1 617 ? -7.758 3.996 33.531 1 92.5 617 LEU A N 1
ATOM 4995 C CA . LEU A 1 617 ? -7.148 3.645 32.25 1 92.5 617 LEU A CA 1
ATOM 4996 C C . LEU A 1 617 ? -6.277 4.781 31.75 1 92.5 617 LEU A C 1
ATOM 4998 O O . LEU A 1 617 ? -6.633 5.957 31.891 1 92.5 617 LEU A O 1
ATOM 5002 N N . ARG A 1 618 ? -5.098 4.41 31.25 1 86 618 ARG A N 1
ATOM 5003 C CA . ARG A 1 618 ? -4.109 5.379 30.781 1 86 618 ARG A CA 1
ATOM 5004 C C . ARG A 1 618 ? -4.301 5.703 29.312 1 86 618 ARG A C 1
ATOM 5006 O O . ARG A 1 618 ? -4.871 4.906 28.562 1 86 618 ARG A O 1
ATOM 5013 N N . HIS A 1 619 ? -3.943 6.934 28.984 1 82.31 619 HIS A N 1
ATOM 5014 C CA . HIS A 1 619 ? -4.059 7.363 27.594 1 82.31 619 HIS A CA 1
ATOM 5015 C C . HIS A 1 619 ? -2.807 8.102 27.141 1 82.31 619 HIS A C 1
ATOM 5017 O O . HIS A 1 619 ? -2.096 8.688 27.953 1 82.31 619 HIS A O 1
ATOM 5023 N N . MET B 1 1 ? -4.125 -24.828 -29.844 1 52.28 1 MET B N 1
ATOM 5024 C CA . MET B 1 1 ? -5.047 -24.75 -28.719 1 52.28 1 MET B CA 1
ATOM 5025 C C . MET B 1 1 ? -6.305 -23.969 -29.094 1 52.28 1 MET B C 1
ATOM 5027 O O . MET B 1 1 ? -6.234 -22.969 -29.812 1 52.28 1 MET B O 1
ATOM 5031 N N . TYR B 1 2 ? -7.48 -24.656 -29.062 1 52.88 2 TYR B N 1
ATOM 5032 C CA . TYR B 1 2 ? -8.75 -24.062 -29.484 1 52.88 2 TYR B CA 1
ATOM 5033 C C . TYR B 1 2 ? -9.602 -23.703 -28.281 1 52.88 2 TYR B C 1
ATOM 5035 O O . TYR B 1 2 ? -9.609 -24.422 -27.266 1 52.88 2 TYR B O 1
ATOM 5043 N N . CYS B 1 3 ? -9.961 -22.469 -28.141 1 49.66 3 CYS B N 1
ATOM 5044 C CA . CYS B 1 3 ? -10.969 -22.156 -27.125 1 49.66 3 CYS B CA 1
ATOM 5045 C C . CYS B 1 3 ? -12.242 -21.625 -27.766 1 49.66 3 CYS B C 1
ATOM 5047 O O . CYS B 1 3 ? -12.195 -20.984 -28.812 1 49.66 3 CYS B O 1
ATOM 5049 N N . TYR B 1 4 ? -13.469 -22.266 -27.375 1 47.59 4 TYR B N 1
ATOM 5050 C CA . TYR B 1 4 ? -14.789 -21.781 -27.766 1 47.59 4 TYR B CA 1
ATOM 5051 C C . TYR B 1 4 ? -14.945 -20.297 -27.438 1 47.59 4 TYR B C 1
ATOM 5053 O O . TYR B 1 4 ? -14.344 -19.812 -26.484 1 47.59 4 TYR B O 1
ATOM 5061 N N . PRO B 1 5 ? -15.672 -19.516 -28.391 1 47.47 5 PRO B N 1
ATOM 5062 C CA . PRO B 1 5 ? -15.633 -18.062 -28.453 1 47.47 5 PRO B CA 1
ATOM 5063 C C . PRO B 1 5 ? -15.992 -17.391 -27.125 1 47.47 5 PRO B C 1
ATOM 5065 O O . PRO B 1 5 ? -16.922 -17.828 -26.453 1 47.47 5 PRO B O 1
ATOM 5068 N N . CYS B 1 6 ? -15.32 -16.562 -26.641 1 54.66 6 CYS B N 1
ATOM 5069 C CA . CYS B 1 6 ? -15.539 -15.617 -25.547 1 54.66 6 CYS B CA 1
ATOM 5070 C C . CYS B 1 6 ? -16.547 -14.547 -25.953 1 54.66 6 CYS B C 1
ATOM 5072 O O . CYS B 1 6 ? -16.703 -14.242 -27.125 1 54.66 6 CYS B O 1
ATOM 5074 N N . ARG B 1 7 ? -17.156 -13.727 -25.125 1 55.56 7 ARG B N 1
ATOM 5075 C CA . ARG B 1 7 ? -18.141 -12.656 -25.188 1 55.56 7 ARG B CA 1
ATOM 5076 C C . ARG B 1 7 ? -18.141 -11.984 -26.562 1 55.56 7 ARG B C 1
ATOM 5078 O O . ARG B 1 7 ? -17.547 -10.922 -26.734 1 55.56 7 ARG B O 1
ATOM 5085 N N . LYS B 1 8 ? -18.797 -12.781 -27.609 1 69.94 8 LYS B N 1
ATOM 5086 C CA . LYS B 1 8 ? -18.547 -12.312 -28.984 1 69.94 8 LYS B CA 1
ATOM 5087 C C . LYS B 1 8 ? -19.844 -11.805 -29.625 1 69.94 8 LYS B C 1
ATOM 5089 O O . LYS B 1 8 ? -20.922 -12.289 -29.312 1 69.94 8 LYS B O 1
ATOM 5094 N N . PRO B 1 9 ? -19.703 -10.82 -30.203 1 76.62 9 PRO B N 1
ATOM 5095 C CA . PRO B 1 9 ? -20.859 -10.141 -30.812 1 76.62 9 PRO B CA 1
ATOM 5096 C C . PRO B 1 9 ? -21.625 -11.031 -31.781 1 76.62 9 PRO B C 1
ATOM 5098 O O . PRO B 1 9 ? -21.031 -11.883 -32.469 1 76.62 9 PRO B O 1
ATOM 5101 N N . LEU B 1 10 ? -22.938 -11.078 -31.578 1 85.44 10 LEU B N 1
ATOM 5102 C CA . LEU B 1 10 ? -23.828 -11.656 -32.562 1 85.44 10 LEU B CA 1
ATOM 5103 C C . LEU B 1 10 ? -23.953 -10.742 -33.781 1 85.44 10 LEU B C 1
ATOM 5105 O O . LEU B 1 10 ? -24 -9.516 -33.656 1 85.44 10 LEU B O 1
ATOM 5109 N N . ARG B 1 11 ? -23.859 -11.398 -34.875 1 88 11 ARG B N 1
ATOM 5110 C CA . ARG B 1 11 ? -24.078 -10.617 -36.094 1 88 11 ARG B CA 1
ATOM 5111 C C . ARG B 1 11 ? -25.344 -9.781 -36 1 88 11 ARG B C 1
ATOM 5113 O O . ARG B 1 11 ? -26.359 -10.242 -35.469 1 88 11 ARG B O 1
ATOM 5120 N N . GLU B 1 12 ? -25.328 -8.633 -36.562 1 88.06 12 GLU B N 1
ATOM 5121 C CA . GLU B 1 12 ? -26.391 -7.645 -36.406 1 88.06 12 GLU B CA 1
ATOM 5122 C C . GLU B 1 12 ? -27.734 -8.203 -36.875 1 88.06 12 GLU B C 1
ATOM 5124 O O . GLU B 1 12 ? -28.766 -7.957 -36.25 1 88.06 12 GLU B O 1
ATOM 5129 N N . ASP B 1 13 ? -27.766 -8.93 -37.969 1 89.19 13 ASP B N 1
ATOM 5130 C CA . ASP B 1 13 ? -29.016 -9.438 -38.5 1 89.19 13 ASP B CA 1
ATOM 5131 C C . ASP B 1 13 ? -29.594 -10.539 -37.625 1 89.19 13 ASP B C 1
ATOM 5133 O O . ASP B 1 13 ? -30.812 -10.719 -37.594 1 89.19 13 ASP B O 1
ATOM 5137 N N . LEU B 1 14 ? -28.781 -11.242 -36.969 1 90.56 14 LEU B N 1
ATOM 5138 C CA . LEU B 1 14 ? -29.234 -12.289 -36.062 1 90.56 14 LEU B CA 1
ATOM 5139 C C . LEU B 1 14 ? -29.703 -11.688 -34.75 1 90.56 14 LEU B C 1
ATOM 5141 O O . LEU B 1 14 ? -30.609 -12.211 -34.094 1 90.56 14 LEU B O 1
ATOM 5145 N N . LEU B 1 15 ? -29 -10.617 -34.344 1 88.81 15 LEU B N 1
ATOM 5146 C CA . LEU B 1 15 ? -29.344 -9.945 -33.094 1 88.81 15 LEU B CA 1
ATOM 5147 C C . LEU B 1 15 ? -30.781 -9.43 -33.125 1 88.81 15 LEU B C 1
ATOM 5149 O O . LEU B 1 15 ? -31.484 -9.469 -32.125 1 88.81 15 LEU B O 1
ATOM 5153 N N . LYS B 1 16 ? -31.188 -8.961 -34.25 1 87 16 LYS B N 1
ATOM 5154 C CA . LYS B 1 16 ? -32.531 -8.414 -34.406 1 87 16 LYS B CA 1
ATOM 5155 C C . LYS B 1 16 ? -33.594 -9.492 -34.219 1 87 16 LYS B C 1
ATOM 5157 O O . LYS B 1 16 ? -34.719 -9.195 -33.781 1 87 16 LYS B O 1
ATOM 5162 N N . GLN B 1 17 ? -33.188 -10.727 -34.5 1 89.06 17 GLN B N 1
ATOM 5163 C CA . GLN B 1 17 ? -34.156 -11.812 -34.406 1 89.06 17 GLN B CA 1
ATOM 5164 C C . GLN B 1 17 ? -33.969 -12.625 -33.156 1 89.06 17 GLN B C 1
ATOM 5166 O O . GLN B 1 17 ? -34.75 -13.555 -32.875 1 89.06 17 GLN B O 1
ATOM 5171 N N . CYS B 1 18 ? -33 -12.266 -32.406 1 89.44 18 CYS B N 1
ATOM 5172 C CA . CYS B 1 18 ? -32.656 -13.047 -31.203 1 89.44 18 CYS B CA 1
ATOM 5173 C C . CYS B 1 18 ? -33.656 -12.773 -30.094 1 89.44 18 CYS B C 1
ATOM 5175 O O . CYS B 1 18 ? -33.906 -11.617 -29.75 1 89.44 18 CYS B O 1
ATOM 5177 N N . GLN B 1 19 ? -34.188 -13.859 -29.484 1 89.75 19 GLN B N 1
ATOM 5178 C CA . GLN B 1 19 ? -35.188 -13.688 -28.422 1 89.75 19 GLN B CA 1
ATOM 5179 C C . GLN B 1 19 ? -34.531 -13.758 -27.047 1 89.75 19 GLN B C 1
ATOM 5181 O O . GLN B 1 19 ? -35.188 -13.445 -26.031 1 89.75 19 GLN B O 1
ATOM 5186 N N . LEU B 1 20 ? -33.344 -14.172 -26.953 1 89 20 LEU B N 1
ATOM 5187 C CA . LEU B 1 20 ? -32.625 -14.266 -25.688 1 89 20 LEU B CA 1
ATOM 5188 C C . LEU B 1 20 ? -32.094 -12.898 -25.266 1 89 20 LEU B C 1
ATOM 5190 O O . LEU B 1 20 ? -31.656 -12.117 -26.109 1 89 20 LEU B O 1
ATOM 5194 N N . SER B 1 21 ? -32.25 -12.68 -23.984 1 87.44 21 SER B N 1
ATOM 5195 C CA . SER B 1 21 ? -31.641 -11.477 -23.438 1 87.44 21 SER B CA 1
ATOM 5196 C C . SER B 1 21 ? -30.109 -11.578 -23.453 1 87.44 21 SER B C 1
ATOM 5198 O O . SER B 1 21 ? -29.562 -12.648 -23.688 1 87.44 21 SER B O 1
ATOM 5200 N N . LYS B 1 22 ? -29.469 -10.414 -23.344 1 85.5 22 LYS B N 1
ATOM 5201 C CA . LYS B 1 22 ? -28 -10.391 -23.266 1 85.5 22 LYS B CA 1
ATOM 5202 C C . LYS B 1 22 ? -27.5 -11.273 -22.141 1 85.5 22 LYS B C 1
ATOM 5204 O O . LYS B 1 22 ? -26.5 -11.984 -22.297 1 85.5 22 LYS B O 1
ATOM 5209 N N . THR B 1 23 ? -28.188 -11.305 -21.031 1 85.56 23 THR B N 1
ATOM 5210 C CA . THR B 1 23 ? -27.812 -12.094 -19.859 1 85.56 23 THR B CA 1
ATOM 5211 C C . THR B 1 23 ? -27.938 -13.586 -20.156 1 85.56 23 THR B C 1
ATOM 5213 O O . THR B 1 23 ? -27.078 -14.375 -19.766 1 85.56 23 THR B O 1
ATOM 5216 N N . GLU B 1 24 ? -28.922 -13.891 -20.828 1 86.06 24 GLU B N 1
ATOM 5217 C CA . GLU B 1 24 ? -29.141 -15.289 -21.188 1 86.06 24 GLU B CA 1
ATOM 5218 C C . GLU B 1 24 ? -28.078 -15.789 -22.156 1 86.06 24 GLU B C 1
ATOM 5220 O O . GLU B 1 24 ? -27.609 -16.922 -22.047 1 86.06 24 GLU B O 1
ATOM 5225 N N . ARG B 1 25 ? -27.781 -14.992 -23.094 1 87 25 ARG B N 1
ATOM 5226 C CA . ARG B 1 25 ? -26.734 -15.367 -24.047 1 87 25 ARG B CA 1
ATOM 5227 C C . ARG B 1 25 ? -25.391 -15.531 -23.344 1 87 25 ARG B C 1
ATOM 5229 O O . ARG B 1 25 ? -24.656 -16.484 -23.625 1 87 25 ARG B O 1
ATOM 5236 N N . ASN B 1 26 ? -25.141 -14.617 -22.406 1 86 26 ASN B N 1
ATOM 5237 C CA . ASN B 1 26 ? -23.875 -14.641 -21.703 1 86 26 ASN B CA 1
ATOM 5238 C C . ASN B 1 26 ? -23.719 -15.898 -20.844 1 86 26 ASN B C 1
ATOM 5240 O O . ASN B 1 26 ? -22.625 -16.406 -20.672 1 86 26 ASN B O 1
ATOM 5244 N N . LEU B 1 27 ? -24.828 -16.359 -20.406 1 87.12 27 LEU B N 1
ATOM 5245 C CA . LEU B 1 27 ? -24.812 -17.547 -19.562 1 87.12 27 LEU B CA 1
ATOM 5246 C C . LEU B 1 27 ? -24.328 -18.766 -20.344 1 87.12 27 LEU B C 1
ATOM 5248 O O . LEU B 1 27 ? -23.641 -19.625 -19.781 1 87.12 27 LEU B O 1
ATOM 5252 N N . GLU B 1 28 ? -24.609 -18.812 -21.641 1 85.06 28 GLU B N 1
ATOM 5253 C CA . GLU B 1 28 ? -24.266 -19.969 -22.469 1 85.06 28 GLU B CA 1
ATOM 5254 C C . GLU B 1 28 ? -22.891 -19.828 -23.094 1 85.06 28 GLU B C 1
ATOM 5256 O O . GLU B 1 28 ? -22.312 -20.812 -23.578 1 85.06 28 GLU B O 1
ATOM 5261 N N . GLU B 1 29 ? -22.375 -18.641 -23.047 1 87.69 29 GLU B N 1
ATOM 5262 C CA . GLU B 1 29 ? -21.047 -18.391 -23.594 1 87.69 29 GLU B CA 1
ATOM 5263 C C . GLU B 1 29 ? -19.969 -18.781 -22.594 1 87.69 29 GLU B C 1
ATOM 5265 O O . GLU B 1 29 ? -20.25 -19.094 -21.438 1 87.69 29 GLU B O 1
ATOM 5270 N N . ALA B 1 30 ? -18.75 -18.906 -23.031 1 86.88 30 ALA B N 1
ATOM 5271 C CA . ALA B 1 30 ? -17.609 -19.234 -22.203 1 86.88 30 ALA B CA 1
ATOM 5272 C C . ALA B 1 30 ? -16.562 -18.125 -22.203 1 86.88 30 ALA B C 1
ATOM 5274 O O . ALA B 1 30 ? -15.461 -18.297 -22.719 1 86.88 30 ALA B O 1
ATOM 5275 N N . PRO B 1 31 ? -16.969 -17.062 -21.484 1 87.69 31 PRO B N 1
ATOM 5276 C CA . PRO B 1 31 ? -16.047 -15.922 -21.484 1 87.69 31 PRO B CA 1
ATOM 5277 C C . PRO B 1 31 ? -14.719 -16.234 -20.828 1 87.69 31 PRO B C 1
ATOM 5279 O O . PRO B 1 31 ? -14.656 -17.094 -19.938 1 87.69 31 PRO B O 1
ATOM 5282 N N . TYR B 1 32 ? -13.609 -15.688 -21.281 1 89.19 32 TYR B N 1
ATOM 5283 C CA . TYR B 1 32 ? -12.266 -15.688 -20.703 1 89.19 32 TYR B CA 1
ATOM 5284 C C . TYR B 1 32 ? -11.547 -17 -20.984 1 89.19 32 TYR B C 1
ATOM 5286 O O . TYR B 1 32 ? -10.422 -17.203 -20.531 1 89.19 32 TYR B O 1
ATOM 5294 N N . THR B 1 33 ? -12.156 -17.891 -21.75 1 91.12 33 THR B N 1
ATOM 5295 C CA . THR B 1 33 ? -11.508 -19.156 -22.078 1 91.12 33 THR B CA 1
ATOM 5296 C C . THR B 1 33 ? -10.297 -18.922 -22.96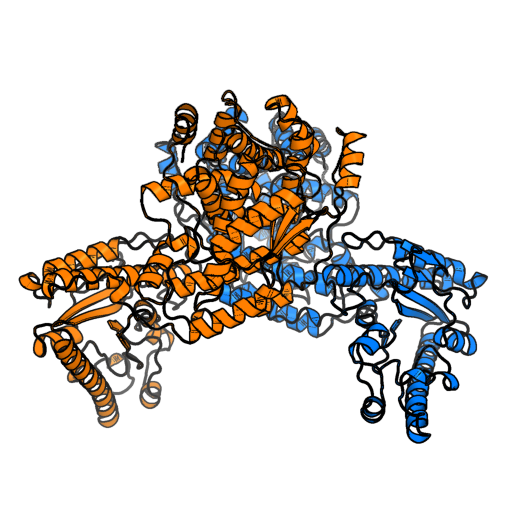9 1 91.12 33 THR B C 1
ATOM 5298 O O . THR B 1 33 ? -9.375 -19.734 -23 1 91.12 33 THR B O 1
ATOM 5301 N N . ASP B 1 34 ? -10.352 -17.828 -23.719 1 89.81 34 ASP B N 1
ATOM 5302 C CA . ASP B 1 34 ? -9.203 -17.469 -24.547 1 89.81 34 ASP B CA 1
ATOM 5303 C C . ASP B 1 34 ? -7.977 -17.188 -23.672 1 89.81 34 ASP B C 1
ATOM 5305 O O . ASP B 1 34 ? -6.84 -17.391 -24.094 1 89.81 34 ASP B O 1
ATOM 5309 N N . GLN B 1 35 ? -8.195 -16.75 -22.453 1 89.94 35 GLN B N 1
ATOM 5310 C CA . GLN B 1 35 ? -7.094 -16.438 -21.547 1 89.94 35 GLN B CA 1
ATOM 5311 C C . GLN B 1 35 ? -6.41 -17.703 -21.031 1 89.94 35 GLN B C 1
ATOM 5313 O O . GLN B 1 35 ? -5.223 -17.672 -20.703 1 89.94 35 GLN B O 1
ATOM 5318 N N . PHE B 1 36 ? -7.188 -18.844 -21.109 1 92.44 36 PHE B N 1
ATOM 5319 C CA . PHE B 1 36 ? -6.633 -20.109 -20.656 1 92.44 36 PHE B CA 1
ATOM 5320 C C . PHE B 1 36 ? -5.445 -20.516 -21.516 1 92.44 36 PHE B C 1
ATOM 5322 O O . PHE B 1 36 ? -4.531 -21.203 -21.047 1 92.44 36 PHE B O 1
ATOM 5329 N N . ILE B 1 37 ? -5.488 -20.062 -22.781 1 90.88 37 ILE B N 1
ATOM 5330 C CA . ILE B 1 37 ? -4.531 -20.609 -23.734 1 90.88 37 ILE B CA 1
ATOM 5331 C C . ILE B 1 37 ? -3.686 -19.484 -24.312 1 90.88 37 ILE B C 1
ATOM 5333 O O . ILE B 1 37 ? -2.922 -19.688 -25.266 1 90.88 37 ILE B O 1
ATOM 5337 N N . ALA B 1 38 ? -3.809 -18.312 -23.781 1 86 38 ALA B N 1
ATOM 5338 C CA . ALA B 1 38 ? -3.217 -17.125 -24.375 1 86 38 ALA B CA 1
ATOM 5339 C C . ALA B 1 38 ? -1.697 -17.25 -24.453 1 86 38 ALA B C 1
ATOM 5341 O O . ALA B 1 38 ? -1.067 -16.672 -25.344 1 86 38 ALA B O 1
ATOM 5342 N N . SER B 1 39 ? -1.113 -18.062 -23.625 1 84.06 39 SER B N 1
ATOM 5343 C CA . SER B 1 39 ? 0.341 -18.156 -23.547 1 84.06 39 SER B CA 1
ATOM 5344 C C . SER B 1 39 ? 0.882 -19.188 -24.547 1 84.06 39 SER B C 1
ATOM 5346 O O . SER B 1 39 ? 2.096 -19.297 -24.719 1 84.06 39 SER B O 1
ATOM 5348 N N . GLN B 1 40 ? 0.025 -19.844 -25.219 1 87.75 40 GLN B N 1
ATOM 5349 C CA . GLN B 1 40 ? 0.459 -20.906 -26.109 1 87.75 40 GLN B CA 1
ATOM 5350 C C . GLN B 1 40 ? 0.931 -20.344 -27.453 1 87.75 40 GLN B C 1
ATOM 5352 O O . GLN B 1 40 ? 0.457 -19.297 -27.891 1 87.75 40 GLN B O 1
ATOM 5357 N N . PRO B 1 41 ? 1.827 -21.016 -28.078 1 84.81 41 PRO B N 1
ATOM 5358 C CA . PRO B 1 41 ? 2.41 -20.484 -29.312 1 84.81 41 PRO B CA 1
ATOM 5359 C C . PRO B 1 41 ? 1.388 -20.344 -30.438 1 84.81 41 PRO B C 1
ATOM 5361 O O . PRO B 1 41 ? 1.441 -19.391 -31.219 1 84.81 41 PRO B O 1
ATOM 5364 N N . ILE B 1 42 ? 0.513 -21.359 -30.578 1 90.06 42 ILE B N 1
ATOM 5365 C CA . ILE B 1 42 ? -0.536 -21.312 -31.594 1 90.06 42 ILE B CA 1
ATOM 5366 C C . ILE B 1 42 ? -1.904 -21.406 -30.922 1 90.06 42 ILE B C 1
ATOM 5368 O O . ILE B 1 42 ? -2.207 -22.391 -30.25 1 90.06 42 ILE B O 1
ATOM 5372 N N . THR B 1 43 ? -2.637 -20.375 -31.078 1 91.19 43 THR B N 1
ATOM 5373 C CA . THR B 1 43 ? -3.967 -20.328 -30.484 1 91.19 43 THR B CA 1
ATOM 5374 C C . THR B 1 43 ? -5.031 -20.078 -31.547 1 91.19 43 THR B C 1
ATOM 5376 O O . THR B 1 43 ? -4.809 -19.312 -32.469 1 91.19 43 THR B O 1
ATOM 5379 N N . LEU B 1 44 ? -6.074 -20.828 -31.516 1 92.56 44 LEU B N 1
ATOM 5380 C CA . LEU B 1 44 ? -7.266 -20.609 -32.344 1 92.56 44 LEU B CA 1
ATOM 5381 C C . LEU B 1 44 ? -8.477 -20.312 -31.453 1 92.56 44 LEU B C 1
ATOM 5383 O O . LEU B 1 44 ? -8.789 -21.094 -30.547 1 92.56 44 LEU B O 1
ATOM 5387 N N . CYS B 1 45 ? -9.094 -19.188 -31.641 1 89.31 45 CYS B N 1
ATOM 5388 C CA . CYS B 1 45 ? -10.25 -18.781 -30.859 1 89.31 45 CYS B CA 1
ATOM 5389 C C . CYS B 1 45 ? -11.422 -18.391 -31.75 1 89.31 45 CYS B C 1
ATOM 5391 O O . CYS B 1 45 ? -11.25 -17.641 -32.719 1 89.31 45 CYS B O 1
ATOM 5393 N N . GLY B 1 46 ? -12.539 -19 -31.516 1 87.31 46 GLY B N 1
ATOM 5394 C CA . GLY B 1 46 ? -13.734 -18.516 -32.188 1 87.31 46 GLY B CA 1
ATOM 5395 C C . GLY B 1 46 ? -14.117 -17.109 -31.781 1 87.31 46 GLY B C 1
ATOM 5396 O O . GLY B 1 46 ? -14.211 -16.797 -30.594 1 87.31 46 GLY B O 1
ATOM 5397 N N . LEU B 1 47 ? -14.359 -16.203 -32.75 1 86.62 47 LEU B N 1
ATOM 5398 C CA . LEU B 1 47 ? -14.57 -14.797 -32.438 1 86.62 47 LEU B CA 1
ATOM 5399 C C . LEU B 1 47 ? -16.047 -14.445 -32.531 1 86.62 47 LEU B C 1
ATOM 5401 O O . LEU B 1 47 ? -16.438 -13.312 -32.25 1 86.62 47 LEU B O 1
ATOM 5405 N N . ASP B 1 48 ? -16.828 -15.453 -32.906 1 88.31 48 ASP B N 1
ATOM 5406 C CA . ASP B 1 48 ? -18.266 -15.211 -33.031 1 88.31 48 ASP B CA 1
ATOM 5407 C C . ASP B 1 48 ? -19.047 -15.992 -31.969 1 88.31 48 ASP B C 1
ATOM 5409 O O . ASP B 1 48 ? -18.547 -16.969 -31.406 1 88.31 48 ASP B O 1
ATOM 5413 N N . SER B 1 49 ? -20.312 -15.484 -31.75 1 89 49 SER B N 1
ATOM 5414 C CA . SER B 1 49 ? -21.156 -16.125 -30.75 1 89 49 SER B CA 1
ATOM 5415 C C . SER B 1 49 ? -21.5 -17.562 -31.141 1 89 49 SER B C 1
ATOM 5417 O O . SER B 1 49 ? -21.688 -17.859 -32.312 1 89 49 SER B O 1
ATOM 5419 N N . ARG B 1 50 ? -21.578 -18.391 -30.109 1 88.81 50 ARG B N 1
ATOM 5420 C CA . ARG B 1 50 ? -21.953 -19.781 -30.359 1 88.81 50 ARG B CA 1
ATOM 5421 C C . ARG B 1 50 ? -23.359 -19.859 -30.953 1 88.81 50 ARG B C 1
ATOM 5423 O O . ARG B 1 50 ? -23.734 -20.875 -31.547 1 88.81 50 ARG B O 1
ATOM 5430 N N . PHE B 1 51 ? -24.125 -18.828 -30.797 1 88.81 51 PHE B N 1
ATOM 5431 C CA . PHE B 1 51 ? -25.484 -18.812 -31.312 1 88.81 51 PHE B CA 1
ATOM 5432 C C . PHE B 1 51 ? -25.484 -18.594 -32.812 1 88.81 51 PHE B C 1
ATOM 5434 O O . PHE B 1 51 ? -26.438 -18.938 -33.5 1 88.81 51 PHE B O 1
ATOM 5441 N N . GLU B 1 52 ? -24.453 -17.984 -33.25 1 89.81 52 GLU B N 1
ATOM 5442 C CA . GLU B 1 52 ? -24.328 -17.844 -34.719 1 89.81 52 GLU B CA 1
ATOM 5443 C C . GLU B 1 52 ? -23.969 -19.172 -35.375 1 89.81 52 GLU B C 1
ATOM 5445 O O . GLU B 1 52 ? -24.594 -19.578 -36.344 1 89.81 52 GLU B O 1
ATOM 5450 N N . TYR B 1 53 ? -23 -19.797 -34.906 1 90.94 53 TYR B N 1
ATOM 5451 C CA . TYR B 1 53 ? -22.609 -21.156 -35.25 1 90.94 53 TYR B CA 1
ATOM 5452 C C . TYR B 1 53 ? -21.812 -21.812 -34.125 1 90.94 53 TYR B C 1
ATOM 5454 O O . TYR B 1 53 ? -20.938 -21.172 -33.531 1 90.94 53 TYR B O 1
ATOM 5462 N N . ASP B 1 54 ? -22.188 -23 -33.844 1 90.38 54 ASP B N 1
ATOM 5463 C CA . ASP B 1 54 ? -21.484 -23.781 -32.812 1 90.38 54 ASP B CA 1
ATOM 5464 C C . ASP B 1 54 ? -20.359 -24.594 -33.406 1 90.38 54 ASP B C 1
ATOM 5466 O O . ASP B 1 54 ? -20.594 -25.547 -34.156 1 90.38 54 ASP B O 1
ATOM 5470 N N . LEU B 1 55 ? -19.156 -24.281 -33.062 1 90.81 55 LEU B N 1
ATOM 5471 C CA . LEU B 1 55 ? -17.984 -24.922 -33.625 1 90.81 55 LEU B CA 1
ATOM 5472 C C . LEU B 1 55 ? -17.828 -26.344 -33.125 1 90.81 55 LEU B C 1
ATOM 5474 O O . LEU B 1 55 ? -17.078 -27.141 -33.719 1 90.81 55 LEU B O 1
ATOM 5478 N N . ASN B 1 56 ? -18.594 -26.672 -32.094 1 89.88 56 ASN B N 1
ATOM 5479 C CA . ASN B 1 56 ? -18.516 -28.016 -31.547 1 89.88 56 ASN B CA 1
ATOM 5480 C C . ASN B 1 56 ? -19.562 -28.953 -32.156 1 89.88 56 ASN B C 1
ATOM 5482 O O . ASN B 1 56 ? -19.766 -30.062 -31.688 1 89.88 56 ASN B O 1
ATOM 5486 N N . ARG B 1 57 ? -20.156 -28.469 -33.219 1 91.94 57 ARG B N 1
ATOM 5487 C CA . ARG B 1 57 ? -21.125 -29.266 -33.969 1 91.94 57 ARG B CA 1
ATOM 5488 C C . ARG B 1 57 ? -20.797 -29.25 -35.469 1 91.94 57 ARG B C 1
ATOM 5490 O O . ARG B 1 57 ? -20.141 -28.328 -35.938 1 91.94 57 ARG B O 1
ATOM 5497 N N . ALA B 1 58 ? -21.266 -30.297 -36.031 1 92.62 58 ALA B N 1
ATOM 5498 C CA . ALA B 1 58 ? -21.078 -30.359 -37.469 1 92.62 58 ALA B CA 1
ATOM 5499 C C . ALA B 1 58 ? -21.828 -29.203 -38.156 1 92.62 58 ALA B C 1
ATOM 5501 O O . ALA B 1 58 ? -22.797 -28.688 -37.625 1 92.62 58 ALA B O 1
ATOM 5502 N N . LYS B 1 59 ? -21.344 -28.922 -39.344 1 93.31 59 LYS B N 1
ATOM 5503 C CA . LYS B 1 59 ? -21.828 -27.766 -40.094 1 93.31 59 LYS B CA 1
ATOM 5504 C C . LYS B 1 59 ? -23.359 -27.734 -40.125 1 93.31 59 LYS B C 1
ATOM 5506 O O . LYS B 1 59 ? -23.969 -26.719 -39.75 1 93.31 59 LYS B O 1
ATOM 5511 N N . THR B 1 60 ? -23.984 -28.875 -40.375 1 90.06 60 THR B N 1
ATOM 5512 C CA . THR B 1 60 ? -25.438 -28.938 -40.531 1 90.06 60 THR B CA 1
ATOM 5513 C C . THR B 1 60 ? -26.156 -28.656 -39.219 1 90.06 60 THR B C 1
ATOM 5515 O O . THR B 1 60 ? -27.25 -28.094 -39.219 1 90.06 60 THR B O 1
ATOM 5518 N N . LEU B 1 61 ? -25.484 -28.969 -38.188 1 90.31 61 LEU B N 1
ATOM 5519 C CA . LEU B 1 61 ? -26.109 -28.828 -36.875 1 90.31 61 LEU B CA 1
ATOM 5520 C C . LEU B 1 61 ? -25.594 -27.594 -36.125 1 90.31 61 LEU B C 1
ATOM 5522 O O . LEU B 1 61 ? -25.984 -27.328 -35 1 90.31 61 LEU B O 1
ATOM 5526 N N . SER B 1 62 ? -24.75 -26.844 -36.75 1 90.94 62 SER B N 1
ATOM 5527 C CA . SER B 1 62 ? -24.047 -25.75 -36.062 1 90.94 62 SER B CA 1
ATOM 5528 C C . SER B 1 62 ? -24.984 -24.562 -35.812 1 90.94 62 SER B C 1
ATOM 5530 O O . SER B 1 62 ? -24.688 -23.719 -34.969 1 90.94 62 SER B O 1
ATOM 5532 N N . THR B 1 63 ? -26.109 -24.469 -36.469 1 86.81 63 THR B N 1
ATOM 5533 C CA . THR B 1 63 ? -27.047 -23.375 -36.281 1 86.81 63 THR B CA 1
ATOM 5534 C C . THR B 1 63 ? -28.297 -23.828 -35.531 1 86.81 63 THR B C 1
ATOM 5536 O O . THR B 1 63 ? -29.359 -23.219 -35.656 1 86.81 63 THR B O 1
ATOM 5539 N N . ARG B 1 64 ? -28.188 -24.766 -34.781 1 73.69 64 ARG B N 1
ATOM 5540 C CA . ARG B 1 64 ? -29.312 -25.5 -34.188 1 73.69 64 ARG B CA 1
ATOM 5541 C C . ARG B 1 64 ? -29.938 -24.703 -33.062 1 73.69 64 ARG B C 1
ATOM 5543 O O . ARG B 1 64 ? -30.984 -25.094 -32.531 1 73.69 64 ARG B O 1
ATOM 5550 N N . TYR B 1 65 ? -29.453 -23.625 -32.656 1 74.88 65 TYR B N 1
ATOM 5551 C CA . TYR B 1 65 ? -30.062 -22.906 -31.531 1 74.88 65 TYR B CA 1
ATOM 5552 C C . TYR B 1 65 ? -31.359 -22.25 -31.969 1 74.88 65 TYR B C 1
ATOM 5554 O O . TYR B 1 65 ? -31.531 -21.031 -31.844 1 74.88 65 TYR B O 1
ATOM 5562 N N . LYS B 1 66 ? -32.281 -23.094 -32.344 1 68.75 66 LYS B N 1
ATOM 5563 C CA . LYS B 1 66 ? -33.562 -22.656 -32.875 1 68.75 66 LYS B CA 1
ATOM 5564 C C . LYS B 1 66 ? -34.344 -21.891 -31.828 1 68.75 66 LYS B C 1
ATOM 5566 O O . LYS B 1 66 ? -35.031 -20.906 -32.156 1 68.75 66 LYS B O 1
ATOM 5571 N N . SER B 1 67 ? -34.094 -22.328 -30.719 1 74 67 SER B N 1
ATOM 5572 C CA . SER B 1 67 ? -34.875 -21.719 -29.656 1 74 67 SER B CA 1
ATOM 5573 C C . SER B 1 67 ? -34.406 -20.297 -29.344 1 74 67 SER B C 1
ATOM 5575 O O . SER B 1 67 ? -35.094 -19.547 -28.656 1 74 67 SER B O 1
ATOM 5577 N N . ALA B 1 68 ? -33.312 -19.969 -29.922 1 85.12 68 ALA B N 1
ATOM 5578 C CA . ALA B 1 68 ? -32.781 -18.641 -29.625 1 85.12 68 ALA B CA 1
ATOM 5579 C C . ALA B 1 68 ? -33.406 -17.578 -30.531 1 85.12 68 ALA B C 1
ATOM 5581 O O . ALA B 1 68 ? -33.312 -16.375 -30.25 1 85.12 68 ALA B O 1
ATOM 5582 N N . TRP B 1 69 ? -34.25 -18.109 -31.5 1 88.5 69 TRP B N 1
ATOM 5583 C CA . TRP B 1 69 ? -34.719 -17.172 -32.531 1 88.5 69 TRP B CA 1
ATOM 5584 C C . TRP B 1 69 ? -36.25 -17.031 -32.469 1 88.5 69 TRP B C 1
ATOM 5586 O O . TRP B 1 69 ? -36.969 -18.016 -32.219 1 88.5 69 TRP B O 1
ATOM 5596 N N . ASN B 1 70 ? -36.688 -15.867 -32.719 1 88.12 70 ASN B N 1
ATOM 5597 C CA . ASN B 1 70 ? -38.156 -15.641 -32.75 1 88.12 70 ASN B CA 1
ATOM 5598 C C . ASN B 1 70 ? -38.75 -16.203 -34.031 1 88.12 70 ASN B C 1
ATOM 5600 O O . ASN B 1 70 ? -39.969 -16.438 -34.125 1 88.12 70 ASN B O 1
ATOM 5604 N N . ARG B 1 71 ? -37.969 -16.234 -35.094 1 86.44 71 ARG B N 1
ATOM 5605 C CA . ARG B 1 71 ? -38.344 -16.875 -36.344 1 86.44 71 ARG B CA 1
ATOM 5606 C C . ARG B 1 71 ? -37.188 -17.703 -36.906 1 86.44 71 ARG B C 1
ATOM 5608 O O . ARG B 1 71 ? -36.031 -17.469 -36.531 1 86.44 71 ARG B O 1
ATOM 5615 N N . PRO B 1 72 ? -37.562 -18.641 -37.719 1 87.25 72 PRO B N 1
ATOM 5616 C CA . PRO B 1 72 ? -36.469 -19.453 -38.25 1 87.25 72 PRO B CA 1
ATOM 5617 C C . PRO B 1 72 ? -35.469 -18.641 -39.062 1 87.25 72 PRO B C 1
ATOM 5619 O O . PRO B 1 72 ? -35.844 -17.672 -39.75 1 87.25 72 PRO B O 1
ATOM 5622 N N . LEU B 1 73 ? -34.281 -19.062 -39.062 1 91 73 LEU B N 1
ATOM 5623 C CA . LEU B 1 73 ? -33.219 -18.391 -39.844 1 91 73 LEU B CA 1
ATOM 5624 C C . LEU B 1 73 ? -33.5 -18.484 -41.312 1 91 73 LEU B C 1
ATOM 5626 O O . LEU B 1 73 ? -33.969 -19.531 -41.812 1 91 73 LEU B O 1
ATOM 5630 N N . SER B 1 74 ? -33.25 -17.406 -42 1 90.62 74 SER B N 1
ATOM 5631 C CA . SER B 1 74 ? -33.344 -17.438 -43.438 1 90.62 74 SER B CA 1
ATOM 5632 C C . SER B 1 74 ? -32.219 -18.25 -44.062 1 90.62 74 SER B C 1
ATOM 5634 O O . SER B 1 74 ? -31.219 -18.531 -43.406 1 90.62 74 SER B O 1
ATOM 5636 N N . ASP B 1 75 ? -32.406 -18.656 -45.344 1 92.56 75 ASP B N 1
ATOM 5637 C CA . ASP B 1 75 ? -31.344 -19.391 -46.062 1 92.56 75 ASP B CA 1
ATOM 5638 C C . ASP B 1 75 ? -30.078 -18.547 -46.156 1 92.56 75 ASP B C 1
ATOM 5640 O O . ASP B 1 75 ? -28.969 -19.094 -46.062 1 92.56 75 ASP B O 1
ATOM 5644 N N . LYS B 1 76 ? -30.25 -17.312 -46.312 1 94.06 76 LYS B N 1
ATOM 5645 C CA . LYS B 1 76 ? -29.109 -16.406 -46.406 1 94.06 76 LYS B CA 1
ATOM 5646 C C . LYS B 1 76 ? -28.359 -16.359 -45.062 1 94.06 76 LYS B C 1
ATOM 5648 O O . LYS B 1 76 ? -27.125 -16.391 -45.031 1 94.06 76 LYS B O 1
ATOM 5653 N N . GLN B 1 77 ? -29.141 -16.219 -44 1 92.31 77 GLN B N 1
ATOM 5654 C CA . GLN B 1 77 ? -28.547 -16.188 -42.656 1 92.31 77 GLN B CA 1
ATOM 5655 C C . GLN B 1 77 ? -27.812 -17.484 -42.344 1 92.31 77 GLN B C 1
ATOM 5657 O O . GLN B 1 77 ? -26.688 -17.469 -41.844 1 92.31 77 GLN B O 1
ATOM 5662 N N . ARG B 1 78 ? -28.391 -18.578 -42.625 1 92.75 78 ARG B N 1
ATOM 5663 C CA . ARG B 1 78 ? -27.812 -19.891 -42.375 1 92.75 78 ARG B CA 1
ATOM 5664 C C . ARG B 1 78 ? -26.562 -20.109 -43.219 1 92.75 78 ARG B C 1
ATOM 5666 O O . ARG B 1 78 ? -25.562 -20.641 -42.75 1 92.75 78 ARG B O 1
ATOM 5673 N N . THR B 1 79 ? -26.625 -19.75 -44.469 1 94.62 79 THR B N 1
ATOM 5674 C CA . THR B 1 79 ? -25.5 -19.906 -45.406 1 94.62 79 THR B CA 1
ATOM 5675 C C . THR B 1 79 ? -24.281 -19.125 -44.906 1 94.62 79 THR B C 1
ATOM 5677 O O . THR B 1 79 ? -23.156 -19.609 -44.969 1 94.62 79 THR B O 1
ATOM 5680 N N . GLU B 1 80 ? -24.562 -17.953 -44.438 1 94.44 80 GLU B N 1
ATOM 5681 C CA . GLU B 1 80 ? -23.469 -17.156 -43.938 1 94.44 80 GLU B CA 1
ATOM 5682 C C . GLU B 1 80 ? -22.844 -17.781 -42.688 1 94.44 80 GLU B C 1
ATOM 5684 O O . GLU B 1 80 ? -21.625 -17.812 -42.562 1 94.44 80 GLU B O 1
ATOM 5689 N N . SER B 1 81 ? -23.688 -18.266 -41.75 1 93.31 81 SER B N 1
ATOM 5690 C CA . SER B 1 81 ? -23.188 -18.969 -40.562 1 93.31 81 SER B CA 1
ATOM 5691 C C . SER B 1 81 ? -22.391 -20.219 -40.938 1 93.31 81 SER B C 1
ATOM 5693 O O . SER B 1 81 ? -21.328 -20.484 -40.375 1 93.31 81 SER B O 1
ATOM 5695 N N . HIS B 1 82 ? -22.859 -20.922 -41.906 1 95.31 82 HIS B N 1
ATOM 5696 C CA . HIS B 1 82 ? -22.188 -22.125 -42.375 1 95.31 82 HIS B CA 1
ATOM 5697 C C . HIS B 1 82 ? -20.859 -21.781 -43.031 1 95.31 82 HIS B C 1
ATOM 5699 O O . HIS B 1 82 ? -19.891 -22.531 -42.906 1 95.31 82 HIS B O 1
ATOM 5705 N N . ARG B 1 83 ? -20.844 -20.703 -43.75 1 95.38 83 ARG B N 1
ATOM 5706 C CA . ARG B 1 83 ? -19.609 -20.266 -44.406 1 95.38 83 ARG B CA 1
ATOM 5707 C C . ARG B 1 83 ? -18.531 -20 -43.344 1 95.38 83 ARG B C 1
ATOM 5709 O O . ARG B 1 83 ? -17.391 -20.438 -43.5 1 95.38 83 ARG B O 1
ATOM 5716 N N . LYS B 1 84 ? -18.906 -19.281 -42.344 1 93.5 84 LYS B N 1
ATOM 5717 C CA . LYS B 1 84 ? -17.953 -18.953 -41.281 1 93.5 84 LYS B CA 1
ATOM 5718 C C . LYS B 1 84 ? -17.484 -20.219 -40.562 1 93.5 84 LYS B C 1
ATOM 5720 O O . LYS B 1 84 ? -16.312 -20.359 -40.25 1 93.5 84 LYS B O 1
ATOM 5725 N N . HIS B 1 85 ? -18.422 -21.109 -40.281 1 94.31 85 HIS B N 1
ATOM 5726 C CA . HIS B 1 85 ? -18.109 -22.406 -39.688 1 94.31 85 HIS B CA 1
ATOM 5727 C C . HIS B 1 85 ? -17.094 -23.156 -40.531 1 94.31 85 HIS B C 1
ATOM 5729 O O . HIS B 1 85 ? -16.094 -23.656 -40 1 94.31 85 HIS B O 1
ATOM 5735 N N . SER B 1 86 ? -17.328 -23.203 -41.812 1 95.12 86 SER B N 1
ATOM 5736 C CA . SER B 1 86 ? -16.469 -23.938 -42.75 1 95.12 86 SER B CA 1
ATOM 5737 C C . SER B 1 86 ? -15.086 -23.281 -42.844 1 95.12 86 SER B C 1
ATOM 5739 O O . SER B 1 86 ? -14.078 -23.984 -43 1 95.12 86 SER B O 1
ATOM 5741 N N . GLU B 1 87 ? -15.156 -22.016 -42.812 1 94.75 87 GLU B N 1
ATOM 5742 C CA . GLU B 1 87 ? -13.891 -21.297 -42.875 1 94.75 87 GLU B CA 1
ATOM 5743 C C . GLU B 1 87 ? -12.992 -21.641 -41.688 1 94.75 87 GLU B C 1
ATOM 5745 O O . GLU B 1 87 ? -11.773 -21.766 -41.844 1 94.75 87 GLU B O 1
ATOM 5750 N N . PHE B 1 88 ? -13.586 -21.719 -40.562 1 94.5 88 PHE B N 1
ATOM 5751 C CA . PHE B 1 88 ? -12.82 -22.094 -39.406 1 94.5 88 PHE B CA 1
ATOM 5752 C C . PHE B 1 88 ? -12.156 -23.453 -39.594 1 94.5 88 PHE B C 1
ATOM 5754 O O . PHE B 1 88 ? -10.953 -23.609 -39.375 1 94.5 88 PHE B O 1
ATOM 5761 N N . TYR B 1 89 ? -12.844 -24.438 -39.969 1 95.25 89 TYR B N 1
ATOM 5762 C CA . TYR B 1 89 ? -12.32 -25.797 -40.062 1 95.25 89 TYR B CA 1
ATOM 5763 C C . TYR B 1 89 ? -11.367 -25.938 -41.25 1 95.25 89 TYR B C 1
ATOM 5765 O O . TYR B 1 89 ? -10.461 -26.781 -41.219 1 95.25 89 TYR B O 1
ATOM 5773 N N . GLN B 1 90 ? -11.562 -25.094 -42.281 1 95.19 90 GLN B N 1
ATOM 5774 C CA . GLN B 1 90 ? -10.578 -25.047 -43.375 1 95.19 90 GLN B CA 1
ATOM 5775 C C . GLN B 1 90 ? -9.211 -24.594 -42.844 1 95.19 90 GLN B C 1
ATOM 5777 O O . GLN B 1 90 ? -8.188 -25.203 -43.156 1 95.19 90 GLN B O 1
ATOM 5782 N N . LEU B 1 91 ? -9.328 -23.562 -42.125 1 95.25 91 LEU B N 1
ATOM 5783 C CA . LEU B 1 91 ? -8.102 -23.047 -41.531 1 95.25 91 LEU B CA 1
ATOM 5784 C C . LEU B 1 91 ? -7.5 -24.062 -40.594 1 95.25 91 LEU B C 1
ATOM 5786 O O . LEU B 1 91 ? -6.285 -24.281 -40.594 1 95.25 91 LEU B O 1
ATOM 5790 N N . TYR B 1 92 ? -8.312 -24.609 -39.781 1 95.75 92 TYR B N 1
ATOM 5791 C CA . TYR B 1 92 ? -7.891 -25.609 -38.781 1 95.75 92 TYR B CA 1
ATOM 5792 C C . TYR B 1 92 ? -7.203 -26.781 -39.469 1 95.75 92 TYR B C 1
ATOM 5794 O O . TYR B 1 92 ? -6.113 -27.188 -39.062 1 95.75 92 TYR B O 1
ATOM 5802 N N . GLU B 1 93 ? -7.789 -27.25 -40.469 1 96.31 93 GLU B N 1
ATOM 5803 C CA . GLU B 1 93 ? -7.234 -28.391 -41.219 1 96.31 93 GLU B CA 1
ATOM 5804 C C . GLU B 1 93 ? -5.887 -28.031 -41.844 1 96.31 93 GLU B C 1
ATOM 5806 O O . GLU B 1 93 ? -4.949 -28.828 -41.781 1 96.31 93 GLU B O 1
ATOM 5811 N N . ALA B 1 94 ? -5.906 -26.891 -42.406 1 96.88 94 ALA B N 1
ATOM 5812 C CA . ALA B 1 94 ? -4.664 -26.453 -43.062 1 96.88 94 ALA B CA 1
ATOM 5813 C C . ALA B 1 94 ? -3.537 -26.344 -42.031 1 96.88 94 ALA B C 1
ATOM 5815 O O . ALA B 1 94 ? -2.396 -26.719 -42.312 1 96.88 94 ALA B O 1
ATOM 5816 N N . LEU B 1 95 ? -3.881 -25.828 -40.938 1 96.12 95 LEU B N 1
ATOM 5817 C CA . LEU B 1 95 ? -2.898 -25.641 -39.875 1 96.12 95 LEU B CA 1
ATOM 5818 C C . LEU B 1 95 ? -2.385 -26.984 -39.375 1 96.12 95 LEU B C 1
ATOM 5820 O O . LEU B 1 95 ? -1.173 -27.188 -39.219 1 96.12 95 LEU B O 1
ATOM 5824 N N . ILE B 1 96 ? -3.273 -27.906 -39.062 1 96.69 96 ILE B N 1
ATOM 5825 C CA . ILE B 1 96 ? -2.891 -29.219 -38.531 1 96.69 96 ILE B CA 1
ATOM 5826 C C . ILE B 1 96 ? -2.051 -29.969 -39.562 1 96.69 96 ILE B C 1
ATOM 5828 O O . ILE B 1 96 ? -1.054 -30.609 -39.219 1 96.69 96 ILE B O 1
ATOM 5832 N N . ARG B 1 97 ? -2.457 -29.844 -40.812 1 96.62 97 ARG B N 1
ATOM 5833 C CA . ARG B 1 97 ? -1.715 -30.516 -41.875 1 96.62 97 ARG B CA 1
ATOM 5834 C C . ARG B 1 97 ? -0.274 -30.016 -41.938 1 96.62 97 ARG B C 1
ATOM 5836 O O . ARG B 1 97 ? 0.66 -30.812 -42.031 1 96.62 97 ARG B O 1
ATOM 5843 N N . LYS B 1 98 ? -0.198 -28.766 -41.938 1 96.31 98 LYS B N 1
ATOM 5844 C CA . LYS B 1 98 ? 1.136 -28.172 -41.969 1 96.31 98 LYS B CA 1
ATOM 5845 C C . LYS B 1 98 ? 1.952 -28.578 -40.75 1 96.31 98 LYS B C 1
ATOM 5847 O O . LYS B 1 98 ? 3.137 -28.891 -40.844 1 96.31 98 LYS B O 1
ATOM 5852 N N . LEU B 1 99 ? 1.382 -28.578 -39.594 1 94.38 99 LEU B N 1
ATOM 5853 C CA . LEU B 1 99 ? 2.076 -28.906 -38.344 1 94.38 99 LEU B CA 1
ATOM 5854 C C . LEU B 1 99 ? 2.488 -30.375 -38.312 1 94.38 99 LEU B C 1
ATOM 5856 O O . LEU B 1 99 ? 3.58 -30.719 -37.844 1 94.38 99 LEU B O 1
ATOM 5860 N N . GLU B 1 100 ? 1.616 -31.234 -38.844 1 93.75 100 GLU B N 1
ATOM 5861 C CA . GLU B 1 100 ? 1.976 -32.656 -38.906 1 93.75 100 GLU B CA 1
ATOM 5862 C C . GLU B 1 100 ? 3.164 -32.844 -39.844 1 93.75 100 GLU B C 1
ATOM 5864 O O . GLU B 1 100 ? 4.035 -33.688 -39.562 1 93.75 100 GLU B O 1
ATOM 5869 N N . ALA B 1 101 ? 3.094 -32.094 -40.875 1 94.31 101 ALA B N 1
ATOM 5870 C CA . ALA B 1 101 ? 4.184 -32.219 -41.844 1 94.31 101 ALA B CA 1
ATOM 5871 C C . ALA B 1 101 ? 5.504 -31.75 -41.25 1 94.31 101 ALA B C 1
ATOM 5873 O O . ALA B 1 101 ? 6.559 -32.312 -41.5 1 94.31 101 ALA B O 1
ATOM 5874 N N . MET B 1 102 ? 5.41 -30.781 -40.5 1 91.12 102 MET B N 1
ATOM 5875 C CA . MET B 1 102 ? 6.609 -30.141 -39.938 1 91.12 102 MET B CA 1
ATOM 5876 C C . MET B 1 102 ? 7.129 -30.922 -38.75 1 91.12 102 MET B C 1
ATOM 5878 O O . MET B 1 102 ? 8.344 -31.047 -38.562 1 91.12 102 MET B O 1
ATOM 5882 N N . HIS B 1 103 ? 6.215 -31.484 -37.906 1 89.19 103 HIS B N 1
ATOM 5883 C CA . HIS B 1 103 ? 6.66 -31.969 -36.625 1 89.19 103 HIS B CA 1
ATOM 5884 C C . HIS B 1 103 ? 6.312 -33.438 -36.406 1 89.19 103 HIS B C 1
ATOM 5886 O O . HIS B 1 103 ? 6.695 -34.031 -35.406 1 89.19 103 HIS B O 1
ATOM 5892 N N . GLY B 1 104 ? 5.594 -34 -37.344 1 89.19 104 GLY B N 1
ATOM 5893 C CA . GLY B 1 104 ? 5.254 -35.406 -37.281 1 89.19 104 GLY B CA 1
ATOM 5894 C C . GLY B 1 104 ? 3.961 -35.688 -36.531 1 89.19 104 GLY B C 1
ATOM 5895 O O . GLY B 1 104 ? 3.08 -36.375 -37.031 1 89.19 104 GLY B O 1
ATOM 5896 N N . MET B 1 105 ? 3.883 -35.125 -35.312 1 92.12 105 MET B N 1
ATOM 5897 C CA . MET B 1 105 ? 2.68 -35.281 -34.5 1 92.12 105 MET B CA 1
ATOM 5898 C C . MET B 1 105 ? 2.213 -33.938 -33.938 1 92.12 105 MET B C 1
ATOM 5900 O O . MET B 1 105 ? 3 -33 -33.844 1 92.12 105 MET B O 1
ATOM 5904 N N . VAL B 1 106 ? 0.938 -33.906 -33.688 1 94.38 106 VAL B N 1
ATOM 5905 C CA . VAL B 1 106 ? 0.34 -32.688 -33.188 1 94.38 106 VAL B CA 1
ATOM 5906 C C . VAL B 1 106 ? -0.559 -32.969 -31.984 1 94.38 106 VAL B C 1
ATOM 5908 O O . VAL B 1 106 ? -1.204 -34.031 -31.938 1 94.38 106 VAL B O 1
ATOM 5911 N N . ILE B 1 107 ? -0.503 -32.156 -30.969 1 95 107 ILE B N 1
ATOM 5912 C CA . ILE B 1 107 ? -1.438 -32.219 -29.844 1 95 107 ILE B CA 1
ATOM 5913 C C . ILE B 1 107 ? -2.307 -30.969 -29.828 1 95 107 ILE B C 1
ATOM 5915 O O . ILE B 1 107 ? -1.804 -29.859 -29.984 1 95 107 ILE B O 1
ATOM 5919 N N . VAL B 1 108 ? -3.598 -31.156 -29.75 1 96.12 108 VAL B N 1
ATOM 5920 C CA . VAL B 1 108 ? -4.559 -30.062 -29.703 1 96.12 108 VAL B CA 1
ATOM 5921 C C . VAL B 1 108 ? -5.27 -30.047 -28.344 1 96.12 108 VAL B C 1
ATOM 5923 O O . VAL B 1 108 ? -5.891 -31.047 -27.953 1 96.12 108 VAL B O 1
ATOM 5926 N N . PHE B 1 109 ? -5.074 -28.969 -27.609 1 96.38 109 PHE B N 1
ATOM 5927 C CA . PHE B 1 109 ? -5.836 -28.781 -26.375 1 96.38 109 PHE B CA 1
ATOM 5928 C C . PHE B 1 109 ? -7.133 -28.031 -26.656 1 96.38 109 PHE B C 1
ATOM 5930 O O . PHE B 1 109 ? -7.113 -26.828 -26.969 1 96.38 109 PHE B O 1
ATOM 5937 N N . ASP B 1 110 ? -8.234 -28.75 -26.594 1 95.81 110 ASP B N 1
ATOM 5938 C CA . ASP B 1 110 ? -9.57 -28.203 -26.828 1 95.81 110 ASP B CA 1
ATOM 5939 C C . ASP B 1 110 ? -10.227 -27.766 -25.516 1 95.81 110 ASP B C 1
ATOM 5941 O O . ASP B 1 110 ? -10.758 -28.594 -24.781 1 95.81 110 ASP B O 1
ATOM 5945 N N . MET B 1 111 ? -10.203 -26.438 -25.234 1 94.44 111 MET B N 1
ATOM 5946 C CA . MET B 1 111 ? -10.594 -25.922 -23.938 1 94.44 111 MET B CA 1
ATOM 5947 C C . MET B 1 111 ? -11.977 -25.266 -24 1 94.44 111 MET B C 1
ATOM 5949 O O . MET B 1 111 ? -12.266 -24.516 -24.922 1 94.44 111 MET B O 1
ATOM 5953 N N . TYR B 1 112 ? -12.805 -25.594 -22.984 1 92.25 112 TYR B N 1
ATOM 5954 C CA . TYR B 1 112 ? -14.133 -25.016 -22.797 1 92.25 112 TYR B CA 1
ATOM 5955 C C . TYR B 1 112 ? -14.398 -24.719 -21.328 1 92.25 112 TYR B C 1
ATOM 5957 O O . TYR B 1 112 ? -13.688 -25.219 -20.453 1 92.25 112 TYR B O 1
ATOM 5965 N N . ALA B 1 113 ? -15.32 -23.797 -21.094 1 93.75 113 ALA B N 1
ATOM 5966 C CA . ALA B 1 113 ? -15.836 -23.594 -19.75 1 93.75 113 ALA B CA 1
ATOM 5967 C C . ALA B 1 113 ? -17.312 -24 -19.656 1 93.75 113 ALA B C 1
ATOM 5969 O O . ALA B 1 113 ? -18.062 -23.828 -20.609 1 93.75 113 ALA B O 1
ATOM 5970 N N . TYR B 1 114 ? -17.656 -24.562 -18.469 1 93.44 114 TYR B N 1
ATOM 5971 C CA . TYR B 1 114 ? -19.031 -25.016 -18.406 1 93.44 114 TYR B CA 1
ATOM 5972 C C . TYR B 1 114 ? -19.719 -24.5 -17.141 1 93.44 114 TYR B C 1
ATOM 5974 O O . TYR B 1 114 ? -19.047 -24.203 -16.141 1 93.44 114 TYR B O 1
ATOM 5982 N N . ASN B 1 115 ? -21.078 -24.359 -17.234 1 93.06 115 ASN B N 1
ATOM 5983 C CA . ASN B 1 115 ? -21.922 -24.016 -16.094 1 93.06 115 ASN B CA 1
ATOM 5984 C C . ASN B 1 115 ? -22.172 -25.234 -15.188 1 93.06 115 ASN B C 1
ATOM 5986 O O . ASN B 1 115 ? -22.344 -26.344 -15.672 1 93.06 115 ASN B O 1
ATOM 5990 N N . TYR B 1 116 ? -22.109 -24.984 -13.914 1 93 116 TYR B N 1
ATOM 5991 C CA . TYR B 1 116 ? -22.234 -26.141 -13.023 1 93 116 TYR B CA 1
ATOM 5992 C C . TYR B 1 116 ? -23.469 -26.016 -12.141 1 93 116 TYR B C 1
ATOM 5994 O O . TYR B 1 116 ? -23.953 -27 -11.594 1 93 116 TYR B O 1
ATOM 6002 N N . LYS B 1 117 ? -24.047 -24.844 -11.953 1 88.75 117 LYS B N 1
ATOM 6003 C CA . LYS B 1 117 ? -25.188 -24.656 -11.055 1 88.75 117 LYS B CA 1
ATOM 6004 C C . LYS B 1 117 ? -26.422 -25.375 -11.586 1 88.75 117 LYS B C 1
ATOM 6006 O O . LYS B 1 117 ? -27.234 -25.875 -10.812 1 88.75 117 LYS B O 1
ATOM 6011 N N . GLN B 1 118 ? -26.562 -25.469 -12.891 1 84.06 118 GLN B N 1
ATOM 6012 C CA . GLN B 1 118 ? -27.734 -26.078 -13.523 1 84.06 118 GLN B CA 1
ATOM 6013 C C . GLN B 1 118 ? -27.656 -27.594 -13.5 1 84.06 118 GLN B C 1
ATOM 6015 O O . GLN B 1 118 ? -28.656 -28.281 -13.781 1 84.06 118 GLN B O 1
ATOM 6020 N N . LEU B 1 119 ? -26.469 -28.109 -13.227 1 88.69 119 LEU B N 1
ATOM 6021 C CA . LEU B 1 119 ? -26.281 -29.547 -13.266 1 88.69 119 LEU B CA 1
ATOM 6022 C C . LEU B 1 119 ? -26.75 -30.203 -11.977 1 88.69 119 LEU B C 1
ATOM 6024 O O . LEU B 1 119 ? -26.688 -31.422 -11.836 1 88.69 119 LEU B O 1
ATOM 6028 N N . GLY B 1 120 ? -27.359 -29.453 -11.078 1 80.56 120 GLY B N 1
ATOM 6029 C CA . GLY B 1 120 ? -27.906 -30.016 -9.852 1 80.56 120 GLY B CA 1
ATOM 6030 C C . GLY B 1 120 ? -26.906 -30.062 -8.719 1 80.56 120 GLY B C 1
ATOM 6031 O O . GLY B 1 120 ? -25.906 -29.328 -8.727 1 80.56 120 GLY B O 1
ATOM 6032 N N . ASP B 1 121 ? -27.156 -30.859 -7.727 1 80.19 121 ASP B N 1
ATOM 6033 C CA . ASP B 1 121 ? -26.375 -30.875 -6.484 1 80.19 121 ASP B CA 1
ATOM 6034 C C . ASP B 1 121 ? -25.234 -31.891 -6.57 1 80.19 121 ASP B C 1
ATOM 6036 O O . ASP B 1 121 ? -24.453 -32.031 -5.625 1 80.19 121 ASP B O 1
ATOM 6040 N N . LYS B 1 122 ? -25.125 -32.5 -7.848 1 83.12 122 LYS B N 1
ATOM 6041 C CA . LYS B 1 122 ? -24.016 -33.438 -7.984 1 83.12 122 LYS B CA 1
ATOM 6042 C C . LYS B 1 122 ? -22.672 -32.688 -8.055 1 83.12 122 LYS B C 1
ATOM 6044 O O . LYS B 1 122 ? -22.578 -31.625 -8.688 1 83.12 122 LYS B O 1
ATOM 6049 N N . PRO B 1 123 ? -21.688 -33.344 -7.305 1 89.19 123 PRO B N 1
ATOM 6050 C CA . PRO B 1 123 ? -20.375 -32.719 -7.379 1 89.19 123 PRO B CA 1
ATOM 6051 C C . PRO B 1 123 ? -19.797 -32.719 -8.789 1 89.19 123 PRO B C 1
ATOM 6053 O O . PRO B 1 123 ? -19.922 -33.719 -9.508 1 89.19 123 PRO B O 1
ATOM 6056 N N . THR B 1 124 ? -19.422 -31.672 -9.32 1 94.69 124 THR B N 1
ATOM 6057 C CA . THR B 1 124 ? -18.781 -31.516 -10.617 1 94.69 124 THR B CA 1
ATOM 6058 C C . THR B 1 124 ? -17.312 -31.141 -10.453 1 94.69 124 THR B C 1
ATOM 6060 O O . THR B 1 124 ? -16.953 -30.375 -9.547 1 94.69 124 THR B O 1
ATOM 6063 N N . PRO B 1 125 ? -16.438 -31.734 -11.25 1 97.38 125 PRO B N 1
ATOM 6064 C CA . PRO B 1 125 ? -15.016 -31.438 -11.117 1 97.38 125 PRO B CA 1
ATOM 6065 C C . PRO B 1 125 ? -14.633 -30.094 -11.719 1 97.38 125 PRO B C 1
ATOM 6067 O O . PRO B 1 125 ? -15.336 -29.578 -12.602 1 97.38 125 PRO B O 1
ATOM 6070 N N . VAL B 1 126 ? -13.57 -29.547 -11.195 1 97.81 126 VAL B N 1
ATOM 6071 C CA . VAL B 1 126 ? -13.047 -28.312 -11.766 1 97.81 126 VAL B CA 1
ATOM 6072 C C . VAL B 1 126 ? -12.625 -28.547 -13.211 1 97.81 126 VAL B C 1
ATOM 6074 O O . VAL B 1 126 ? -12.914 -27.734 -14.094 1 97.81 126 VAL B O 1
ATOM 6077 N N . PHE B 1 127 ? -11.93 -29.688 -13.43 1 98.38 127 PHE B N 1
ATOM 6078 C CA . PHE B 1 127 ? -11.5 -30.047 -14.773 1 98.38 127 PHE B CA 1
ATOM 6079 C C . PHE B 1 127 ? -12.141 -31.359 -15.219 1 98.38 127 PHE B C 1
ATOM 6081 O O . PHE B 1 127 ? -12 -32.375 -14.547 1 98.38 127 PHE B O 1
ATOM 6088 N N . ASN B 1 128 ? -12.859 -31.359 -16.297 1 98.31 128 ASN B N 1
ATOM 6089 C CA . ASN B 1 128 ? -13.422 -32.562 -16.938 1 98.31 128 ASN B CA 1
ATOM 6090 C C . ASN B 1 128 ? -12.742 -32.844 -18.281 1 98.31 128 ASN B C 1
ATOM 6092 O O . ASN B 1 128 ? -12.789 -32 -19.188 1 98.31 128 ASN B O 1
ATOM 6096 N N . VAL B 1 129 ? -12.133 -33.969 -18.375 1 98.31 129 VAL B N 1
ATOM 6097 C CA . VAL B 1 129 ? -11.477 -34.344 -19.625 1 98.31 129 VAL B CA 1
ATOM 6098 C C . VAL B 1 129 ? -12.305 -35.438 -20.328 1 98.31 129 VAL B C 1
ATOM 6100 O O . VAL B 1 129 ? -12.609 -36.469 -19.75 1 98.31 129 VAL B O 1
ATOM 6103 N N . GLY B 1 130 ? -12.688 -35.125 -21.562 1 97.94 130 GLY B N 1
ATOM 6104 C CA . GLY B 1 130 ? -13.438 -36.094 -22.359 1 97.94 130 GLY B CA 1
ATOM 6105 C C . GLY B 1 130 ? -12.562 -37.031 -23.141 1 97.94 130 GLY B C 1
ATOM 6106 O O . GLY B 1 130 ? -11.688 -36.594 -23.906 1 97.94 130 GLY B O 1
ATOM 6107 N N . THR B 1 131 ? -12.789 -38.375 -23 1 97.88 131 THR B N 1
ATOM 6108 C CA . THR B 1 131 ? -11.875 -39.312 -23.656 1 97.88 131 THR B CA 1
ATOM 6109 C C . THR B 1 131 ? -12.641 -40.281 -24.547 1 97.88 131 THR B C 1
ATOM 6111 O O . THR B 1 131 ? -12.055 -41.219 -25.109 1 97.88 131 THR B O 1
ATOM 6114 N N . ALA B 1 132 ? -13.93 -40.031 -24.734 1 97.19 132 ALA B N 1
ATOM 6115 C CA . ALA B 1 132 ? -14.773 -41 -25.438 1 97.19 132 ALA B CA 1
ATOM 6116 C C . ALA B 1 132 ? -14.305 -41.188 -26.875 1 97.19 132 ALA B C 1
ATOM 6118 O O . ALA B 1 132 ? -14.508 -42.25 -27.469 1 97.19 132 ALA B O 1
ATOM 6119 N N . GLN B 1 133 ? -13.703 -40.188 -27.438 1 96.62 133 GLN B N 1
ATOM 6120 C CA . GLN B 1 133 ? -13.273 -40.281 -28.828 1 96.62 133 GLN B CA 1
ATOM 6121 C C . GLN B 1 133 ? -11.758 -40.344 -28.938 1 96.62 133 GLN B C 1
ATOM 6123 O O . GLN B 1 133 ? -11.188 -39.969 -29.984 1 96.62 133 GLN B O 1
ATOM 6128 N N . ILE B 1 134 ? -11.094 -40.688 -27.906 1 97.31 134 ILE B N 1
ATOM 6129 C CA . ILE B 1 134 ? -9.633 -40.781 -27.906 1 97.31 134 ILE B CA 1
ATOM 6130 C C . ILE B 1 134 ? -9.211 -42.25 -27.938 1 97.31 134 ILE B C 1
ATOM 6132 O O . ILE B 1 134 ? -9.789 -43.094 -27.25 1 97.31 134 ILE B O 1
ATOM 6136 N N . ASP B 1 135 ? -8.297 -42.562 -28.797 1 96.19 135 ASP B N 1
ATOM 6137 C CA . ASP B 1 135 ? -7.656 -43.875 -28.781 1 96.19 135 ASP B CA 1
ATOM 6138 C C . ASP B 1 135 ? -6.805 -44.031 -27.516 1 96.19 135 ASP B C 1
ATOM 6140 O O . ASP B 1 135 ? -5.598 -43.812 -27.547 1 96.19 135 ASP B O 1
ATOM 6144 N N . MET B 1 136 ? -7.406 -44.562 -26.547 1 96.12 136 MET B N 1
ATOM 6145 C CA . MET B 1 136 ? -6.777 -44.625 -25.219 1 96.12 136 MET B CA 1
ATOM 6146 C C . MET B 1 136 ? -5.645 -45.625 -25.203 1 96.12 136 MET B C 1
ATOM 6148 O O . MET B 1 136 ? -4.773 -45.594 -24.344 1 96.12 136 MET B O 1
ATOM 6152 N N . GLN B 1 137 ? -5.676 -46.594 -26.109 1 94.88 137 GLN B N 1
ATOM 6153 C CA . GLN B 1 137 ? -4.559 -47.531 -26.203 1 94.88 137 GLN B CA 1
ATOM 6154 C C . GLN B 1 137 ? -3.289 -46.812 -26.672 1 94.88 137 GLN B C 1
ATOM 6156 O O . GLN B 1 137 ? -2.199 -47.094 -26.172 1 94.88 137 GLN B O 1
ATOM 6161 N N . ARG B 1 138 ? -3.514 -45.969 -27.562 1 95.19 138 ARG B N 1
ATOM 6162 C CA . ARG B 1 138 ? -2.379 -45.25 -28.156 1 95.19 138 ARG B CA 1
ATOM 6163 C C . ARG B 1 138 ? -1.984 -44.062 -27.297 1 95.19 138 ARG B C 1
ATOM 6165 O O . ARG B 1 138 ? -0.801 -43.844 -27.016 1 95.19 138 ARG B O 1
ATOM 6172 N N . TRP B 1 139 ? -3.006 -43.281 -26.875 1 95.94 139 TRP B N 1
ATOM 6173 C CA . TRP B 1 139 ? -2.73 -41.969 -26.312 1 95.94 139 TRP B CA 1
ATOM 6174 C C . TRP B 1 139 ? -3.021 -41.938 -24.812 1 95.94 139 TRP B C 1
ATOM 6176 O O . TRP B 1 139 ? -2.928 -40.906 -24.172 1 95.94 139 TRP B O 1
ATOM 6186 N N . GLY B 1 140 ? -3.365 -43 -24.203 1 96.56 140 GLY B N 1
ATOM 6187 C CA . GLY B 1 140 ? -3.824 -43.062 -22.812 1 96.56 140 GLY B CA 1
ATOM 6188 C C . GLY B 1 140 ? -2.82 -42.531 -21.828 1 96.56 140 GLY B C 1
ATOM 6189 O O . GLY B 1 140 ? -3.201 -41.875 -20.844 1 96.56 140 GLY B O 1
ATOM 6190 N N . SER B 1 141 ? -1.571 -42.781 -22.016 1 96.5 141 SER B N 1
ATOM 6191 C CA . SER B 1 141 ? -0.541 -42.281 -21.109 1 96.5 141 SER B CA 1
ATOM 6192 C C . SER B 1 141 ? -0.483 -40.75 -21.094 1 96.5 141 SER B C 1
ATOM 6194 O O . SER B 1 141 ? -0.236 -40.156 -20.062 1 96.5 141 SER B O 1
ATOM 6196 N N . VAL B 1 142 ? -0.681 -40.156 -22.25 1 97 142 VAL B N 1
ATOM 6197 C CA . VAL B 1 142 ? -0.675 -38.719 -22.359 1 97 142 VAL B CA 1
ATOM 6198 C C . VAL B 1 142 ? -1.885 -38.125 -21.625 1 97 142 VAL B C 1
ATOM 6200 O O . VAL B 1 142 ? -1.773 -37.125 -20.938 1 97 142 VAL B O 1
ATOM 6203 N N . VAL B 1 143 ? -3.018 -38.781 -21.766 1 97.88 143 VAL B N 1
ATOM 6204 C CA . VAL B 1 143 ? -4.234 -38.375 -21.094 1 97.88 143 VAL B CA 1
ATOM 6205 C C . VAL B 1 143 ? -4.035 -38.406 -19.578 1 97.88 143 VAL B C 1
ATOM 6207 O O . VAL B 1 143 ? -4.41 -37.5 -18.859 1 97.88 143 VAL B O 1
ATOM 6210 N N . LYS B 1 144 ? -3.432 -39.5 -19.141 1 97.5 144 LYS B N 1
ATOM 6211 C CA . LYS B 1 144 ? -3.17 -39.656 -17.719 1 97.5 144 LYS B CA 1
ATOM 6212 C C . LYS B 1 144 ? -2.223 -38.562 -17.203 1 97.5 144 LYS B C 1
ATOM 6214 O O . LYS B 1 144 ? -2.428 -38.031 -16.125 1 97.5 144 LYS B O 1
ATOM 6219 N N . ARG B 1 145 ? -1.215 -38.312 -17.984 1 97.38 145 ARG B N 1
ATOM 6220 C CA . ARG B 1 145 ? -0.282 -37.25 -17.625 1 97.38 145 ARG B CA 1
ATOM 6221 C C . ARG B 1 145 ? -0.992 -35.906 -17.547 1 97.38 145 ARG B C 1
ATOM 6223 O O . ARG B 1 145 ? -0.779 -35.125 -16.609 1 97.38 145 ARG B O 1
ATOM 6230 N N . PHE B 1 146 ? -1.801 -35.656 -18.5 1 97.75 146 PHE B N 1
ATOM 6231 C CA . PHE B 1 146 ? -2.533 -34.406 -18.547 1 97.75 146 PHE B CA 1
ATOM 6232 C C . PHE B 1 146 ? -3.422 -34.25 -17.328 1 97.75 146 PHE B C 1
ATOM 6234 O O . PHE B 1 146 ? -3.424 -33.188 -16.688 1 97.75 146 PHE B O 1
ATOM 6241 N N . CYS B 1 147 ? -4.086 -35.25 -16.969 1 98.5 147 CYS B N 1
ATOM 6242 C CA . CYS B 1 147 ? -4.957 -35.219 -15.797 1 98.5 147 CYS B CA 1
ATOM 6243 C C . CYS B 1 147 ? -4.148 -35 -14.523 1 98.5 147 CYS B C 1
ATOM 6245 O O . CYS B 1 147 ? -4.578 -34.281 -13.625 1 98.5 147 CYS B O 1
ATOM 6247 N N . ALA B 1 148 ? -3.039 -35.625 -14.469 1 97.94 148 ALA B N 1
ATOM 6248 C CA . ALA B 1 148 ? -2.17 -35.469 -13.305 1 97.94 148 ALA B CA 1
ATOM 6249 C C . ALA B 1 148 ? -1.703 -34.031 -13.18 1 97.94 148 ALA B C 1
ATOM 6251 O O . ALA B 1 148 ? -1.668 -33.469 -12.086 1 97.94 148 ALA B O 1
ATOM 6252 N N . GLU B 1 149 ? -1.32 -33.438 -14.297 1 97.62 149 GLU B N 1
ATOM 6253 C CA . GLU B 1 149 ? -0.856 -32.031 -14.289 1 97.62 149 GLU B CA 1
ATOM 6254 C C . GLU B 1 149 ? -1.98 -31.094 -13.906 1 97.62 149 GLU B C 1
ATOM 6256 O O . GLU B 1 149 ? -1.755 -30.109 -13.18 1 97.62 149 GLU B O 1
ATOM 6261 N N . LEU B 1 150 ? -3.184 -31.344 -14.414 1 98.25 150 LEU B N 1
ATOM 6262 C CA . LEU B 1 150 ? -4.336 -30.531 -14.07 1 98.25 150 LEU B CA 1
ATOM 6263 C C . LEU B 1 150 ? -4.621 -30.594 -12.57 1 98.25 150 LEU B C 1
ATOM 6265 O O . LEU B 1 150 ? -4.977 -29.594 -11.953 1 98.25 150 LEU B O 1
ATOM 6269 N N . SER B 1 151 ? -4.422 -31.734 -12.008 1 97.56 151 SER B N 1
ATOM 6270 C CA . SER B 1 151 ? -4.742 -31.969 -10.602 1 97.56 151 SER B CA 1
ATOM 6271 C C . SER B 1 151 ? -3.785 -31.219 -9.688 1 97.56 151 SER B C 1
ATOM 6273 O O . SER B 1 151 ? -4.09 -31 -8.508 1 97.56 151 SER B O 1
ATOM 6275 N N . LYS B 1 152 ? -2.664 -30.812 -10.211 1 96.38 152 LYS B N 1
ATOM 6276 C CA . LYS B 1 152 ? -1.655 -30.125 -9.422 1 96.38 152 LYS B CA 1
ATOM 6277 C C . LYS B 1 152 ? -1.965 -28.625 -9.312 1 96.38 152 LYS B C 1
ATOM 6279 O O . LYS B 1 152 ? -1.399 -27.938 -8.469 1 96.38 152 LYS B O 1
ATOM 6284 N N . ILE B 1 153 ? -2.893 -28.156 -10.086 1 96.5 153 ILE B N 1
ATOM 6285 C CA . ILE B 1 153 ? -3.172 -26.719 -10.141 1 96.5 153 ILE B CA 1
ATOM 6286 C C . ILE B 1 153 ? -3.822 -26.281 -8.836 1 96.5 153 ILE B C 1
ATOM 6288 O O . ILE B 1 153 ? -4.789 -26.891 -8.375 1 96.5 153 ILE B O 1
ATOM 6292 N N . GLN B 1 154 ? -3.246 -25.266 -8.203 1 94.06 154 GLN B N 1
ATOM 6293 C CA . GLN B 1 154 ? -3.777 -24.703 -6.965 1 94.06 154 GLN B CA 1
ATOM 6294 C C . GLN B 1 154 ? -4.613 -23.453 -7.234 1 94.06 154 GLN B C 1
ATOM 6296 O O . GLN B 1 154 ? -4.176 -22.547 -7.945 1 94.06 154 GLN B O 1
ATOM 6301 N N . LEU B 1 155 ? -5.836 -23.453 -6.746 1 94.62 155 LEU B N 1
ATOM 6302 C CA . LEU B 1 155 ? -6.754 -22.328 -6.879 1 94.62 155 LEU B CA 1
ATOM 6303 C C . LEU B 1 155 ? -7.09 -21.734 -5.512 1 94.62 155 LEU B C 1
ATOM 6305 O O . LEU B 1 155 ? -7.227 -22.469 -4.531 1 94.62 155 LEU B O 1
ATOM 6309 N N . PRO B 1 156 ? -7.168 -20.438 -5.434 1 91 156 PRO B N 1
ATOM 6310 C CA . PRO B 1 156 ? -7.469 -19.797 -4.152 1 91 156 PRO B CA 1
ATOM 6311 C C . PRO B 1 156 ? -8.828 -20.203 -3.594 1 91 156 PRO B C 1
ATOM 6313 O O . PRO B 1 156 ? -9.867 -19.922 -4.203 1 91 156 PRO B O 1
ATOM 6316 N N . HIS B 1 157 ? -8.836 -20.859 -2.436 1 89.25 157 HIS B N 1
ATOM 6317 C CA . HIS B 1 157 ? -10.016 -21.172 -1.644 1 89.25 157 HIS B CA 1
ATOM 6318 C C . HIS B 1 157 ? -10.922 -22.156 -2.385 1 89.25 157 HIS B C 1
ATOM 6320 O O . HIS B 1 157 ? -12.133 -22.188 -2.146 1 89.25 157 HIS B O 1
ATOM 6326 N N . ILE B 1 158 ? -10.406 -22.828 -3.422 1 92.62 158 ILE B N 1
ATOM 6327 C CA . ILE B 1 158 ? -11.148 -23.812 -4.203 1 92.62 158 ILE B CA 1
ATOM 6328 C C . ILE B 1 158 ? -10.398 -25.141 -4.215 1 92.62 158 ILE B C 1
ATOM 6330 O O . ILE B 1 158 ? -9.195 -25.172 -4.48 1 92.62 158 ILE B O 1
ATOM 6334 N N . GLU B 1 159 ? -11.086 -26.156 -3.855 1 91.12 159 GLU B N 1
ATOM 6335 C CA . GLU B 1 159 ? -10.492 -27.484 -3.965 1 91.12 159 GLU B CA 1
ATOM 6336 C C . GLU B 1 159 ? -10.492 -27.969 -5.41 1 91.12 159 GLU B C 1
ATOM 6338 O O . GLU B 1 159 ? -11.539 -28.031 -6.055 1 91.12 159 GLU B O 1
ATOM 6343 N N . ASN B 1 160 ? -9.383 -28.297 -5.902 1 95.5 160 ASN B N 1
ATOM 6344 C CA . ASN B 1 160 ? -9.227 -28.781 -7.27 1 95.5 160 ASN B CA 1
ATOM 6345 C C . ASN B 1 160 ? -9.648 -30.25 -7.398 1 95.5 160 ASN B C 1
ATOM 6347 O O . ASN B 1 160 ? -9.469 -31.031 -6.465 1 95.5 160 ASN B O 1
ATOM 6351 N N . SER B 1 161 ? -10.336 -30.531 -8.492 1 96.56 161 SER B N 1
ATOM 6352 C CA . SER B 1 161 ? -10.664 -31.906 -8.859 1 96.56 161 SER B CA 1
ATOM 6353 C C . SER B 1 161 ? -10.641 -32.094 -10.375 1 96.56 161 SER B C 1
ATOM 6355 O O . SER B 1 161 ? -11.039 -31.203 -11.125 1 96.56 161 SER B O 1
ATOM 6357 N N . THR B 1 162 ? -10.062 -33.188 -10.781 1 97.88 162 THR B N 1
ATOM 6358 C CA . THR B 1 162 ? -9.992 -33.531 -12.195 1 97.88 162 THR B CA 1
ATOM 6359 C C . THR B 1 162 ? -10.578 -34.938 -12.438 1 97.88 162 THR B C 1
ATOM 6361 O O . THR B 1 162 ? -10.211 -35.906 -11.766 1 97.88 162 THR B O 1
ATOM 6364 N N . GLU B 1 163 ? -11.508 -35.031 -13.352 1 97.69 163 GLU B N 1
ATOM 6365 C CA . GLU B 1 163 ? -12.141 -36.312 -13.641 1 97.69 163 GLU B CA 1
ATOM 6366 C C . GLU B 1 163 ? -12.273 -36.531 -15.148 1 97.69 163 GLU B C 1
ATOM 6368 O O . GLU B 1 163 ? -12.289 -35.562 -15.922 1 97.69 163 GLU B O 1
ATOM 6373 N N . ILE B 1 164 ? -12.328 -37.781 -15.477 1 97.75 164 ILE B N 1
ATOM 6374 C CA . ILE B 1 164 ? -12.523 -38.156 -16.875 1 97.75 164 ILE B CA 1
ATOM 6375 C C . ILE B 1 164 ? -13.992 -38.5 -17.109 1 97.75 164 ILE B C 1
ATOM 6377 O O . ILE B 1 164 ? -14.578 -39.312 -16.391 1 97.75 164 ILE B O 1
ATOM 6381 N N . ASN B 1 165 ? -14.633 -37.875 -18.031 1 97.19 165 ASN B N 1
ATOM 6382 C CA . ASN B 1 165 ? -15.969 -38.188 -18.516 1 97.19 165 ASN B CA 1
ATOM 6383 C C . ASN B 1 165 ? -17.016 -38.031 -17.422 1 97.19 165 ASN B C 1
ATOM 6385 O O . ASN B 1 165 ? -17.984 -38.812 -17.391 1 97.19 165 ASN B O 1
ATOM 6389 N N . ALA B 1 166 ? -16.797 -37.125 -16.484 1 95.31 166 ALA B N 1
ATOM 6390 C CA . ALA B 1 166 ? -17.719 -36.969 -15.367 1 95.31 166 ALA B CA 1
ATOM 6391 C C . ALA B 1 166 ? -18.953 -36.156 -15.773 1 95.31 166 ALA B C 1
ATOM 6393 O O . ALA B 1 166 ? -20.062 -36.438 -15.336 1 95.31 166 ALA B O 1
ATOM 6394 N N . VAL B 1 167 ? -18.719 -35.125 -16.5 1 94.75 167 VAL B N 1
ATOM 6395 C CA . VAL B 1 167 ? -19.797 -34.25 -16.922 1 94.75 167 VAL B CA 1
ATOM 6396 C C . VAL B 1 167 ? -19.984 -34.375 -18.438 1 94.75 167 VAL B C 1
ATOM 6398 O O . VAL B 1 167 ? -21.109 -34.531 -18.922 1 94.75 167 VAL B O 1
ATOM 6401 N N . PHE B 1 168 ? -18.812 -34.219 -19.141 1 93.62 168 PHE B N 1
ATOM 6402 C CA . PHE B 1 168 ? -18.812 -34.344 -20.594 1 93.62 168 PHE B CA 1
ATOM 6403 C C . PHE B 1 168 ? -17.859 -35.438 -21.062 1 93.62 168 PHE B C 1
ATOM 6405 O O . PHE B 1 168 ? -16.781 -35.594 -20.5 1 93.62 168 PHE B O 1
ATOM 6412 N N . GLU B 1 169 ? -18.172 -36.031 -22.109 1 95.81 169 GLU B N 1
ATOM 6413 C CA . GLU B 1 169 ? -17.391 -37.219 -22.531 1 95.81 169 GLU B CA 1
ATOM 6414 C C . GLU B 1 169 ? -16.484 -36.875 -23.703 1 95.81 169 GLU B C 1
ATOM 6416 O O . GLU B 1 169 ? -15.688 -37.688 -24.141 1 95.81 169 GLU B O 1
ATOM 6421 N N . GLY B 1 170 ? -16.531 -35.656 -24.203 1 94 170 GLY B N 1
ATOM 6422 C CA . GLY B 1 170 ? -15.656 -35.25 -25.281 1 94 170 GLY B CA 1
ATOM 6423 C C . GLY B 1 170 ? -16.125 -35.719 -26.641 1 94 170 GLY B C 1
ATOM 6424 O O . GLY B 1 170 ? -15.336 -36.219 -27.438 1 94 170 GLY B O 1
ATOM 6425 N N . ARG B 1 171 ? -17.391 -35.531 -26.906 1 93.06 171 ARG B N 1
ATOM 6426 C CA . ARG B 1 171 ? -17.984 -36 -28.172 1 93.06 171 ARG B CA 1
ATOM 6427 C C . ARG B 1 171 ? -18.234 -34.812 -29.109 1 93.06 171 ARG B C 1
ATOM 6429 O O . ARG B 1 171 ? -19.141 -34.844 -29.938 1 93.06 171 ARG B O 1
ATOM 6436 N N . GLY B 1 172 ? -17.453 -33.844 -28.969 1 92.62 172 GLY B N 1
ATOM 6437 C CA . GLY B 1 172 ? -17.594 -32.656 -29.812 1 92.62 172 GLY B CA 1
ATOM 6438 C C . GLY B 1 172 ? -17.156 -32.906 -31.25 1 92.62 172 GLY B C 1
ATOM 6439 O O . GLY B 1 172 ? -16.547 -33.906 -31.562 1 92.62 172 GLY B O 1
ATOM 6440 N N . TYR B 1 173 ? -17.5 -31.953 -32.062 1 94.19 173 TYR B N 1
ATOM 6441 C CA . TYR B 1 173 ? -17.234 -32.094 -33.5 1 94.19 173 TYR B CA 1
ATOM 6442 C C . TYR B 1 173 ? -15.75 -31.891 -33.781 1 94.19 173 TYR B C 1
ATOM 6444 O O . TYR B 1 173 ? -15.211 -32.5 -34.719 1 94.19 173 TYR B O 1
ATOM 6452 N N . LEU B 1 174 ? -15.078 -31.078 -33.031 1 94.88 174 LEU B N 1
ATOM 6453 C CA . LEU B 1 174 ? -13.68 -30.781 -33.312 1 94.88 174 LEU B CA 1
ATOM 6454 C C . LEU B 1 174 ? -12.836 -32.062 -33.281 1 94.88 174 LEU B C 1
ATOM 6456 O O . LEU B 1 174 ? -12.031 -32.312 -34.188 1 94.88 174 LEU B O 1
ATOM 6460 N N . ILE B 1 175 ? -13 -32.812 -32.188 1 96.06 175 ILE B N 1
ATOM 6461 C CA . ILE B 1 175 ? -12.211 -34.031 -32.094 1 96.06 175 ILE B CA 1
ATOM 6462 C C . ILE B 1 175 ? -12.68 -35.031 -33.156 1 96.06 175 ILE B C 1
ATOM 6464 O O . ILE B 1 175 ? -11.859 -35.75 -33.75 1 96.06 175 ILE B O 1
ATOM 6468 N N . ALA B 1 176 ? -13.945 -35.094 -33.406 1 96 176 ALA B N 1
ATOM 6469 C CA . ALA B 1 176 ? -14.453 -36 -34.438 1 96 176 ALA B CA 1
ATOM 6470 C C . ALA B 1 176 ? -13.859 -35.656 -35.812 1 96 176 ALA B C 1
ATOM 6472 O O . ALA B 1 176 ? -13.445 -36.531 -36.562 1 96 176 ALA B O 1
ATOM 6473 N N . HIS B 1 177 ? -13.914 -34.406 -36.062 1 95.81 177 HIS B N 1
ATOM 6474 C CA . HIS B 1 177 ? -13.352 -33.906 -37.312 1 95.81 177 HIS B CA 1
ATOM 6475 C C . HIS B 1 177 ? -11.859 -34.219 -37.406 1 95.81 177 HIS B C 1
ATOM 6477 O O . HIS B 1 177 ? -11.375 -34.625 -38.438 1 95.81 177 HIS B O 1
ATOM 6483 N N . THR B 1 178 ? -11.094 -33.969 -36.375 1 96.81 178 THR B N 1
ATOM 6484 C CA . THR B 1 178 ? -9.656 -34.219 -36.344 1 96.81 178 THR B CA 1
ATOM 6485 C C . THR B 1 178 ? -9.359 -35.719 -36.562 1 96.81 178 THR B C 1
ATOM 6487 O O . THR B 1 178 ? -8.5 -36.062 -37.344 1 96.81 178 THR B O 1
ATOM 6490 N N . ASN B 1 179 ? -10.117 -36.531 -35.844 1 96.19 179 ASN B N 1
ATOM 6491 C CA . ASN B 1 179 ? -9.93 -37.969 -35.938 1 96.19 179 ASN B CA 1
ATOM 6492 C C . ASN B 1 179 ? -10.211 -38.469 -37.375 1 96.19 179 ASN B C 1
ATOM 6494 O O . ASN B 1 179 ? -9.609 -39.438 -37.812 1 96.19 179 ASN B O 1
ATOM 6498 N N . ALA B 1 180 ? -11.086 -37.812 -38.031 1 95.5 180 ALA B N 1
ATOM 6499 C CA . ALA B 1 180 ? -11.484 -38.219 -39.375 1 95.5 180 ALA B CA 1
ATOM 6500 C C . ALA B 1 180 ? -10.414 -37.844 -40.406 1 95.5 180 ALA B C 1
ATOM 6502 O O . ALA B 1 180 ? -10.289 -38.469 -41.438 1 95.5 180 ALA B O 1
ATOM 6503 N N . HIS B 1 181 ? -9.633 -36.906 -40.094 1 95.25 181 HIS B N 1
ATOM 6504 C CA . HIS B 1 181 ? -8.75 -36.375 -41.125 1 95.25 181 HIS B CA 1
ATOM 6505 C C . HIS B 1 181 ? -7.285 -36.562 -40.781 1 95.25 181 HIS B C 1
ATOM 6507 O O . HIS B 1 181 ? -6.418 -36.562 -41.656 1 95.25 181 HIS B O 1
ATOM 6513 N N . PHE B 1 182 ? -6.984 -36.688 -39.531 1 96.25 182 PHE B N 1
ATOM 6514 C CA . PHE B 1 182 ? -5.594 -36.75 -39.125 1 96.25 182 PHE B CA 1
ATOM 6515 C C . PHE B 1 182 ? -5.363 -37.875 -38.125 1 96.25 182 PHE B C 1
ATOM 6517 O O . PHE B 1 182 ? -5.938 -37.906 -37.031 1 96.25 182 PHE B O 1
ATOM 6524 N N . ASP B 1 183 ? -4.496 -38.688 -38.406 1 93.94 183 ASP B N 1
ATOM 6525 C CA . ASP B 1 183 ? -4.238 -39.875 -37.562 1 93.94 183 ASP B CA 1
ATOM 6526 C C . ASP B 1 183 ? -3.168 -39.562 -36.531 1 93.94 183 ASP B C 1
ATOM 6528 O O . ASP B 1 183 ? -3.1 -40.25 -35.5 1 93.94 183 ASP B O 1
ATOM 6532 N N . ARG B 1 184 ? -2.318 -38.656 -36.719 1 95.06 184 ARG B N 1
ATOM 6533 C CA . ARG B 1 184 ? -1.177 -38.406 -35.844 1 95.06 184 ARG B CA 1
ATOM 6534 C C . ARG B 1 184 ? -1.42 -37.188 -34.969 1 95.06 184 ARG B C 1
ATOM 6536 O O . ARG B 1 184 ? -0.472 -36.531 -34.531 1 95.06 184 ARG B O 1
ATOM 6543 N N . THR B 1 185 ? -2.697 -36.844 -34.844 1 96.06 185 THR B N 1
ATOM 6544 C CA . THR B 1 185 ? -3.061 -35.688 -34.031 1 96.06 185 THR B CA 1
ATOM 6545 C C . THR B 1 185 ? -3.938 -36.094 -32.844 1 96.06 185 THR B C 1
ATOM 6547 O O . THR B 1 185 ? -4.973 -36.75 -33.031 1 96.06 185 THR B O 1
ATOM 6550 N N . LEU B 1 186 ? -3.498 -35.781 -31.641 1 96.88 186 LEU B N 1
ATOM 6551 C CA . LEU B 1 186 ? -4.277 -36.031 -30.422 1 96.88 186 LEU B CA 1
ATOM 6552 C C . LEU B 1 186 ? -5.039 -34.75 -30.016 1 96.88 186 LEU B C 1
ATOM 6554 O O . LEU B 1 186 ? -4.457 -33.688 -29.938 1 96.88 186 LEU B O 1
ATOM 6558 N N . VAL B 1 187 ? -6.309 -34.906 -29.844 1 97.19 187 VAL B N 1
ATOM 6559 C CA . VAL B 1 187 ? -7.129 -33.844 -29.312 1 97.19 187 VAL B CA 1
ATOM 6560 C C . VAL B 1 187 ? -7.523 -34.156 -27.859 1 97.19 187 VAL B C 1
ATOM 6562 O O . VAL B 1 187 ? -7.949 -35.281 -27.562 1 97.19 187 VAL B O 1
ATOM 6565 N N . LEU B 1 188 ? -7.344 -33.219 -26.969 1 97.44 188 LEU B N 1
ATOM 6566 C CA . LEU B 1 188 ? -7.738 -33.344 -25.562 1 97.44 188 LEU B CA 1
ATOM 6567 C C . LEU B 1 188 ? -8.883 -32.406 -25.219 1 97.44 188 LEU B C 1
ATOM 6569 O O . LEU B 1 188 ? -8.641 -31.281 -24.766 1 97.44 188 LEU B O 1
ATOM 6573 N N . PRO B 1 189 ? -10.078 -32.844 -25.391 1 96.81 189 PRO B N 1
ATOM 6574 C CA . PRO B 1 189 ? -11.195 -31.984 -24.953 1 96.81 189 PRO B CA 1
ATOM 6575 C C . PRO B 1 189 ? -11.234 -31.781 -23.453 1 96.81 189 PRO B C 1
ATOM 6577 O O . PRO B 1 189 ? -11.25 -32.75 -22.688 1 96.81 189 PRO B O 1
ATOM 6580 N N . THR B 1 190 ? -11.219 -30.547 -23.031 1 97.25 190 THR B N 1
ATOM 6581 C CA . THR B 1 190 ? -11.172 -30.234 -21.609 1 97.25 190 THR B CA 1
ATOM 6582 C C . THR B 1 190 ? -12.172 -29.125 -21.266 1 97.25 190 THR B C 1
ATOM 6584 O O . THR B 1 190 ? -12.164 -28.062 -21.875 1 97.25 190 THR B O 1
ATOM 6587 N N . GLU B 1 191 ? -13.055 -29.406 -20.344 1 96.25 191 GLU B N 1
ATOM 6588 C CA . GLU B 1 191 ? -14.016 -28.438 -19.844 1 96.25 191 GLU B CA 1
ATOM 6589 C C . GLU B 1 191 ? -13.641 -27.953 -18.453 1 96.25 191 GLU B C 1
ATOM 6591 O O . GLU B 1 191 ? -13.375 -28.766 -17.562 1 96.25 191 GLU B O 1
ATOM 6596 N N . VAL B 1 192 ? -13.578 -26.656 -18.297 1 96.88 192 VAL B N 1
ATOM 6597 C CA . VAL B 1 192 ? -13.219 -26.047 -17.016 1 96.88 192 VAL B CA 1
ATOM 6598 C C . VAL B 1 192 ? -14.477 -25.484 -16.359 1 96.88 192 VAL B C 1
ATOM 6600 O O . VAL B 1 192 ? -15.219 -24.719 -16.969 1 96.88 192 VAL B O 1
ATOM 6603 N N . LYS B 1 193 ? -14.68 -25.891 -15.125 1 96.44 193 LYS B N 1
ATOM 6604 C CA . LYS B 1 193 ? -15.797 -25.375 -14.336 1 96.44 193 LYS B CA 1
ATOM 6605 C C . LYS B 1 193 ? -15.688 -23.859 -14.156 1 96.44 193 LYS B C 1
ATOM 6607 O O . LYS B 1 193 ? -14.602 -23.328 -13.898 1 96.44 193 LYS B O 1
ATOM 6612 N N . LYS B 1 194 ? -16.781 -23.156 -14.266 1 95.19 194 LYS B N 1
ATOM 6613 C CA . LYS B 1 194 ? -16.797 -21.703 -14.148 1 95.19 194 LYS B CA 1
ATOM 6614 C C . LYS B 1 194 ? -16.625 -21.266 -12.688 1 95.19 194 LYS B C 1
ATOM 6616 O O . LYS B 1 194 ? -17.391 -20.438 -12.195 1 95.19 194 LYS B O 1
ATOM 6621 N N . VAL B 1 195 ? -15.57 -21.75 -12.078 1 95.12 195 VAL B N 1
ATOM 6622 C CA . VAL B 1 195 ? -15.266 -21.375 -10.703 1 95.12 195 VAL B CA 1
ATOM 6623 C C . VAL B 1 195 ? -14.609 -20 -10.68 1 95.12 195 VAL B C 1
ATOM 6625 O O . VAL B 1 195 ? -14.547 -19.344 -9.633 1 95.12 195 VAL B O 1
ATOM 6628 N N . PHE B 1 196 ? -14.156 -19.453 -11.875 1 95.69 196 PHE B N 1
ATOM 6629 C CA . PHE B 1 196 ? -13.406 -18.219 -11.977 1 95.69 196 PHE B CA 1
ATOM 6630 C C . PHE B 1 196 ? -14.352 -17.031 -12.18 1 95.69 196 PHE B C 1
ATOM 6632 O O . PHE B 1 196 ? -13.906 -15.898 -12.359 1 95.69 196 PHE B O 1
ATOM 6639 N N . MET B 1 197 ? -15.695 -17.297 -12.078 1 94.56 197 MET B N 1
ATOM 6640 C CA . MET B 1 197 ? -16.688 -16.25 -12.203 1 94.56 197 MET B CA 1
ATOM 6641 C C . MET B 1 197 ? -18.016 -16.656 -11.555 1 94.56 197 MET B C 1
ATOM 6643 O O . MET B 1 197 ? -18.203 -17.828 -11.234 1 94.56 197 MET B O 1
ATOM 6647 N N . GLU B 1 198 ? -18.828 -15.68 -11.227 1 92.19 198 GLU B N 1
ATOM 6648 C CA . GLU B 1 198 ? -20.219 -15.953 -10.906 1 92.19 198 GLU B CA 1
ATOM 6649 C C . GLU B 1 198 ? -21.031 -16.25 -12.164 1 92.19 198 GLU B C 1
ATOM 6651 O O . GLU B 1 198 ? -21.266 -15.359 -12.977 1 92.19 198 GLU B O 1
ATOM 6656 N N . GLU B 1 199 ? -21.422 -17.484 -12.32 1 89.31 199 GLU B N 1
ATOM 6657 C CA . GLU B 1 199 ? -21.984 -17.969 -13.578 1 89.31 199 GLU B CA 1
ATOM 6658 C C . GLU B 1 199 ? -23.234 -17.188 -13.977 1 89.31 199 GLU B C 1
ATOM 6660 O O . GLU B 1 199 ? -23.453 -16.938 -15.156 1 89.31 199 GLU B O 1
ATOM 6665 N N . ASP B 1 200 ? -24.016 -16.672 -12.93 1 87.69 200 ASP B N 1
ATOM 6666 C CA . ASP B 1 200 ? -25.297 -16.031 -13.227 1 87.69 200 ASP B CA 1
ATOM 6667 C C . ASP B 1 200 ? -25.094 -14.602 -13.734 1 87.69 200 ASP B C 1
ATOM 6669 O O . ASP B 1 200 ? -25.797 -14.156 -14.633 1 87.69 200 ASP B O 1
ATOM 6673 N N . THR B 1 201 ? -24.109 -13.945 -13.211 1 87.12 201 THR B N 1
ATOM 6674 C CA . THR B 1 201 ? -23.922 -12.539 -13.531 1 87.12 201 THR B CA 1
ATOM 6675 C C . THR B 1 201 ? -22.766 -12.344 -14.5 1 87.12 201 THR B C 1
ATOM 6677 O O . THR B 1 201 ? -22.672 -11.312 -15.172 1 87.12 201 THR B O 1
ATOM 6680 N N . GLY B 1 202 ? -21.906 -13.273 -14.523 1 89.5 202 GLY B N 1
ATOM 6681 C CA . GLY B 1 202 ? -20.719 -13.133 -15.359 1 89.5 202 GLY B CA 1
ATOM 6682 C C . GLY B 1 202 ? -19.609 -12.352 -14.688 1 89.5 202 GLY B C 1
ATOM 6683 O O . GLY B 1 202 ? -18.578 -12.078 -15.305 1 89.5 202 GLY B O 1
ATOM 6684 N N . THR B 1 203 ? -19.781 -12.086 -13.406 1 90.88 203 THR B N 1
ATOM 6685 C CA . THR B 1 203 ? -18.766 -11.344 -12.664 1 90.88 203 THR B CA 1
ATOM 6686 C C . THR B 1 203 ? -17.531 -12.211 -12.43 1 90.88 203 THR B C 1
ATOM 6688 O O . THR B 1 203 ? -17.625 -13.289 -11.844 1 90.88 203 THR B O 1
ATOM 6691 N N . VAL B 1 204 ? -16.406 -11.719 -12.859 1 93.06 204 VAL B N 1
ATOM 6692 C CA . VAL B 1 204 ? -15.188 -12.516 -12.852 1 93.06 204 VAL B CA 1
ATOM 6693 C C . VAL B 1 204 ? -14.516 -12.414 -11.484 1 93.06 204 VAL B C 1
ATOM 6695 O O . VAL B 1 204 ? -14.664 -11.406 -10.789 1 93.06 204 VAL B O 1
ATOM 6698 N N . TYR B 1 205 ? -13.883 -13.492 -11.062 1 94.62 205 TYR B N 1
ATOM 6699 C CA . TYR B 1 205 ? -12.969 -13.531 -9.93 1 94.62 205 TYR B CA 1
ATOM 6700 C C . TYR B 1 205 ? -11.516 -13.547 -10.406 1 94.62 205 TYR B C 1
ATOM 6702 O O . TYR B 1 205 ? -10.93 -14.609 -10.594 1 94.62 205 TYR B O 1
ATOM 6710 N N . PRO B 1 206 ? -10.922 -12.367 -10.445 1 92.19 206 PRO B N 1
ATOM 6711 C CA . PRO B 1 206 ? -9.625 -12.227 -11.117 1 92.19 206 PRO B CA 1
ATOM 6712 C C . PRO B 1 206 ? -8.539 -13.094 -10.492 1 92.19 206 PRO B C 1
ATOM 6714 O O . PRO B 1 206 ? -7.711 -13.672 -11.211 1 92.19 206 PRO B O 1
ATOM 6717 N N . LEU B 1 207 ? -8.492 -13.258 -9.211 1 91.44 207 LEU B N 1
ATOM 6718 C CA . LEU B 1 207 ? -7.457 -14.047 -8.555 1 91.44 207 LEU B CA 1
ATOM 6719 C C . LEU B 1 207 ? -7.559 -15.516 -8.953 1 91.44 207 LEU B C 1
ATOM 6721 O O . LEU B 1 207 ? -6.543 -16.172 -9.18 1 91.44 207 LEU B O 1
ATOM 6725 N N . VAL B 1 208 ? -8.75 -15.992 -9.055 1 95.06 208 VAL B N 1
ATOM 6726 C CA . VAL B 1 208 ? -8.969 -17.375 -9.453 1 95.06 208 VAL B CA 1
ATOM 6727 C C . VAL B 1 208 ? -8.609 -17.562 -10.922 1 95.06 208 VAL B C 1
ATOM 6729 O O . VAL B 1 208 ? -7.949 -18.531 -11.297 1 95.06 208 VAL B O 1
ATOM 6732 N N . LEU B 1 209 ? -9.094 -16.625 -11.727 1 94.94 209 LEU B N 1
ATOM 6733 C CA . LEU B 1 209 ? -8.812 -16.703 -13.156 1 94.94 209 LEU B CA 1
ATOM 6734 C C . LEU B 1 209 ? -7.309 -16.703 -13.414 1 94.94 209 LEU B C 1
ATOM 6736 O O . LEU B 1 209 ? -6.812 -17.484 -14.219 1 94.94 209 LEU B O 1
ATOM 6740 N N . ASN B 1 210 ? -6.594 -15.852 -12.758 1 92.31 210 ASN B N 1
ATOM 6741 C CA . ASN B 1 210 ? -5.148 -15.773 -12.938 1 92.31 210 ASN B CA 1
ATOM 6742 C C . ASN B 1 210 ? -4.461 -17.078 -12.523 1 92.31 210 ASN B C 1
ATOM 6744 O O . ASN B 1 210 ? -3.549 -17.547 -13.211 1 92.31 210 ASN B O 1
ATOM 6748 N N . ALA B 1 211 ? -4.879 -17.594 -11.414 1 93.94 211 ALA B N 1
ATOM 6749 C CA . ALA B 1 211 ? -4.32 -18.859 -10.953 1 93.94 211 ALA B CA 1
ATOM 6750 C C . ALA B 1 211 ? -4.598 -19.969 -11.953 1 93.94 211 ALA B C 1
ATOM 6752 O O . ALA B 1 211 ? -3.742 -20.828 -12.188 1 93.94 211 ALA B O 1
ATOM 6753 N N . LEU B 1 212 ? -5.789 -19.953 -12.453 1 95.44 212 LEU B N 1
ATOM 6754 C CA . LEU B 1 212 ? -6.184 -20.953 -13.445 1 95.44 212 LEU B CA 1
ATOM 6755 C C . LEU B 1 212 ? -5.305 -20.844 -14.688 1 95.44 212 LEU B C 1
ATOM 6757 O O . LEU B 1 212 ? -4.828 -21.859 -15.203 1 95.44 212 LEU B O 1
ATOM 6761 N N . CYS B 1 213 ? -5.102 -19.656 -15.195 1 94.44 213 CYS B N 1
ATOM 6762 C CA . CYS B 1 213 ? -4.301 -19.438 -16.391 1 94.44 213 CYS B CA 1
ATOM 6763 C C . CYS B 1 213 ? -2.861 -19.891 -16.188 1 94.44 213 CYS B C 1
ATOM 6765 O O . CYS B 1 213 ? -2.281 -20.562 -17.031 1 94.44 213 CYS B O 1
ATOM 6767 N N . SER B 1 214 ? -2.311 -19.578 -15.062 1 93.12 214 SER B N 1
ATOM 6768 C CA . SER B 1 214 ? -0.946 -19.984 -14.742 1 93.12 214 SER B CA 1
ATOM 6769 C C . SER B 1 214 ? -0.84 -21.5 -14.609 1 93.12 214 SER B C 1
ATOM 6771 O O . SER B 1 214 ? 0.092 -22.109 -15.141 1 93.12 214 SER B O 1
ATOM 6773 N N . GLY B 1 215 ? -1.754 -22.062 -13.891 1 95.25 215 GLY B N 1
ATOM 6774 C CA . GLY B 1 215 ? -1.771 -23.5 -13.734 1 95.25 215 GLY B CA 1
ATOM 6775 C C . GLY B 1 215 ? -1.91 -24.25 -15.047 1 95.25 215 GLY B C 1
ATOM 6776 O O . GLY B 1 215 ? -1.234 -25.25 -15.273 1 95.25 215 GLY B O 1
ATOM 6777 N N . LEU B 1 216 ? -2.789 -23.766 -15.891 1 95.75 216 LEU B N 1
ATOM 6778 C CA . LEU B 1 216 ? -3.014 -24.391 -17.188 1 95.75 216 LEU B CA 1
ATOM 6779 C C . LEU B 1 216 ? -1.777 -24.266 -18.078 1 95.75 216 LEU B C 1
ATOM 6781 O O . LEU B 1 216 ? -1.435 -25.203 -18.797 1 95.75 216 LEU B O 1
ATOM 6785 N N . LYS B 1 217 ? -1.153 -23.109 -18.109 1 92.31 217 LYS B N 1
ATOM 6786 C CA . LYS B 1 217 ? 0.094 -22.953 -18.844 1 92.31 217 LYS B CA 1
ATOM 6787 C C . LYS B 1 217 ? 1.087 -24.062 -18.484 1 92.31 217 LYS B C 1
ATOM 6789 O O . LYS B 1 217 ? 1.673 -24.688 -19.359 1 92.31 217 LYS B O 1
ATOM 6794 N N . GLY B 1 218 ? 1.231 -24.266 -17.188 1 92.69 218 GLY B N 1
ATOM 6795 C CA . GLY B 1 218 ? 2.125 -25.312 -16.719 1 92.69 218 GLY B CA 1
ATOM 6796 C C . GLY B 1 218 ? 1.68 -26.703 -17.125 1 92.69 218 GLY B C 1
ATOM 6797 O O . GLY B 1 218 ? 2.492 -27.516 -17.578 1 92.69 218 GLY B O 1
ATOM 6798 N N . ALA B 1 219 ? 0.4 -26.969 -17 1 95.56 219 ALA B N 1
ATOM 6799 C CA . ALA B 1 219 ? -0.144 -28.281 -17.312 1 95.56 219 ALA B CA 1
ATOM 6800 C C . ALA B 1 219 ? -0.007 -28.594 -18.797 1 95.56 219 ALA B C 1
ATOM 6802 O O . ALA B 1 219 ? 0.361 -29.703 -19.188 1 95.56 219 ALA B O 1
ATOM 6803 N N . LEU B 1 220 ? -0.293 -27.641 -19.656 1 94.5 220 LEU B N 1
ATOM 6804 C CA . LEU B 1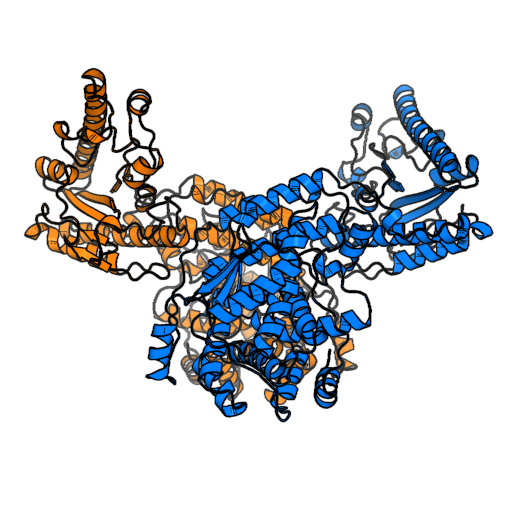 220 ? -0.221 -27.812 -21.094 1 94.5 220 LEU B CA 1
ATOM 6805 C C . LEU B 1 220 ? 1.221 -28.016 -21.547 1 94.5 220 LEU B C 1
ATOM 6807 O O . LEU B 1 220 ? 1.501 -28.906 -22.359 1 94.5 220 LEU B O 1
ATOM 6811 N N . SER B 1 221 ? 2.104 -27.219 -21.016 1 90.44 221 SER B N 1
ATOM 6812 C CA . SER B 1 221 ? 3.506 -27.312 -21.406 1 90.44 221 SER B CA 1
ATOM 6813 C C . SER B 1 221 ? 4.129 -28.625 -20.953 1 90.44 221 SER B C 1
ATOM 6815 O O . SER B 1 221 ? 4.879 -29.25 -21.703 1 90.44 221 SER B O 1
ATOM 6817 N N . GLN B 1 222 ? 3.83 -29.047 -19.734 1 91.88 222 GLN B N 1
ATOM 6818 C CA . GLN B 1 222 ? 4.367 -30.312 -19.219 1 91.88 222 GLN B CA 1
ATOM 6819 C C . GLN B 1 222 ? 3.836 -31.5 -20 1 91.88 222 GLN B C 1
ATOM 6821 O O . GLN B 1 222 ? 4.582 -32.438 -20.297 1 91.88 222 GLN B O 1
ATOM 6826 N N . THR B 1 223 ? 2.578 -31.438 -20.328 1 94.44 223 THR B N 1
ATOM 6827 C CA . THR B 1 223 ? 1.965 -32.5 -21.094 1 94.44 223 THR B CA 1
ATOM 6828 C C . THR B 1 223 ? 2.535 -32.562 -22.5 1 94.44 223 THR B C 1
ATOM 6830 O O . THR B 1 223 ? 2.811 -33.625 -23.031 1 94.44 223 THR B O 1
ATOM 6833 N N . SER B 1 224 ? 2.703 -31.438 -23.125 1 92.44 224 SER B N 1
ATOM 6834 C CA . SER B 1 224 ? 3.266 -31.359 -24.469 1 92.44 224 SER B CA 1
ATOM 6835 C C . SER B 1 224 ? 4.684 -31.922 -24.5 1 92.44 224 SER B C 1
ATOM 6837 O O . SER B 1 224 ? 5.055 -32.625 -25.438 1 92.44 224 SER B O 1
ATOM 6839 N N . ALA B 1 225 ? 5.445 -31.547 -23.5 1 89.44 225 ALA B N 1
ATOM 6840 C CA . ALA B 1 225 ? 6.805 -32.094 -23.422 1 89.44 225 ALA B CA 1
ATOM 6841 C C . ALA B 1 225 ? 6.789 -33.594 -23.281 1 89.44 225 ALA B C 1
ATOM 6843 O O . ALA B 1 225 ? 7.586 -34.312 -23.906 1 89.44 225 ALA B O 1
ATOM 6844 N N . TYR B 1 226 ? 5.895 -34.125 -22.469 1 92.12 226 TYR B N 1
ATOM 6845 C CA . TYR B 1 226 ? 5.75 -35.562 -22.281 1 92.12 226 TYR B CA 1
ATOM 6846 C C . TYR B 1 226 ? 5.332 -36.25 -23.578 1 92.12 226 TYR B C 1
ATOM 6848 O O . TYR B 1 226 ? 5.863 -37.281 -23.938 1 92.12 226 TYR B O 1
ATOM 6856 N N . PHE B 1 227 ? 4.383 -35.656 -24.281 1 92.75 227 PHE B N 1
ATOM 6857 C CA . PHE B 1 227 ? 3.887 -36.125 -25.562 1 92.75 227 PHE B CA 1
ATOM 6858 C C . PHE B 1 227 ? 5.023 -36.25 -26.562 1 92.75 227 PHE B C 1
ATOM 6860 O O . PHE B 1 227 ? 5.141 -37.281 -27.25 1 92.75 227 PHE B O 1
ATOM 6867 N N . GLN B 1 228 ? 5.855 -35.25 -26.625 1 88.56 228 GLN B N 1
ATOM 6868 C CA . GLN B 1 228 ? 6.977 -35.219 -27.562 1 88.56 228 GLN B CA 1
ATOM 6869 C C . GLN B 1 228 ? 7.996 -36.312 -27.219 1 88.56 228 GLN B C 1
ATOM 6871 O O . GLN B 1 228 ? 8.531 -36.969 -28.109 1 88.56 228 GLN B O 1
ATOM 6876 N N . ARG B 1 229 ? 8.273 -36.469 -25.969 1 87.12 229 ARG B N 1
ATOM 6877 C CA . ARG B 1 229 ? 9.25 -37.438 -25.531 1 87.12 229 ARG B CA 1
ATOM 6878 C C . ARG B 1 229 ? 8.75 -38.875 -25.781 1 87.12 229 ARG B C 1
ATOM 6880 O O . ARG B 1 229 ? 9.516 -39.719 -26.203 1 87.12 229 ARG B O 1
ATOM 6887 N N . ARG B 1 230 ? 7.539 -39.062 -25.578 1 87.88 230 ARG B N 1
ATOM 6888 C CA . ARG B 1 230 ? 6.969 -40.406 -25.625 1 87.88 230 ARG B CA 1
ATOM 6889 C C . ARG B 1 230 ? 6.703 -40.844 -27.062 1 87.88 230 ARG B C 1
ATOM 6891 O O . ARG B 1 230 ? 6.926 -42 -27.422 1 87.88 230 ARG B O 1
ATOM 6898 N N . HIS B 1 231 ? 6.301 -39.875 -27.875 1 86 231 HIS B N 1
ATOM 6899 C CA . HIS B 1 231 ? 5.777 -40.312 -29.172 1 86 231 HIS B CA 1
ATOM 6900 C C . HIS B 1 231 ? 6.656 -39.812 -30.312 1 86 231 HIS B C 1
ATOM 6902 O O . HIS B 1 231 ? 6.637 -40.344 -31.406 1 86 231 HIS B O 1
ATOM 6908 N N . ASN B 1 232 ? 7.336 -38.719 -30.094 1 78.75 232 ASN B N 1
ATOM 6909 C CA . ASN B 1 232 ? 8.18 -38.188 -31.156 1 78.75 232 ASN B CA 1
ATOM 6910 C C . ASN B 1 232 ? 9.656 -38.438 -30.875 1 78.75 232 ASN B C 1
ATOM 6912 O O . ASN B 1 232 ? 10.523 -38.062 -31.672 1 78.75 232 ASN B O 1
ATOM 6916 N N . ARG B 1 233 ? 10.148 -39.062 -29.812 1 71.06 233 ARG B N 1
ATOM 6917 C CA . ARG B 1 233 ? 11.5 -39.438 -29.422 1 71.06 233 ARG B CA 1
ATOM 6918 C C . ARG B 1 233 ? 12.445 -38.25 -29.438 1 71.06 233 ARG B C 1
ATOM 6920 O O . ARG B 1 233 ? 13.57 -38.344 -29.922 1 71.06 233 ARG B O 1
ATOM 6927 N N . ARG B 1 234 ? 11.992 -37.094 -29.219 1 72.56 234 ARG B N 1
ATOM 6928 C CA . ARG B 1 234 ? 12.781 -35.875 -29.109 1 72.56 234 ARG B CA 1
ATOM 6929 C C . ARG B 1 234 ? 12.766 -35.344 -27.672 1 72.56 234 ARG B C 1
ATOM 6931 O O . ARG B 1 234 ? 11.703 -35.25 -27.047 1 72.56 234 ARG B O 1
ATOM 6938 N N . ARG B 1 235 ? 13.969 -35.156 -27.203 1 67.62 235 ARG B N 1
ATOM 6939 C CA . ARG B 1 235 ? 14.055 -34.625 -25.859 1 67.62 235 ARG B CA 1
ATOM 6940 C C . ARG B 1 235 ? 13.906 -33.094 -25.875 1 67.62 235 ARG B C 1
ATOM 6942 O O . ARG B 1 235 ? 14.758 -32.406 -26.422 1 67.62 235 ARG B O 1
ATOM 6949 N N . ILE B 1 236 ? 12.68 -32.625 -25.562 1 73.06 236 ILE B N 1
ATOM 6950 C CA . ILE B 1 236 ? 12.414 -31.203 -25.531 1 73.06 236 ILE B CA 1
ATOM 6951 C C . ILE B 1 236 ? 11.867 -30.797 -24.172 1 73.06 236 ILE B C 1
ATOM 6953 O O . ILE B 1 236 ? 11.07 -31.531 -23.578 1 73.06 236 ILE B O 1
ATOM 6957 N N . SER B 1 237 ? 12.516 -29.766 -23.578 1 70 237 SER B N 1
ATOM 6958 C CA . SER B 1 237 ? 12.031 -29.234 -22.312 1 70 237 SER B CA 1
ATOM 6959 C C . SER B 1 237 ? 10.727 -28.453 -22.484 1 70 237 SER B C 1
ATOM 6961 O O . SER B 1 237 ? 10.383 -28.078 -23.609 1 70 237 SER B O 1
ATOM 6963 N N . LYS B 1 238 ? 10 -28.312 -21.469 1 71.88 238 LYS B N 1
ATOM 6964 C CA . LYS B 1 238 ? 8.734 -27.594 -21.5 1 71.88 238 LYS B CA 1
ATOM 6965 C C . LYS B 1 238 ? 8.93 -26.156 -22 1 71.88 238 LYS B C 1
ATOM 6967 O O . LYS B 1 238 ? 8.039 -25.594 -22.641 1 71.88 238 LYS B O 1
ATOM 6972 N N . ALA B 1 239 ? 10.039 -25.656 -21.719 1 71.19 239 ALA B N 1
ATOM 6973 C CA . ALA B 1 239 ? 10.297 -24.266 -22.109 1 71.19 239 ALA B CA 1
ATOM 6974 C C . ALA B 1 239 ? 10.367 -24.125 -23.625 1 71.19 239 ALA B C 1
ATOM 6976 O O . ALA B 1 239 ? 9.953 -23.109 -24.188 1 71.19 239 ALA B O 1
ATOM 6977 N N . LYS B 1 240 ? 10.742 -25.109 -24.281 1 68.5 240 LYS B N 1
ATOM 6978 C CA . LYS B 1 240 ? 10.914 -25.062 -25.719 1 68.5 240 LYS B CA 1
ATOM 6979 C C . LYS B 1 240 ? 9.578 -25.219 -26.438 1 68.5 240 LYS B C 1
ATOM 6981 O O . LYS B 1 240 ? 9.492 -25.016 -27.656 1 68.5 240 LYS B O 1
ATOM 6986 N N . MET B 1 241 ? 8.617 -25.5 -25.594 1 67.5 241 MET B N 1
ATOM 6987 C CA . MET B 1 241 ? 7.273 -25.625 -26.141 1 67.5 241 MET B CA 1
ATOM 6988 C C . MET B 1 241 ? 6.59 -24.266 -26.25 1 67.5 241 MET B C 1
ATOM 6990 O O . MET B 1 241 ? 5.551 -24.141 -26.906 1 67.5 241 MET B O 1
ATOM 6994 N N . LEU B 1 242 ? 7.238 -23.328 -25.641 1 75.12 242 LEU B N 1
ATOM 6995 C CA . LEU B 1 242 ? 6.676 -21.969 -25.625 1 75.12 242 LEU B CA 1
ATOM 6996 C C . LEU B 1 242 ? 7.383 -21.078 -26.641 1 75.12 242 LEU B C 1
ATOM 6998 O O . LEU B 1 242 ? 8.398 -21.484 -27.219 1 75.12 242 LEU B O 1
ATOM 7002 N N . GLY B 1 243 ? 6.758 -19.938 -26.906 1 72.44 243 GLY B N 1
ATOM 7003 C CA . GLY B 1 243 ? 7.301 -19.031 -27.906 1 72.44 243 GLY B CA 1
ATOM 7004 C C . GLY B 1 243 ? 8.664 -18.484 -27.531 1 72.44 243 GLY B C 1
ATOM 7005 O O . GLY B 1 243 ? 8.922 -18.203 -26.359 1 72.44 243 GLY B O 1
ATOM 7006 N N . SER B 1 244 ? 9.516 -18.328 -28.516 1 72.25 244 SER B N 1
ATOM 7007 C CA . SER B 1 244 ? 10.891 -17.891 -28.266 1 72.25 244 SER B CA 1
ATOM 7008 C C . SER B 1 244 ? 11.031 -16.391 -28.391 1 72.25 244 SER B C 1
ATOM 7010 O O . SER B 1 244 ? 12.062 -15.82 -28.031 1 72.25 244 SER B O 1
ATOM 7012 N N . SER B 1 245 ? 10.047 -15.742 -28.844 1 79.69 245 SER B N 1
ATOM 7013 C CA . SER B 1 245 ? 10.156 -14.297 -28.984 1 79.69 245 SER B CA 1
ATOM 7014 C C . SER B 1 245 ? 9.398 -13.562 -27.891 1 79.69 245 SER B C 1
ATOM 7016 O O . SER B 1 245 ? 8.32 -13.992 -27.484 1 79.69 245 SER B O 1
ATOM 7018 N N . ILE B 1 246 ? 10.094 -12.5 -27.453 1 87 246 ILE B N 1
ATOM 7019 C CA . ILE B 1 246 ? 9.461 -11.695 -26.422 1 87 246 ILE B CA 1
ATOM 7020 C C . ILE B 1 246 ? 8.32 -10.883 -27.016 1 87 246 ILE B C 1
ATOM 7022 O O . ILE B 1 246 ? 8.5 -10.227 -28.047 1 87 246 ILE B O 1
ATOM 7026 N N . GLU B 1 247 ? 7.258 -10.867 -26.422 1 86.56 247 GLU B N 1
ATOM 7027 C CA . GLU B 1 247 ? 6.094 -10.109 -26.875 1 86.56 247 GLU B CA 1
ATOM 7028 C C . GLU B 1 247 ? 6.371 -8.609 -26.859 1 86.56 247 GLU B C 1
ATOM 7030 O O . GLU B 1 247 ? 6.977 -8.094 -25.906 1 86.56 247 GLU B O 1
ATOM 7035 N N . PRO B 1 248 ? 5.996 -7.891 -27.891 1 89.25 248 PRO B N 1
ATOM 7036 C CA . PRO B 1 248 ? 6.191 -6.441 -27.938 1 89.25 248 PRO B CA 1
ATOM 7037 C C . PRO B 1 248 ? 5.555 -5.723 -26.75 1 89.25 248 PRO B C 1
ATOM 7039 O O . PRO B 1 248 ? 6.109 -4.742 -26.25 1 89.25 248 PRO B O 1
ATOM 7042 N N . ALA B 1 249 ? 4.453 -6.242 -26.344 1 91 249 ALA B N 1
ATOM 7043 C CA . ALA B 1 249 ? 3.779 -5.641 -25.203 1 91 249 ALA B CA 1
ATOM 7044 C C . ALA B 1 249 ? 4.672 -5.664 -23.969 1 91 249 ALA B C 1
ATOM 7046 O O . ALA B 1 249 ? 4.699 -4.699 -23.188 1 91 249 ALA B O 1
ATOM 7047 N N . ILE B 1 250 ? 5.383 -6.68 -23.781 1 93.62 250 ILE B N 1
ATOM 7048 C CA . ILE B 1 250 ? 6.27 -6.832 -22.641 1 93.62 250 ILE B CA 1
ATOM 7049 C C . ILE B 1 250 ? 7.41 -5.824 -22.734 1 93.62 250 ILE B C 1
ATOM 7051 O O . ILE B 1 250 ? 7.75 -5.172 -21.734 1 93.62 250 ILE B O 1
ATOM 7055 N N . LEU B 1 251 ? 7.949 -5.672 -23.906 1 94.19 251 LEU B N 1
ATOM 7056 C CA . LEU B 1 251 ? 9.062 -4.754 -24.109 1 94.19 251 LEU B CA 1
ATOM 7057 C C . LEU B 1 251 ? 8.641 -3.318 -23.828 1 94.19 251 LEU B C 1
ATOM 7059 O O . LEU B 1 251 ? 9.383 -2.564 -23.188 1 94.19 251 LEU B O 1
ATOM 7063 N N . SER B 1 252 ? 7.477 -2.979 -24.281 1 94.81 252 SER B N 1
ATOM 7064 C CA . SER B 1 252 ? 6.965 -1.629 -24.062 1 94.81 252 SER B CA 1
ATOM 7065 C C . SER B 1 252 ? 6.734 -1.359 -22.578 1 94.81 252 SER B C 1
ATOM 7067 O O . SER B 1 252 ? 7.125 -0.31 -22.062 1 94.81 252 SER B O 1
ATOM 7069 N N . ILE B 1 253 ? 6.109 -2.258 -21.906 1 95.69 253 ILE B N 1
ATOM 7070 C CA . ILE B 1 253 ? 5.824 -2.127 -20.484 1 95.69 253 ILE B CA 1
ATOM 7071 C C . ILE B 1 253 ? 7.129 -2.078 -19.703 1 95.69 253 ILE B C 1
ATOM 7073 O O . ILE B 1 253 ? 7.277 -1.271 -18.781 1 95.69 253 ILE B O 1
ATOM 7077 N N . ASP B 1 254 ? 8.07 -2.92 -20.062 1 96.19 254 ASP B N 1
ATOM 7078 C CA . ASP B 1 254 ? 9.375 -2.988 -19.406 1 96.19 254 ASP B CA 1
ATOM 7079 C C . ASP B 1 254 ? 10.125 -1.662 -19.531 1 96.19 254 ASP B C 1
ATOM 7081 O O . ASP B 1 254 ? 10.711 -1.181 -18.562 1 96.19 254 ASP B O 1
ATOM 7085 N N . ASP B 1 255 ? 10.078 -1.095 -20.672 1 94.62 255 ASP B N 1
ATOM 7086 C CA . ASP B 1 255 ? 10.734 0.186 -20.922 1 94.62 255 ASP B CA 1
ATOM 7087 C C . ASP B 1 255 ? 10.086 1.3 -20.094 1 94.62 255 ASP B C 1
ATOM 7089 O O . ASP B 1 255 ? 10.781 2.129 -19.516 1 94.62 255 ASP B O 1
ATOM 7093 N N . ALA B 1 256 ? 8.812 1.312 -20.078 1 94.31 256 ALA B N 1
ATOM 7094 C CA . ALA B 1 256 ? 8.086 2.318 -19.312 1 94.31 256 ALA B CA 1
ATOM 7095 C C . ALA B 1 256 ? 8.375 2.189 -17.828 1 94.31 256 ALA B C 1
ATOM 7097 O O . ALA B 1 256 ? 8.562 3.193 -17.125 1 94.31 256 ALA B O 1
ATOM 7098 N N . LEU B 1 257 ? 8.359 0.975 -17.391 1 94.12 257 LEU B N 1
ATOM 7099 C CA . LEU B 1 257 ? 8.648 0.707 -15.984 1 94.12 257 LEU B CA 1
ATOM 7100 C C . LEU B 1 257 ? 10.062 1.165 -15.625 1 94.12 257 LEU B C 1
ATOM 7102 O O . LEU B 1 257 ? 10.273 1.763 -14.562 1 94.12 257 LEU B O 1
ATOM 7106 N N . SER B 1 258 ? 11.023 0.911 -16.453 1 92.44 258 SER B N 1
ATOM 7107 C CA . SER B 1 258 ? 12.414 1.293 -16.219 1 92.44 258 SER B CA 1
ATOM 7108 C C . SER B 1 258 ? 12.562 2.809 -16.141 1 92.44 258 SER B C 1
ATOM 7110 O O . SER B 1 258 ? 13.281 3.318 -15.273 1 92.44 258 SER B O 1
ATOM 7112 N N . LYS B 1 259 ? 11.898 3.516 -16.938 1 90.31 259 LYS B N 1
ATOM 7113 C CA . LYS B 1 259 ? 11.945 4.977 -16.953 1 90.31 259 LYS B CA 1
ATOM 7114 C C . LYS B 1 259 ? 11.375 5.551 -15.656 1 90.31 259 LYS B C 1
ATOM 7116 O O . LYS B 1 259 ? 11.898 6.527 -15.117 1 90.31 259 LYS B O 1
ATOM 7121 N N . LEU B 1 260 ? 10.375 4.93 -15.18 1 88.94 260 LEU B N 1
ATOM 7122 C CA . LEU B 1 260 ? 9.727 5.395 -13.961 1 88.94 260 LEU B CA 1
ATOM 7123 C C . LEU B 1 260 ? 10.609 5.152 -12.742 1 88.94 260 LEU B C 1
ATOM 7125 O O . LEU B 1 260 ? 10.602 5.945 -11.797 1 88.94 260 LEU B O 1
ATOM 7129 N N . THR B 1 261 ? 11.359 4.086 -12.711 1 88.06 261 THR B N 1
ATOM 7130 C CA . THR B 1 261 ? 12.094 3.654 -11.523 1 88.06 261 THR B CA 1
ATOM 7131 C C . THR B 1 261 ? 13.43 4.383 -11.414 1 88.06 261 THR B C 1
ATOM 7133 O O . THR B 1 261 ? 14.047 4.402 -10.352 1 88.06 261 THR B O 1
ATOM 7136 N N . ARG B 1 262 ? 13.938 4.961 -12.406 1 78.81 262 ARG B N 1
ATOM 7137 C CA . ARG B 1 262 ? 15.211 5.672 -12.391 1 78.81 262 ARG B CA 1
ATOM 7138 C C . ARG B 1 262 ? 15.195 6.785 -11.344 1 78.81 262 ARG B C 1
ATOM 7140 O O . ARG B 1 262 ? 16.25 7.133 -10.789 1 78.81 262 ARG B O 1
ATOM 7147 N N . LYS B 1 263 ? 14.117 7.172 -10.891 1 68.56 263 LYS B N 1
ATOM 7148 C CA . LYS B 1 263 ? 13.961 8.305 -9.984 1 68.56 263 LYS B CA 1
ATOM 7149 C C . LYS B 1 263 ? 13.898 7.848 -8.531 1 68.56 263 LYS B C 1
ATOM 7151 O O . LYS B 1 263 ? 13.93 8.672 -7.617 1 68.56 263 LYS B O 1
ATOM 7156 N N . VAL B 1 264 ? 13.867 6.535 -8.352 1 75.38 264 VAL B N 1
ATOM 7157 C CA . VAL B 1 264 ? 13.508 6.094 -7.012 1 75.38 264 VAL B CA 1
ATOM 7158 C C . VAL B 1 264 ? 14.68 5.348 -6.379 1 75.38 264 VAL B C 1
ATOM 7160 O O . VAL B 1 264 ? 15.016 4.238 -6.797 1 75.38 264 VAL B O 1
ATOM 7163 N N . GLU B 1 265 ? 15.719 6.066 -5.855 1 70.94 265 GLU B N 1
ATOM 7164 C CA . GLU B 1 265 ? 16.75 5.355 -5.113 1 70.94 265 GLU B CA 1
ATOM 7165 C C . GLU B 1 265 ? 16.453 5.355 -3.615 1 70.94 265 GLU B C 1
ATOM 7167 O O . GLU B 1 265 ? 16.406 6.414 -2.986 1 70.94 265 GLU B O 1
ATOM 7172 N N . THR B 1 266 ? 16.203 4.25 -2.91 1 64.62 266 THR B N 1
ATOM 7173 C CA . THR B 1 266 ? 15.688 4.078 -1.556 1 64.62 266 THR B CA 1
ATOM 7174 C C . THR B 1 266 ? 16.75 4.449 -0.525 1 64.62 266 THR B C 1
ATOM 7176 O O . THR B 1 266 ? 16.531 5.32 0.318 1 64.62 266 THR B O 1
ATOM 7179 N N . LEU B 1 267 ? 17.875 3.865 -0.585 1 65.94 267 LEU B N 1
ATOM 7180 C CA . LEU B 1 267 ? 18.812 3.84 0.53 1 65.94 267 LEU B CA 1
ATOM 7181 C C . LEU B 1 267 ? 19.297 5.246 0.859 1 65.94 267 LEU B C 1
ATOM 7183 O O . LEU B 1 267 ? 19.531 5.574 2.027 1 65.94 267 LEU B O 1
ATOM 7187 N N . LYS B 1 268 ? 19.266 6.09 -0.043 1 76.06 268 LYS B N 1
ATOM 7188 C CA . LYS B 1 268 ? 19.766 7.445 0.168 1 76.06 268 LYS B CA 1
ATOM 7189 C C . LYS B 1 268 ? 18.812 8.25 1.053 1 76.06 268 LYS B C 1
ATOM 7191 O O . LYS B 1 268 ? 19.234 9.141 1.788 1 76.06 268 LYS B O 1
ATOM 7196 N N . TYR B 1 269 ? 17.641 7.84 1.146 1 85.69 269 TYR B N 1
ATOM 7197 C CA . TYR B 1 269 ? 16.641 8.664 1.834 1 85.69 269 TYR B CA 1
ATOM 7198 C C . TYR B 1 269 ? 16.359 8.117 3.227 1 85.69 269 TYR B C 1
ATOM 7200 O O . TYR B 1 269 ? 15.828 8.828 4.086 1 85.69 269 TYR B O 1
ATOM 7208 N N . VAL B 1 270 ? 16.75 6.863 3.49 1 88.38 270 VAL B N 1
ATOM 7209 C CA . VAL B 1 270 ? 16.391 6.242 4.762 1 88.38 270 VAL B CA 1
ATOM 7210 C C . VAL B 1 270 ? 17.5 6.473 5.781 1 88.38 270 VAL B C 1
ATOM 7212 O O . VAL B 1 270 ? 17.281 6.332 6.984 1 88.38 270 VAL B O 1
ATOM 7215 N N . ASN B 1 271 ? 18.688 6.875 5.383 1 87.12 271 ASN B N 1
ATOM 7216 C CA . ASN B 1 271 ? 19.797 7.117 6.293 1 87.12 271 ASN B CA 1
ATOM 7217 C C . ASN B 1 271 ? 19.734 8.508 6.914 1 87.12 271 ASN B C 1
ATOM 7219 O O . ASN B 1 271 ? 19.703 9.516 6.199 1 87.12 271 ASN B O 1
ATOM 7223 N N . PRO B 1 272 ? 19.703 8.555 8.258 1 90.44 272 PRO B N 1
ATOM 7224 C CA . PRO B 1 272 ? 19.656 9.859 8.914 1 90.44 272 PRO B CA 1
ATOM 7225 C C . PRO B 1 272 ? 20.891 10.719 8.594 1 90.44 272 PRO B C 1
ATOM 7227 O O . PRO B 1 272 ? 22 10.195 8.469 1 90.44 272 PRO B O 1
ATOM 7230 N N . THR B 1 273 ? 20.719 11.984 8.555 1 88.69 273 THR B N 1
ATOM 7231 C CA . THR B 1 273 ? 21.797 12.914 8.234 1 88.69 273 THR B CA 1
ATOM 7232 C C . THR B 1 273 ? 22.484 13.391 9.508 1 88.69 273 THR B C 1
ATOM 7234 O O . THR B 1 273 ? 23.562 13.977 9.453 1 88.69 273 THR B O 1
ATOM 7237 N N . ASN B 1 274 ? 21.984 13.156 10.664 1 90.25 274 ASN B N 1
ATOM 7238 C CA . ASN B 1 274 ? 22.531 13.68 11.906 1 90.25 274 ASN B CA 1
ATOM 7239 C C . ASN B 1 274 ? 22.891 12.562 12.875 1 90.25 274 ASN B C 1
ATOM 7241 O O . ASN B 1 274 ? 22.656 12.664 14.078 1 90.25 274 ASN B O 1
ATOM 7245 N N . ILE B 1 275 ? 23.422 11.445 12.359 1 88.31 275 ILE B N 1
ATOM 7246 C CA . ILE B 1 275 ? 23.734 10.273 13.164 1 88.31 275 ILE B CA 1
ATOM 7247 C C . ILE B 1 275 ? 24.797 10.633 14.211 1 88.31 275 ILE B C 1
ATOM 7249 O O . ILE B 1 275 ? 24.719 10.195 15.367 1 88.31 275 ILE B O 1
ATOM 7253 N N . ASN B 1 276 ? 25.812 11.438 13.859 1 87.81 276 ASN B N 1
ATOM 7254 C CA . ASN B 1 276 ? 26.891 11.789 14.766 1 87.81 276 ASN B CA 1
ATOM 7255 C C . ASN B 1 276 ? 26.391 12.594 15.961 1 87.81 276 ASN B C 1
ATOM 7257 O O . ASN B 1 276 ? 26.781 12.328 17.109 1 87.81 276 ASN B O 1
ATOM 7261 N N . ILE B 1 277 ? 25.562 13.531 15.688 1 90.81 277 ILE B N 1
ATOM 7262 C CA . ILE B 1 277 ? 24.984 14.352 16.734 1 90.81 277 ILE B CA 1
ATOM 7263 C C . ILE B 1 277 ? 24.109 13.484 17.641 1 90.81 277 ILE B C 1
ATOM 7265 O O . ILE B 1 277 ? 24.125 13.641 18.875 1 90.81 277 ILE B O 1
ATOM 7269 N N . GLU B 1 278 ? 23.344 12.586 17.078 1 92.81 278 GLU B N 1
ATOM 7270 C CA . GLU B 1 278 ? 22.453 11.711 17.844 1 92.81 278 GLU B CA 1
ATOM 7271 C C . GLU B 1 278 ? 23.25 10.75 18.703 1 92.81 278 GLU B C 1
ATOM 7273 O O . GLU B 1 278 ? 22.812 10.391 19.797 1 92.81 278 GLU B O 1
ATOM 7278 N N . GLN B 1 279 ? 24.406 10.297 18.172 1 92.44 279 GLN B N 1
ATOM 7279 C CA . GLN B 1 279 ? 25.266 9.414 18.969 1 92.44 279 GLN B CA 1
ATOM 7280 C C . GLN B 1 279 ? 25.75 10.125 20.234 1 92.44 279 GLN B C 1
ATOM 7282 O O . GLN B 1 279 ? 25.766 9.531 21.312 1 92.44 279 GLN B O 1
ATOM 7287 N N . LYS B 1 280 ? 26.141 11.375 20.109 1 94.25 280 LYS B N 1
ATOM 7288 C CA . LYS B 1 280 ? 26.578 12.156 21.266 1 94.25 280 LYS B CA 1
ATOM 7289 C C . LYS B 1 280 ? 25.453 12.359 22.266 1 94.25 280 LYS B C 1
ATOM 7291 O O . LYS B 1 280 ? 25.672 12.258 23.469 1 94.25 280 LYS B O 1
ATOM 7296 N N . ARG B 1 281 ? 24.297 12.641 21.703 1 94.94 281 ARG B N 1
ATOM 7297 C CA . ARG B 1 281 ? 23.141 12.805 22.562 1 94.94 281 ARG B CA 1
ATOM 7298 C C . ARG B 1 281 ? 22.828 11.508 23.312 1 94.94 281 ARG B C 1
ATOM 7300 O O . ARG B 1 281 ? 22.469 11.539 24.5 1 94.94 281 ARG B O 1
ATOM 7307 N N . PHE B 1 282 ? 22.922 10.383 22.641 1 95.12 282 PHE B N 1
ATOM 7308 C CA . PHE B 1 282 ? 22.688 9.078 23.25 1 95.12 282 PHE B CA 1
ATOM 7309 C C . PHE B 1 282 ? 23.688 8.797 24.359 1 95.12 282 PHE B C 1
ATOM 7311 O O . PHE B 1 282 ? 23.312 8.328 25.438 1 95.12 282 PHE B O 1
ATOM 7318 N N . GLU B 1 283 ? 24.969 9.109 24.156 1 94.62 283 GLU B N 1
ATOM 7319 C CA . GLU B 1 283 ? 26.031 8.859 25.125 1 94.62 283 GLU B CA 1
ATOM 7320 C C . GLU B 1 283 ? 25.859 9.734 26.359 1 94.62 283 GLU B C 1
ATOM 7322 O O . GLU B 1 283 ? 26.203 9.312 27.469 1 94.62 283 GLU B O 1
ATOM 7327 N N . ALA B 1 284 ? 25.297 10.852 26.141 1 94.44 284 ALA B N 1
ATOM 7328 C CA . ALA B 1 284 ? 25.094 11.781 27.25 1 94.44 284 ALA B CA 1
ATOM 7329 C C . ALA B 1 284 ? 24 11.297 28.203 1 94.44 284 ALA B C 1
ATOM 7331 O O . ALA B 1 284 ? 24.109 11.43 29.422 1 94.44 284 ALA B O 1
ATOM 7332 N N . ALA B 1 285 ? 22.891 10.75 27.625 1 93.62 285 ALA B N 1
ATOM 7333 C CA . ALA B 1 285 ? 21.781 10.266 28.422 1 93.62 285 ALA B CA 1
ATOM 7334 C C . ALA B 1 285 ? 21.094 9.07 27.766 1 93.62 285 ALA B C 1
ATOM 7336 O O . ALA B 1 285 ? 20 9.203 27.219 1 93.62 285 ALA B O 1
ATOM 7337 N N . PRO B 1 286 ? 21.625 7.949 27.922 1 89.94 286 PRO B N 1
ATOM 7338 C CA . PRO B 1 286 ? 21.141 6.781 27.188 1 89.94 286 PRO B CA 1
ATOM 7339 C C . PRO B 1 286 ? 19.719 6.379 27.578 1 89.94 286 PRO B C 1
ATOM 7341 O O . PRO B 1 286 ? 18.875 6.121 26.719 1 89.94 286 PRO B O 1
ATOM 7344 N N . SER B 1 287 ? 19.391 6.387 28.875 1 87.62 287 SER B N 1
ATOM 7345 C CA . SER B 1 287 ? 18.109 5.875 29.344 1 87.62 287 SER B CA 1
ATOM 7346 C C . SER B 1 287 ? 16.953 6.797 28.953 1 87.62 287 SER B C 1
ATOM 7348 O O . SER B 1 287 ? 15.812 6.359 28.859 1 87.62 287 SER B O 1
ATOM 7350 N N . ARG B 1 288 ? 17.219 8 28.656 1 89.88 288 ARG B N 1
ATOM 7351 C CA . ARG B 1 288 ? 16.188 8.961 28.297 1 89.88 288 ARG B CA 1
ATOM 7352 C C . ARG B 1 288 ? 16.234 9.312 26.828 1 89.88 288 ARG B C 1
ATOM 7354 O O . ARG B 1 288 ? 15.445 10.133 26.344 1 89.88 288 ARG B O 1
ATOM 7361 N N . TYR B 1 289 ? 17.031 8.602 26.188 1 93.19 289 TYR B N 1
ATOM 7362 C CA . TYR B 1 289 ? 17.281 8.961 24.797 1 93.19 289 TYR B CA 1
ATOM 7363 C C . TYR B 1 289 ? 16.125 8.523 23.906 1 93.19 289 TYR B C 1
ATOM 7365 O O . TYR B 1 289 ? 15.648 7.391 24 1 93.19 289 TYR B O 1
ATOM 7373 N N . LYS B 1 290 ? 15.57 9.461 23.125 1 91.38 290 LYS B N 1
ATOM 7374 C CA . LYS B 1 290 ? 14.648 9.203 22.031 1 91.38 290 LYS B CA 1
ATOM 7375 C C . LYS B 1 290 ? 15.211 9.734 20.703 1 91.38 290 LYS B C 1
ATOM 7377 O O . LYS B 1 290 ? 15.547 10.914 20.609 1 91.38 290 LYS B O 1
ATOM 7382 N N . PRO B 1 291 ? 15.328 8.867 19.766 1 91.62 291 PRO B N 1
ATOM 7383 C CA . PRO B 1 291 ? 15.93 9.312 18.5 1 91.62 291 PRO B CA 1
ATOM 7384 C C . PRO B 1 291 ? 15.164 10.461 17.859 1 91.62 291 PRO B C 1
ATOM 7386 O O . PRO B 1 291 ? 13.93 10.453 17.844 1 91.62 291 PRO B O 1
ATOM 7389 N N . GLU B 1 292 ? 15.805 11.445 17.438 1 91.25 292 GLU B N 1
ATOM 7390 C CA . GLU B 1 292 ? 15.297 12.547 16.625 1 91.25 292 GLU B CA 1
ATOM 7391 C C . GLU B 1 292 ? 16.062 12.648 15.305 1 91.25 292 GLU B C 1
ATOM 7393 O O . GLU B 1 292 ? 16.656 13.688 15.008 1 91.25 292 GLU B O 1
ATOM 7398 N N . PHE B 1 293 ? 15.922 11.633 14.531 1 92.81 293 PHE B N 1
ATOM 7399 C CA . PHE B 1 293 ? 16.641 11.516 13.266 1 92.81 293 PHE B CA 1
ATOM 7400 C C . PHE B 1 293 ? 16.062 12.477 12.234 1 92.81 293 PHE B C 1
ATOM 7402 O O . PHE B 1 293 ? 14.859 12.703 12.188 1 92.81 293 PHE B O 1
ATOM 7409 N N . ARG B 1 294 ? 16.906 13.039 11.492 1 91.88 294 ARG B N 1
ATOM 7410 C CA . ARG B 1 294 ? 16.547 13.867 10.344 1 91.88 294 ARG B CA 1
ATOM 7411 C C . ARG B 1 294 ? 16.922 13.18 9.031 1 91.88 294 ARG B C 1
ATOM 7413 O O . ARG B 1 294 ? 17.906 12.445 8.969 1 91.88 294 ARG B O 1
ATOM 7420 N N . TYR B 1 295 ? 16.109 13.414 8.039 1 92.38 295 TYR B N 1
ATOM 7421 C CA . TYR B 1 295 ? 16.312 12.719 6.773 1 92.38 295 TYR B CA 1
ATOM 7422 C C . TYR B 1 295 ? 16.344 13.703 5.609 1 92.38 295 TYR B C 1
ATOM 7424 O O . TYR B 1 295 ? 15.883 14.836 5.734 1 92.38 295 TYR B O 1
ATOM 7432 N N . LYS B 1 296 ? 16.922 13.234 4.535 1 89.81 296 LYS B N 1
ATOM 7433 C CA . LYS B 1 296 ? 16.906 14 3.297 1 89.81 296 LYS B CA 1
ATOM 7434 C C . LYS B 1 296 ? 15.492 14.117 2.732 1 89.81 296 LYS B C 1
ATOM 7436 O O . LYS B 1 296 ? 14.695 13.188 2.852 1 89.81 296 LYS B O 1
ATOM 7441 N N . GLN B 1 297 ? 15.219 15.312 2.137 1 91.06 297 GLN B N 1
ATOM 7442 C CA . GLN B 1 297 ? 13.891 15.531 1.569 1 91.06 297 GLN B CA 1
ATOM 7443 C C . GLN B 1 297 ? 13.695 14.703 0.303 1 91.06 297 GLN B C 1
ATOM 7445 O O . GLN B 1 297 ? 14.617 14.547 -0.494 1 91.06 297 GLN B O 1
ATOM 7450 N N . LEU B 1 298 ? 12.539 14.219 0.164 1 89.38 298 LEU B N 1
ATOM 7451 C CA . LEU B 1 298 ? 12.211 13.344 -0.958 1 89.38 298 LEU B CA 1
ATOM 7452 C C . LEU B 1 298 ? 11.586 14.141 -2.1 1 89.38 298 LEU B C 1
ATOM 7454 O O . LEU B 1 298 ? 10.602 14.859 -1.897 1 89.38 298 LEU B O 1
ATOM 7458 N N . PRO B 1 299 ? 12.188 14.094 -3.285 1 89.81 299 PRO B N 1
ATOM 7459 C CA . PRO B 1 299 ? 11.609 14.773 -4.449 1 89.81 299 PRO B CA 1
ATOM 7460 C C . PRO B 1 299 ? 10.633 13.898 -5.223 1 89.81 299 PRO B C 1
ATOM 7462 O O . PRO B 1 299 ? 10.695 13.828 -6.453 1 89.81 299 PRO B O 1
ATOM 7465 N N . ILE B 1 300 ? 9.75 13.234 -4.562 1 88.19 300 ILE B N 1
ATOM 7466 C CA . ILE B 1 300 ? 8.828 12.305 -5.215 1 88.19 300 ILE B CA 1
ATOM 7467 C C . ILE B 1 300 ? 7.395 12.617 -4.777 1 88.19 300 ILE B C 1
ATOM 7469 O O . ILE B 1 300 ? 7.109 12.719 -3.582 1 88.19 300 ILE B O 1
ATOM 7473 N N . ASN B 1 301 ? 6.586 12.852 -5.789 1 89.06 301 ASN B N 1
ATOM 7474 C CA . ASN B 1 301 ? 5.145 12.906 -5.551 1 89.06 301 ASN B CA 1
ATOM 7475 C C . ASN B 1 301 ? 4.516 11.516 -5.625 1 89.06 301 ASN B C 1
ATOM 7477 O O . ASN B 1 301 ? 4.332 10.969 -6.711 1 89.06 301 ASN B O 1
ATOM 7481 N N . ALA B 1 302 ? 4.129 10.992 -4.465 1 89.62 302 ALA B N 1
ATOM 7482 C CA . ALA B 1 302 ? 3.674 9.609 -4.359 1 89.62 302 ALA B CA 1
ATOM 7483 C C . ALA B 1 302 ? 2.467 9.359 -5.258 1 89.62 302 ALA B C 1
ATOM 7485 O O . ALA B 1 302 ? 2.426 8.367 -5.992 1 89.62 302 ALA B O 1
ATOM 7486 N N . ASN B 1 303 ? 1.489 10.25 -5.27 1 89.44 303 ASN B N 1
ATOM 7487 C CA . ASN B 1 303 ? 0.269 10.07 -6.047 1 89.44 303 ASN B CA 1
ATOM 7488 C C . ASN B 1 303 ? 0.557 10.062 -7.547 1 89.44 303 ASN B C 1
ATOM 7490 O O . ASN B 1 303 ? 0.001 9.242 -8.281 1 89.44 303 ASN B O 1
ATOM 7494 N N . GLU B 1 304 ? 1.347 10.984 -7.926 1 89.38 304 GLU B N 1
ATOM 7495 C CA . GLU B 1 304 ? 1.698 11.055 -9.344 1 89.38 304 GLU B CA 1
ATOM 7496 C C . GLU B 1 304 ? 2.465 9.812 -9.781 1 89.38 304 GLU B C 1
ATOM 7498 O O . GLU B 1 304 ? 2.217 9.273 -10.867 1 89.38 304 GLU B O 1
ATOM 7503 N N . PHE B 1 305 ? 3.389 9.406 -9 1 92.31 305 PHE B N 1
ATOM 7504 C CA . PHE B 1 305 ? 4.172 8.219 -9.312 1 92.31 305 PHE B CA 1
ATOM 7505 C C . PHE B 1 305 ? 3.268 6.996 -9.445 1 92.31 305 PHE B C 1
ATOM 7507 O O . PHE B 1 305 ? 3.377 6.242 -10.414 1 92.31 305 PHE B O 1
ATOM 7514 N N . LYS B 1 306 ? 2.389 6.809 -8.523 1 93.69 306 LYS B N 1
ATOM 7515 C CA . LYS B 1 306 ? 1.495 5.656 -8.516 1 93.69 306 LYS B CA 1
ATOM 7516 C C . LYS B 1 306 ? 0.523 5.711 -9.695 1 93.69 306 LYS B C 1
ATOM 7518 O O . LYS B 1 306 ? 0.17 4.676 -10.258 1 93.69 306 LYS B O 1
ATOM 7523 N N . GLN B 1 307 ? 0.094 6.891 -10.023 1 92.62 307 GLN B N 1
ATOM 7524 C CA . GLN B 1 307 ? -0.756 7.051 -11.195 1 92.62 307 GLN B CA 1
ATOM 7525 C C . GLN B 1 307 ? -0.064 6.527 -12.453 1 92.62 307 GLN B C 1
ATOM 7527 O O . GLN B 1 307 ? -0.665 5.797 -13.234 1 92.62 307 GLN B O 1
ATOM 7532 N N . GLN B 1 308 ? 1.186 6.914 -12.609 1 93.12 308 GLN B N 1
ATOM 7533 C CA . GLN B 1 308 ? 1.951 6.469 -13.766 1 93.12 308 GLN B CA 1
ATOM 7534 C C . GLN B 1 308 ? 2.172 4.957 -13.734 1 93.12 308 GLN B C 1
ATOM 7536 O O . GLN B 1 308 ? 2.1 4.289 -14.766 1 93.12 308 GLN B O 1
ATOM 7541 N N . LEU B 1 309 ? 2.395 4.449 -12.578 1 93.88 309 LEU B N 1
ATOM 7542 C CA . LEU B 1 309 ? 2.66 3.025 -12.398 1 93.88 309 LEU B CA 1
ATOM 7543 C C . LEU B 1 309 ? 1.443 2.191 -12.789 1 93.88 309 LEU B C 1
ATOM 7545 O O . LEU B 1 309 ? 1.562 1.236 -13.555 1 93.88 309 LEU B O 1
ATOM 7549 N N . TYR B 1 310 ? 0.27 2.545 -12.32 1 93.69 310 TYR B N 1
ATOM 7550 C CA . TYR B 1 310 ? -0.917 1.715 -12.5 1 93.69 310 TYR B CA 1
ATOM 7551 C C . TYR B 1 310 ? -1.555 1.958 -13.859 1 93.69 310 TYR B C 1
ATOM 7553 O O . TYR B 1 310 ? -2.473 1.238 -14.258 1 93.69 310 TYR B O 1
ATOM 7561 N N . GLN B 1 311 ? -1.021 2.869 -14.617 1 93.06 311 GLN B N 1
ATOM 7562 C CA . GLN B 1 311 ? -1.478 3.104 -15.984 1 93.06 311 GLN B CA 1
ATOM 7563 C C . GLN B 1 311 ? -0.836 2.115 -16.953 1 93.06 311 GLN B C 1
ATOM 7565 O O . GLN B 1 311 ? -1.286 1.976 -18.094 1 93.06 311 GLN B O 1
ATOM 7570 N N . LEU B 1 312 ? 0.229 1.468 -16.516 1 94.38 312 LEU B N 1
ATOM 7571 C CA . LEU B 1 312 ? 0.874 0.486 -17.375 1 94.38 312 LEU B CA 1
ATOM 7572 C C . LEU B 1 312 ? -0.102 -0.62 -17.766 1 94.38 312 LEU B C 1
ATOM 7574 O O . LEU B 1 312 ? -0.784 -1.183 -16.906 1 94.38 312 LEU B O 1
ATOM 7578 N N . PRO B 1 313 ? -0.234 -0.96 -19.047 1 93.31 313 PRO B N 1
ATOM 7579 C CA . PRO B 1 313 ? -1.207 -1.95 -19.516 1 93.31 313 PRO B CA 1
ATOM 7580 C C . PRO B 1 313 ? -0.728 -3.387 -19.328 1 93.31 313 PRO B C 1
ATOM 7582 O O . PRO B 1 313 ? -0.56 -4.125 -20.297 1 93.31 313 PRO B O 1
ATOM 7585 N N . ILE B 1 314 ? -0.647 -3.852 -18.109 1 92.88 314 ILE B N 1
ATOM 7586 C CA . ILE B 1 314 ? -0.127 -5.164 -17.734 1 92.88 314 ILE B CA 1
ATOM 7587 C C . ILE B 1 314 ? -1.034 -6.254 -18.312 1 92.88 314 ILE B C 1
ATOM 7589 O O . ILE B 1 314 ? -0.567 -7.34 -18.656 1 92.88 314 ILE B O 1
ATOM 7593 N N . GLU B 1 315 ? -2.326 -5.969 -18.469 1 87.31 315 GLU B N 1
ATOM 7594 C CA . GLU B 1 315 ? -3.326 -6.941 -18.906 1 87.31 315 GLU B CA 1
ATOM 7595 C C . GLU B 1 315 ? -3.096 -7.359 -20.359 1 87.31 315 GLU B C 1
ATOM 7597 O O . GLU B 1 315 ? -3.623 -8.383 -20.797 1 87.31 315 GLU B O 1
ATOM 7602 N N . THR B 1 316 ? -2.275 -6.648 -21.062 1 89.25 316 THR B N 1
ATOM 7603 C CA . THR B 1 316 ? -2.027 -6.949 -22.469 1 89.25 316 THR B CA 1
ATOM 7604 C C . THR B 1 316 ? -0.985 -8.055 -22.609 1 89.25 316 THR B C 1
ATOM 7606 O O . THR B 1 316 ? -0.807 -8.617 -23.688 1 89.25 316 THR B O 1
ATOM 7609 N N . ILE B 1 317 ? -0.326 -8.422 -21.5 1 91.31 317 ILE B N 1
ATOM 7610 C CA . ILE B 1 317 ? 0.662 -9.492 -21.531 1 91.31 317 ILE B CA 1
ATOM 7611 C C . ILE B 1 317 ? -0.044 -10.844 -21.641 1 91.31 317 ILE B C 1
ATOM 7613 O O . ILE B 1 317 ? -0.927 -11.156 -20.844 1 91.31 317 ILE B O 1
ATOM 7617 N N . SER B 1 318 ? 0.33 -11.648 -22.609 1 87.19 318 SER B N 1
ATOM 7618 C CA . SER B 1 318 ? -0.32 -12.93 -22.875 1 87.19 318 SER B CA 1
ATOM 7619 C C . SER B 1 318 ? 0.183 -14.008 -21.922 1 87.19 318 SER B C 1
ATOM 7621 O O . SER B 1 318 ? -0.594 -14.852 -21.453 1 87.19 318 SER B O 1
ATOM 7623 N N . ASP B 1 319 ? 1.491 -14.008 -21.641 1 88.12 319 ASP B N 1
ATOM 7624 C CA . ASP B 1 319 ? 2.057 -15 -20.734 1 88.12 319 ASP B CA 1
ATOM 7625 C C . ASP B 1 319 ? 1.613 -14.734 -19.297 1 88.12 319 ASP B C 1
ATOM 7627 O O . ASP B 1 319 ? 1.942 -13.695 -18.719 1 88.12 319 ASP B O 1
ATOM 7631 N N . PRO B 1 320 ? 0.914 -15.656 -18.703 1 89 320 PRO B N 1
ATOM 7632 C CA . PRO B 1 320 ? 0.345 -15.398 -17.375 1 89 320 PRO B CA 1
ATOM 7633 C C . PRO B 1 320 ? 1.413 -15.195 -16.297 1 89 320 PRO B C 1
ATOM 7635 O O . PRO B 1 320 ? 1.219 -14.406 -15.375 1 89 320 PRO B O 1
ATOM 7638 N N . ASP B 1 321 ? 2.502 -15.867 -16.406 1 91.12 321 ASP B N 1
ATOM 7639 C CA . ASP B 1 321 ? 3.553 -15.734 -15.398 1 91.12 321 ASP B CA 1
ATOM 7640 C C . ASP B 1 321 ? 4.246 -14.375 -15.5 1 91.12 321 ASP B C 1
ATOM 7642 O O . ASP B 1 321 ? 4.555 -13.758 -14.484 1 91.12 321 ASP B O 1
ATOM 7646 N N . LEU B 1 322 ? 4.473 -14.008 -16.75 1 92.69 322 LEU B N 1
ATOM 7647 C CA . LEU B 1 322 ? 5.066 -12.688 -16.938 1 92.69 322 LEU B CA 1
ATOM 7648 C C . LEU B 1 322 ? 4.086 -11.586 -16.547 1 92.69 322 LEU B C 1
ATOM 7650 O O . LEU B 1 322 ? 4.492 -10.562 -15.992 1 92.69 322 LEU B O 1
ATOM 7654 N N . LYS B 1 323 ? 2.83 -11.82 -16.891 1 92.56 323 LYS B N 1
ATOM 7655 C CA . LYS B 1 323 ? 1.796 -10.891 -16.453 1 92.56 323 LYS B CA 1
ATOM 7656 C C . LYS B 1 323 ? 1.81 -10.719 -14.93 1 92.56 323 LYS B C 1
ATOM 7658 O O . LYS B 1 323 ? 1.745 -9.602 -14.422 1 92.56 323 LYS B O 1
ATOM 7663 N N . GLN B 1 324 ? 1.923 -11.82 -14.25 1 92.5 324 GLN B N 1
ATOM 7664 C CA . GLN B 1 324 ? 1.975 -11.797 -12.789 1 92.5 324 GLN B CA 1
ATOM 7665 C C . GLN B 1 324 ? 3.244 -11.109 -12.297 1 92.5 324 GLN B C 1
ATOM 7667 O O . GLN B 1 324 ? 3.207 -10.352 -11.328 1 92.5 324 GLN B O 1
ATOM 7672 N N . LEU B 1 325 ? 4.34 -11.359 -12.906 1 95.38 325 LEU B N 1
ATOM 7673 C CA . LEU B 1 325 ? 5.609 -10.758 -12.516 1 95.38 325 LEU B CA 1
ATOM 7674 C C . LEU B 1 325 ? 5.539 -9.234 -12.609 1 95.38 325 LEU B C 1
ATOM 7676 O O . LEU B 1 325 ? 5.867 -8.531 -11.648 1 95.38 325 LEU B O 1
ATOM 7680 N N . TYR B 1 326 ? 5.098 -8.75 -13.75 1 95.94 326 TYR B N 1
ATOM 7681 C CA . TYR B 1 326 ? 5.055 -7.309 -13.945 1 95.94 326 TYR B CA 1
ATOM 7682 C C . TYR B 1 326 ? 3.988 -6.672 -13.062 1 95.94 326 TYR B C 1
ATOM 7684 O O . TYR B 1 326 ? 4.16 -5.543 -12.586 1 95.94 326 TYR B O 1
ATOM 7692 N N . GLY B 1 327 ? 2.885 -7.418 -12.906 1 94.06 327 GLY B N 1
ATOM 7693 C CA . GLY B 1 327 ? 1.913 -6.957 -11.93 1 94.06 327 GLY B CA 1
ATOM 7694 C C . GLY B 1 327 ? 2.488 -6.824 -10.531 1 94.06 327 GLY B C 1
ATOM 7695 O O . GLY B 1 327 ? 2.271 -5.812 -9.859 1 94.06 327 GLY B O 1
ATOM 7696 N N . SER B 1 328 ? 3.225 -7.797 -10.109 1 94.56 328 SER B N 1
ATOM 7697 C CA . SER B 1 328 ? 3.867 -7.781 -8.797 1 94.56 328 SER B CA 1
ATOM 7698 C C . SER B 1 328 ? 4.906 -6.668 -8.711 1 94.56 328 SER B C 1
ATOM 7700 O O . SER B 1 328 ? 5.102 -6.078 -7.645 1 94.56 328 SER B O 1
ATOM 7702 N N . MET B 1 329 ? 5.578 -6.434 -9.82 1 95.44 329 MET B N 1
ATOM 7703 C CA . MET B 1 329 ? 6.551 -5.344 -9.867 1 95.44 329 MET B CA 1
ATOM 7704 C C . MET B 1 329 ? 5.879 -4.004 -9.594 1 95.44 329 MET B C 1
ATOM 7706 O O . MET B 1 329 ? 6.414 -3.18 -8.844 1 95.44 329 MET B O 1
ATOM 7710 N N . VAL B 1 330 ? 4.762 -3.816 -10.219 1 94.88 330 VAL B N 1
ATOM 7711 C CA . VAL B 1 330 ? 4.004 -2.584 -10.039 1 94.88 330 VAL B CA 1
ATOM 7712 C C . VAL B 1 330 ? 3.611 -2.432 -8.57 1 94.88 330 VAL B C 1
ATOM 7714 O O . VAL B 1 330 ? 3.791 -1.364 -7.98 1 94.88 330 VAL B O 1
ATOM 7717 N N . ASP B 1 331 ? 3.158 -3.469 -7.984 1 93.69 331 ASP B N 1
ATOM 7718 C CA . ASP B 1 331 ? 2.742 -3.451 -6.586 1 93.69 331 ASP B CA 1
ATOM 7719 C C . ASP B 1 331 ? 3.926 -3.174 -5.664 1 93.69 331 ASP B C 1
ATOM 7721 O O . ASP B 1 331 ? 3.814 -2.391 -4.719 1 93.69 331 ASP B O 1
ATOM 7725 N N . LYS B 1 332 ? 5.004 -3.822 -5.953 1 93.88 332 LYS B N 1
ATOM 7726 C CA . LYS B 1 332 ? 6.18 -3.674 -5.098 1 93.88 332 LYS B CA 1
ATOM 7727 C C . LYS B 1 332 ? 6.738 -2.258 -5.176 1 93.88 332 LYS B C 1
ATOM 7729 O O . LYS B 1 332 ? 7.215 -1.717 -4.172 1 93.88 332 LYS B O 1
ATOM 7734 N N . LEU B 1 333 ? 6.73 -1.689 -6.359 1 93.75 333 LEU B N 1
ATOM 7735 C CA . LEU B 1 333 ? 7.18 -0.31 -6.508 1 93.75 333 LEU B CA 1
ATOM 7736 C C . LEU B 1 333 ? 6.254 0.648 -5.766 1 93.75 333 LEU B C 1
ATOM 7738 O O . LEU B 1 333 ? 6.715 1.623 -5.168 1 93.75 333 LEU B O 1
ATOM 7742 N N . SER B 1 334 ? 4.992 0.362 -5.863 1 94.12 334 SER B N 1
ATOM 7743 C CA . SER B 1 334 ? 4.035 1.146 -5.086 1 94.12 334 SER B CA 1
ATOM 7744 C C . SER B 1 334 ? 4.336 1.06 -3.594 1 94.12 334 SER B C 1
ATOM 7746 O O . SER B 1 334 ? 4.293 2.068 -2.887 1 94.12 334 SER B O 1
ATOM 7748 N N . GLU B 1 335 ? 4.598 -0.151 -3.115 1 93.62 335 GLU B N 1
ATOM 7749 C CA . GLU B 1 335 ? 4.953 -0.354 -1.714 1 93.62 335 GLU B CA 1
ATOM 7750 C C . GLU B 1 335 ? 6.219 0.415 -1.348 1 93.62 335 GLU B C 1
ATOM 7752 O O . GLU B 1 335 ? 6.32 0.974 -0.253 1 93.62 335 GLU B O 1
ATOM 7757 N N . LYS B 1 336 ? 7.18 0.453 -2.203 1 93.38 336 LYS B N 1
ATOM 7758 C CA . LYS B 1 336 ? 8.438 1.16 -1.98 1 93.38 336 LYS B CA 1
ATOM 7759 C C . LYS B 1 336 ? 8.203 2.66 -1.824 1 93.38 336 LYS B C 1
ATOM 7761 O O . LYS B 1 336 ? 8.812 3.301 -0.964 1 93.38 336 LYS B O 1
ATOM 7766 N N . ILE B 1 337 ? 7.328 3.16 -2.639 1 93.19 337 ILE B N 1
ATOM 7767 C CA . ILE B 1 337 ? 7.02 4.582 -2.572 1 93.19 337 ILE B CA 1
ATOM 7768 C C . ILE B 1 337 ? 6.328 4.902 -1.249 1 93.19 337 ILE B C 1
ATOM 7770 O O . ILE B 1 337 ? 6.602 5.934 -0.631 1 93.19 337 ILE B O 1
ATOM 7774 N N . ASP B 1 338 ? 5.414 4.004 -0.831 1 93.56 338 ASP B N 1
ATOM 7775 C CA . ASP B 1 338 ? 4.777 4.18 0.472 1 93.56 338 ASP B CA 1
ATOM 7776 C C . ASP B 1 338 ? 5.816 4.184 1.592 1 93.56 338 ASP B C 1
ATOM 7778 O O . ASP B 1 338 ? 5.723 4.977 2.531 1 93.56 338 ASP B O 1
ATOM 7782 N N . LEU B 1 339 ? 6.746 3.283 1.457 1 93.94 339 LEU B N 1
ATOM 7783 C CA . LEU B 1 339 ? 7.82 3.193 2.439 1 93.94 339 LEU B CA 1
ATOM 7784 C C . LEU B 1 339 ? 8.625 4.488 2.484 1 93.94 339 LEU B C 1
ATOM 7786 O O . LEU B 1 339 ? 8.82 5.066 3.557 1 93.94 339 LEU B O 1
ATOM 7790 N N . LEU B 1 340 ? 9 5.031 1.367 1 93 340 LEU B N 1
ATOM 7791 C CA . LEU B 1 340 ? 9.859 6.207 1.276 1 93 340 LEU B CA 1
ATOM 7792 C C . LEU B 1 340 ? 9.117 7.457 1.749 1 93 340 LEU B C 1
ATOM 7794 O O . LEU B 1 340 ? 9.695 8.305 2.436 1 93 340 LEU B O 1
ATOM 7798 N N . THR B 1 341 ? 7.863 7.57 1.446 1 91.94 341 THR B N 1
ATOM 7799 C CA . THR B 1 341 ? 7.121 8.789 1.746 1 91.94 341 THR B CA 1
ATOM 7800 C C . THR B 1 341 ? 6.656 8.797 3.197 1 91.94 341 THR B C 1
ATOM 7802 O O . THR B 1 341 ? 6.117 9.797 3.678 1 91.94 341 THR B O 1
ATOM 7805 N N . SER B 1 342 ? 6.891 7.707 3.896 1 93.19 342 SER B N 1
ATOM 7806 C CA . SER B 1 342 ? 6.492 7.648 5.301 1 93.19 342 SER B CA 1
ATOM 7807 C C . SER B 1 342 ? 7.699 7.746 6.223 1 93.19 342 SER B C 1
ATOM 7809 O O . SER B 1 342 ? 7.578 7.555 7.434 1 93.19 342 SER B O 1
ATOM 7811 N N . ILE B 1 343 ? 8.891 8.023 5.68 1 93.19 343 ILE B N 1
ATOM 7812 C CA . ILE B 1 343 ? 10.117 8.086 6.461 1 93.19 343 ILE B CA 1
ATOM 7813 C C . ILE B 1 343 ? 9.953 9.094 7.598 1 93.19 343 ILE B C 1
ATOM 7815 O O . ILE B 1 343 ? 9.5 10.219 7.379 1 93.19 343 ILE B O 1
ATOM 7819 N N . GLY B 1 344 ? 10.305 8.68 8.789 1 91.38 344 GLY B N 1
ATOM 7820 C CA . GLY B 1 344 ? 10.242 9.547 9.953 1 91.38 344 GLY B CA 1
ATOM 7821 C C . GLY B 1 344 ? 8.867 9.562 10.609 1 91.38 344 GLY B C 1
ATOM 7822 O O . GLY B 1 344 ? 8.672 10.234 11.625 1 91.38 344 GLY B O 1
ATOM 7823 N N . GLN B 1 345 ? 7.926 8.859 9.953 1 89.25 345 GLN B N 1
ATOM 7824 C CA . GLN B 1 345 ? 6.57 8.773 10.484 1 89.25 345 GLN B CA 1
ATOM 7825 C C . GLN B 1 345 ? 6.297 7.402 11.086 1 89.25 345 GLN B C 1
ATOM 7827 O O . GLN B 1 345 ? 7.055 6.453 10.859 1 89.25 345 GLN B O 1
ATOM 7832 N N . GLU B 1 346 ? 5.297 7.316 11.852 1 84.88 346 GLU B N 1
ATOM 7833 C CA . GLU B 1 346 ? 4.934 6.059 12.508 1 84.88 346 GLU B CA 1
ATOM 7834 C C . GLU B 1 346 ? 4.543 5 11.484 1 84.88 346 GLU B C 1
ATOM 7836 O O . GLU B 1 346 ? 4.797 3.809 11.688 1 84.88 346 GLU B O 1
ATOM 7841 N N . SER B 1 347 ? 3.965 5.438 10.414 1 89.81 347 SER B N 1
ATOM 7842 C CA . SER B 1 347 ? 3.486 4.5 9.406 1 89.81 347 SER B CA 1
ATOM 7843 C C . SER B 1 347 ? 4.648 3.822 8.688 1 89.81 347 SER B C 1
ATOM 7845 O O . SER B 1 347 ? 4.461 2.807 8.008 1 89.81 347 SER B O 1
ATOM 7847 N N . PHE B 1 348 ? 5.875 4.359 8.828 1 95.31 348 PHE B N 1
ATOM 7848 C CA . PHE B 1 348 ? 7.043 3.783 8.172 1 95.31 348 PHE B CA 1
ATOM 7849 C C . PHE B 1 348 ? 7.25 2.338 8.602 1 95.31 348 PHE B C 1
ATOM 7851 O O . PHE B 1 348 ? 7.566 1.478 7.777 1 95.31 348 PHE B O 1
ATOM 7858 N N . LEU B 1 349 ? 7.078 2.096 9.883 1 94.69 349 LEU B N 1
ATOM 7859 C CA . LEU B 1 349 ? 7.277 0.751 10.406 1 94.69 349 LEU B CA 1
ATOM 7860 C C . LEU B 1 349 ? 6.371 -0.25 9.703 1 94.69 349 LEU B C 1
ATOM 7862 O O . LEU B 1 349 ? 6.82 -1.328 9.305 1 94.69 349 LEU B O 1
ATOM 7866 N N . TYR B 1 350 ? 5.125 0.053 9.531 1 92.56 350 TYR B N 1
ATOM 7867 C CA . TYR B 1 350 ? 4.164 -0.86 8.914 1 92.56 350 TYR B CA 1
ATOM 7868 C C . TYR B 1 350 ? 4.477 -1.065 7.438 1 92.56 350 TYR B C 1
ATOM 7870 O O . TYR B 1 350 ? 4.309 -2.166 6.91 1 92.56 350 TYR B O 1
ATOM 7878 N N . ASN B 1 351 ? 4.902 0.028 6.781 1 94.69 351 ASN B N 1
ATOM 7879 C CA . ASN B 1 351 ? 5.332 -0.11 5.395 1 94.69 351 ASN B CA 1
ATOM 7880 C C . ASN B 1 351 ? 6.594 -0.96 5.281 1 94.69 351 ASN B C 1
ATOM 7882 O O . ASN B 1 351 ? 6.762 -1.707 4.312 1 94.69 351 ASN B O 1
ATOM 7886 N N . SER B 1 352 ? 7.512 -0.789 6.285 1 95.31 352 SER B N 1
ATOM 7887 C CA . SER B 1 352 ? 8.719 -1.606 6.324 1 95.31 352 SER B CA 1
ATOM 7888 C C . SER B 1 352 ? 8.383 -3.084 6.5 1 95.31 352 SER B C 1
ATOM 7890 O O . SER B 1 352 ? 8.953 -3.941 5.828 1 95.31 352 SER B O 1
ATOM 7892 N N . LEU B 1 353 ? 7.426 -3.355 7.375 1 93.69 353 LEU B N 1
ATOM 7893 C CA . LEU B 1 353 ? 6.984 -4.727 7.609 1 93.69 353 LEU B CA 1
ATOM 7894 C C . LEU B 1 353 ? 6.348 -5.312 6.355 1 93.69 353 LEU B C 1
ATOM 7896 O O . LEU B 1 353 ? 6.582 -6.48 6.023 1 93.69 353 LEU B O 1
ATOM 7900 N N . ARG B 1 354 ? 5.617 -4.52 5.703 1 92.44 354 ARG B N 1
ATOM 7901 C CA . ARG B 1 354 ? 4.965 -4.961 4.473 1 92.44 354 ARG B CA 1
ATOM 7902 C C . ARG B 1 354 ? 5.992 -5.25 3.385 1 92.44 354 ARG B C 1
ATOM 7904 O O . ARG B 1 354 ? 5.844 -6.211 2.625 1 92.44 354 ARG B O 1
ATOM 7911 N N . PHE B 1 355 ? 7.023 -4.426 3.314 1 93.56 355 PHE B N 1
ATOM 7912 C CA . PHE B 1 355 ? 8.008 -4.508 2.238 1 93.56 355 PHE B CA 1
ATOM 7913 C C . PHE B 1 355 ? 9.039 -5.59 2.529 1 93.56 355 PHE B C 1
ATOM 7915 O O . PHE B 1 355 ? 9.414 -6.355 1.64 1 93.56 355 PHE B O 1
ATOM 7922 N N . TYR B 1 356 ? 9.531 -5.691 3.854 1 94.5 356 TYR B N 1
ATOM 7923 C CA . TYR B 1 356 ? 10.656 -6.566 4.164 1 94.5 356 TYR B CA 1
ATOM 7924 C C . TYR B 1 356 ? 10.219 -7.719 5.062 1 94.5 356 TYR B C 1
ATOM 7926 O O . TYR B 1 356 ? 10.93 -8.719 5.184 1 94.5 356 TYR B O 1
ATOM 7934 N N . GLY B 1 357 ? 9.094 -7.578 5.742 1 92 357 GLY B N 1
ATOM 7935 C CA . GLY B 1 357 ? 8.641 -8.609 6.66 1 92 357 GLY B CA 1
ATOM 7936 C C . GLY B 1 357 ? 9.266 -8.5 8.039 1 92 357 GLY B C 1
ATOM 7937 O O . GLY B 1 357 ? 9.773 -7.438 8.414 1 92 357 GLY B O 1
ATOM 7938 N N . ARG B 1 358 ? 9.086 -9.5 8.828 1 92.19 358 ARG B N 1
ATOM 7939 C CA . ARG B 1 358 ? 9.641 -9.625 10.172 1 92.19 358 ARG B CA 1
ATOM 7940 C C . ARG B 1 358 ? 10.344 -10.961 10.352 1 92.19 358 ARG B C 1
ATOM 7942 O O . ARG B 1 358 ? 10.078 -11.914 9.617 1 92.19 358 ARG B O 1
ATOM 7949 N N . PRO B 1 359 ? 11.289 -11.008 11.289 1 93.44 359 PRO B N 1
ATOM 7950 C CA . PRO B 1 359 ? 11.906 -12.312 11.547 1 93.44 359 PRO B CA 1
ATOM 7951 C C . PRO B 1 359 ? 10.914 -13.328 12.109 1 93.44 359 PRO B C 1
ATOM 7953 O O . PRO B 1 359 ? 10.109 -13 12.977 1 93.44 359 PRO B O 1
ATOM 7956 N N . ASN B 1 360 ? 10.93 -14.477 11.609 1 87.56 360 ASN B N 1
ATOM 7957 C CA . ASN B 1 360 ? 10.07 -15.523 12.148 1 87.56 360 ASN B CA 1
ATOM 7958 C C . ASN B 1 360 ? 10.719 -16.219 13.336 1 87.56 360 ASN B C 1
ATOM 7960 O O . ASN B 1 360 ? 11.852 -15.906 13.703 1 87.56 360 ASN B O 1
ATOM 7964 N N . ARG B 1 361 ? 10.07 -17.125 13.906 1 85.31 361 ARG B N 1
ATOM 7965 C CA . ARG B 1 361 ? 10.523 -17.797 15.117 1 85.31 361 ARG B CA 1
ATOM 7966 C C . ARG B 1 361 ? 11.805 -18.594 14.859 1 85.31 361 ARG B C 1
ATOM 7968 O O . ARG B 1 361 ? 12.727 -18.578 15.68 1 85.31 361 ARG B O 1
ATOM 7975 N N . THR B 1 362 ? 11.828 -19.219 13.734 1 90.62 362 THR B N 1
ATOM 7976 C CA . THR B 1 362 ? 13 -20.016 13.383 1 90.62 362 THR B CA 1
ATOM 7977 C C . THR B 1 362 ? 14.234 -19.125 13.25 1 90.62 362 THR B C 1
ATOM 7979 O O . THR B 1 362 ? 15.312 -19.469 13.727 1 90.62 362 THR B O 1
ATOM 7982 N N . ALA B 1 363 ? 14.094 -18.016 12.602 1 93.38 363 ALA B N 1
ATOM 7983 C CA . ALA B 1 363 ? 15.195 -17.078 12.438 1 93.38 363 ALA B CA 1
ATOM 7984 C C . ALA B 1 363 ? 15.695 -16.562 13.781 1 93.38 363 ALA B C 1
ATOM 7986 O O . ALA B 1 363 ? 16.906 -16.422 13.992 1 93.38 363 ALA B O 1
ATOM 7987 N N . ILE B 1 364 ? 14.82 -16.312 14.695 1 94.56 364 ILE B N 1
ATOM 7988 C CA . ILE B 1 364 ? 15.156 -15.82 16.031 1 94.56 364 ILE B CA 1
ATOM 7989 C C . ILE B 1 364 ? 15.906 -16.906 16.797 1 94.56 364 ILE B C 1
ATOM 7991 O O . ILE B 1 364 ? 16.938 -16.625 17.422 1 94.56 364 ILE B O 1
ATOM 7995 N N . GLU B 1 365 ? 15.398 -18.078 16.703 1 93.5 365 GLU B N 1
ATOM 7996 C CA . GLU B 1 365 ? 16.062 -19.188 17.406 1 93.5 365 GLU B CA 1
ATOM 7997 C C . GLU B 1 365 ? 17.453 -19.453 16.844 1 93.5 365 GLU B C 1
ATOM 7999 O O . GLU B 1 365 ? 18.391 -19.734 17.578 1 93.5 365 GLU B O 1
ATOM 8004 N N . ASN B 1 366 ? 17.562 -19.391 15.523 1 95.88 366 ASN B N 1
ATOM 8005 C CA . ASN B 1 366 ? 18.859 -19.531 14.891 1 95.88 366 ASN B CA 1
ATOM 8006 C C . ASN B 1 366 ? 19.844 -18.469 15.383 1 95.88 366 ASN B C 1
ATOM 8008 O O . ASN B 1 366 ? 21 -18.766 15.664 1 95.88 366 ASN B O 1
ATOM 8012 N N . ALA B 1 367 ? 19.344 -17.234 15.438 1 96.81 367 ALA B N 1
ATOM 8013 C CA . ALA B 1 367 ? 20.172 -16.125 15.891 1 96.81 367 ALA B CA 1
ATOM 8014 C C . ALA B 1 367 ? 20.641 -16.328 17.328 1 96.81 367 ALA B C 1
ATOM 8016 O O . ALA B 1 367 ? 21.812 -16.141 17.641 1 96.81 367 ALA B O 1
ATOM 8017 N N . LYS B 1 368 ? 19.734 -16.734 18.203 1 94.88 368 LYS B N 1
ATOM 8018 C CA . LYS B 1 368 ? 20.078 -17 19.594 1 94.88 368 LYS B CA 1
ATOM 8019 C C . LYS B 1 368 ? 21.125 -18.109 19.703 1 94.88 368 LYS B C 1
ATOM 8021 O O . LYS B 1 368 ? 22.062 -18.016 20.516 1 94.88 368 LYS B O 1
ATOM 8026 N N . PHE B 1 369 ? 20.938 -19.125 18.875 1 94.69 369 PHE B N 1
ATOM 8027 C CA . PHE B 1 369 ? 21.875 -20.25 18.859 1 94.69 369 PHE B CA 1
ATOM 8028 C C . PHE B 1 369 ? 23.281 -19.781 18.5 1 94.69 369 PHE B C 1
ATOM 8030 O O . PHE B 1 369 ? 24.234 -20.125 19.188 1 94.69 369 PHE B O 1
ATOM 8037 N N . LEU B 1 370 ? 23.375 -18.969 17.469 1 95.25 370 LEU B N 1
ATOM 8038 C CA . LEU B 1 370 ? 24.672 -18.516 16.984 1 95.25 370 LEU B CA 1
ATOM 8039 C C . LEU B 1 370 ? 25.344 -17.609 18.016 1 95.25 370 LEU B C 1
ATOM 8041 O O . LEU B 1 370 ? 26.578 -17.625 18.141 1 95.25 370 LEU B O 1
ATOM 8045 N N . LEU B 1 371 ? 24.562 -16.828 18.734 1 94.5 371 LEU B N 1
ATOM 8046 C CA . LEU B 1 371 ? 25.125 -15.898 19.703 1 94.5 371 LEU B CA 1
ATOM 8047 C C . LEU B 1 371 ? 25.469 -16.609 21.016 1 94.5 371 LEU B C 1
ATOM 8049 O O . LEU B 1 371 ? 26.312 -16.141 21.781 1 94.5 371 LEU B O 1
ATOM 8053 N N . TYR B 1 372 ? 24.812 -17.703 21.234 1 91.38 372 TYR B N 1
ATOM 8054 C CA . TYR B 1 372 ? 25.078 -18.5 22.438 1 91.38 372 TYR B CA 1
ATOM 8055 C C . TYR B 1 372 ? 26.375 -19.297 22.281 1 91.38 372 TYR B C 1
ATOM 8057 O O . TYR B 1 372 ? 27.094 -19.516 23.25 1 91.38 372 TYR B O 1
ATOM 8065 N N . ALA B 1 373 ? 26.688 -19.688 21.016 1 91.94 373 ALA B N 1
ATOM 8066 C CA . ALA B 1 373 ? 27.875 -20.484 20.734 1 91.94 373 ALA B CA 1
ATOM 8067 C C . ALA B 1 373 ? 29.141 -19.688 21.016 1 91.94 373 ALA B C 1
ATOM 8069 O O . ALA B 1 373 ? 29.203 -18.484 20.734 1 91.94 373 ALA B O 1
ATOM 8070 N N . LYS B 1 374 ? 30.125 -20.422 21.484 1 90.12 374 LYS B N 1
ATOM 8071 C CA . LYS B 1 374 ? 31.422 -19.781 21.734 1 90.12 374 LYS B CA 1
ATOM 8072 C C . LYS B 1 374 ? 32.031 -19.281 20.438 1 90.12 374 LYS B C 1
ATOM 8074 O O . LYS B 1 374 ? 32.094 -20 19.453 1 90.12 374 LYS B O 1
ATOM 8079 N N . THR B 1 375 ? 32.469 -18.062 20.5 1 90.19 375 THR B N 1
ATOM 8080 C CA . THR B 1 375 ? 33.031 -17.438 19.312 1 90.19 375 THR B CA 1
ATOM 8081 C C . THR B 1 375 ? 34.281 -18.172 18.859 1 90.19 375 THR B C 1
ATOM 8083 O O . THR B 1 375 ? 35.188 -18.438 19.672 1 90.19 375 THR B O 1
ATOM 8086 N N . LEU B 1 376 ? 34.312 -18.5 17.609 1 91.5 376 LEU B N 1
ATOM 8087 C CA . LEU B 1 376 ? 35.5 -19.109 17.016 1 91.5 376 LEU B CA 1
ATOM 8088 C C . LEU B 1 376 ? 36.531 -18.047 16.609 1 91.5 376 LEU B C 1
ATOM 8090 O O . LEU B 1 376 ? 36.156 -17 16.078 1 91.5 376 LEU B O 1
ATOM 8094 N N . PRO B 1 377 ? 37.781 -18.344 16.984 1 86.75 377 PRO B N 1
ATOM 8095 C CA . PRO B 1 377 ? 38.812 -17.359 16.578 1 86.75 377 PRO B CA 1
ATOM 8096 C C . PRO B 1 377 ? 38.938 -17.234 15.07 1 86.75 377 PRO B C 1
ATOM 8098 O O . PRO B 1 377 ? 38.812 -18.219 14.344 1 86.75 377 PRO B O 1
ATOM 8101 N N . GLU B 1 378 ? 39.062 -16.016 14.562 1 85.38 378 GLU B N 1
ATOM 8102 C CA . GLU B 1 378 ? 39.219 -15.719 13.148 1 85.38 378 GLU B CA 1
ATOM 8103 C C . GLU B 1 378 ? 40.594 -15.047 12.891 1 85.38 378 GLU B C 1
ATOM 8105 O O . GLU B 1 378 ? 41 -14.164 13.641 1 85.38 378 GLU B O 1
ATOM 8110 N N . GLU B 1 379 ? 41.25 -15.578 11.977 1 81.81 379 GLU B N 1
ATOM 8111 C CA . GLU B 1 379 ? 42.469 -14.898 11.523 1 81.81 379 GLU B CA 1
ATOM 8112 C C . GLU B 1 379 ? 42.125 -13.711 10.633 1 81.81 379 GLU B C 1
ATOM 8114 O O . GLU B 1 379 ? 41.781 -13.891 9.469 1 81.81 379 GLU B O 1
ATOM 8119 N N . LYS B 1 380 ? 42.312 -12.57 11.062 1 82 380 LYS B N 1
ATOM 8120 C CA . LYS B 1 380 ? 41.875 -11.383 10.352 1 82 380 LYS B CA 1
ATOM 8121 C C . LYS B 1 380 ? 42.938 -10.914 9.344 1 82 380 LYS B C 1
ATOM 8123 O O . LYS B 1 380 ? 42.594 -10.406 8.273 1 82 380 LYS B O 1
ATOM 8128 N N . GLY B 1 381 ? 44.031 -11.172 9.625 1 84.25 381 GLY B N 1
ATOM 8129 C CA . GLY B 1 381 ? 45.094 -10.789 8.734 1 84.25 381 GLY B CA 1
ATOM 8130 C C . GLY B 1 381 ? 45.531 -9.336 8.891 1 84.25 381 GLY B C 1
ATOM 8131 O O . GLY B 1 381 ? 45.312 -8.742 9.953 1 84.25 381 GLY B O 1
ATOM 8132 N N . GLU B 1 382 ? 46.125 -8.758 7.844 1 90.69 382 GLU B N 1
ATOM 8133 C CA . GLU B 1 382 ? 46.656 -7.387 7.824 1 90.69 382 GLU B CA 1
ATOM 8134 C C . GLU B 1 382 ? 45.5 -6.375 7.77 1 90.69 382 GLU B C 1
ATOM 8136 O O . GLU B 1 382 ? 44.406 -6.688 7.285 1 90.69 382 GLU B O 1
ATOM 8141 N N . LEU B 1 383 ? 45.75 -5.289 8.375 1 94.06 383 LEU B N 1
ATOM 8142 C CA . LEU B 1 383 ? 44.781 -4.211 8.367 1 94.06 383 LEU B CA 1
ATOM 8143 C C . LEU B 1 383 ? 45.094 -3.201 7.266 1 94.06 383 LEU B C 1
ATOM 8145 O O . LEU B 1 383 ? 46.25 -2.885 7.023 1 94.06 383 LEU B O 1
ATOM 8149 N N . TYR B 1 384 ? 44.062 -2.783 6.625 1 95.38 384 TYR B N 1
ATOM 8150 C CA . TYR B 1 384 ? 44.156 -1.822 5.531 1 95.38 384 TYR B CA 1
ATOM 8151 C C . TYR B 1 384 ? 43.25 -0.626 5.773 1 95.38 384 TYR B C 1
ATOM 8153 O O . TYR B 1 384 ? 42.188 -0.755 6.414 1 95.38 384 TYR B O 1
ATOM 8161 N N . ASN B 1 385 ? 43.656 0.507 5.352 1 93.94 385 ASN B N 1
ATOM 8162 C CA . ASN B 1 385 ? 42.75 1.641 5.355 1 93.94 385 ASN B CA 1
ATOM 8163 C C . ASN B 1 385 ? 41.812 1.612 4.145 1 93.94 385 ASN B C 1
ATOM 8165 O O . ASN B 1 385 ? 41.938 0.731 3.289 1 93.94 385 ASN B O 1
ATOM 8169 N N . ALA B 1 386 ? 40.906 2.518 4.082 1 94.5 386 ALA B N 1
ATOM 8170 C CA . ALA B 1 386 ? 39.844 2.514 3.059 1 94.5 386 ALA B CA 1
ATOM 8171 C C . ALA B 1 386 ? 40.469 2.68 1.665 1 94.5 386 ALA B C 1
ATOM 8173 O O . ALA B 1 386 ? 39.969 2.09 0.698 1 94.5 386 ALA B O 1
ATOM 8174 N N . ASP B 1 387 ? 41.5 3.469 1.54 1 95.06 387 ASP B N 1
ATOM 8175 C CA . ASP B 1 387 ? 42.125 3.688 0.246 1 95.06 387 ASP B CA 1
ATOM 8176 C C . ASP B 1 387 ? 42.812 2.418 -0.248 1 95.06 387 ASP B C 1
ATOM 8178 O O . ASP B 1 387 ? 42.719 2.072 -1.428 1 95.06 387 ASP B O 1
ATOM 8182 N N . GLN B 1 388 ? 43.5 1.812 0.662 1 95.75 388 GLN B N 1
ATOM 8183 C CA . GLN B 1 388 ? 44.156 0.56 0.327 1 95.75 388 GLN B CA 1
ATOM 8184 C C . GLN B 1 388 ? 43.156 -0.521 -0.048 1 95.75 388 GLN B C 1
ATOM 8186 O O . GLN B 1 388 ? 43.375 -1.263 -1.011 1 95.75 388 GLN B O 1
ATOM 8191 N N . ALA B 1 389 ? 42.188 -0.623 0.735 1 96.25 389 ALA B N 1
ATOM 8192 C CA . ALA B 1 389 ? 41.125 -1.584 0.45 1 96.25 389 ALA B CA 1
ATOM 8193 C C . ALA B 1 389 ? 40.5 -1.33 -0.924 1 96.25 389 ALA B C 1
ATOM 8195 O O . ALA B 1 389 ? 40.219 -2.271 -1.67 1 96.25 389 ALA B O 1
ATOM 8196 N N . ALA B 1 390 ? 40.281 -0.027 -1.227 1 96.19 390 ALA B N 1
ATOM 8197 C CA . ALA B 1 390 ? 39.688 0.358 -2.512 1 96.19 390 ALA B CA 1
ATOM 8198 C C . ALA B 1 390 ? 40.562 -0.109 -3.668 1 96.19 390 ALA B C 1
ATOM 8200 O O . ALA B 1 390 ? 40.062 -0.564 -4.695 1 96.19 390 ALA B O 1
ATOM 8201 N N . GLU B 1 391 ? 41.844 -0.003 -3.5 1 95.81 391 GLU B N 1
ATOM 8202 C CA . GLU B 1 391 ? 42.781 -0.417 -4.539 1 95.81 391 GLU B CA 1
ATOM 8203 C C . GLU B 1 391 ? 42.719 -1.927 -4.758 1 95.81 391 GLU B C 1
ATOM 8205 O O . GLU B 1 391 ? 42.75 -2.395 -5.898 1 95.81 391 GLU B O 1
ATOM 8210 N N . ILE B 1 392 ? 42.719 -2.635 -3.703 1 96.06 392 ILE B N 1
ATOM 8211 C CA . ILE B 1 392 ? 42.656 -4.09 -3.777 1 96.06 392 ILE B CA 1
ATOM 8212 C C . ILE B 1 392 ? 41.375 -4.527 -4.469 1 96.06 392 ILE B C 1
ATOM 8214 O O . ILE B 1 392 ? 41.406 -5.398 -5.344 1 96.06 392 ILE B O 1
ATOM 8218 N N . MET B 1 393 ? 40.312 -3.93 -4.086 1 96.44 393 MET B N 1
ATOM 8219 C CA . MET B 1 393 ? 39 -4.289 -4.629 1 96.44 393 MET B CA 1
ATOM 8220 C C . MET B 1 393 ? 38.875 -3.898 -6.098 1 96.44 393 MET B C 1
ATOM 8222 O O . MET B 1 393 ? 38.281 -4.625 -6.898 1 96.44 393 MET B O 1
ATOM 8226 N N . LEU B 1 394 ? 39.469 -2.734 -6.418 1 95.88 394 LEU B N 1
ATOM 8227 C CA . LEU B 1 394 ? 39.438 -2.283 -7.805 1 95.88 394 LEU B CA 1
ATOM 8228 C C . LEU B 1 394 ? 40.219 -3.25 -8.703 1 95.88 394 LEU B C 1
ATOM 8230 O O . LEU B 1 394 ? 39.781 -3.523 -9.828 1 95.88 394 LEU B O 1
ATOM 8234 N N . LYS B 1 395 ? 41.312 -3.686 -8.227 1 95.81 395 LYS B N 1
ATOM 8235 C CA . LYS B 1 395 ? 42.094 -4.66 -8.984 1 95.81 395 LYS B CA 1
ATOM 8236 C C . LYS B 1 395 ? 41.281 -5.922 -9.258 1 95.81 395 LYS B C 1
ATOM 8238 O O . LYS B 1 395 ? 41.312 -6.461 -10.367 1 95.81 395 LYS B O 1
ATOM 8243 N N . LYS B 1 396 ? 40.594 -6.383 -8.281 1 95.31 396 LYS B N 1
ATOM 8244 C CA . LYS B 1 396 ? 39.781 -7.578 -8.453 1 95.31 396 LYS B CA 1
ATOM 8245 C C . LYS B 1 396 ? 38.625 -7.324 -9.445 1 95.31 396 LYS B C 1
ATOM 8247 O O . LYS B 1 396 ? 38.312 -8.188 -10.258 1 95.31 396 LYS B O 1
ATOM 8252 N N . ALA B 1 397 ? 38 -6.203 -9.352 1 95.62 397 ALA B N 1
ATOM 8253 C CA . ALA B 1 397 ? 36.938 -5.836 -10.281 1 95.62 397 ALA B CA 1
ATOM 8254 C C . ALA B 1 397 ? 37.438 -5.832 -11.719 1 95.62 397 ALA B C 1
ATOM 8256 O O . ALA B 1 397 ? 36.75 -6.305 -12.625 1 95.62 397 ALA B O 1
ATOM 8257 N N . GLN B 1 398 ? 38.625 -5.359 -11.867 1 94.62 398 GLN B N 1
ATOM 8258 C CA . GLN B 1 398 ? 39.25 -5.32 -13.188 1 94.62 398 GLN B CA 1
ATOM 8259 C C . GLN B 1 398 ? 39.531 -6.727 -13.695 1 94.62 398 GLN B C 1
ATOM 8261 O O . GLN B 1 398 ? 39.344 -7.023 -14.875 1 94.62 398 GLN B O 1
ATOM 8266 N N . GLU B 1 399 ? 39.969 -7.461 -12.844 1 94.75 399 GLU B N 1
ATOM 8267 C CA . GLU B 1 399 ? 40.219 -8.852 -13.195 1 94.75 399 GLU B CA 1
ATOM 8268 C C . GLU B 1 399 ? 38.969 -9.547 -13.672 1 94.75 399 GLU B C 1
ATOM 8270 O O . GLU B 1 399 ? 39 -10.406 -14.562 1 94.75 399 GLU B O 1
ATOM 8275 N N . TRP B 1 400 ? 37.844 -9.242 -13.031 1 94.94 400 TRP B N 1
ATOM 8276 C CA . TRP B 1 400 ? 36.562 -9.859 -13.367 1 94.94 400 TRP B CA 1
ATOM 8277 C C . TRP B 1 400 ? 35.938 -9.156 -14.562 1 94.94 400 TRP B C 1
ATOM 8279 O O . TRP B 1 400 ? 34.844 -9.508 -14.977 1 94.94 400 TRP B O 1
ATOM 8289 N N . GLY B 1 401 ? 36.625 -8.07 -15.102 1 93.56 401 GLY B N 1
ATOM 8290 C CA . GLY B 1 401 ? 36.125 -7.355 -16.266 1 93.56 401 GLY B CA 1
ATOM 8291 C C . GLY B 1 401 ? 35 -6.379 -15.953 1 93.56 401 GLY B C 1
ATOM 8292 O O . GLY B 1 401 ? 34.188 -6.078 -16.812 1 93.56 401 GLY B O 1
ATOM 8293 N N . MET B 1 402 ? 34.906 -5.961 -14.703 1 93.94 402 MET B N 1
ATOM 8294 C CA . MET B 1 402 ? 33.844 -5.043 -14.289 1 93.94 402 MET B CA 1
ATOM 8295 C C . MET B 1 402 ? 34.375 -3.609 -14.219 1 93.94 402 MET B C 1
ATOM 8297 O O . MET B 1 402 ? 35.188 -3.285 -13.352 1 93.94 402 MET B O 1
ATOM 8301 N N . HIS B 1 403 ? 33.906 -2.783 -15.016 1 91.88 403 HIS B N 1
ATOM 8302 C CA . HIS B 1 403 ? 34.281 -1.376 -15.016 1 91.88 403 HIS B CA 1
ATOM 8303 C C . HIS B 1 403 ? 33.469 -0.579 -14.008 1 91.88 403 HIS B C 1
ATOM 8305 O O . HIS B 1 403 ? 32.344 -0.179 -14.297 1 91.88 403 HIS B O 1
ATOM 8311 N N . CYS B 1 404 ? 34.031 -0.287 -12.883 1 93 404 CYS B N 1
ATOM 8312 C CA . CYS B 1 404 ? 33.312 0.438 -11.828 1 93 404 CYS B CA 1
ATOM 8313 C C . CYS B 1 404 ? 34.281 1.368 -11.086 1 93 404 CYS B C 1
ATOM 8315 O O . CYS B 1 404 ? 35.469 1.397 -11.375 1 93 404 CYS B O 1
ATOM 8317 N N . HIS B 1 405 ? 33.688 2.285 -10.336 1 93 405 HIS B N 1
ATOM 8318 C CA . HIS B 1 405 ? 34.438 3.145 -9.453 1 93 405 HIS B CA 1
ATOM 8319 C C . HIS B 1 405 ? 34.375 2.668 -8.008 1 93 405 HIS B C 1
ATOM 8321 O O . HIS B 1 405 ? 33.344 2.137 -7.586 1 93 405 HIS B O 1
ATOM 8327 N N . ILE B 1 406 ? 35.469 2.715 -7.32 1 93.81 406 ILE B N 1
ATOM 8328 C CA . ILE B 1 406 ? 35.5 2.42 -5.891 1 93.81 406 ILE B CA 1
ATOM 8329 C C . ILE B 1 406 ? 36.094 3.602 -5.129 1 93.81 406 ILE B C 1
ATOM 8331 O O . ILE B 1 406 ? 37.219 3.998 -5.383 1 93.81 406 ILE B O 1
ATOM 8335 N N . THR B 1 407 ? 35.25 4.199 -4.277 1 91.62 407 THR B N 1
ATOM 8336 C CA . THR B 1 407 ? 35.688 5.43 -3.623 1 91.62 407 THR B CA 1
ATOM 8337 C C . THR B 1 407 ? 35.375 5.391 -2.131 1 91.62 407 THR B C 1
ATOM 8339 O O . THR B 1 407 ? 34.281 5.012 -1.734 1 91.62 407 THR B O 1
ATOM 8342 N N . PRO B 1 408 ? 36.312 5.766 -1.319 1 92.31 408 PRO B N 1
ATOM 8343 C CA . PRO B 1 408 ? 36 5.93 0.107 1 92.31 408 PRO B CA 1
ATOM 8344 C C . PRO B 1 408 ? 35.156 7.16 0.398 1 92.31 408 PRO B C 1
ATOM 8346 O O . PRO B 1 408 ? 35.281 8.172 -0.294 1 92.31 408 PRO B O 1
ATOM 8349 N N . THR B 1 409 ? 34.25 7.023 1.262 1 85.5 409 THR B N 1
ATOM 8350 C CA . THR B 1 409 ? 33.406 8.141 1.675 1 85.5 409 THR B CA 1
ATOM 8351 C C . THR B 1 409 ? 33.188 8.125 3.184 1 85.5 409 THR B C 1
ATOM 8353 O O . THR B 1 409 ? 33.281 7.066 3.814 1 85.5 409 THR B O 1
ATOM 8356 N N . ALA B 1 410 ? 32.969 9.273 3.812 1 77.56 410 ALA B N 1
ATOM 8357 C CA . ALA B 1 410 ? 32.781 9.391 5.254 1 77.56 410 ALA B CA 1
ATOM 8358 C C . ALA B 1 410 ? 31.281 9.383 5.609 1 77.56 410 ALA B C 1
ATOM 8360 O O . ALA B 1 410 ? 30.922 9.344 6.789 1 77.56 410 ALA B O 1
ATOM 8361 N N . SER B 1 411 ? 30.438 9.32 4.684 1 66.38 411 SER B N 1
ATOM 8362 C CA . SER B 1 411 ? 29.016 9.531 4.918 1 66.38 411 SER B CA 1
ATOM 8363 C C . SER B 1 411 ? 28.266 8.211 5.055 1 66.38 411 SER B C 1
ATOM 8365 O O . SER B 1 411 ? 27.047 8.195 5.238 1 66.38 411 SER B O 1
ATOM 8367 N N . LEU B 1 412 ? 28.984 7.082 5.043 1 68.69 412 LEU B N 1
ATOM 8368 C CA . LEU B 1 412 ? 28.312 5.789 5.039 1 68.69 412 LEU B CA 1
ATOM 8369 C C . LEU B 1 412 ? 28.109 5.277 6.461 1 68.69 412 LEU B C 1
ATOM 8371 O O . LEU B 1 412 ? 28.984 5.414 7.309 1 68.69 412 LEU B O 1
ATOM 8375 N N . ALA B 1 413 ? 26.906 4.812 6.684 1 64.56 413 ALA B N 1
ATOM 8376 C CA . ALA B 1 413 ? 26.672 4.086 7.93 1 64.56 413 ALA B CA 1
ATOM 8377 C C . ALA B 1 413 ? 27.234 2.672 7.859 1 64.56 413 ALA B C 1
ATOM 8379 O O . ALA B 1 413 ? 27.781 2.164 8.844 1 64.56 413 ALA B O 1
ATOM 8380 N N . ALA B 1 414 ? 27.203 2.141 6.672 1 71 414 ALA B N 1
ATOM 8381 C CA . ALA B 1 414 ? 27.688 0.782 6.445 1 71 414 ALA B CA 1
ATOM 8382 C C . ALA B 1 414 ? 29.172 0.78 6.086 1 71 414 ALA B C 1
ATOM 8384 O O . ALA B 1 414 ? 29.766 1.84 5.883 1 71 414 ALA B O 1
ATOM 8385 N N . ARG B 1 415 ? 29.734 -0.404 6.105 1 77.12 415 ARG B N 1
ATOM 8386 C CA . ARG B 1 415 ? 31.156 -0.533 5.762 1 77.12 415 ARG B CA 1
ATOM 8387 C C . ARG B 1 415 ? 31.375 -0.364 4.262 1 77.12 415 ARG B C 1
ATOM 8389 O O . ARG B 1 415 ? 32.438 0.076 3.832 1 77.12 415 ARG B O 1
ATOM 8396 N N . ALA B 1 416 ? 30.391 -0.746 3.523 1 83.5 416 ALA B N 1
ATOM 8397 C CA . ALA B 1 416 ? 30.453 -0.638 2.068 1 83.5 416 ALA B CA 1
ATOM 8398 C C . ALA B 1 416 ? 29.047 -0.585 1.459 1 83.5 416 ALA B C 1
ATOM 8400 O O . ALA B 1 416 ? 28.094 -1.07 2.059 1 83.5 416 ALA B O 1
ATOM 8401 N N . MET B 1 417 ? 28.922 0.087 0.332 1 80 417 MET B N 1
ATOM 8402 C CA . MET B 1 417 ? 27.656 0.172 -0.372 1 80 417 MET B CA 1
ATOM 8403 C C . MET B 1 417 ? 27.859 0.323 -1.874 1 80 417 MET B C 1
ATOM 8405 O O . MET B 1 417 ? 28.766 1.048 -2.307 1 80 417 MET B O 1
ATOM 8409 N N . VAL B 1 418 ? 27.078 -0.377 -2.604 1 82.31 418 VAL B N 1
ATOM 8410 C CA . VAL B 1 418 ? 27.125 -0.268 -4.059 1 82.31 418 VAL B CA 1
ATOM 8411 C C . VAL B 1 418 ? 26 0.625 -4.555 1 82.31 418 VAL B C 1
ATOM 8413 O O . VAL B 1 418 ? 24.859 0.52 -4.078 1 82.31 418 VAL B O 1
ATOM 8416 N N . SER B 1 419 ? 26.344 1.542 -5.355 1 79.31 419 SER B N 1
ATOM 8417 C CA . SER B 1 419 ? 25.375 2.379 -6.039 1 79.31 419 SER B CA 1
ATOM 8418 C C . SER B 1 419 ? 25.281 2.035 -7.523 1 79.31 419 SER B C 1
ATOM 8420 O O . SER B 1 419 ? 26.312 1.883 -8.188 1 79.31 419 SER B O 1
ATOM 8422 N N . GLY B 1 420 ? 24.125 1.895 -7.996 1 72.88 420 GLY B N 1
ATOM 8423 C CA . GLY B 1 420 ? 23.922 1.522 -9.391 1 72.88 420 GLY B CA 1
ATOM 8424 C C . GLY B 1 420 ? 24.031 2.695 -10.344 1 72.88 420 GLY B C 1
ATOM 8425 O O . GLY B 1 420 ? 23.656 2.588 -11.508 1 72.88 420 GLY B O 1
ATOM 8426 N N . LYS B 1 421 ? 24.531 3.842 -9.922 1 74.5 421 LYS B N 1
ATOM 8427 C CA . LYS B 1 421 ? 24.688 4.988 -10.812 1 74.5 421 LYS B CA 1
ATOM 8428 C C . LYS B 1 421 ? 25.641 4.66 -11.961 1 74.5 421 LYS B C 1
ATOM 8430 O O . LYS B 1 421 ? 26.266 3.6 -11.969 1 74.5 421 LYS B O 1
ATOM 8435 N N . LYS B 1 422 ? 25.625 5.484 -13.094 1 77.12 422 LYS B N 1
ATOM 8436 C CA . LYS B 1 422 ? 26.531 5.289 -14.219 1 77.12 422 LYS B CA 1
ATOM 8437 C C . LYS B 1 422 ? 27.75 6.207 -14.109 1 77.12 422 LYS B C 1
ATOM 8439 O O . LYS B 1 422 ? 27.609 7.434 -14.164 1 77.12 422 LYS B O 1
ATOM 8444 N N . PRO B 1 423 ? 28.75 5.508 -13.969 1 82.12 423 PRO B N 1
ATOM 8445 C CA . PRO B 1 423 ? 29.125 4.105 -13.773 1 82.12 423 PRO B CA 1
ATOM 8446 C C . PRO B 1 423 ? 28.828 3.611 -12.359 1 82.12 423 PRO B C 1
ATOM 8448 O O . PRO B 1 423 ? 28.812 4.406 -11.414 1 82.12 423 PRO B O 1
ATOM 8451 N N . PRO B 1 424 ? 28.625 2.34 -12.258 1 87.88 424 PRO B N 1
ATOM 8452 C CA . PRO B 1 424 ? 28.406 1.811 -10.906 1 87.88 424 PRO B CA 1
ATOM 8453 C C . PRO B 1 424 ? 29.562 2.121 -9.961 1 87.88 424 PRO B C 1
ATOM 8455 O O . PRO B 1 424 ? 30.719 2.094 -10.367 1 87.88 424 PRO B O 1
ATOM 8458 N N . THR B 1 425 ? 29.266 2.477 -8.734 1 89.88 425 THR B N 1
ATOM 8459 C CA . THR B 1 425 ? 30.266 2.91 -7.773 1 89.88 425 THR B CA 1
ATOM 8460 C C . THR B 1 425 ? 30.125 2.164 -6.453 1 89.88 425 THR B C 1
ATOM 8462 O O . THR B 1 425 ? 29 1.984 -5.961 1 89.88 425 THR B O 1
ATOM 8465 N N . LEU B 1 426 ? 31.188 1.653 -6.008 1 92.75 426 LEU B N 1
ATOM 8466 C CA . LEU B 1 426 ? 31.266 1.052 -4.684 1 92.75 426 LEU B CA 1
ATOM 8467 C C . LEU B 1 426 ? 31.875 2.02 -3.678 1 92.75 426 LEU B C 1
ATOM 8469 O O . LEU B 1 426 ? 33 2.496 -3.877 1 92.75 426 LEU B O 1
ATOM 8473 N N . TYR B 1 427 ? 31.141 2.336 -2.658 1 89.12 427 TYR B N 1
ATOM 8474 C CA . TYR B 1 427 ? 31.609 3.242 -1.615 1 89.12 427 TYR B CA 1
ATOM 8475 C C . TYR B 1 427 ? 32.125 2.465 -0.407 1 89.12 427 TYR B C 1
ATOM 8477 O O . TYR B 1 427 ? 31.516 1.472 0.002 1 89.12 427 TYR B O 1
ATOM 8485 N N . LEU B 1 428 ? 33.25 2.879 0.073 1 92.25 428 LEU B N 1
ATOM 8486 C CA . LEU B 1 428 ? 33.812 2.309 1.291 1 92.25 428 LEU B CA 1
ATOM 8487 C C . LEU B 1 428 ? 33.844 3.342 2.412 1 92.25 428 LEU B C 1
ATOM 8489 O O . LEU B 1 428 ? 34.125 4.52 2.168 1 92.25 428 LEU B O 1
ATOM 8493 N N . ASN B 1 429 ? 33.5 2.914 3.568 1 86.44 429 ASN B N 1
ATOM 8494 C CA . ASN B 1 429 ? 33.562 3.797 4.727 1 86.44 429 ASN B CA 1
ATOM 8495 C C . ASN B 1 429 ? 35 4.199 5.035 1 86.44 429 ASN B C 1
ATOM 8497 O O . ASN B 1 429 ? 35.844 3.35 5.363 1 86.44 429 ASN B O 1
ATOM 8501 N N . SER B 1 430 ? 35.312 5.453 4.996 1 89.81 430 SER B N 1
ATOM 8502 C CA . SER B 1 430 ? 36.656 5.941 5.133 1 89.81 430 SER B CA 1
ATOM 8503 C C . SER B 1 430 ? 37.094 5.988 6.598 1 89.81 430 SER B C 1
ATOM 8505 O O . SER B 1 430 ? 38.281 6.086 6.898 1 89.81 430 SER B O 1
ATOM 8507 N N . LYS B 1 431 ? 36.188 5.816 7.453 1 81.31 431 LYS B N 1
ATOM 8508 C CA . LYS B 1 431 ? 36.5 6.004 8.875 1 81.31 431 LYS B CA 1
ATOM 8509 C C . LYS B 1 431 ? 36.875 4.688 9.531 1 81.31 431 LYS B C 1
ATOM 8511 O O . LYS B 1 431 ? 37.25 4.66 10.711 1 81.31 431 LYS B O 1
ATOM 8516 N N . VAL B 1 432 ? 36.875 3.648 8.758 1 85.06 432 VAL B N 1
ATOM 8517 C CA . VAL B 1 432 ? 37.125 2.354 9.383 1 85.06 432 VAL B CA 1
ATOM 8518 C C . VAL B 1 432 ? 38.344 1.685 8.719 1 85.06 432 VAL B C 1
ATOM 8520 O O . VAL B 1 432 ? 38.781 2.111 7.652 1 85.06 432 VAL B O 1
ATOM 8523 N N . MET B 1 433 ? 38.875 0.744 9.469 1 91.25 433 MET B N 1
ATOM 8524 C CA . MET B 1 433 ? 39.938 -0.115 8.945 1 91.25 433 MET B CA 1
ATOM 8525 C C . MET B 1 433 ? 39.375 -1.464 8.508 1 91.25 433 MET B C 1
ATOM 8527 O O . MET B 1 433 ? 38.375 -1.918 9.031 1 91.25 433 MET B O 1
ATOM 8531 N N . TYR B 1 434 ? 40.031 -2.021 7.543 1 93.5 434 TYR B N 1
ATOM 8532 C CA . TYR B 1 434 ? 39.562 -3.287 6.98 1 93.5 434 TYR B CA 1
ATOM 8533 C C . TYR B 1 434 ? 40.625 -4.367 7.125 1 93.5 434 TYR B C 1
ATOM 8535 O O . TYR B 1 434 ? 41.812 -4.145 6.797 1 93.5 434 TYR B O 1
ATOM 8543 N N . SER B 1 435 ? 40.25 -5.469 7.629 1 93.5 435 SER B N 1
ATOM 8544 C CA . SER B 1 435 ? 41.156 -6.617 7.617 1 93.5 435 SER B CA 1
ATOM 8545 C C . SER B 1 435 ? 41.188 -7.297 6.254 1 93.5 435 SER B C 1
ATOM 8547 O O . SER B 1 435 ? 40.281 -7.074 5.434 1 93.5 435 SER B O 1
ATOM 8549 N N . HIS B 1 436 ? 42.188 -8.062 5.996 1 93.94 436 HIS B N 1
ATOM 8550 C CA . HIS B 1 436 ? 42.281 -8.781 4.734 1 93.94 436 HIS B CA 1
ATOM 8551 C C . HIS B 1 436 ? 41.062 -9.672 4.516 1 93.94 436 HIS B C 1
ATOM 8553 O O . HIS B 1 436 ? 40.469 -9.68 3.426 1 93.94 436 HIS B O 1
ATOM 8559 N N . ALA B 1 437 ? 40.719 -10.461 5.531 1 91.94 437 ALA B N 1
ATOM 8560 C CA . ALA B 1 437 ? 39.562 -11.336 5.438 1 91.94 437 ALA B CA 1
ATOM 8561 C C . ALA B 1 437 ? 38.281 -10.547 5.121 1 91.94 437 ALA B C 1
ATOM 8563 O O . ALA B 1 437 ? 37.438 -10.992 4.336 1 91.94 437 ALA B O 1
ATOM 8564 N N . GLU B 1 438 ? 38.188 -9.406 5.703 1 92.31 438 GLU B N 1
ATOM 8565 C CA . GLU B 1 438 ? 37.031 -8.555 5.484 1 92.31 438 GLU B CA 1
ATOM 8566 C C . GLU B 1 438 ? 37 -8.031 4.051 1 92.31 438 GLU B C 1
ATOM 8568 O O . GLU B 1 438 ? 35.906 -7.953 3.445 1 92.31 438 GLU B O 1
ATOM 8573 N N . ILE B 1 439 ? 38.125 -7.688 3.555 1 94.81 439 ILE B N 1
ATOM 8574 C CA . ILE B 1 439 ? 38.188 -7.191 2.186 1 94.81 439 ILE B CA 1
ATOM 8575 C C . ILE B 1 439 ? 37.75 -8.281 1.212 1 94.81 439 ILE B C 1
ATOM 8577 O O . ILE B 1 439 ? 37 -8.023 0.275 1 94.81 439 ILE B O 1
ATOM 8581 N N . GLN B 1 440 ? 38.25 -9.461 1.456 1 93.31 440 GLN B N 1
ATOM 8582 C CA . GLN B 1 440 ? 37.875 -10.57 0.579 1 93.31 440 GLN B CA 1
ATOM 8583 C C . GLN B 1 440 ? 36.375 -10.852 0.639 1 93.31 440 GLN B C 1
ATOM 8585 O O . GLN B 1 440 ? 35.75 -11.148 -0.384 1 93.31 440 GLN B O 1
ATOM 8590 N N . ARG B 1 441 ? 35.812 -10.781 1.851 1 93.5 441 ARG B N 1
ATOM 8591 C CA . ARG B 1 441 ? 34.375 -10.938 2.008 1 93.5 441 ARG B CA 1
ATOM 8592 C C . ARG B 1 441 ? 33.625 -9.875 1.222 1 93.5 441 ARG B C 1
ATOM 8594 O O . ARG B 1 441 ? 32.656 -10.172 0.524 1 93.5 441 ARG B O 1
ATOM 8601 N N . LEU B 1 442 ? 34.094 -8.672 1.345 1 94.44 442 LEU B N 1
ATOM 8602 C CA . LEU B 1 442 ? 33.438 -7.547 0.672 1 94.44 442 LEU B CA 1
ATOM 8603 C C . LEU B 1 442 ? 33.531 -7.695 -0.843 1 94.44 442 LEU B C 1
ATOM 8605 O O . LEU B 1 442 ? 32.625 -7.328 -1.565 1 94.44 442 LEU B O 1
ATOM 8609 N N . ILE B 1 443 ? 34.656 -8.188 -1.281 1 95.5 443 ILE B N 1
ATOM 8610 C CA . ILE B 1 443 ? 34.844 -8.414 -2.713 1 95.5 443 ILE B CA 1
ATOM 8611 C C . ILE B 1 443 ? 33.781 -9.383 -3.225 1 95.5 443 ILE B C 1
ATOM 8613 O O . ILE B 1 443 ? 33.125 -9.109 -4.223 1 95.5 443 ILE B O 1
ATOM 8617 N N . GLN B 1 444 ? 33.625 -10.492 -2.537 1 95.75 444 GLN B N 1
ATOM 8618 C CA . GLN B 1 444 ? 32.625 -11.484 -2.957 1 95.75 444 GLN B CA 1
ATOM 8619 C C . GLN B 1 444 ? 31.203 -10.953 -2.811 1 95.75 444 GLN B C 1
ATOM 8621 O O . GLN B 1 444 ? 30.359 -11.172 -3.682 1 95.75 444 GLN B O 1
ATOM 8626 N N . HIS B 1 445 ? 30.938 -10.219 -1.781 1 96 445 HIS B N 1
ATOM 8627 C CA . HIS B 1 445 ? 29.625 -9.68 -1.439 1 96 445 HIS B CA 1
ATOM 8628 C C . HIS B 1 445 ? 29.234 -8.539 -2.367 1 96 445 HIS B C 1
ATOM 8630 O O . HIS B 1 445 ? 28.234 -8.609 -3.066 1 96 445 HIS B O 1
ATOM 8636 N N . GLU B 1 446 ? 30.047 -7.496 -2.398 1 95.06 446 GLU B N 1
ATOM 8637 C CA . GLU B 1 446 ? 29.719 -6.25 -3.084 1 95.06 446 GLU B CA 1
ATOM 8638 C C . GLU B 1 446 ? 30.016 -6.348 -4.578 1 95.06 446 GLU B C 1
ATOM 8640 O O . GLU B 1 446 ? 29.219 -5.902 -5.406 1 95.06 446 GLU B O 1
ATOM 8645 N N . ILE B 1 447 ? 31.156 -6.91 -4.902 1 95.44 447 ILE B N 1
ATOM 8646 C CA . ILE B 1 447 ? 31.531 -7.004 -6.312 1 95.44 447 ILE B CA 1
ATOM 8647 C C . ILE B 1 447 ? 31 -8.305 -6.902 1 95.44 447 ILE B C 1
ATOM 8649 O O . ILE B 1 447 ? 30.391 -8.297 -7.973 1 95.44 447 ILE B O 1
ATOM 8653 N N . GLY B 1 448 ? 31.141 -9.383 -6.266 1 95.94 448 GLY B N 1
ATOM 8654 C CA . GLY B 1 448 ? 30.781 -10.703 -6.762 1 95.94 448 GLY B CA 1
ATOM 8655 C C . GLY B 1 448 ? 29.297 -10.906 -6.918 1 95.94 448 GLY B C 1
ATOM 8656 O O . GLY B 1 448 ? 28.859 -11.742 -7.707 1 95.94 448 GLY B O 1
ATOM 8657 N N . VAL B 1 449 ? 28.5 -10.172 -6.129 1 96.38 449 VAL B N 1
ATOM 8658 C CA . VAL B 1 449 ? 27.062 -10.391 -6.223 1 96.38 449 VAL B CA 1
ATOM 8659 C C . VAL B 1 449 ? 26.359 -9.086 -6.586 1 96.38 449 VAL B C 1
ATOM 8661 O O . VAL B 1 449 ? 25.75 -8.977 -7.652 1 96.38 449 VAL B O 1
ATOM 8664 N N . HIS B 1 450 ? 26.516 -8.008 -5.773 1 94.56 450 HIS B N 1
ATOM 8665 C CA . HIS B 1 450 ? 25.766 -6.773 -6.004 1 94.56 450 HIS B CA 1
ATOM 8666 C C . HIS B 1 450 ? 26.188 -6.113 -7.316 1 94.56 450 HIS B C 1
ATOM 8668 O O . HIS B 1 450 ? 25.328 -5.773 -8.141 1 94.56 450 HIS B O 1
ATOM 8674 N N . LEU B 1 451 ? 27.453 -5.934 -7.504 1 94.75 451 LEU B N 1
ATOM 8675 C CA . LEU B 1 451 ? 27.922 -5.344 -8.75 1 94.75 451 LEU B CA 1
ATOM 8676 C C . LEU B 1 451 ? 27.688 -6.297 -9.922 1 94.75 451 LEU B C 1
ATOM 8678 O O . LEU B 1 451 ? 27.312 -5.867 -11.016 1 94.75 451 LEU B O 1
ATOM 8682 N N . ALA B 1 452 ? 28 -7.562 -9.68 1 95.94 452 ALA B N 1
ATOM 8683 C CA . ALA B 1 452 ? 27.797 -8.57 -10.727 1 95.94 452 ALA B CA 1
ATOM 8684 C C . ALA B 1 452 ? 26.359 -8.562 -11.234 1 95.94 452 ALA B C 1
ATOM 8686 O O . ALA B 1 452 ? 26.125 -8.57 -12.438 1 95.94 452 ALA B O 1
ATOM 8687 N N . THR B 1 453 ? 25.406 -8.594 -10.336 1 96.19 453 THR B N 1
ATOM 8688 C CA . THR B 1 453 ? 24 -8.641 -10.734 1 96.19 453 THR B CA 1
ATOM 8689 C C . THR B 1 453 ? 23.562 -7.32 -11.359 1 96.19 453 THR B C 1
ATOM 8691 O O . THR B 1 453 ? 22.625 -7.277 -12.156 1 96.19 453 THR B O 1
ATOM 8694 N N . THR B 1 454 ? 24.219 -6.195 -10.977 1 93.81 454 THR B N 1
ATOM 8695 C CA . THR B 1 454 ? 23.984 -4.926 -11.648 1 93.81 454 THR B CA 1
ATOM 8696 C C . THR B 1 454 ? 24.406 -5 -13.109 1 93.81 454 THR B C 1
ATOM 8698 O O . THR B 1 454 ? 23.641 -4.625 -14.008 1 93.81 454 THR B O 1
ATOM 8701 N N . PHE B 1 455 ? 25.578 -5.555 -13.359 1 94.88 455 PHE B N 1
ATOM 8702 C CA . PHE B 1 455 ? 26.094 -5.684 -14.719 1 94.88 455 PHE B CA 1
ATOM 8703 C C . PHE B 1 455 ? 25.281 -6.703 -15.516 1 94.88 455 PHE B C 1
ATOM 8705 O O . PHE B 1 455 ? 24.906 -6.445 -16.656 1 94.88 455 PHE B O 1
ATOM 8712 N N . ASN B 1 456 ? 25.078 -7.852 -14.914 1 97.12 456 ASN B N 1
ATOM 8713 C CA . ASN B 1 456 ? 24.297 -8.883 -15.578 1 97.12 456 ASN B CA 1
ATOM 8714 C C . ASN B 1 456 ? 22.891 -8.391 -15.922 1 97.12 456 ASN B C 1
ATOM 8716 O O . ASN B 1 456 ? 22.359 -8.688 -17 1 97.12 456 ASN B O 1
ATOM 8720 N N . GLY B 1 457 ? 22.281 -7.703 -14.953 1 95.81 457 GLY B N 1
ATOM 8721 C CA . GLY B 1 457 ? 20.969 -7.152 -15.195 1 95.81 457 GLY B CA 1
ATOM 8722 C C . GLY B 1 457 ? 20.922 -6.195 -16.375 1 95.81 457 GLY B C 1
ATOM 8723 O O . GLY B 1 457 ? 19.953 -6.191 -17.141 1 95.81 457 GLY B O 1
ATOM 8724 N N . ARG B 1 458 ? 21.953 -5.395 -16.547 1 92.94 458 ARG B N 1
ATOM 8725 C CA . ARG B 1 458 ? 22.031 -4.402 -17.625 1 92.94 458 ARG B CA 1
ATOM 8726 C C . ARG B 1 458 ? 22.203 -5.074 -18.984 1 92.94 458 ARG B C 1
ATOM 8728 O O . ARG B 1 458 ? 21.859 -4.496 -20.016 1 92.94 458 ARG B O 1
ATOM 8735 N N . MET B 1 459 ? 22.641 -6.316 -18.953 1 94.25 459 MET B N 1
ATOM 8736 C CA . MET B 1 459 ? 22.891 -7.059 -20.188 1 94.25 459 MET B CA 1
ATOM 8737 C C . MET B 1 459 ? 21.594 -7.719 -20.688 1 94.25 459 MET B C 1
ATOM 8739 O O . MET B 1 459 ? 21.531 -8.148 -21.844 1 94.25 459 MET B O 1
ATOM 8743 N N . GLN B 1 460 ? 20.625 -7.734 -19.922 1 95.81 460 GLN B N 1
ATOM 8744 C CA . GLN B 1 460 ? 19.406 -8.469 -20.266 1 95.81 460 GLN B CA 1
ATOM 8745 C C . GLN B 1 460 ? 18.531 -7.66 -21.219 1 95.81 460 GLN B C 1
ATOM 8747 O O . GLN B 1 460 ? 18.516 -6.43 -21.172 1 95.81 460 GLN B O 1
ATOM 8752 N N . PRO B 1 461 ? 17.812 -8.336 -22.047 1 93.94 461 PRO B N 1
ATOM 8753 C CA . PRO B 1 461 ? 16.844 -7.645 -22.906 1 93.94 461 PRO B CA 1
ATOM 8754 C C . PRO B 1 461 ? 15.719 -6.992 -22.125 1 93.94 461 PRO B C 1
ATOM 8756 O O . PRO B 1 461 ? 15.156 -5.984 -22.562 1 93.94 461 PRO B O 1
ATOM 8759 N N . LEU B 1 462 ? 15.391 -7.578 -21.031 1 95.19 462 LEU B N 1
ATOM 8760 C CA . LEU B 1 462 ? 14.375 -7.027 -20.156 1 95.19 462 LEU B CA 1
ATOM 8761 C C . LEU B 1 462 ? 15.008 -6.262 -19 1 95.19 462 LEU B C 1
ATOM 8763 O O . LEU B 1 462 ? 15.742 -6.844 -18.188 1 95.19 462 LEU B O 1
ATOM 8767 N N . ARG B 1 463 ? 14.695 -5.039 -18.844 1 94.06 463 ARG B N 1
ATOM 8768 C CA . ARG B 1 463 ? 15.344 -4.125 -17.906 1 94.06 463 ARG B CA 1
ATOM 8769 C C . ARG B 1 463 ? 14.852 -4.363 -16.484 1 94.06 463 ARG B C 1
ATOM 8771 O O . ARG B 1 463 ? 15.484 -3.922 -15.516 1 94.06 463 ARG B O 1
ATOM 8778 N N . VAL B 1 464 ? 13.742 -5.09 -16.375 1 95.19 464 VAL B N 1
ATOM 8779 C CA . VAL B 1 464 ? 13.156 -5.352 -15.055 1 95.19 464 VAL B CA 1
ATOM 8780 C C . VAL B 1 464 ? 14.172 -6.074 -14.172 1 95.19 464 VAL B C 1
ATOM 8782 O O . VAL B 1 464 ? 14.188 -5.891 -12.953 1 95.19 464 VAL B O 1
ATOM 8785 N N . PHE B 1 465 ? 15.086 -6.734 -14.758 1 95.69 465 PHE B N 1
ATOM 8786 C CA . PHE B 1 465 ? 16.078 -7.516 -14.016 1 95.69 465 PHE B CA 1
ATOM 8787 C C . PHE B 1 465 ? 17.172 -6.617 -13.469 1 95.69 465 PHE B C 1
ATOM 8789 O O . PHE B 1 465 ? 17.938 -7.035 -12.602 1 95.69 465 PHE B O 1
ATOM 8796 N N . SER B 1 466 ? 17.25 -5.379 -13.906 1 92.25 466 SER B N 1
ATOM 8797 C CA . SER B 1 466 ? 18.172 -4.395 -13.328 1 92.25 466 SER B CA 1
ATOM 8798 C C . SER B 1 466 ? 17.5 -3.609 -12.211 1 92.25 466 SER B C 1
ATOM 8800 O O . SER B 1 466 ? 18.172 -3.021 -11.367 1 92.25 466 SER B O 1
ATOM 8802 N N . ILE B 1 467 ? 16.203 -3.516 -12.211 1 90.81 467 ILE B N 1
ATOM 8803 C CA . ILE B 1 467 ? 15.438 -2.756 -11.227 1 90.81 467 ILE B CA 1
ATOM 8804 C C . ILE B 1 467 ? 15.398 -3.514 -9.906 1 90.81 467 ILE B C 1
ATOM 8806 O O . ILE B 1 467 ? 15.594 -2.926 -8.844 1 90.81 467 ILE B O 1
ATOM 8810 N N . GLY B 1 468 ? 15.273 -4.836 -9.984 1 92.69 468 GLY B N 1
ATOM 8811 C CA . GLY B 1 468 ? 15.094 -5.688 -8.82 1 92.69 468 GLY B CA 1
ATOM 8812 C C . GLY B 1 468 ? 13.688 -6.254 -8.711 1 92.69 468 GLY B C 1
ATOM 8813 O O . GLY B 1 468 ? 12.719 -5.504 -8.555 1 92.69 468 GLY B O 1
ATOM 8814 N N . LEU B 1 469 ? 13.547 -7.527 -8.781 1 96 469 LEU B N 1
ATOM 8815 C CA . LEU B 1 469 ? 12.266 -8.219 -8.711 1 96 469 LEU B CA 1
ATOM 8816 C C . LEU B 1 469 ? 11.711 -8.195 -7.285 1 96 469 LEU B C 1
ATOM 8818 O O . LEU B 1 469 ? 12.453 -7.941 -6.336 1 96 469 LEU B O 1
ATOM 8822 N N . PRO B 1 470 ? 10.398 -8.383 -7.152 1 94.19 470 PRO B N 1
ATOM 8823 C CA . PRO B 1 470 ? 9.859 -8.492 -5.797 1 94.19 470 PRO B CA 1
ATOM 8824 C C . PRO B 1 470 ? 10.547 -9.578 -4.973 1 94.19 470 PRO B C 1
ATOM 8826 O O . PRO B 1 470 ? 10.688 -10.719 -5.426 1 94.19 470 PRO B O 1
ATOM 8829 N N . GLY B 1 471 ? 11.023 -9.219 -3.824 1 92.88 471 GLY B N 1
ATOM 8830 C CA . GLY B 1 471 ? 11.719 -10.164 -2.965 1 92.88 471 GLY B CA 1
ATOM 8831 C C . GLY B 1 471 ? 13.211 -10.242 -3.236 1 92.88 471 GLY B C 1
ATOM 8832 O O . GLY B 1 471 ? 13.914 -11.062 -2.648 1 92.88 471 GLY B O 1
ATOM 8833 N N . ALA B 1 472 ? 13.695 -9.367 -4.094 1 94.69 472 ALA B N 1
ATOM 8834 C CA . ALA B 1 472 ? 15.094 -9.43 -4.523 1 94.69 472 ALA B CA 1
ATOM 8835 C C . ALA B 1 472 ? 16.031 -9.133 -3.363 1 94.69 472 ALA B C 1
ATOM 8837 O O . ALA B 1 472 ? 17.141 -9.68 -3.299 1 94.69 472 ALA B O 1
ATOM 8838 N N . THR B 1 473 ? 15.602 -8.328 -2.408 1 93 473 THR B N 1
ATOM 8839 C CA . THR B 1 473 ? 16.469 -7.941 -1.308 1 93 473 THR B CA 1
ATOM 8840 C C . THR B 1 473 ? 16.953 -9.164 -0.535 1 93 473 THR B C 1
ATOM 8842 O O . THR B 1 473 ? 18.141 -9.32 -0.284 1 93 473 THR B O 1
ATOM 8845 N N . GLU B 1 474 ? 16.047 -9.984 -0.175 1 94.19 474 GLU B N 1
ATOM 8846 C CA . GLU B 1 474 ? 16.391 -11.195 0.566 1 94.19 474 GLU B CA 1
ATOM 8847 C C . GLU B 1 474 ? 17.297 -12.102 -0.25 1 94.19 474 GLU B C 1
ATOM 8849 O O . GLU B 1 474 ? 18.312 -12.602 0.261 1 94.19 474 GLU B O 1
ATOM 8854 N N . SER B 1 475 ? 16.953 -12.297 -1.532 1 95.69 475 SER B N 1
ATOM 8855 C CA . SER B 1 475 ? 17.719 -13.195 -2.387 1 95.69 475 SER B CA 1
ATOM 8856 C C . SER B 1 475 ? 19.109 -12.633 -2.674 1 95.69 475 SER B C 1
ATOM 8858 O O . SER B 1 475 ? 20.094 -13.375 -2.713 1 95.69 475 SER B O 1
ATOM 8860 N N . GLN B 1 476 ? 19.203 -11.312 -2.863 1 95.06 476 GLN B N 1
ATOM 8861 C CA . GLN B 1 476 ? 20.484 -10.664 -3.125 1 95.06 476 GLN B CA 1
ATOM 8862 C C . GLN B 1 476 ? 21.406 -10.758 -1.911 1 95.06 476 GLN B C 1
ATOM 8864 O O . GLN B 1 476 ? 22.578 -11.102 -2.041 1 95.06 476 GLN B O 1
ATOM 8869 N N . GLU B 1 477 ? 20.844 -10.492 -0.777 1 94.88 477 GLU B N 1
ATOM 8870 C CA . GLU B 1 477 ? 21.641 -10.586 0.442 1 94.88 477 GLU B CA 1
ATOM 8871 C C . GLU B 1 477 ? 22.031 -12.031 0.735 1 94.88 477 GLU B C 1
ATOM 8873 O O . GLU B 1 477 ? 23.156 -12.297 1.16 1 94.88 477 GLU B O 1
ATOM 8878 N N . GLY B 1 478 ? 21.078 -12.891 0.542 1 95.88 478 GLY B N 1
ATOM 8879 C CA . GLY B 1 478 ? 21.375 -14.305 0.73 1 95.88 478 GLY B CA 1
ATOM 8880 C C . GLY B 1 478 ? 22.484 -14.797 -0.175 1 95.88 478 GLY B C 1
ATOM 8881 O O . GLY B 1 478 ? 23.406 -15.484 0.28 1 95.88 478 GLY B O 1
ATOM 8882 N N . LEU B 1 479 ? 22.406 -14.438 -1.429 1 95.94 479 LEU B N 1
ATOM 8883 C CA . LEU B 1 479 ? 23.422 -14.82 -2.402 1 95.94 479 LEU B CA 1
ATOM 8884 C C . LEU B 1 479 ? 24.766 -14.211 -2.043 1 95.94 479 LEU B C 1
ATOM 8886 O O . LEU B 1 479 ? 25.812 -14.844 -2.221 1 95.94 479 LEU B O 1
ATOM 8890 N N . ALA B 1 480 ? 24.75 -12.977 -1.6 1 96.38 480 ALA B N 1
ATOM 8891 C CA . ALA B 1 480 ? 25.984 -12.281 -1.252 1 96.38 480 ALA B CA 1
ATOM 8892 C C . ALA B 1 480 ? 26.688 -12.969 -0.09 1 96.38 480 ALA B C 1
ATOM 8894 O O . ALA B 1 480 ? 27.906 -13.141 -0.111 1 96.38 480 ALA B O 1
ATOM 8895 N N . ILE B 1 481 ? 25.953 -13.344 0.884 1 95.88 481 ILE B N 1
ATOM 8896 C CA . ILE B 1 481 ? 26.562 -14.016 2.035 1 95.88 481 ILE B CA 1
ATOM 8897 C C . ILE B 1 481 ? 26.984 -15.422 1.643 1 95.88 481 ILE B C 1
ATOM 8899 O O . ILE B 1 481 ? 28.016 -15.914 2.111 1 95.88 481 ILE B O 1
ATOM 8903 N N . LEU B 1 482 ? 26.188 -16.078 0.814 1 94.62 482 LEU B N 1
ATOM 8904 C CA . LEU B 1 482 ? 26.625 -17.375 0.295 1 94.62 482 LEU B CA 1
ATOM 8905 C C . LEU B 1 482 ? 27.953 -17.266 -0.43 1 94.62 482 LEU B C 1
ATOM 8907 O O . LEU B 1 482 ? 28.797 -18.156 -0.327 1 94.62 482 LEU B O 1
ATOM 8911 N N . ALA B 1 483 ? 28.094 -16.203 -1.176 1 95.19 483 ALA B N 1
ATOM 8912 C CA . ALA B 1 483 ? 29.344 -15.961 -1.885 1 95.19 483 ALA B CA 1
ATOM 8913 C C . ALA B 1 483 ? 30.516 -15.852 -0.91 1 95.19 483 ALA B C 1
ATOM 8915 O O . ALA B 1 483 ? 31.594 -16.375 -1.172 1 95.19 483 ALA B O 1
ATOM 8916 N N . GLU B 1 484 ? 30.312 -15.117 0.225 1 94.56 484 GLU B N 1
ATOM 8917 C CA . GLU B 1 484 ? 31.328 -15.055 1.273 1 94.56 484 GLU B CA 1
ATOM 8918 C C . GLU B 1 484 ? 31.688 -16.453 1.766 1 94.56 484 GLU B C 1
ATOM 8920 O O . GLU B 1 484 ? 32.875 -16.766 1.947 1 94.56 484 GLU B O 1
ATOM 8925 N N . TYR B 1 485 ? 30.672 -17.203 1.942 1 93.25 485 TYR B N 1
ATOM 8926 C CA . TYR B 1 485 ? 30.812 -18.562 2.465 1 93.25 485 TYR B CA 1
ATOM 8927 C C . TYR B 1 485 ? 31.562 -19.453 1.478 1 93.25 485 TYR B C 1
ATOM 8929 O O . TYR B 1 485 ? 32.5 -20.141 1.847 1 93.25 485 TYR B O 1
ATOM 8937 N N . LYS B 1 486 ? 31.141 -19.438 0.256 1 92.19 486 LYS B N 1
ATOM 8938 C CA . LYS B 1 486 ? 31.703 -20.312 -0.766 1 92.19 486 LYS B CA 1
ATOM 8939 C C . LYS B 1 486 ? 33.156 -19.922 -1.071 1 92.19 486 LYS B C 1
ATOM 8941 O O . LYS B 1 486 ? 33.938 -20.766 -1.514 1 92.19 486 LYS B O 1
ATOM 8946 N N . ALA B 1 487 ? 33.469 -18.656 -0.827 1 91.75 487 ALA B N 1
ATOM 8947 C CA . ALA B 1 487 ? 34.844 -18.188 -1.058 1 91.75 487 ALA B CA 1
ATOM 8948 C C . ALA B 1 487 ? 35.75 -18.531 0.123 1 91.75 487 ALA B C 1
ATOM 8950 O O . ALA B 1 487 ? 36.969 -18.375 0.044 1 91.75 487 ALA B O 1
ATOM 8951 N N . GLY B 1 488 ? 35.156 -18.938 1.233 1 89.12 488 GLY B N 1
ATOM 8952 C CA . GLY B 1 488 ? 35.938 -19.391 2.373 1 89.12 488 GLY B CA 1
ATOM 8953 C C . GLY B 1 488 ? 36.219 -18.297 3.387 1 89.12 488 GLY B C 1
ATOM 8954 O O . GLY B 1 488 ? 37.125 -18.438 4.219 1 89.12 488 GLY B O 1
ATOM 8955 N N . TYR B 1 489 ? 35.5 -17.266 3.336 1 90.25 489 TYR B N 1
ATOM 8956 C CA . TYR B 1 489 ? 35.812 -16.141 4.219 1 90.25 489 TYR B CA 1
ATOM 8957 C C . TYR B 1 489 ? 34.688 -15.914 5.227 1 90.25 489 TYR B C 1
ATOM 8959 O O . TYR B 1 489 ? 34.594 -14.844 5.832 1 90.25 489 TYR B O 1
ATOM 8967 N N . MET B 1 490 ? 33.812 -16.906 5.359 1 91.38 490 MET B N 1
ATOM 8968 C CA . MET B 1 490 ? 32.812 -16.844 6.406 1 91.38 490 MET B CA 1
ATOM 8969 C C . MET B 1 490 ? 33.438 -17.109 7.777 1 91.38 490 MET B C 1
ATOM 8971 O O . MET B 1 490 ? 34.344 -17.906 7.902 1 91.38 490 MET B O 1
ATOM 8975 N N . SER B 1 491 ? 33.031 -16.375 8.734 1 92.44 491 SER B N 1
ATOM 8976 C CA . SER B 1 491 ? 33.5 -16.578 10.109 1 92.44 491 SER B CA 1
ATOM 8977 C C . SER B 1 491 ? 32.312 -16.594 11.078 1 92.44 491 SER B C 1
ATOM 8979 O O . SER B 1 491 ? 31.219 -16.172 10.734 1 92.44 491 SER B O 1
ATOM 8981 N N . HIS B 1 492 ? 32.594 -17.188 12.203 1 94.25 492 HIS B N 1
ATOM 8982 C CA . HIS B 1 492 ? 31.562 -17.172 13.242 1 94.25 492 HIS B CA 1
ATOM 8983 C C . HIS B 1 492 ? 31.219 -15.742 13.664 1 94.25 492 HIS B C 1
ATOM 8985 O O . HIS B 1 492 ? 30.062 -15.445 13.945 1 94.25 492 HIS B O 1
ATOM 8991 N N . GLU B 1 493 ? 32.219 -14.891 13.719 1 92.25 493 GLU B N 1
ATOM 8992 C CA . GLU B 1 493 ? 31.984 -13.492 14.062 1 92.25 493 GLU B CA 1
ATOM 8993 C C . GLU B 1 493 ? 31.031 -12.828 13.07 1 92.25 493 GLU B C 1
ATOM 8995 O O . GLU B 1 493 ? 30.156 -12.047 13.469 1 92.25 493 GLU B O 1
ATOM 9000 N N . ARG B 1 494 ? 31.25 -13.141 11.836 1 93.06 494 ARG B N 1
ATOM 9001 C CA . ARG B 1 494 ? 30.375 -12.617 10.797 1 93.06 494 ARG B CA 1
ATOM 9002 C C . ARG B 1 494 ? 28.953 -13.109 10.977 1 93.06 494 ARG B C 1
ATOM 9004 O O . ARG B 1 494 ? 28 -12.328 10.891 1 93.06 494 ARG B O 1
ATOM 9011 N N . LEU B 1 495 ? 28.812 -14.367 11.281 1 95.25 495 LEU B N 1
ATOM 9012 C CA . LEU B 1 495 ? 27.484 -14.945 11.531 1 95.25 495 LEU B CA 1
ATOM 9013 C C . LEU B 1 495 ? 26.844 -14.328 12.766 1 95.25 495 LEU B C 1
ATOM 9015 O O . LEU B 1 495 ? 25.625 -14.102 12.789 1 95.25 495 LEU B O 1
ATOM 9019 N N . LYS B 1 496 ? 27.625 -14.07 13.766 1 95.19 496 LYS B N 1
ATOM 9020 C CA . LYS B 1 496 ? 27.125 -13.438 14.984 1 95.19 496 LYS B CA 1
ATOM 9021 C C . LYS B 1 496 ? 26.625 -12.023 14.703 1 95.19 496 LYS B C 1
ATOM 9023 O O . LYS B 1 496 ? 25.625 -11.594 15.266 1 95.19 496 LYS B O 1
ATOM 9028 N N . THR B 1 497 ? 27.359 -11.352 13.852 1 94.19 497 THR B N 1
ATOM 9029 C CA . THR B 1 497 ? 26.922 -10.016 13.461 1 94.19 497 THR B CA 1
ATOM 9030 C C . THR B 1 497 ? 25.547 -10.07 12.789 1 94.19 497 THR B C 1
ATOM 9032 O O . THR B 1 497 ? 24.672 -9.266 13.102 1 94.19 497 THR B O 1
ATOM 9035 N N . LEU B 1 498 ? 25.391 -11.016 11.875 1 96.12 498 LEU B N 1
ATOM 9036 C CA . LEU B 1 498 ? 24.125 -11.18 11.172 1 96.12 498 LEU B CA 1
ATOM 9037 C C . LEU B 1 498 ? 23.016 -11.586 12.133 1 96.12 498 LEU B C 1
ATOM 9039 O O . LEU B 1 498 ? 21.875 -11.125 12.016 1 96.12 498 LEU B O 1
ATOM 9043 N N . ALA B 1 499 ? 23.391 -12.453 13.078 1 97.31 499 ALA B N 1
ATOM 9044 C CA . ALA B 1 499 ? 22.438 -12.906 14.094 1 97.31 499 ALA B CA 1
ATOM 9045 C C . ALA B 1 499 ? 21.984 -11.742 14.977 1 97.31 499 ALA B C 1
ATOM 9047 O O . ALA B 1 499 ? 20.812 -11.641 15.32 1 97.31 499 ALA B O 1
ATOM 9048 N N . THR B 1 500 ? 22.922 -10.906 15.359 1 97.62 500 THR B N 1
ATOM 9049 C CA . THR B 1 500 ? 22.625 -9.734 16.188 1 97.62 500 THR B CA 1
ATOM 9050 C C . THR B 1 500 ? 21.594 -8.836 15.492 1 97.62 500 THR B C 1
ATOM 9052 O O . THR B 1 500 ? 20.703 -8.281 16.156 1 97.62 500 THR B O 1
ATOM 9055 N N . ARG B 1 501 ? 21.703 -8.695 14.219 1 96.88 501 ARG B N 1
ATOM 9056 C CA . ARG B 1 501 ? 20.797 -7.855 13.445 1 96.88 501 ARG B CA 1
ATOM 9057 C C . ARG B 1 501 ? 19.375 -8.406 13.477 1 96.88 501 ARG B C 1
ATOM 9059 O O . ARG B 1 501 ? 18.406 -7.648 13.523 1 96.88 501 ARG B O 1
ATOM 9066 N N . VAL B 1 502 ? 19.234 -9.734 13.43 1 97.81 502 VAL B N 1
ATOM 9067 C CA . VAL B 1 502 ? 17.922 -10.383 13.516 1 97.81 502 VAL B CA 1
ATOM 9068 C C . VAL B 1 502 ? 17.281 -10.055 14.859 1 97.81 502 VAL B C 1
ATOM 9070 O O . VAL B 1 502 ? 16.109 -9.656 14.914 1 97.81 502 VAL B O 1
ATOM 9073 N N . LEU B 1 503 ? 18.078 -10.18 15.93 1 97.62 503 LEU B N 1
ATOM 9074 C CA . LEU B 1 503 ? 17.547 -9.953 17.281 1 97.62 503 LEU B CA 1
ATOM 9075 C C . LEU B 1 503 ? 17.25 -8.477 17.5 1 97.62 503 LEU B C 1
ATOM 9077 O O . LEU B 1 503 ? 16.312 -8.133 18.219 1 97.62 503 LEU B O 1
ATOM 9081 N N . ALA B 1 504 ? 18.047 -7.641 16.906 1 98 504 ALA B N 1
ATOM 9082 C CA . ALA B 1 504 ? 17.781 -6.207 17 1 98 504 ALA B CA 1
ATOM 9083 C C . ALA B 1 504 ? 16.438 -5.852 16.391 1 98 504 ALA B C 1
ATOM 9085 O O . ALA B 1 504 ? 15.672 -5.066 16.969 1 98 504 ALA B O 1
ATOM 9086 N N . VAL B 1 505 ? 16.109 -6.379 15.195 1 97.69 505 VAL B N 1
ATOM 9087 C CA . VAL B 1 505 ? 14.828 -6.133 14.539 1 97.69 505 VAL B CA 1
ATOM 9088 C C . VAL B 1 505 ? 13.695 -6.664 15.414 1 97.69 505 VAL B C 1
ATOM 9090 O O . VAL B 1 505 ? 12.688 -5.984 15.609 1 97.69 505 VAL B O 1
ATOM 9093 N N . ASP B 1 506 ? 13.898 -7.863 15.938 1 95.81 506 ASP B N 1
ATOM 9094 C CA . ASP B 1 506 ? 12.891 -8.461 16.797 1 95.81 506 ASP B CA 1
ATOM 9095 C C . ASP B 1 506 ? 12.641 -7.594 18.031 1 95.81 506 ASP B C 1
ATOM 9097 O O . ASP B 1 506 ? 11.492 -7.367 18.406 1 95.81 506 ASP B O 1
ATOM 9101 N N . SER B 1 507 ? 13.719 -7.168 18.656 1 95.5 507 SER B N 1
ATOM 9102 C CA . SER B 1 507 ? 13.602 -6.328 19.844 1 95.5 507 SER B CA 1
ATOM 9103 C C . SER B 1 507 ? 12.906 -5.012 19.531 1 95.5 507 SER B C 1
ATOM 9105 O O . SER B 1 507 ? 12.055 -4.551 20.297 1 95.5 507 SER B O 1
ATOM 9107 N N . MET B 1 508 ? 13.281 -4.371 18.438 1 95.81 508 MET B N 1
ATOM 9108 C CA . MET B 1 508 ? 12.656 -3.115 18.047 1 95.81 508 MET B CA 1
ATOM 9109 C C . MET B 1 508 ? 11.148 -3.287 17.875 1 95.81 508 MET B C 1
ATOM 9111 O O . MET B 1 508 ? 10.367 -2.424 18.281 1 95.81 508 MET B O 1
ATOM 9115 N N . LEU B 1 509 ? 10.68 -4.402 17.328 1 92 509 LEU B N 1
ATOM 9116 C CA . LEU B 1 509 ? 9.266 -4.672 17.094 1 92 509 LEU B CA 1
ATOM 9117 C C . LEU B 1 509 ? 8.523 -4.891 18.406 1 92 509 LEU B C 1
ATOM 9119 O O . LEU B 1 509 ? 7.336 -4.582 18.516 1 92 509 LEU B O 1
ATOM 9123 N N . LYS B 1 510 ? 9.266 -5.352 19.375 1 87.38 510 LYS B N 1
ATOM 9124 C CA . LYS B 1 510 ? 8.648 -5.672 20.656 1 87.38 510 LYS B CA 1
ATOM 9125 C C . LYS B 1 510 ? 8.68 -4.469 21.594 1 87.38 510 LYS B C 1
ATOM 9127 O O . LYS B 1 510 ? 7.684 -4.152 22.25 1 87.38 510 LYS B O 1
ATOM 9132 N N . GLU B 1 511 ? 9.883 -3.803 21.625 1 86.06 511 GLU B N 1
ATOM 9133 C CA . GLU B 1 511 ? 10.117 -2.799 22.656 1 86.06 511 GLU B CA 1
ATOM 9134 C C . GLU B 1 511 ? 9.727 -1.405 22.172 1 86.06 511 GLU B C 1
ATOM 9136 O O . GLU B 1 511 ? 9.289 -0.568 22.953 1 86.06 511 GLU B O 1
ATOM 9141 N N . HIS B 1 512 ? 10 -1.113 20.953 1 86.5 512 HIS B N 1
ATOM 9142 C CA . HIS B 1 512 ? 9.789 0.211 20.391 1 86.5 512 HIS B CA 1
ATOM 9143 C C . HIS B 1 512 ? 10.516 1.281 21.188 1 86.5 512 HIS B C 1
ATOM 9145 O O . HIS B 1 512 ? 9.961 2.354 21.453 1 86.5 512 HIS B O 1
ATOM 9151 N N . ASN B 1 513 ? 11.555 0.968 21.719 1 92.62 513 ASN B N 1
ATOM 9152 C CA . ASN B 1 513 ? 12.398 1.823 22.531 1 92.62 513 ASN B CA 1
ATOM 9153 C C . ASN B 1 513 ? 13.875 1.616 22.234 1 92.62 513 ASN B C 1
ATOM 9155 O O . ASN B 1 513 ? 14.43 0.544 22.484 1 92.62 513 ASN B O 1
ATOM 9159 N N . PHE B 1 514 ? 14.484 2.641 21.703 1 96.25 514 PHE B N 1
ATOM 9160 C CA . PHE B 1 514 ? 15.859 2.592 21.234 1 96.25 514 PHE B CA 1
ATOM 9161 C C . PHE B 1 514 ? 16.797 2.084 22.312 1 96.25 514 PHE B C 1
ATOM 9163 O O . PHE B 1 514 ? 17.594 1.173 22.094 1 96.25 514 PHE B O 1
ATOM 9170 N N . TYR B 1 515 ? 16.703 2.602 23.484 1 95.88 515 TYR B N 1
ATOM 9171 C CA . TYR B 1 515 ? 17.594 2.25 24.594 1 95.88 515 TYR B CA 1
ATOM 9172 C C . TYR B 1 515 ? 17.391 0.8 25.016 1 95.88 515 TYR B C 1
ATOM 9174 O O . TYR B 1 515 ? 18.344 0.098 25.328 1 95.88 515 TYR B O 1
ATOM 9182 N N . GLN B 1 516 ? 16.188 0.338 25.047 1 94.94 516 GLN B N 1
ATOM 9183 C CA . GLN B 1 516 ? 15.906 -1.038 25.453 1 94.94 516 GLN B CA 1
ATOM 9184 C C . GLN B 1 516 ? 16.547 -2.031 24.484 1 94.94 516 GLN B C 1
ATOM 9186 O O . GLN B 1 516 ? 17.078 -3.062 24.906 1 94.94 516 GLN B O 1
ATOM 9191 N N . THR B 1 517 ? 16.484 -1.687 23.203 1 96.69 517 THR B N 1
ATOM 9192 C CA . THR B 1 517 ? 17.109 -2.551 22.219 1 96.69 517 THR B CA 1
ATOM 9193 C C . THR B 1 517 ? 18.625 -2.525 22.359 1 96.69 517 THR B C 1
ATOM 9195 O O . THR B 1 517 ? 19.281 -3.572 22.312 1 96.69 517 THR B O 1
ATOM 9198 N N . PHE B 1 518 ? 19.125 -1.334 22.547 1 97.25 518 PHE B N 1
ATOM 9199 C CA . PHE B 1 518 ? 20.562 -1.186 22.766 1 97.25 518 PHE B CA 1
ATOM 9200 C C . PHE B 1 518 ? 21 -1.993 23.984 1 97.25 518 PHE B C 1
ATOM 9202 O O . PHE B 1 518 ? 21.984 -2.746 23.922 1 97.25 518 PHE B O 1
ATOM 9209 N N . SER B 1 519 ? 20.312 -1.872 25.094 1 96.25 519 SER B N 1
ATOM 9210 C CA . SER B 1 519 ? 20.625 -2.564 26.344 1 96.25 519 SER B CA 1
ATOM 9211 C C . SER B 1 519 ? 20.484 -4.074 26.188 1 96.25 519 SER B C 1
ATOM 9213 O O . SER B 1 519 ? 21.281 -4.84 26.719 1 96.25 519 SER B O 1
ATOM 9215 N N . TYR B 1 520 ? 19.484 -4.445 25.438 1 96.31 520 TYR B N 1
ATOM 9216 C CA . TYR B 1 520 ? 19.25 -5.855 25.156 1 96.31 520 TYR B CA 1
ATOM 9217 C C . TYR B 1 520 ? 20.453 -6.477 24.469 1 96.31 520 TYR B C 1
ATOM 9219 O O . TYR B 1 520 ? 20.938 -7.539 24.875 1 96.31 520 TYR B O 1
ATOM 9227 N N . LEU B 1 521 ? 21 -5.797 23.5 1 96.44 521 LEU B N 1
ATOM 9228 C CA . LEU B 1 521 ? 22.141 -6.305 22.734 1 96.44 521 LEU B CA 1
ATOM 9229 C C . LEU B 1 521 ? 23.406 -6.316 23.578 1 96.44 521 LEU B C 1
ATOM 9231 O O . LEU B 1 521 ? 24.188 -7.27 23.516 1 96.44 521 LEU B O 1
ATOM 9235 N N . THR B 1 522 ? 23.578 -5.332 24.422 1 96.12 522 THR B N 1
ATOM 9236 C CA . THR B 1 522 ? 24.812 -5.203 25.188 1 96.12 522 THR B CA 1
ATOM 9237 C C . THR B 1 522 ? 24.781 -6.094 26.422 1 96.12 522 THR B C 1
ATOM 9239 O O . THR B 1 522 ? 25.75 -6.793 26.719 1 96.12 522 THR B O 1
ATOM 9242 N N . GLU B 1 523 ? 23.719 -6.082 27.109 1 95.38 523 GLU B N 1
ATOM 9243 C CA . GLU B 1 523 ? 23.656 -6.75 28.406 1 95.38 523 GLU B CA 1
ATOM 9244 C C . GLU B 1 523 ? 23.344 -8.234 28.25 1 95.38 523 GLU B C 1
ATOM 9246 O O . GLU B 1 523 ? 23.922 -9.07 28.938 1 95.38 523 GLU B O 1
ATOM 9251 N N . GLU B 1 524 ? 22.453 -8.531 27.391 1 93.06 524 GLU B N 1
ATOM 9252 C CA . GLU B 1 524 ? 22.031 -9.922 27.266 1 93.06 524 GLU B CA 1
ATOM 9253 C C . GLU B 1 524 ? 22.984 -10.711 26.375 1 93.06 524 GLU B C 1
ATOM 9255 O O . GLU B 1 524 ? 23.219 -11.898 26.609 1 93.06 524 GLU B O 1
ATOM 9260 N N . TYR B 1 525 ? 23.547 -10.039 25.344 1 93.31 525 TYR B N 1
ATOM 9261 C CA . TYR B 1 525 ? 24.312 -10.828 24.391 1 93.31 525 TYR B CA 1
ATOM 9262 C C . TYR B 1 525 ? 25.75 -10.336 24.312 1 93.31 525 TYR B C 1
ATOM 9264 O O . TYR B 1 525 ? 26.547 -10.836 23.516 1 93.31 525 TYR B O 1
ATOM 9272 N N . GLY B 1 526 ? 26.094 -9.352 25 1 92.12 526 GLY B N 1
ATOM 9273 C CA . GLY B 1 526 ? 27.469 -8.93 25.156 1 92.12 526 GLY B CA 1
ATOM 9274 C C . GLY B 1 526 ? 28.016 -8.227 23.922 1 92.12 526 GLY B C 1
ATOM 9275 O O . GLY B 1 526 ? 29.234 -8.242 23.688 1 92.12 526 GLY B O 1
ATOM 9276 N N . VAL B 1 527 ? 27.203 -7.645 23.125 1 94.12 527 VAL B N 1
ATOM 9277 C CA . VAL B 1 527 ? 27.656 -6.875 21.969 1 94.12 527 VAL B CA 1
ATOM 9278 C C . VAL B 1 527 ? 28.344 -5.598 22.438 1 94.12 527 VAL B C 1
ATOM 9280 O O . VAL B 1 527 ? 27.906 -4.961 23.391 1 94.12 527 VAL B O 1
ATOM 9283 N N . ASP B 1 528 ? 29.453 -5.32 21.812 1 93.81 528 ASP B N 1
ATOM 9284 C CA . ASP B 1 528 ? 30.156 -4.105 22.203 1 93.81 528 ASP B CA 1
ATOM 9285 C C . ASP B 1 528 ? 29.312 -2.867 21.953 1 93.81 528 ASP B C 1
ATOM 9287 O O . ASP B 1 528 ? 28.484 -2.846 21.031 1 93.81 528 ASP B O 1
ATOM 9291 N N . ARG B 1 529 ? 29.469 -1.828 22.703 1 93.38 529 ARG B N 1
ATOM 9292 C CA . ARG B 1 529 ? 28.594 -0.652 22.766 1 93.38 529 ARG B CA 1
ATOM 9293 C C . ARG B 1 529 ? 28.531 0.041 21.406 1 93.38 529 ARG B C 1
ATOM 9295 O O . ARG B 1 529 ? 27.453 0.464 20.969 1 93.38 529 ARG B O 1
ATOM 9302 N N . GLU B 1 530 ? 29.625 0.155 20.781 1 90.12 530 GLU B N 1
ATOM 9303 C CA . GLU B 1 530 ? 29.656 0.847 19.484 1 90.12 530 GLU B CA 1
ATOM 9304 C C . GLU B 1 530 ? 28.859 0.088 18.438 1 90.12 530 GLU B C 1
ATOM 9306 O O . GLU B 1 530 ? 28.031 0.677 17.734 1 90.12 530 GLU B O 1
ATOM 9311 N N . SER B 1 531 ? 29.156 -1.172 18.375 1 91.69 531 SER B N 1
ATOM 9312 C CA . SER B 1 531 ? 28.438 -2.016 17.422 1 91.69 531 SER B CA 1
ATOM 9313 C C . SER B 1 531 ? 26.953 -2.068 17.734 1 91.69 531 SER B C 1
ATOM 9315 O O . SER B 1 531 ? 26.109 -2.1 16.812 1 91.69 531 SER B O 1
ATOM 9317 N N . ALA B 1 532 ? 26.641 -2.082 19.016 1 95.88 532 ALA B N 1
ATOM 9318 C CA . ALA B 1 532 ? 25.25 -2.111 19.438 1 95.88 532 ALA B CA 1
ATOM 9319 C C . ALA B 1 532 ? 24.516 -0.837 19.016 1 95.88 532 ALA B C 1
ATOM 9321 O O . ALA B 1 532 ? 23.359 -0.887 18.578 1 95.88 532 ALA B O 1
ATOM 9322 N N . PHE B 1 533 ? 25.219 0.298 19.188 1 94.31 533 PHE B N 1
ATOM 9323 C CA . PHE B 1 533 ? 24.625 1.563 18.781 1 94.31 533 PHE B CA 1
ATOM 9324 C C . PHE B 1 533 ? 24.359 1.594 17.281 1 94.31 533 PHE B C 1
ATOM 9326 O O . PHE B 1 533 ? 23.297 2.006 16.844 1 94.31 533 PHE B O 1
ATOM 9333 N N . VAL B 1 534 ? 25.328 1.138 16.547 1 90.62 534 VAL B N 1
ATOM 9334 C CA . VAL B 1 534 ? 25.219 1.146 15.094 1 90.62 534 VAL B CA 1
ATOM 9335 C C . VAL B 1 534 ? 24.062 0.232 14.656 1 90.62 534 VAL B C 1
ATOM 9337 O O . VAL B 1 534 ? 23.234 0.615 13.828 1 90.62 534 VAL B O 1
ATOM 9340 N N . THR B 1 535 ? 24.016 -0.934 15.203 1 95.12 535 THR B N 1
ATOM 9341 C CA . THR B 1 535 ? 22.984 -1.899 14.852 1 95.12 535 THR B CA 1
ATOM 9342 C C . THR B 1 535 ? 21.609 -1.373 15.234 1 95.12 535 THR B C 1
ATOM 9344 O O . THR B 1 535 ? 20.656 -1.5 14.469 1 95.12 535 THR B O 1
ATOM 9347 N N . THR B 1 536 ? 21.5 -0.801 16.438 1 96.5 536 THR B N 1
ATOM 9348 C CA . THR B 1 536 ? 20.234 -0.249 16.891 1 96.5 536 THR B CA 1
ATOM 9349 C C . THR B 1 536 ? 19.781 0.906 16 1 96.5 536 THR B C 1
ATOM 9351 O O . THR B 1 536 ? 18.609 1.018 15.656 1 96.5 536 THR B O 1
ATOM 9354 N N . THR B 1 537 ? 20.75 1.725 15.625 1 94 537 THR B N 1
ATOM 9355 C CA . THR B 1 537 ? 20.453 2.834 14.727 1 94 537 THR B CA 1
ATOM 9356 C C . THR B 1 537 ? 19.922 2.322 13.391 1 94 537 THR B C 1
ATOM 9358 O O . THR B 1 537 ? 18.953 2.873 12.844 1 94 537 THR B O 1
ATOM 9361 N N . ARG B 1 538 ? 20.453 1.237 12.922 1 92.38 538 ARG B N 1
ATOM 9362 C CA . ARG B 1 538 ? 20.047 0.646 11.648 1 92.38 538 ARG B CA 1
ATOM 9363 C C . ARG B 1 538 ? 18.594 0.197 11.68 1 92.38 538 ARG B C 1
ATOM 9365 O O . ARG B 1 538 ? 17.875 0.348 10.695 1 92.38 538 ARG B O 1
ATOM 9372 N N . VAL B 1 539 ? 18.188 -0.269 12.828 1 96.38 539 VAL B N 1
ATOM 9373 C CA . VAL B 1 539 ? 16.859 -0.879 12.859 1 96.38 539 VAL B CA 1
ATOM 9374 C C . VAL B 1 539 ? 15.812 0.17 13.242 1 96.38 539 VAL B C 1
ATOM 9376 O O . VAL B 1 539 ? 14.633 0.024 12.922 1 96.38 539 VAL B O 1
ATOM 9379 N N . TYR B 1 540 ? 16.234 1.305 13.859 1 96.12 540 TYR B N 1
ATOM 9380 C CA . TYR B 1 540 ? 15.281 2.318 14.281 1 96.12 540 TYR B CA 1
ATOM 9381 C C . TYR B 1 540 ? 15.211 3.461 13.273 1 96.12 540 TYR B C 1
ATOM 9383 O O . TYR B 1 540 ? 14.32 4.309 13.344 1 96.12 540 TYR B O 1
ATOM 9391 N N . ARG B 1 541 ? 16.188 3.533 12.352 1 93.5 541 ARG B N 1
ATOM 9392 C CA . ARG B 1 541 ? 16.156 4.602 11.359 1 93.5 541 ARG B CA 1
ATOM 9393 C C . ARG B 1 541 ? 14.859 4.535 10.547 1 93.5 541 ARG B C 1
ATOM 9395 O O . ARG B 1 541 ? 14.273 3.465 10.391 1 93.5 541 ARG B O 1
ATOM 9402 N N . GLY B 1 542 ? 14.398 5.73 10.008 1 93.12 542 GLY B N 1
ATOM 9403 C CA . GLY B 1 542 ? 13.164 5.867 9.25 1 93.12 542 GLY B CA 1
ATOM 9404 C C . GLY B 1 542 ? 11.914 5.754 10.109 1 93.12 542 GLY B C 1
ATOM 9405 O O . GLY B 1 542 ? 10.836 6.184 9.703 1 93.12 542 GLY B O 1
ATOM 9406 N N . GLY B 1 543 ? 11.953 5.191 11.289 1 93.25 543 GLY B N 1
ATOM 9407 C CA . GLY B 1 543 ? 10.828 4.918 12.164 1 93.25 543 GLY B CA 1
ATOM 9408 C C . GLY B 1 543 ? 10.633 3.438 12.438 1 93.25 543 GLY B C 1
ATOM 9409 O O . GLY B 1 543 ? 9.594 3.029 12.961 1 93.25 543 GLY B O 1
ATOM 9410 N N . GLY B 1 544 ? 11.594 2.668 12.102 1 95.44 544 GLY B N 1
ATOM 9411 C CA . GLY B 1 544 ? 11.57 1.218 12.211 1 95.44 544 GLY B CA 1
ATOM 9412 C C . GLY B 1 544 ? 11.812 0.517 10.883 1 95.44 544 GLY B C 1
ATOM 9413 O O . GLY B 1 544 ? 10.875 0.296 10.117 1 95.44 544 GLY B O 1
ATOM 9414 N N . PHE B 1 545 ? 13.023 0.238 10.594 1 95.5 545 PHE B N 1
ATOM 9415 C CA . PHE B 1 545 ? 13.453 -0.361 9.336 1 95.5 545 PHE B CA 1
ATOM 9416 C C . PHE B 1 545 ? 13.789 -1.836 9.523 1 95.5 545 PHE B C 1
ATOM 9418 O O . PHE B 1 545 ? 14.797 -2.176 10.141 1 95.5 545 PHE B O 1
ATOM 9425 N N . THR B 1 546 ? 13.008 -2.77 8.961 1 96.12 546 THR B N 1
ATOM 9426 C CA . THR B 1 546 ? 13.094 -4.184 9.312 1 96.12 546 THR B CA 1
ATOM 9427 C C . THR B 1 546 ? 13.953 -4.941 8.305 1 96.12 546 THR B C 1
ATOM 9429 O O . THR B 1 546 ? 13.984 -6.172 8.312 1 96.12 546 THR B O 1
ATOM 9432 N N . LYS B 1 547 ? 14.703 -4.332 7.488 1 94.31 547 LYS B N 1
ATOM 9433 C CA . LYS B 1 547 ? 15.453 -4.926 6.383 1 94.31 547 LYS B CA 1
ATOM 9434 C C . LYS B 1 547 ? 16.516 -5.883 6.895 1 94.31 547 LYS B C 1
ATOM 9436 O O . LYS B 1 547 ? 16.766 -6.93 6.289 1 94.31 547 LYS B O 1
ATOM 9441 N N . ASP B 1 548 ? 17.094 -5.664 7.996 1 94.69 548 ASP B N 1
ATOM 9442 C CA . ASP B 1 548 ? 18.359 -6.262 8.406 1 94.69 548 ASP B CA 1
ATOM 9443 C C . ASP B 1 548 ? 18.172 -7.73 8.789 1 94.69 548 ASP B C 1
ATOM 9445 O O . ASP B 1 548 ? 19.141 -8.492 8.844 1 94.69 548 ASP B O 1
ATOM 9449 N N . HIS B 1 549 ? 16.984 -8.117 9.133 1 96 549 HIS B N 1
ATOM 9450 C CA . HIS B 1 549 ? 16.812 -9.523 9.484 1 96 549 HIS B CA 1
ATOM 9451 C C . HIS B 1 549 ? 16.969 -10.422 8.258 1 96 549 HIS B C 1
ATOM 9453 O O . HIS B 1 549 ? 17.219 -11.617 8.391 1 96 549 HIS B O 1
ATOM 9459 N N . LEU B 1 550 ? 16.938 -9.875 7.066 1 95.31 550 LEU B N 1
ATOM 9460 C CA . LEU B 1 550 ? 16.891 -10.633 5.82 1 95.31 550 LEU B CA 1
ATOM 9461 C C . LEU B 1 550 ? 18.25 -11.25 5.512 1 95.31 550 LEU B C 1
ATOM 9463 O O . LEU B 1 550 ? 18.344 -12.227 4.754 1 95.31 550 LEU B O 1
ATOM 9467 N N . TYR B 1 551 ? 19.344 -10.711 6.133 1 93.94 551 TYR B N 1
ATOM 9468 C CA . TYR B 1 551 ? 20.688 -11.18 5.812 1 93.94 551 TYR B CA 1
ATOM 9469 C C . TYR B 1 551 ? 20.859 -12.633 6.227 1 93.94 551 TYR B C 1
ATOM 9471 O O . TYR B 1 551 ? 21.188 -13.484 5.395 1 93.94 551 TYR B O 1
ATOM 9479 N N . LEU B 1 552 ? 20.641 -12.883 7.473 1 95.31 552 LEU B N 1
ATOM 9480 C CA . LEU B 1 552 ? 20.812 -14.242 7.977 1 95.31 552 LEU B CA 1
ATOM 9481 C C . LEU B 1 552 ? 19.781 -15.188 7.371 1 95.31 552 LEU B C 1
ATOM 9483 O O . LEU B 1 552 ? 20.125 -16.297 6.945 1 95.31 552 LEU B O 1
ATOM 9487 N N . GLU B 1 553 ? 18.562 -14.703 7.328 1 93.88 553 GLU B N 1
ATOM 9488 C CA . GLU B 1 553 ? 17.484 -15.531 6.77 1 93.88 553 GLU B CA 1
ATOM 9489 C C . GLU B 1 553 ? 17.75 -15.828 5.293 1 93.88 553 GLU B C 1
ATOM 9491 O O . GLU B 1 553 ? 17.531 -16.953 4.84 1 93.88 553 GLU B O 1
ATOM 9496 N N . GLY B 1 554 ? 18.109 -14.805 4.59 1 94.75 554 GLY B N 1
ATOM 9497 C CA . GLY B 1 554 ? 18.438 -14.992 3.186 1 94.75 554 GLY B CA 1
ATOM 9498 C C . GLY B 1 554 ? 19.562 -15.984 2.963 1 94.75 554 GLY B C 1
ATOM 9499 O O . GLY B 1 554 ? 19.484 -16.812 2.055 1 94.75 554 GLY B O 1
ATOM 9500 N N . PHE B 1 555 ? 20.594 -15.953 3.855 1 95.44 555 PHE B N 1
ATOM 9501 C CA . PHE B 1 555 ? 21.719 -16.859 3.748 1 95.44 555 PHE B CA 1
ATOM 9502 C C . PHE B 1 555 ? 21.266 -18.312 3.939 1 95.44 555 PHE B C 1
ATOM 9504 O O . PHE B 1 555 ? 21.578 -19.172 3.121 1 95.44 555 PHE B O 1
ATOM 9511 N N . ILE B 1 556 ? 20.531 -18.516 4.969 1 94.31 556 ILE B N 1
ATOM 9512 C CA . ILE B 1 556 ? 20.094 -19.859 5.305 1 94.31 556 ILE B CA 1
ATOM 9513 C C . ILE B 1 556 ? 19.219 -20.422 4.18 1 94.31 556 ILE B C 1
ATOM 9515 O O . ILE B 1 556 ? 19.406 -21.547 3.742 1 94.31 556 ILE B O 1
ATOM 9519 N N . ASN B 1 557 ? 18.297 -19.578 3.715 1 93.56 557 ASN B N 1
ATOM 9520 C CA . ASN B 1 557 ? 17.422 -19.984 2.621 1 93.56 557 ASN B CA 1
ATOM 9521 C C . ASN B 1 557 ? 18.219 -20.297 1.355 1 93.56 557 ASN B C 1
ATOM 9523 O O . ASN B 1 557 ? 17.922 -21.266 0.658 1 93.56 557 ASN B O 1
ATOM 9527 N N . THR B 1 558 ? 19.172 -19.469 1.067 1 95.06 558 THR B N 1
ATOM 9528 C CA . THR B 1 558 ? 20 -19.656 -0.125 1 95.06 558 THR B CA 1
ATOM 9529 C C . THR B 1 558 ? 20.828 -20.922 -0.019 1 95.06 558 THR B C 1
ATOM 9531 O O . THR B 1 558 ? 20.984 -21.656 -1 1 95.06 558 THR B O 1
ATOM 9534 N N . LEU B 1 559 ? 21.359 -21.156 1.132 1 93.06 559 LEU B N 1
ATOM 9535 C CA . LEU B 1 559 ? 22.156 -22.359 1.36 1 93.06 559 LEU B CA 1
ATOM 9536 C C . LEU B 1 559 ? 21.312 -23.609 1.126 1 93.06 559 LEU B C 1
ATOM 9538 O O . LEU B 1 559 ? 21.781 -24.562 0.505 1 93.06 559 LEU B O 1
ATOM 9542 N N . GLN B 1 560 ? 20.141 -23.578 1.603 1 92.12 560 GLN B N 1
ATOM 9543 C CA . GLN B 1 560 ? 19.234 -24.703 1.426 1 92.12 560 GLN B CA 1
ATOM 9544 C C . GLN B 1 560 ? 18.875 -24.906 -0.045 1 92.12 560 GLN B C 1
ATOM 9546 O O . GLN B 1 560 ? 18.875 -26.031 -0.543 1 92.12 560 GLN B O 1
ATOM 9551 N N . GLN B 1 561 ? 18.594 -23.844 -0.68 1 93.06 561 GLN B N 1
ATOM 9552 C CA . GLN B 1 561 ? 18.219 -23.922 -2.09 1 93.06 561 GLN B CA 1
ATOM 9553 C C . GLN B 1 561 ? 19.391 -24.391 -2.939 1 93.06 561 GLN B C 1
ATOM 9555 O O . GLN B 1 561 ? 19.203 -25.125 -3.916 1 93.06 561 GLN B O 1
ATOM 9560 N N . ALA B 1 562 ? 20.562 -23.984 -2.564 1 92.12 562 ALA B N 1
ATOM 9561 C CA . ALA B 1 562 ? 21.766 -24.344 -3.311 1 92.12 562 ALA B CA 1
ATOM 9562 C C . ALA B 1 562 ? 22.016 -25.844 -3.258 1 92.12 562 ALA B C 1
ATOM 9564 O O . ALA B 1 562 ? 22.672 -26.406 -4.141 1 92.12 562 ALA B O 1
ATOM 9565 N N . GLN B 1 563 ? 21.5 -26.484 -2.221 1 89.81 563 GLN B N 1
ATOM 9566 C CA . GLN B 1 563 ? 21.641 -27.922 -2.1 1 89.81 563 GLN B CA 1
ATOM 9567 C C . GLN B 1 563 ? 20.688 -28.656 -3.031 1 89.81 563 GLN B C 1
ATOM 9569 O O . GLN B 1 563 ? 20.938 -29.812 -3.412 1 89.81 563 GLN B O 1
ATOM 9574 N N . LYS B 1 564 ? 19.672 -27.969 -3.428 1 91.81 564 LYS B N 1
ATOM 9575 C CA . LYS B 1 564 ? 18.625 -28.625 -4.195 1 91.81 564 LYS B CA 1
ATOM 9576 C C . LYS B 1 564 ? 18.766 -28.344 -5.688 1 91.81 564 LYS B C 1
ATOM 9578 O O . LYS B 1 564 ? 18.359 -29.156 -6.52 1 91.81 564 LYS B O 1
ATOM 9583 N N . ARG B 1 565 ? 19.266 -27.188 -5.988 1 93.19 565 ARG B N 1
ATOM 9584 C CA . ARG B 1 565 ? 19.359 -26.828 -7.395 1 93.19 565 ARG B CA 1
ATOM 9585 C C . ARG B 1 565 ? 20.422 -25.75 -7.613 1 93.19 565 ARG B C 1
ATOM 9587 O O . ARG B 1 565 ? 20.906 -25.156 -6.652 1 93.19 565 ARG B O 1
ATOM 9594 N N . SER B 1 566 ? 20.719 -25.594 -8.898 1 93.38 566 SER B N 1
ATOM 9595 C CA . SER B 1 566 ? 21.625 -24.516 -9.234 1 93.38 566 SER B CA 1
ATOM 9596 C C . SER B 1 566 ? 20.969 -23.156 -9.055 1 93.38 566 SER B C 1
ATOM 9598 O O . SER B 1 566 ? 19.797 -22.984 -9.398 1 93.38 566 SER B O 1
ATOM 9600 N N . LEU B 1 567 ? 21.703 -22.219 -8.469 1 94.69 567 LEU B N 1
ATOM 9601 C CA . LEU B 1 567 ? 21.172 -20.875 -8.234 1 94.69 567 LEU B CA 1
ATOM 9602 C C . LEU B 1 567 ? 21.812 -19.875 -9.188 1 94.69 567 LEU B C 1
ATOM 9604 O O . LEU B 1 567 ? 21.672 -18.656 -8.992 1 94.69 567 LEU B O 1
ATOM 9608 N N . ASP B 1 568 ? 22.453 -20.344 -10.203 1 94.44 568 ASP B N 1
ATOM 9609 C CA . ASP B 1 568 ? 23.219 -19.484 -11.109 1 94.44 568 ASP B CA 1
ATOM 9610 C C . ASP B 1 568 ? 22.312 -18.453 -11.766 1 94.44 568 ASP B C 1
ATOM 9612 O O . ASP B 1 568 ? 22.719 -17.297 -11.953 1 94.44 568 ASP B O 1
ATOM 9616 N N . ASN B 1 569 ? 21.156 -18.844 -12.094 1 96.31 569 ASN B N 1
ATOM 9617 C CA . ASN B 1 569 ? 20.25 -17.969 -12.82 1 96.31 569 ASN B CA 1
ATOM 9618 C C . ASN B 1 569 ? 19.766 -16.812 -11.945 1 96.31 569 ASN B C 1
ATOM 9620 O O . ASN B 1 569 ? 19.219 -15.828 -12.445 1 96.31 569 ASN B O 1
ATOM 9624 N N . LEU B 1 570 ? 20 -16.906 -10.609 1 96.69 570 LEU B N 1
ATOM 9625 C CA . LEU B 1 570 ? 19.672 -15.789 -9.734 1 96.69 570 LEU B CA 1
ATOM 9626 C C . LEU B 1 570 ? 20.609 -14.617 -9.984 1 96.69 570 LEU B C 1
ATOM 9628 O O . LEU B 1 570 ? 20.312 -13.477 -9.609 1 96.69 570 LEU B O 1
ATOM 9632 N N . LEU B 1 571 ? 21.766 -14.93 -10.664 1 97.19 571 LEU B N 1
ATOM 9633 C CA . LEU B 1 571 ? 22.766 -13.898 -10.898 1 97.19 571 LEU B CA 1
ATOM 9634 C C . LEU B 1 571 ? 22.469 -13.133 -12.188 1 97.19 571 LEU B C 1
ATOM 9636 O O . LEU B 1 571 ? 23.172 -12.188 -12.531 1 97.19 571 LEU B O 1
ATOM 9640 N N . VAL B 1 572 ? 21.391 -13.477 -12.875 1 97.19 572 VAL B N 1
ATOM 9641 C CA . VAL B 1 572 ? 21.016 -12.82 -14.117 1 97.19 572 VAL B CA 1
ATOM 9642 C C . VAL B 1 572 ? 20.766 -11.336 -13.867 1 97.19 572 VAL B C 1
ATOM 9644 O O . VAL B 1 572 ? 20.984 -10.5 -14.75 1 97.19 572 VAL B O 1
ATOM 9647 N N . GLY B 1 573 ? 20.422 -10.977 -12.773 1 97.25 573 GLY B N 1
ATOM 9648 C CA . GLY B 1 573 ? 20.109 -9.633 -12.297 1 97.25 573 GLY B CA 1
ATOM 9649 C C . GLY B 1 573 ? 19.75 -9.594 -10.82 1 97.25 573 GLY B C 1
ATOM 9650 O O . GLY B 1 573 ? 20.312 -10.359 -10.023 1 97.25 573 GLY B O 1
ATOM 9651 N N . LYS B 1 574 ? 18.969 -8.586 -10.453 1 95.44 574 LYS B N 1
ATOM 9652 C CA . LYS B 1 574 ? 18.453 -8.531 -9.094 1 95.44 574 LYS B CA 1
ATOM 9653 C C . LYS B 1 574 ? 17.156 -9.336 -8.961 1 95.44 574 LYS B C 1
ATOM 9655 O O . LYS B 1 574 ? 16.062 -8.766 -8.906 1 95.44 574 LYS B O 1
ATOM 9660 N N . CYS B 1 575 ? 17.328 -10.633 -8.812 1 96.69 575 CYS B N 1
ATOM 9661 C CA . CYS B 1 575 ? 16.234 -11.594 -8.914 1 96.69 575 CYS B CA 1
ATOM 9662 C C . CYS B 1 575 ? 15.836 -12.117 -7.535 1 96.69 575 CYS B C 1
ATOM 9664 O O . CYS B 1 575 ? 16.469 -11.773 -6.531 1 96.69 575 CYS B O 1
ATOM 9666 N N . SER B 1 576 ? 14.781 -12.805 -7.516 1 95.75 576 SER B N 1
ATOM 9667 C CA . SER B 1 576 ? 14.266 -13.414 -6.289 1 95.75 576 SER B CA 1
ATOM 9668 C C . SER B 1 576 ? 13.984 -14.898 -6.48 1 95.75 576 SER B C 1
ATOM 9670 O O . SER B 1 576 ? 13.703 -15.344 -7.594 1 95.75 576 SER B O 1
ATOM 9672 N N . TYR B 1 577 ? 14.078 -15.609 -5.387 1 94.44 577 TYR B N 1
ATOM 9673 C CA . TYR B 1 577 ? 13.82 -17.047 -5.406 1 94.44 577 TYR B CA 1
ATOM 9674 C C . TYR B 1 577 ? 12.406 -17.344 -5.883 1 94.44 577 TYR B C 1
ATOM 9676 O O . TYR B 1 577 ? 12.156 -18.375 -6.52 1 94.44 577 TYR B O 1
ATOM 9684 N N . GLN B 1 578 ? 11.539 -16.422 -5.617 1 92.5 578 GLN B N 1
ATOM 9685 C CA . GLN B 1 578 ? 10.133 -16.578 -5.973 1 92.5 578 GLN B CA 1
ATOM 9686 C C . GLN B 1 578 ? 9.961 -16.75 -7.48 1 92.5 578 GLN B C 1
ATOM 9688 O O . GLN B 1 578 ? 9.016 -17.406 -7.934 1 92.5 578 GLN B O 1
ATOM 9693 N N . TYR B 1 579 ? 10.898 -16.281 -8.242 1 95.5 579 TYR B N 1
ATOM 9694 C CA . TYR B 1 579 ? 10.742 -16.266 -9.695 1 95.5 579 TYR B CA 1
ATOM 9695 C C . TYR B 1 579 ? 11.805 -17.141 -10.359 1 95.5 579 TYR B C 1
ATOM 9697 O O . TYR B 1 579 ? 12.023 -17.047 -11.57 1 95.5 579 TYR B O 1
ATOM 9705 N N . LEU B 1 580 ? 12.492 -17.938 -9.578 1 95.5 580 LEU B N 1
ATOM 9706 C CA . LEU B 1 580 ? 13.609 -18.719 -10.109 1 95.5 580 LEU B CA 1
ATOM 9707 C C . LEU B 1 580 ? 13.133 -19.672 -11.195 1 95.5 580 LEU B C 1
ATOM 9709 O O . LEU B 1 580 ? 13.812 -19.844 -12.219 1 95.5 580 LEU B O 1
ATOM 9713 N N . ASP B 1 581 ? 11.945 -20.328 -11.047 1 92.62 581 ASP B N 1
ATOM 9714 C CA . ASP B 1 581 ? 11.406 -21.234 -12.07 1 92.62 581 ASP B CA 1
ATOM 9715 C C . ASP B 1 581 ? 11.133 -20.469 -13.375 1 92.62 581 ASP B C 1
ATOM 9717 O O . ASP B 1 581 ? 11.438 -20.969 -14.461 1 92.62 581 ASP B O 1
ATOM 9721 N N . LEU B 1 582 ? 10.57 -19.375 -13.18 1 93.44 582 LEU B N 1
ATOM 9722 C CA . LEU B 1 582 ? 10.289 -18.547 -14.352 1 93.44 582 LEU B CA 1
ATOM 9723 C C . LEU B 1 582 ? 11.586 -18.109 -15.023 1 93.44 582 LEU B C 1
ATOM 9725 O O . LEU B 1 582 ? 11.695 -18.125 -16.25 1 93.44 582 LEU B O 1
ATOM 9729 N N . ILE B 1 583 ? 12.586 -17.688 -14.266 1 96.06 583 ILE B N 1
ATOM 9730 C CA . ILE B 1 583 ? 13.867 -17.234 -14.797 1 96.06 583 ILE B CA 1
ATOM 9731 C C . ILE B 1 583 ? 14.547 -18.375 -15.555 1 96.06 583 ILE B C 1
ATOM 9733 O O . ILE B 1 583 ? 15.062 -18.172 -16.656 1 96.06 583 ILE B O 1
ATOM 9737 N N . ASP B 1 584 ? 14.477 -19.562 -14.961 1 94.44 584 ASP B N 1
ATOM 9738 C CA . ASP B 1 584 ? 15.023 -20.719 -15.641 1 94.44 584 ASP B CA 1
ATOM 9739 C C . ASP B 1 584 ? 14.352 -20.938 -17 1 94.44 584 ASP B C 1
ATOM 9741 O O . ASP B 1 584 ? 15.023 -21.203 -18 1 94.44 584 ASP B O 1
ATOM 9745 N N . GLU B 1 585 ? 13.055 -20.844 -16.969 1 91.12 585 GLU B N 1
ATOM 9746 C CA . GLU B 1 585 ? 12.289 -21 -18.203 1 91.12 585 GLU B CA 1
ATOM 9747 C C . GLU B 1 585 ? 12.695 -19.953 -19.234 1 91.12 585 GLU B C 1
ATOM 9749 O O . GLU B 1 585 ? 12.891 -20.297 -20.406 1 91.12 585 GLU B O 1
ATOM 9754 N N . LEU B 1 586 ? 12.859 -18.734 -18.828 1 92.75 586 LEU B N 1
ATOM 9755 C CA . LEU B 1 586 ? 13.164 -17.641 -19.75 1 92.75 586 LEU B CA 1
ATOM 9756 C C . LEU B 1 586 ? 14.57 -17.781 -20.297 1 92.75 586 LEU B C 1
ATOM 9758 O O . LEU B 1 586 ? 14.82 -17.438 -21.453 1 92.75 586 LEU B O 1
ATOM 9762 N N . VAL B 1 587 ? 15.492 -18.25 -19.516 1 93.25 587 VAL B N 1
ATOM 9763 C CA . VAL B 1 587 ? 16.859 -18.5 -19.984 1 93.25 587 VAL B CA 1
ATOM 9764 C C . VAL B 1 587 ? 16.844 -19.641 -21.016 1 93.25 587 VAL B C 1
ATOM 9766 O O . VAL B 1 587 ? 17.484 -19.531 -22.062 1 93.25 587 VAL B O 1
ATOM 9769 N N . GLU B 1 588 ? 16.094 -20.656 -20.688 1 89.69 588 GLU B N 1
ATOM 9770 C CA . GLU B 1 588 ? 16 -21.812 -21.594 1 89.69 588 GLU B CA 1
ATOM 9771 C C . GLU B 1 588 ? 15.352 -21.422 -22.906 1 89.69 588 GLU B C 1
ATOM 9773 O O . GLU B 1 588 ? 15.711 -21.953 -23.969 1 89.69 588 GLU B O 1
ATOM 9778 N N . ARG B 1 589 ? 14.406 -20.531 -22.797 1 86.62 589 ARG B N 1
ATOM 9779 C CA . ARG B 1 589 ? 13.695 -20.062 -23.984 1 86.62 589 ARG B CA 1
ATOM 9780 C C . ARG B 1 589 ? 14.555 -19.094 -24.797 1 86.62 589 ARG B C 1
ATOM 9782 O O . ARG B 1 589 ? 14.25 -18.797 -25.953 1 86.62 589 ARG B O 1
ATOM 9789 N N . GLY B 1 590 ? 15.688 -18.578 -24.141 1 88.5 590 GLY B N 1
ATOM 9790 C CA . GLY B 1 590 ? 16.578 -17.656 -24.812 1 88.5 590 GLY B CA 1
ATOM 9791 C C . GLY B 1 590 ? 16.141 -16.203 -24.672 1 88.5 590 GLY B C 1
ATOM 9792 O O . GLY B 1 590 ? 16.641 -15.328 -25.391 1 88.5 590 GLY B O 1
ATOM 9793 N N . TRP B 1 591 ? 15.07 -15.977 -23.875 1 90.25 591 TRP B N 1
ATOM 9794 C CA . TRP B 1 591 ? 14.641 -14.609 -23.609 1 90.25 591 TRP B CA 1
ATOM 9795 C C . TRP B 1 591 ? 15.68 -13.859 -22.781 1 90.25 591 TRP B C 1
ATOM 9797 O O . TRP B 1 591 ? 15.805 -12.633 -22.906 1 90.25 591 TRP B O 1
ATOM 9807 N N . LEU B 1 592 ? 16.422 -14.594 -21.906 1 94.19 592 LEU B N 1
ATOM 9808 C CA . LEU B 1 592 ? 17.422 -14.008 -21.016 1 94.19 592 LEU B CA 1
ATOM 9809 C C . LEU B 1 592 ? 18.797 -14.586 -21.297 1 94.19 592 LEU B C 1
ATOM 9811 O O . LEU B 1 592 ? 18.922 -15.727 -21.766 1 94.19 592 LEU B O 1
ATOM 9815 N N . ILE B 1 593 ? 19.75 -13.789 -21.016 1 95.44 593 ILE B N 1
ATOM 9816 C CA . ILE B 1 593 ? 21.156 -14.18 -21.188 1 95.44 593 ILE B CA 1
ATOM 9817 C C . ILE B 1 593 ? 21.688 -14.766 -19.891 1 95.44 593 ILE B C 1
ATOM 9819 O O . ILE B 1 593 ? 21.438 -14.242 -18.812 1 95.44 593 ILE B O 1
ATOM 9823 N N . LYS B 1 594 ? 22.359 -15.82 -20.031 1 95.88 594 LYS B N 1
ATOM 9824 C CA . LYS B 1 594 ? 23 -16.406 -18.859 1 95.88 594 LYS B CA 1
ATOM 9825 C C . LYS B 1 594 ? 23.953 -15.414 -18.188 1 95.88 594 LYS B C 1
ATOM 9827 O O . LYS B 1 594 ? 24.547 -14.57 -18.859 1 95.88 594 LYS B O 1
ATOM 9832 N N . PRO B 1 595 ? 24.031 -15.492 -16.859 1 96.5 595 PRO B N 1
ATOM 9833 C CA . PRO B 1 595 ? 24.922 -14.539 -16.172 1 96.5 595 PRO B CA 1
ATOM 9834 C C . PRO B 1 595 ? 26.375 -14.703 -16.562 1 96.5 595 PRO B C 1
ATOM 9836 O O . PRO B 1 595 ? 26.891 -15.828 -16.609 1 96.5 595 PRO B O 1
ATOM 9839 N N . ARG B 1 596 ? 27 -13.641 -16.844 1 95.31 596 ARG B N 1
ATOM 9840 C CA . ARG B 1 596 ? 28.406 -13.617 -17.188 1 95.31 596 ARG B CA 1
ATOM 9841 C C . ARG B 1 596 ? 29.281 -13.414 -15.953 1 95.31 596 ARG B C 1
ATOM 9843 O O . ARG B 1 596 ? 30.312 -14.062 -15.797 1 95.31 596 ARG B O 1
ATOM 9850 N N . PHE B 1 597 ? 28.922 -12.477 -15.141 1 95.62 597 PHE B N 1
ATOM 9851 C CA . PHE B 1 597 ? 29.672 -12.117 -13.945 1 95.62 597 PHE B CA 1
ATOM 9852 C C . PHE B 1 597 ? 29.172 -12.906 -12.734 1 95.62 597 PHE B C 1
ATOM 9854 O O . PHE B 1 597 ? 27.969 -13.023 -12.516 1 95.62 597 PHE B O 1
ATOM 9861 N N . ARG B 1 598 ? 30.016 -13.414 -11.977 1 92.38 598 ARG B N 1
ATOM 9862 C CA . ARG B 1 598 ? 29.672 -14.188 -10.789 1 92.38 598 ARG B CA 1
ATOM 9863 C C . ARG B 1 598 ? 30.812 -14.148 -9.766 1 92.38 598 ARG B C 1
ATOM 9865 O O . ARG B 1 598 ? 31.906 -13.711 -10.078 1 92.38 598 ARG B O 1
ATOM 9872 N N . PHE B 1 599 ? 30.531 -14.508 -8.594 1 92.31 599 PHE B N 1
ATOM 9873 C CA . PHE B 1 599 ? 31.516 -14.594 -7.52 1 92.31 599 PHE B CA 1
ATOM 9874 C C . PHE B 1 599 ? 32.344 -15.867 -7.652 1 92.31 599 PHE B C 1
ATOM 9876 O O . PHE B 1 599 ? 32.062 -16.719 -8.492 1 92.31 599 PHE B O 1
ATOM 9883 N N . ASP B 1 600 ? 33.406 -15.961 -6.84 1 88.56 600 ASP B N 1
ATOM 9884 C CA . ASP B 1 600 ? 34.281 -17.109 -6.855 1 88.56 600 ASP B CA 1
ATOM 9885 C C . ASP B 1 600 ? 33.75 -18.25 -5.988 1 88.56 600 ASP B C 1
ATOM 9887 O O . ASP B 1 600 ? 33.219 -18 -4.887 1 88.56 600 ASP B O 1
ATOM 9891 N N . ASP B 1 601 ? 33.625 -19.344 -6.609 1 86.88 601 ASP B N 1
ATOM 9892 C CA . ASP B 1 601 ? 33.375 -20.547 -5.848 1 86.88 601 ASP B CA 1
ATOM 9893 C C . ASP B 1 601 ? 34.625 -21.391 -5.699 1 86.88 601 ASP B C 1
ATOM 9895 O O . ASP B 1 601 ? 34.938 -22.203 -6.57 1 86.88 601 ASP B O 1
ATOM 9899 N N . LEU B 1 602 ? 35.312 -21.156 -4.645 1 82.62 602 LEU B N 1
ATOM 9900 C CA . LEU B 1 602 ? 36.625 -21.766 -4.477 1 82.62 602 LEU B CA 1
ATOM 9901 C C . LEU B 1 602 ? 36.531 -23.172 -3.91 1 82.62 602 LEU B C 1
ATOM 9903 O O . LEU B 1 602 ? 37.531 -23.891 -3.785 1 82.62 602 LEU B O 1
ATOM 9907 N N . GLY B 1 603 ? 35.281 -23.625 -3.676 1 75.5 603 GLY B N 1
ATOM 9908 C CA . GLY B 1 603 ? 35.062 -24.969 -3.152 1 75.5 603 GLY B CA 1
ATOM 9909 C C . GLY B 1 603 ? 35.719 -25.188 -1.799 1 75.5 603 GLY B C 1
ATOM 9910 O O . GLY B 1 603 ? 36.031 -26.328 -1.432 1 75.5 603 GLY B O 1
ATOM 9911 N N . SER B 1 604 ? 36.094 -24.109 -1.157 1 76.69 604 SER B N 1
ATOM 9912 C CA . SER B 1 604 ? 36.75 -24.25 0.143 1 76.69 604 SER B CA 1
ATOM 9913 C C . SER B 1 604 ? 35.75 -24.672 1.214 1 76.69 604 SER B C 1
ATOM 9915 O O . SER B 1 604 ? 34.594 -24.234 1.208 1 76.69 604 SER B O 1
ATOM 9917 N N . GLU B 1 605 ? 36.188 -25.703 1.929 1 76.5 605 GLU B N 1
ATOM 9918 C CA . GLU B 1 605 ? 35.344 -26.141 3.041 1 76.5 605 GLU B CA 1
ATOM 9919 C C . GLU B 1 605 ? 35.625 -25.312 4.297 1 76.5 605 GLU B C 1
ATOM 9921 O O . GLU B 1 605 ? 36.781 -25.094 4.668 1 76.5 605 GLU B O 1
ATOM 9926 N N . PRO B 1 606 ? 34.656 -24.812 4.836 1 81.06 606 PRO B N 1
ATOM 9927 C CA . PRO B 1 606 ? 34.844 -24.062 6.074 1 81.06 606 PRO B CA 1
ATOM 9928 C C . PRO B 1 606 ? 35.406 -24.922 7.203 1 81.06 606 PRO B C 1
ATOM 9930 O O . PRO B 1 606 ? 35.438 -26.141 7.109 1 81.06 606 PRO B O 1
ATOM 9933 N N . GLU B 1 607 ? 35.938 -24.266 8.188 1 86.19 607 GLU B N 1
ATOM 9934 C CA . GLU B 1 607 ? 36.375 -24.953 9.414 1 86.19 607 GLU B CA 1
ATOM 9935 C C . GLU B 1 607 ? 35.25 -25.844 9.953 1 86.19 607 GLU B C 1
ATOM 9937 O O . GLU B 1 607 ? 34.094 -25.469 9.938 1 86.19 607 GLU B O 1
ATOM 9942 N N . PRO B 1 608 ? 35.594 -27.031 10.336 1 89.94 608 PRO B N 1
ATOM 9943 C CA . PRO B 1 608 ? 34.625 -28.047 10.703 1 89.94 608 PRO B CA 1
ATOM 9944 C C . PRO B 1 608 ? 33.625 -27.547 11.75 1 89.94 608 PRO B C 1
ATOM 9946 O O . PRO B 1 608 ? 32.406 -27.828 11.648 1 89.94 608 PRO B O 1
ATOM 9949 N N . THR B 1 609 ? 34.125 -26.875 12.742 1 92 609 THR B N 1
ATOM 9950 C CA . THR B 1 609 ? 33.219 -26.375 13.781 1 92 609 THR B CA 1
ATOM 9951 C C . THR B 1 609 ? 32.25 -25.344 13.203 1 92 609 THR B C 1
ATOM 9953 O O . THR B 1 609 ? 31.078 -25.328 13.562 1 92 609 THR B O 1
ATOM 9956 N N . LEU B 1 610 ? 32.812 -24.531 12.375 1 92.69 610 LEU B N 1
ATOM 9957 C CA . LEU B 1 610 ? 31.953 -23.531 11.727 1 92.69 610 LEU B CA 1
ATOM 9958 C C . LEU B 1 610 ? 30.906 -24.203 10.836 1 92.69 610 LEU B C 1
ATOM 9960 O O . LEU B 1 610 ? 29.75 -23.812 10.82 1 92.69 610 LEU B O 1
ATOM 9964 N N . LYS B 1 611 ? 31.391 -25.172 10.133 1 91.44 611 LYS B N 1
ATOM 9965 C CA . LYS B 1 611 ? 30.484 -25.938 9.289 1 91.44 611 LYS B CA 1
ATOM 9966 C C . LYS B 1 611 ? 29.359 -26.578 10.109 1 91.44 611 LYS B C 1
ATOM 9968 O O . LYS B 1 611 ? 28.203 -26.562 9.703 1 91.44 611 LYS B O 1
ATOM 9973 N N . TYR B 1 612 ? 29.75 -27.062 11.258 1 92 612 TYR B N 1
ATOM 9974 C CA . TYR B 1 612 ? 28.781 -27.672 12.164 1 92 612 TYR B CA 1
ATOM 9975 C C . TYR B 1 612 ? 27.75 -26.641 12.625 1 92 612 TYR B C 1
ATOM 9977 O O . TYR B 1 612 ? 26.547 -26.922 12.68 1 92 612 TYR B O 1
ATOM 9985 N N . LEU B 1 613 ? 28.203 -25.484 12.961 1 93.06 613 LEU B N 1
ATOM 9986 C CA . LEU B 1 613 ? 27.297 -24.438 13.406 1 93.06 613 LEU B CA 1
ATOM 9987 C C . LEU B 1 613 ? 26.312 -24.062 12.305 1 93.06 613 LEU B C 1
ATOM 9989 O O . LEU B 1 613 ? 25.125 -23.875 12.57 1 93.06 613 LEU B O 1
ATOM 9993 N N . ILE B 1 614 ? 26.797 -24 11.086 1 93.62 614 ILE B N 1
ATOM 9994 C CA . ILE B 1 614 ? 25.969 -23.609 9.953 1 93.62 614 ILE B CA 1
ATOM 9995 C C . ILE B 1 614 ? 24.953 -24.703 9.648 1 93.62 614 ILE B C 1
ATOM 9997 O O . ILE B 1 614 ? 23.781 -24.422 9.391 1 93.62 614 ILE B O 1
ATOM 10001 N N . GLU B 1 615 ? 25.328 -25.922 9.742 1 90.75 615 GLU B N 1
ATOM 10002 C CA . GLU B 1 615 ? 24.469 -27.062 9.461 1 90.75 615 GLU B CA 1
ATOM 10003 C C . GLU B 1 615 ? 23.406 -27.234 10.547 1 90.75 615 GLU B C 1
ATOM 10005 O O . GLU B 1 615 ? 22.391 -27.891 10.336 1 90.75 615 GLU B O 1
ATOM 10010 N N . SER B 1 616 ? 23.656 -26.641 11.742 1 91.94 616 SER B N 1
ATOM 10011 C CA . SER B 1 616 ? 22.734 -26.734 12.867 1 91.94 616 SER B CA 1
ATOM 10012 C C . SER B 1 616 ? 21.578 -25.734 12.719 1 91.94 616 SER B C 1
ATOM 10014 O O . SER B 1 616 ? 20.594 -25.828 13.445 1 91.94 616 SER B O 1
ATOM 10016 N N . LEU B 1 617 ? 21.734 -24.828 11.875 1 92.44 617 LEU B N 1
ATOM 10017 C CA . LEU B 1 617 ? 20.688 -23.828 11.703 1 92.44 617 LEU B CA 1
ATOM 10018 C C . LEU B 1 617 ? 19.469 -24.438 11.031 1 92.44 617 LEU B C 1
ATOM 10020 O O . LEU B 1 617 ? 19.594 -25.266 10.125 1 92.44 617 LEU B O 1
ATOM 10024 N N . ARG B 1 618 ? 18.297 -24.062 11.555 1 85.94 618 ARG B N 1
ATOM 10025 C CA . ARG B 1 618 ? 17.031 -24.625 11.094 1 85.94 618 ARG B CA 1
ATOM 10026 C C . ARG B 1 618 ? 16.438 -23.781 9.961 1 85.94 618 ARG B C 1
ATOM 10028 O O . ARG B 1 618 ? 16.75 -22.594 9.844 1 85.94 618 ARG B O 1
ATOM 10035 N N . HIS B 1 619 ? 15.727 -24.469 9.094 1 82.5 619 HIS B N 1
ATOM 10036 C CA . HIS B 1 619 ? 15.094 -23.781 7.973 1 82.5 619 HIS B CA 1
ATOM 10037 C C . HIS B 1 619 ? 13.664 -24.25 7.77 1 82.5 619 HIS B C 1
ATOM 10039 O O . HIS B 1 619 ? 13.312 -25.375 8.133 1 82.5 619 HIS B O 1
#

InterPro domains:
  IPR012548 Microtubule-associated tyrosine carboxypeptidase [PF08014] (280-600)
  IPR012548 Microtubule-associated tyrosine carboxypeptidase [PTHR31817] (29-603)
  IPR012548 Microtubule-associated tyrosine carboxypeptidase [SM01154] (279-618)
  IPR012656 Conserved hypothetical protein CHP02421, QEGLA [TIGR02421] (253-612)

Sequence (1238 aa):
MYCYPCRKPLREDLLKQCQLSKTERNLEEAPYTDQFIASQPITLCGLDSRFEYDLNRAKTLSTRYKSAWNRPLSDKQRTESHRKHSEFYQLYEALIRKLEAMHGMVIVFDMYAYNYKQLGDKPTPVFNVGTAQIDMQRWGSVVKRFCAELSKIQLPHIENSTEINAVFEGRGYLIAHTNAHFDRTLVLPTEVKKVFMEEDTGTVYPLVLNALCSGLKGALSQTSAYFQRRHNRRRISKAKMLGSSIEPAILSIDDALSKLTRKVETLKYVNPTNINIEQKRFEAAPSRYKPEFRYKQLPINANEFKQQLYQLPIETISDPDLKQLYGSMVDKLSEKIDLLTSIGQESFLYNSLRFYGRPNRTAIENAKFLLYAKTLPEEKGELYNADQAAEIMLKKAQEWGMHCHITPTASLAARAMVSGKKPPTLYLNSKVMYSHAEIQRLIQHEIGVHLATTFNGRMQPLRVFSIGLPGATESQEGLAILAEYKAGYMSHERLKTLATRVLAVDSMLKEHNFYQTFSYLTEEYGVDRESAFVTTTRVYRGGGFTKDHLYLEGFINTLQQAQKRSLDNLLVGKCSYQYLDLIDELVERGWLIKPRFRFDDLGSEPEPTLKYLIESLRHMYCYPCRKPLREDLLKQCQLSKTERNLEEAPYTDQFIASQPITLCGLDSRFEYDLNRAKTLSTRYKSAWNRPLSDKQRTESHRKHSEFYQLYEALIRKLEAMHGMVIVFDMYAYNYKQLGDKPTPVFNVGTAQIDMQRWGSVVKRFCAELSKIQLPHIENSTEINAVFEGRGYLIAHTNAHFDRTLVLPTEVKKVFMEEDTGTVYPLVLNALCSGLKGALSQTSAYFQRRHNRRRISKAKMLGSSIEPAILSIDDALSKLTRKVETLKYVNPTNINIEQKRFEAAPSRYKPEFRYKQLPINANEFKQQLYQLPIETISDPDLKQLYGSMVDKLSEKIDLLTSIGQESFLYNSLRFYGRPNRTAIENAKFLLYAKTLPEEKGELYNADQAAEIMLKKAQEWGMHCHITPTASLAARAMVSGKKPPTLYLNSKVMYSHAEIQRLIQHEIGVHLATTFNGRMQPLRVFSIGLPGATESQEGLAILAEYKAGYMSHERLKTLATRVLAVDSMLKEHNFYQTFSYLTEEYGVDRESAFVTTTRVYRGGGFTKDHLYLEGFINTLQQAQKRSLDNLLVGKCSYQYLDLIDELVERGWLIKPRFRFDDLGSEPEPTLKYLIESLRH

Organism: Vibrio cholerae serotype O1 (strain ATCC 39315 / El Tor Inaba N16961) (NCBI:txid243277)

Secondary structure (DSSP, 8-state):
-EEPPPS-PPPHHHHTTB-S-HHHHHHHS-TTHHHHTTTSSS-EE--S-TTT--TTS-GGGTT--GGGBSSPPPHHHHHHHHHHHHHHHHHHHHHHHHHHHHHS-EEEEEEEEE--GGG-SS---SEEE--TTS-HHHHHHHHHHHHHHHHT--BTTB---EEESSS-----HHHHHHHHH-TTEEEEEEEEESTTB-TTT--B-HHHHHHHHHHHHHHHHHHHHHHHHHHS-----GGGGS-SS--HHHHHHHHHHHHHHTT--SHHHHS-S-HHHHHHHHHH-GGG-------PPP---HHHHHHHHHTS-GGG--SHHHHHHHHHHHHHHHHHHHHHHTTTSTHHHHHHHHHH----HHHHHHHHHHHHSPPPP-----EE-HHHHHHHHHHHHHHTT---EEEEESS-SSSEEEE-SSSPEEEEETTS-EEHHHHHHHIIIIIIIIIHHHHHHHHSSSTHHHH--TTHHHHHHHHHHHHHHHTT---HHHHHHHHHHHHHHHHHHHH--HHHHHHIIIIIH---HHHHHHHHHHHHGGG---GGGHHHHHHHHHHHHHHHS--GGGGGTT--GGGHHHHHHHHHHTSSPPP--------PPPPHHHHHHHHT---/-EEPPPS-PPPHHHHTTB-S-HHHHHHHS-TTHHHHTTTSSS-EE--S-TTT--TTS-GGGTT--GGGBSSPPPHHHHHHHHHHHHHHHHHHHHHHHHHHHHHS-EEEEEEEEE--GGGTTS---SEEE--TTS-HHHHHHHHHHHHHHHHT--BTTB---EEESSS-----HHHHHHHHH-TTEEEEEEEEESTTB-TTT--B-HHHHHHHHHHHHHHHHHHHHHHHHHHS-----GGGGS-SS--HHHHHHHHHHHHHHTT--SHHHHS-S-HHHHHHHHHH-GGG-------PPP---HHHHHHHHHTS-GGG--SHHHHHHHHHHHHHHHHHHHHHHTTTSTHHHHHHHHHH----HHHHHHHHHHHHSPPPP-----EE-HHHHHHHHHHHHHHTT---EEEEESS-SSSEEEE-SSS-EEEEETTS-EEHHHHHHHIIIIIIIIIHHHHHHHHSSSTHHHH--TTHHHHHHHHHHHHHHHTT---HHHHHHHHHHHHHHHHHHHH--HHHHHHIIIIIH---HHHHHHHHHHHHGGG---GGGHHHHHHHHHHHHHHHS--GGGGGTT--GGGHHHHHHHHHHTSSPPP--------PPPPHHHHHHHHT---

Foldseek 3Di:
DEEEAALADDDPVQVVFFPDDSLRQLLAGFHPQCLLCLQFPDYHYDRHRQCQFNLQDDLVCRNVVQVRGPDDDDPVSSVVSSVVSVVSVVVVVVVLVVCCVVQVAAEAEYEAEDEDVVVPPDDDAQKEKACQLPPCVVCVVLLVLLQVLQCPQDFPPDHHDYDYCPPHRPNTVVSVVCVVRPPRYHYIHMYGYQPQADSSRRHGNVRRSLSSSQSSLRSVLVSVQVCCCVPVVDRDHSLQSGALDDDPLQLVLLVLLVVLLVQDDQPQFLDFQCLVVLVVVCVVPVVPRDDDGHTDDRPDDLVVSLVSLVPRPLVVDSRSLSSVQSVQVSVLVNLSSVLRVQFPHQCNAVSLCVQANADDPLLLVLLVLLLPDDFDDDDQADKDAQVRLQVVLVVVCVVLVHDEAEEEDQRDLDQWDWDLPVVIYIYGHRVDIGTPLRSLLCSCQCVQQVVLQCVLCVPASRNVQNSATRALLLQSLQQSVVLSVLVQSDGSVNSNLLSLLNQLLVCCVVPVRLSSSLCCCCVVRNDDNVSSNSSSCVQCGSNGRRSSNSNNVSNLVVVVVVVVDPPQLCSSHSYHPVCSVVSVSSVVSVNGPGRSGHHDRPNDDYDPVVVVSSVPRDD/DEEEAALADADPVQVVFFPDDSLRQNLAGFHPQCLLCLQFPDYHYDRHRQCQFNLQDDLVCRNVPQVRGPDDDDPVSSVVSSVVSVVSVVVVVVVLVVCCVVQVAAEAEYEAEDEDVVVPPDDDFQKEKACQLPPCVVCVVLVVLLQVLQCPQDFPPDHHDYDYCPPHRPNTVVSVVCVVRPPRYHYIYMYGYQPQADSSRRHGNVRRSLSSSQSSLRSVLVSVQVCCCVPVVDRDHSLQSGALDDDPLQLVLLVLLVVLLVLDDQPQFLDFQCLVVLVVVCVVPVVPRDDDGHTDDRPDDLVVSLVSLVPRPLVVDSRSLSSVQSVQVSVLVNLSSVLRVQFPHQCNAVSLCVQANADDPLLLVLLVLLLVDDFDDDDQADKDAQVVLQVVLVVVCVVLVHDEAEEEDQRDLDQWDWDLPVVIYIYGHRVDIGTPLRSLLCSCQCVQQVSLQCVLCVPASRNVQNSATRALLLQSLQQSVVLSVLVQSDGSVNSNLLSLLNVLLVCCVVPVRLSSSLCCCCVVRNDDNVSSNSSSCVQCGSNGRRSSNSNNVSNLVVVVVVVVDPPQLCSSHSYHPVCSVVSVSSVVSVNGDGRSGHHDRPNDDYDPVVVVSSVPRDD

Nearest PDB structures (foldseek):
  7z6s-assembly1_E  TM=7.488E-01  e=2.160E-10  Homo sapiens
  7z5h-assembly3_C  TM=7.846E-01  e=5.647E-10  Homo sapiens
  6qx2-assembly1_A  TM=2.584E-01  e=3.808E+00  Staphylococcus aureus
  5hd8-assembly1_A  TM=1.638E-01  e=4.192E+00  Escherichia coli K-12
  7z5h-assembly3_C  TM=7.877E-01  e=5.698E-10  Homo sapiens